Protein AF-0000000074147867 (afdb_homodimer)

Secondary structure (DSSP, 8-state):
---HHHHHHHHHHHTTT--SEEEEEEEEEEEEEEEEETTEEEEEEEEEEEEEEEEEEETTEEEEEEES--SHHHHHHHHHHHHHHH-S----------PPEE-----SS-GGG--HHHHHHHHHHHHHHHHHH-TTEEEEEEEEEEEEEEEEEEETTS-EEEEEEEEEEEEEEEEEEETTEEEEEEEEEEES--GGG--HHHHHHHHHHHHHHHHHHHSPEEPP-EEEEEEE-GGG-SHHHIIIIIGGGBHHHHHTT--TTTT-TTSB-S-TT--EEEETT-TT-TT--SB-TTSPBP-EEEEEETTEE---B--HHHHHHHTS---S-EE-SSTTS--EE--SEEEEPP-SB-HHHHHHT-SEEEEEEEEEEEEE-TTT-EEEEEEEEEEEEETTEEEEEEES-EEEEEHHHHHHTEEEEBS--EEEEEEEEETTEEEEEEEEE--EEEEEEEEE--S---/---HHHHHHHHHHHTTT--SEEEEEEEEEEEEEEEEETTEEEEEEEEEEEEEEEEEEETTEEEEEEES--SHHHHHHHHHHHHHHH-S----------PPEE-----SS-GGG--HHHHHHHHHHHHHHHHHH-TTEEEEEEEEEEEEEEEEEEETTS-EEEEEEEEEEEEEEEEEEETTEEEEEEEEEEES--GGG--HHHHHHHHHHHHHHHHHHHSPEEPP-EEEEEEE-GGG-SHHHIIIIIGGGBHHHHHTT--TTTT-TTSB-S-TT--EEEETT-TT-TT--SB-TTSPBP-EEEEEETTEE---B--HHHHHHHTS---S-EE-SSTTS--EE--SEEEEPP-SB-HHHHHHT-SEEEEEEEEEEEEE-TTT-EEEEEEEEEEEEETTEEEEEEES-EEEEEHHHHHHTEEEEBS--EEEEEEEEETTEEEEEEEEE--EEEEEEEEE--S---

Nearest PDB structures (foldseek):
  5njc-assembly1_A  TM=9.386E-01  e=1.413E-55  Escherichia coli str. K-12 substr. MG1655
  5njb-assembly2_C  TM=9.407E-01  e=4.764E-55  Escherichia coli K-12
  5njf-assembly2_C  TM=9.397E-01  e=3.886E-54  Escherichia coli K-12
  5njf-assembly1_A  TM=9.347E-01  e=3.886E-54  Escherichia coli K-12
  6j6a-assembly1_B  TM=7.794E-01  e=1.048E-34  Thermococcus kodakarensis KOD1

Organism: Dictyoglomus thermophilum (strain ATCC 35947 / DSM 3960 / H-6-12) (NCBI:txid309799)

pLDDT: mean 92.19, std 8.36, range [33.34, 98.69]

Structure (mmCIF, N/CA/C/O backbone):
data_AF-0000000074147867-model_v1
#
loop_
_entity.id
_entity.type
_entity.pdbx_description
1 polymer 'TldD protein'
#
loop_
_atom_site.group_PDB
_atom_site.id
_atom_site.type_symbol
_atom_site.label_atom_id
_atom_site.label_alt_id
_atom_site.label_comp_id
_atom_site.label_asym_id
_atom_site.label_entity_id
_atom_site.label_seq_id
_atom_site.pdbx_PDB_ins_code
_atom_site.Cartn_x
_atom_site.Cartn_y
_atom_site.Cartn_z
_atom_site.occupancy
_atom_site.B_iso_or_equiv
_atom_site.auth_seq_id
_atom_site.auth_comp_id
_atom_site.auth_asym_id
_atom_site.auth_atom_id
_atom_site.pdbx_PDB_model_num
ATOM 1 N N . MET A 1 1 ? 11.5 28.172 1.337 1 79 1 MET A N 1
ATOM 2 C CA . MET A 1 1 ? 12.547 27.188 1.593 1 79 1 MET A CA 1
ATOM 3 C C . MET A 1 1 ? 13.484 27.656 2.691 1 79 1 MET A C 1
ATOM 5 O O . MET A 1 1 ? 13.523 28.844 3.01 1 79 1 MET A O 1
ATOM 9 N N . ILE A 1 2 ? 14.188 26.688 3.264 1 90.44 2 ILE A N 1
ATOM 10 C CA . ILE A 1 2 ? 15.109 26.984 4.355 1 90.44 2 ILE A CA 1
ATOM 11 C C . ILE A 1 2 ? 16.375 27.641 3.805 1 90.44 2 ILE A C 1
ATOM 13 O O . ILE A 1 2 ? 16.859 27.266 2.734 1 90.44 2 ILE A O 1
ATOM 17 N N . SER A 1 3 ? 16.922 28.594 4.461 1 94.31 3 SER A N 1
ATOM 18 C CA . SER A 1 3 ? 18.125 29.266 4.004 1 94.31 3 SER A CA 1
ATOM 19 C C . SER A 1 3 ? 19.359 28.406 4.223 1 94.31 3 SER A C 1
ATOM 21 O O . SER A 1 3 ? 19.328 27.469 5.023 1 94.31 3 SER A O 1
ATOM 23 N N . LYS A 1 4 ? 20.359 28.797 3.465 1 96.62 4 LYS A N 1
ATOM 24 C CA . LYS A 1 4 ? 21.625 28.094 3.555 1 96.62 4 LYS A CA 1
ATOM 25 C C . LYS A 1 4 ? 22.172 28.094 4.984 1 96.62 4 LYS A C 1
ATOM 27 O O . LYS A 1 4 ? 22.594 27.062 5.496 1 96.62 4 LYS A O 1
ATOM 32 N N . SER A 1 5 ? 22.109 29.188 5.609 1 96.81 5 SER A N 1
ATOM 33 C CA . SER A 1 5 ? 22.641 29.344 6.961 1 96.81 5 SER A CA 1
ATOM 34 C C . SER A 1 5 ? 21.875 28.5 7.961 1 96.81 5 SER A C 1
ATOM 36 O O . SER A 1 5 ? 22.469 27.875 8.852 1 96.81 5 SER A O 1
ATOM 38 N N . ILE A 1 6 ? 20.594 28.5 7.824 1 97.5 6 ILE A N 1
ATOM 39 C CA . ILE A 1 6 ? 19.781 27.688 8.727 1 97.5 6 ILE A CA 1
ATOM 40 C C . ILE A 1 6 ? 20.078 26.203 8.516 1 97.5 6 ILE A C 1
ATOM 42 O O . ILE A 1 6 ? 20.203 25.453 9.484 1 97.5 6 ILE A O 1
ATOM 46 N N . ALA A 1 7 ? 20.203 25.812 7.254 1 98.06 7 ALA A N 1
ATOM 47 C CA . ALA A 1 7 ? 20.516 24.422 6.957 1 98.06 7 ALA A CA 1
ATOM 48 C C . ALA A 1 7 ? 21.844 24.016 7.594 1 98.06 7 ALA A C 1
ATOM 50 O O . ALA A 1 7 ? 21.938 22.938 8.188 1 98.06 7 ALA A O 1
ATOM 51 N N . GLU A 1 8 ? 22.812 24.859 7.473 1 98.31 8 GLU A N 1
ATOM 52 C CA . GLU A 1 8 ? 24.125 24.578 8.062 1 98.31 8 GLU A CA 1
ATOM 53 C C . GLU A 1 8 ? 24.031 24.422 9.578 1 98.31 8 GLU A C 1
ATOM 55 O O . GLU A 1 8 ? 24.578 23.484 10.148 1 98.31 8 GLU A O 1
ATOM 60 N N . GLU A 1 9 ? 23.344 25.297 10.141 1 97.75 9 GLU A N 1
ATOM 61 C CA . GLU A 1 9 ? 23.172 25.281 11.586 1 97.75 9 GLU A CA 1
ATOM 62 C C . GLU A 1 9 ? 22.516 23.984 12.039 1 97.75 9 GLU A C 1
ATOM 64 O O . GLU A 1 9 ? 22.969 23.344 13 1 97.75 9 GLU A O 1
ATOM 69 N N . ILE A 1 10 ? 21.453 23.641 11.406 1 98.06 10 ILE A N 1
ATOM 70 C CA . ILE A 1 10 ? 20.672 22.469 11.781 1 98.06 10 ILE A CA 1
ATOM 71 C C . ILE A 1 10 ? 21.516 21.203 11.609 1 98.06 10 ILE A C 1
ATOM 73 O O . ILE A 1 10 ? 21.484 20.312 12.453 1 98.06 10 ILE A O 1
ATOM 77 N N . LEU A 1 11 ? 22.266 21.141 10.523 1 98.31 11 LEU A N 1
ATOM 78 C CA . LEU A 1 11 ? 23.141 20 10.281 1 98.31 11 LEU A CA 1
ATOM 79 C C . LEU A 1 11 ? 24.219 19.906 11.352 1 98.31 11 LEU A C 1
ATOM 81 O O . LEU A 1 11 ? 24.562 18.812 11.805 1 98.31 11 LEU A O 1
ATOM 85 N N . GLU A 1 12 ? 24.75 21.016 11.758 1 98.06 12 GLU A N 1
ATOM 86 C CA . GLU A 1 12 ? 25.766 21.031 12.805 1 98.06 12 GLU A CA 1
ATOM 87 C C . GLU A 1 12 ? 25.188 20.547 14.133 1 98.06 12 GLU A C 1
ATOM 89 O O . GLU A 1 12 ? 25.828 19.75 14.828 1 98.06 12 GLU A O 1
ATOM 94 N N . ILE A 1 13 ? 24.047 20.984 14.461 1 97.5 13 ILE A N 1
ATOM 95 C CA . ILE A 1 13 ? 23.391 20.562 15.703 1 97.5 13 ILE A CA 1
ATOM 96 C C . ILE A 1 13 ? 23.156 19.047 15.664 1 97.5 13 ILE A C 1
ATOM 98 O O . ILE A 1 13 ? 23.391 18.344 16.641 1 97.5 13 ILE A O 1
ATOM 102 N N . SER A 1 14 ? 22.719 18.531 14.539 1 96.75 14 SER A N 1
ATOM 103 C CA . SER A 1 14 ? 22.344 17.125 14.422 1 96.75 14 SER A CA 1
ATOM 104 C C . SER A 1 14 ? 23.547 16.203 14.641 1 96.75 14 SER A C 1
ATOM 106 O O . SER A 1 14 ? 23.406 15.078 15.102 1 96.75 14 SER A O 1
ATOM 108 N N . LEU A 1 15 ? 24.719 16.703 14.398 1 96.69 15 LEU A N 1
ATOM 109 C CA . LEU A 1 15 ? 25.922 15.891 14.547 1 96.69 15 LEU A CA 1
ATOM 110 C C . LEU A 1 15 ? 26.656 16.234 15.828 1 96.69 15 LEU A C 1
ATOM 112 O O . LEU A 1 15 ? 27.734 15.703 16.109 1 96.69 15 LEU A O 1
ATOM 116 N N . SER A 1 16 ? 26.156 17.062 16.578 1 95.69 16 SER A N 1
ATOM 117 C CA . SER A 1 16 ? 26.859 17.609 17.734 1 95.69 16 SER A CA 1
ATOM 118 C C . SER A 1 16 ? 27.125 16.531 18.797 1 95.69 16 SER A C 1
ATOM 120 O O . SER A 1 16 ? 27.969 16.703 19.672 1 95.69 16 SER A O 1
ATOM 122 N N . LYS A 1 17 ? 26.359 15.461 18.734 1 94.38 17 LYS A N 1
ATOM 123 C CA . LYS A 1 17 ? 26.531 14.398 19.734 1 94.38 17 LYS A CA 1
ATOM 124 C C . LYS A 1 17 ? 27.031 13.109 19.062 1 94.38 17 LYS A C 1
ATOM 126 O O . LYS A 1 17 ? 26.953 12.039 19.672 1 94.38 17 LYS A O 1
ATOM 131 N N . GLY A 1 18 ? 27.359 13.227 17.812 1 91.62 18 GLY A N 1
ATOM 132 C CA . GLY A 1 18 ? 27.875 12.07 17.109 1 91.62 18 GLY A CA 1
ATOM 133 C C . GLY A 1 18 ? 27.234 11.867 15.742 1 91.62 18 GLY A C 1
ATOM 134 O O . GLY A 1 18 ? 26.438 12.68 15.297 1 91.62 18 GLY A O 1
ATOM 135 N N . GLY A 1 19 ? 27.734 10.797 15.031 1 93.5 19 GLY A N 1
ATOM 136 C CA . GLY A 1 19 ? 27.266 10.484 13.688 1 93.5 19 GLY A CA 1
ATOM 137 C C . GLY A 1 19 ? 28.312 10.727 12.617 1 93.5 19 GLY A C 1
ATOM 138 O O . GLY A 1 19 ? 29.234 11.516 12.812 1 93.5 19 GLY A O 1
ATOM 139 N N . ASP A 1 20 ? 28.156 10.031 11.484 1 94.19 20 ASP A N 1
ATOM 140 C CA . ASP A 1 20 ? 29.109 10.094 10.383 1 94.19 20 ASP A CA 1
ATOM 141 C C . ASP A 1 20 ? 28.625 11.031 9.281 1 94.19 20 ASP A C 1
ATOM 143 O O . ASP A 1 20 ? 29.422 11.555 8.508 1 94.19 20 ASP A O 1
ATOM 147 N N . PHE A 1 21 ? 27.375 11.188 9.234 1 95.56 21 PHE A N 1
ATOM 148 C CA . PHE A 1 21 ? 26.734 11.898 8.141 1 95.56 21 PHE A CA 1
ATOM 149 C C . PHE A 1 21 ? 25.359 12.383 8.539 1 95.56 21 PHE A C 1
ATOM 151 O O . PHE A 1 21 ? 24.641 11.703 9.289 1 95.56 21 PHE A O 1
ATOM 158 N N . SER A 1 22 ? 24.984 13.57 8.094 1 97.69 22 SER A N 1
ATOM 159 C CA . SER A 1 22 ? 23.625 14.07 8.305 1 97.69 22 SER A CA 1
ATOM 160 C C . SER A 1 22 ? 23.078 14.727 7.047 1 97.69 22 SER A C 1
ATOM 162 O O . SER A 1 22 ? 23.828 15.289 6.25 1 97.69 22 SER A O 1
ATOM 164 N N . GLU A 1 23 ? 21.781 14.602 6.887 1 98.38 23 GLU A N 1
ATOM 165 C CA . GLU A 1 23 ? 21.109 15.125 5.703 1 98.38 23 GLU A CA 1
ATOM 166 C C . GLU A 1 23 ? 19.734 15.695 6.055 1 98.38 23 GLU A C 1
ATOM 168 O O . GLU A 1 23 ? 18.984 15.094 6.82 1 98.38 23 GLU A O 1
ATOM 173 N N . LEU A 1 24 ? 19.547 16.859 5.547 1 98.31 24 LEU A N 1
ATOM 174 C CA . LEU A 1 24 ? 18.25 17.531 5.664 1 98.31 24 LEU A CA 1
ATOM 175 C C . LEU A 1 24 ? 17.469 17.453 4.355 1 98.31 24 LEU A C 1
ATOM 177 O O . LEU A 1 24 ? 18.031 17.703 3.281 1 98.31 24 LEU A O 1
ATOM 181 N N . PHE A 1 25 ? 16.234 17.047 4.402 1 98.56 25 PHE A N 1
ATOM 182 C CA . PHE A 1 25 ? 15.305 17 3.285 1 98.56 25 PHE A CA 1
ATOM 183 C C . PHE A 1 25 ? 14.086 17.875 3.555 1 98.56 25 PHE A C 1
ATOM 185 O O . PHE A 1 25 ? 13.219 17.5 4.355 1 98.56 25 PHE A O 1
ATOM 192 N N . PHE A 1 26 ? 14.031 19.016 2.945 1 98.31 26 PHE A N 1
ATOM 193 C CA . PHE A 1 26 ? 12.906 19.938 3.039 1 98.31 26 PHE A CA 1
ATOM 194 C C . PHE A 1 26 ? 11.969 19.766 1.851 1 98.31 26 PHE A C 1
ATOM 196 O O . PHE A 1 26 ? 12.414 19.672 0.707 1 98.31 26 PHE A O 1
ATOM 203 N N . GLU A 1 27 ? 10.633 19.734 2.16 1 98 27 GLU A N 1
ATOM 204 C CA . GLU A 1 27 ? 9.664 19.453 1.105 1 98 27 GLU A CA 1
ATOM 205 C C . GLU A 1 27 ? 8.461 20.391 1.201 1 98 27 GLU A C 1
ATOM 207 O O . GLU A 1 27 ? 7.93 20.625 2.289 1 98 27 GLU A O 1
ATOM 212 N N . VAL A 1 28 ? 8.094 21.016 0.108 1 96.69 28 VAL A N 1
ATOM 213 C CA . VAL A 1 28 ? 6.812 21.672 -0.1 1 96.69 28 VAL A CA 1
ATOM 214 C C . VAL A 1 28 ? 6.062 21 -1.241 1 96.69 28 VAL A C 1
ATOM 216 O O . VAL A 1 28 ? 6.582 20.875 -2.354 1 96.69 28 VAL A O 1
ATOM 219 N N . SER A 1 29 ? 4.891 20.547 -0.938 1 95.94 29 SER A N 1
ATOM 220 C CA . SER A 1 29 ? 4.129 19.859 -1.973 1 95.94 29 SER A CA 1
ATOM 221 C C . SER A 1 29 ? 2.711 20.422 -2.078 1 95.94 29 SER A C 1
ATOM 223 O O . SER A 1 29 ? 2.064 20.688 -1.062 1 95.94 29 SER A O 1
ATOM 225 N N . ASN A 1 30 ? 2.291 20.703 -3.268 1 94.19 30 ASN A N 1
ATOM 226 C CA . ASN A 1 30 ? 0.912 21.031 -3.613 1 94.19 30 ASN A CA 1
ATOM 227 C C . ASN A 1 30 ? 0.252 19.922 -4.418 1 94.19 30 ASN A C 1
ATOM 229 O O . ASN A 1 30 ? 0.847 19.391 -5.355 1 94.19 30 ASN A O 1
ATOM 233 N N . SER A 1 31 ? -0.917 19.547 -4.016 1 93.75 31 SER A N 1
ATOM 234 C CA . SER A 1 31 ? -1.566 18.422 -4.676 1 93.75 31 SER A CA 1
ATOM 235 C C . SER A 1 31 ? -2.998 18.766 -5.074 1 93.75 31 SER A C 1
ATOM 237 O O . SER A 1 31 ? -3.646 19.594 -4.43 1 93.75 31 SER A O 1
ATOM 239 N N . LEU A 1 32 ? -3.459 18.188 -6.133 1 92.38 32 LEU A N 1
ATOM 240 C CA . LEU A 1 32 ? -4.84 18.203 -6.605 1 92.38 32 LEU A CA 1
ATOM 241 C C . LEU A 1 32 ? -5.324 16.797 -6.918 1 92.38 32 LEU A C 1
ATOM 243 O O . LEU A 1 32 ? -4.578 15.984 -7.473 1 92.38 32 LEU A O 1
ATOM 247 N N . TYR A 1 33 ? -6.492 16.5 -6.465 1 92.81 33 TYR A N 1
ATOM 248 C CA . TYR A 1 33 ? -7.129 15.211 -6.676 1 92.81 33 TYR A CA 1
ATOM 249 C C . TYR A 1 33 ? -8.602 15.375 -7.035 1 92.81 33 TYR A C 1
ATOM 251 O O . TYR A 1 33 ? -9.359 16 -6.293 1 92.81 33 TYR A O 1
ATOM 259 N N . PHE A 1 34 ? -9.008 14.852 -8.195 1 93.06 34 PHE A N 1
ATOM 260 C CA . PHE A 1 34 ? -10.398 14.82 -8.633 1 93.06 34 PHE A CA 1
ATOM 261 C C . PHE A 1 34 ? -10.898 13.383 -8.75 1 93.06 34 PHE A C 1
ATOM 263 O O . PHE A 1 34 ? -10.227 12.539 -9.352 1 93.06 34 PHE A O 1
ATOM 270 N N . TYR A 1 35 ? -11.992 13.156 -8.195 1 92.75 35 TYR A N 1
ATOM 271 C CA . TYR A 1 35 ? -12.648 11.859 -8.266 1 92.75 35 TYR A CA 1
ATOM 272 C C . TYR A 1 35 ? -14.039 11.977 -8.883 1 92.75 35 TYR A C 1
ATOM 274 O O . TYR A 1 35 ? -14.938 12.555 -8.273 1 92.75 35 TYR A O 1
ATOM 282 N N . PHE A 1 36 ? -14.156 11.445 -10.062 1 93.69 36 PHE A N 1
ATOM 283 C CA . PHE A 1 36 ? -15.414 11.469 -10.805 1 93.69 36 PHE A CA 1
ATOM 284 C C . PHE A 1 36 ? -16.047 10.078 -10.836 1 93.69 36 PHE A C 1
ATOM 286 O O . PHE A 1 36 ? -15.406 9.102 -11.227 1 93.69 36 PHE A O 1
ATOM 293 N N . ASP A 1 37 ? -17.266 10.086 -10.398 1 90.31 37 ASP A N 1
ATOM 294 C CA . ASP A 1 37 ? -18 8.828 -10.289 1 90.31 37 ASP A CA 1
ATOM 295 C C . ASP A 1 37 ? -19.5 9.062 -10.359 1 90.31 37 ASP A C 1
ATOM 297 O O . ASP A 1 37 ? -19.984 10.125 -9.977 1 90.31 37 ASP A O 1
ATOM 301 N N . ASP A 1 38 ? -20.25 8.086 -10.938 1 86.06 38 ASP A N 1
ATOM 302 C CA . ASP A 1 38 ? -21.719 8.148 -11.008 1 86.06 38 ASP A CA 1
ATOM 303 C C . ASP A 1 38 ? -22.172 9.43 -11.688 1 86.06 38 ASP A C 1
ATOM 305 O O . ASP A 1 38 ? -23 10.164 -11.141 1 86.06 38 ASP A O 1
ATOM 309 N N . ASN A 1 39 ? -21.484 9.82 -12.695 1 89.56 39 ASN A N 1
ATOM 310 C CA . ASN A 1 39 ? -21.844 10.906 -13.594 1 89.56 39 ASN A CA 1
ATOM 311 C C . ASN A 1 39 ? -21.641 12.266 -12.945 1 89.56 39 ASN A C 1
ATOM 313 O O . ASN A 1 39 ? -22.266 13.25 -13.344 1 89.56 39 ASN A O 1
ATOM 317 N N . LYS A 1 40 ? -20.828 12.289 -11.891 1 89.62 40 LYS A N 1
ATOM 318 C CA . LYS A 1 40 ? -20.578 13.578 -11.25 1 89.62 40 LYS A CA 1
ATOM 319 C C . LYS A 1 40 ? -19.203 13.625 -10.625 1 89.62 40 LYS A C 1
ATOM 321 O O . LYS A 1 40 ? -18.578 12.578 -10.383 1 89.62 40 LYS A O 1
ATOM 326 N N . LEU A 1 41 ? -18.734 14.844 -10.375 1 91.12 41 LEU A N 1
ATOM 327 C CA . LEU A 1 41 ? -17.547 15.039 -9.555 1 91.12 41 LEU A CA 1
ATOM 328 C C . LEU A 1 41 ? -17.859 14.812 -8.078 1 91.12 41 LEU A C 1
ATOM 330 O O . LEU A 1 41 ? -18.422 15.688 -7.418 1 91.12 41 LEU A O 1
ATOM 334 N N . GLU A 1 42 ? -17.484 13.742 -7.574 1 89.38 42 GLU A N 1
ATOM 335 C CA . GLU A 1 42 ? -17.828 13.383 -6.199 1 89.38 42 GLU A CA 1
ATOM 336 C C . GLU A 1 42 ? -16.906 14.078 -5.203 1 89.38 42 GLU A C 1
ATOM 338 O O . GLU A 1 42 ? -17.312 14.414 -4.094 1 89.38 42 GLU A O 1
ATOM 343 N N . GLU A 1 43 ? -15.695 14.172 -5.586 1 90.62 43 GLU A N 1
ATOM 344 C CA . GLU A 1 43 ? -14.719 14.766 -4.676 1 90.62 43 GLU A CA 1
ATOM 345 C C . GLU A 1 43 ? -13.727 15.648 -5.426 1 90.62 43 GLU A C 1
ATOM 347 O O . GLU A 1 43 ? -13.289 15.305 -6.527 1 90.62 43 GLU A O 1
ATOM 352 N N . ALA A 1 44 ? -13.453 16.766 -4.863 1 90.5 44 ALA A N 1
ATOM 353 C CA . ALA A 1 44 ? -12.336 17.641 -5.23 1 90.5 44 ALA A CA 1
ATOM 354 C C . ALA A 1 44 ? -11.484 17.984 -4.016 1 90.5 44 ALA A C 1
ATOM 356 O O . ALA A 1 44 ? -11.977 18.578 -3.051 1 90.5 44 ALA A O 1
ATOM 357 N N . VAL A 1 45 ? -10.227 17.594 -4.078 1 91.88 45 VAL A N 1
ATOM 358 C CA . VAL A 1 45 ? -9.336 17.781 -2.938 1 91.88 45 VAL A CA 1
ATOM 359 C C . VAL A 1 45 ? -8.125 18.609 -3.354 1 91.88 45 VAL A C 1
ATOM 361 O O . VAL A 1 45 ? -7.48 18.328 -4.363 1 91.88 45 VAL A O 1
ATOM 364 N N . ALA A 1 46 ? -7.855 19.609 -2.617 1 92.19 46 ALA A N 1
ATOM 365 C CA . ALA A 1 46 ? -6.641 20.422 -2.773 1 92.19 46 ALA A CA 1
ATOM 366 C C . ALA A 1 46 ? -5.824 20.422 -1.484 1 92.19 46 ALA A C 1
ATOM 368 O O . ALA A 1 46 ? -6.383 20.547 -0.39 1 92.19 46 ALA A O 1
ATOM 369 N N . GLY A 1 47 ? -4.5 20.297 -1.646 1 93.5 47 GLY A N 1
ATOM 370 C CA . GLY A 1 47 ? -3.701 20.203 -0.434 1 93.5 47 GLY A CA 1
ATOM 371 C C . GLY A 1 47 ? -2.361 20.906 -0.546 1 93.5 47 GLY A C 1
ATOM 372 O O . GLY A 1 47 ? -1.773 20.969 -1.628 1 93.5 47 GLY A O 1
ATOM 373 N N . GLU A 1 48 ? -1.883 21.391 0.602 1 93.81 48 GLU A N 1
ATOM 374 C CA . GLU A 1 48 ? -0.53 21.906 0.774 1 93.81 48 GLU A CA 1
ATOM 375 C C . GLU A 1 48 ? 0.168 21.25 1.962 1 93.81 48 GLU A C 1
ATOM 377 O O . GLU A 1 48 ? -0.355 21.266 3.078 1 93.81 48 GLU A O 1
ATOM 382 N N . ASP A 1 49 ? 1.345 20.719 1.696 1 95.12 49 ASP A N 1
ATOM 383 C CA . ASP A 1 49 ? 2.143 20.047 2.719 1 95.12 49 ASP A CA 1
ATOM 384 C C . ASP A 1 49 ? 3.553 20.625 2.785 1 95.12 49 ASP A C 1
ATOM 386 O O . ASP A 1 49 ? 4.203 20.812 1.754 1 95.12 49 ASP A O 1
ATOM 390 N N . VAL A 1 50 ? 3.953 20.969 3.953 1 96.62 50 VAL A N 1
ATOM 391 C CA . VAL A 1 50 ? 5.32 21.422 4.172 1 96.62 50 VAL A CA 1
ATOM 392 C C . VAL A 1 50 ? 5.926 20.703 5.371 1 96.62 50 VAL A C 1
ATOM 394 O O . VAL A 1 50 ? 5.262 20.516 6.395 1 96.62 50 VAL A O 1
ATOM 397 N N . GLY A 1 51 ? 7.117 20.188 5.191 1 97.31 51 GLY A N 1
ATOM 398 C CA . GLY A 1 51 ? 7.781 19.516 6.293 1 97.31 51 GLY A CA 1
ATOM 399 C C . GLY A 1 51 ? 9.258 19.266 6.035 1 97.31 51 GLY A C 1
ATOM 400 O O . GLY A 1 51 ? 9.773 19.594 4.969 1 97.31 51 GLY A O 1
ATOM 401 N N . VAL A 1 52 ? 9.922 18.766 7.109 1 98 52 VAL A N 1
ATOM 402 C CA . VAL A 1 52 ? 11.359 18.516 7.039 1 98 52 VAL A CA 1
ATOM 403 C C . VAL A 1 52 ? 11.68 17.141 7.641 1 98 52 VAL A C 1
ATOM 405 O O . VAL A 1 52 ? 11.109 16.766 8.664 1 98 52 VAL A O 1
ATOM 408 N N . GLY A 1 53 ? 12.445 16.391 6.871 1 98.12 53 GLY A N 1
ATOM 409 C CA . GLY A 1 53 ? 13.102 15.219 7.418 1 98.12 53 GLY A CA 1
ATOM 410 C C . GLY A 1 53 ? 14.578 15.438 7.691 1 98.12 53 GLY A C 1
ATOM 411 O O . GLY A 1 53 ? 15.266 16.125 6.922 1 98.12 53 GLY A O 1
ATOM 412 N N . LEU A 1 54 ? 15.047 14.922 8.836 1 98.31 54 LEU A N 1
ATOM 413 C CA . LEU A 1 54 ? 16.453 14.977 9.227 1 98.31 54 LEU A CA 1
ATOM 414 C C . LEU A 1 54 ? 16.984 13.586 9.539 1 98.31 54 LEU A C 1
ATOM 416 O O . LEU A 1 54 ? 16.359 12.828 10.289 1 98.31 54 LEU A O 1
ATOM 420 N N . ARG A 1 55 ? 18.094 13.297 8.914 1 97.88 55 ARG A N 1
ATOM 421 C CA . ARG A 1 55 ? 18.688 11.969 9.031 1 97.88 55 ARG A CA 1
ATOM 422 C C . ARG A 1 55 ? 20.109 12.055 9.578 1 97.88 55 ARG A C 1
ATOM 424 O O . ARG A 1 55 ? 20.875 12.93 9.18 1 97.88 55 ARG A O 1
ATOM 431 N N . VAL A 1 56 ? 20.453 11.234 10.547 1 96.56 56 VAL A N 1
ATOM 432 C CA . VAL A 1 56 ? 21.828 11.031 11.016 1 96.56 56 VAL A CA 1
ATOM 433 C C . VAL A 1 56 ? 22.219 9.57 10.844 1 96.56 56 VAL A C 1
ATOM 435 O O . VAL A 1 56 ? 21.469 8.672 11.258 1 96.56 56 VAL A O 1
ATOM 438 N N . ILE A 1 57 ? 23.328 9.391 10.188 1 95 57 ILE A N 1
ATOM 439 C CA . ILE A 1 57 ? 23.859 8.047 9.984 1 95 57 ILE A CA 1
ATOM 440 C C . ILE A 1 57 ? 25.016 7.797 10.938 1 95 57 ILE A C 1
ATOM 442 O O . ILE A 1 57 ? 25.922 8.633 11.055 1 95 57 ILE A O 1
ATOM 446 N N . LEU A 1 58 ? 25.016 6.766 11.648 1 93.12 58 LEU A N 1
ATOM 447 C CA . LEU A 1 58 ? 26.109 6.258 12.477 1 93.12 58 LEU A CA 1
ATOM 448 C C . LEU A 1 58 ? 26.453 4.82 12.094 1 93.12 58 LEU A C 1
ATOM 450 O O . LEU A 1 58 ? 25.75 3.885 12.484 1 93.12 58 LEU A O 1
ATOM 454 N N . GLY A 1 59 ? 27.547 4.688 11.391 1 88.12 59 GLY A N 1
ATOM 455 C CA . GLY A 1 59 ? 27.828 3.383 10.82 1 88.12 59 GLY A CA 1
ATOM 456 C C . GLY A 1 59 ? 26.797 2.947 9.789 1 88.12 59 GLY A C 1
ATOM 457 O O . GLY A 1 59 ? 26.609 3.621 8.781 1 88.12 59 GLY A O 1
ATOM 458 N N . ASP A 1 60 ? 26.141 1.908 10.164 1 85.31 60 ASP A N 1
ATOM 459 C CA . ASP A 1 60 ? 25.125 1.397 9.25 1 85.31 60 ASP A CA 1
ATOM 460 C C . ASP A 1 60 ? 23.719 1.621 9.812 1 85.31 60 ASP A C 1
ATOM 462 O O . ASP A 1 60 ? 22.766 1.005 9.352 1 85.31 60 ASP A O 1
ATOM 466 N N . ARG A 1 61 ? 23.703 2.512 10.836 1 89.06 61 ARG A N 1
ATOM 467 C CA . ARG A 1 61 ? 22.422 2.805 11.477 1 89.06 61 ARG A CA 1
ATOM 468 C C . ARG A 1 61 ? 21.891 4.168 11.047 1 89.06 61 ARG A C 1
ATOM 470 O O . ARG A 1 61 ? 22.672 5.113 10.867 1 89.06 61 ARG A O 1
ATOM 477 N N . THR A 1 62 ? 20.594 4.18 10.898 1 94.06 62 THR A N 1
ATOM 478 C CA . THR A 1 62 ? 19.938 5.422 10.508 1 94.06 62 THR A CA 1
ATOM 479 C C . THR A 1 62 ? 19.047 5.941 11.625 1 94.06 62 THR A C 1
ATOM 481 O O . THR A 1 62 ? 18.172 5.227 12.109 1 94.06 62 THR A O 1
ATOM 484 N N . PHE A 1 63 ? 19.312 7.066 12.109 1 94.06 63 PHE A N 1
ATOM 485 C CA . PHE A 1 63 ? 18.422 7.82 12.992 1 94.06 63 PHE A CA 1
ATOM 486 C C . PHE A 1 63 ? 17.719 8.93 12.219 1 94.06 63 PHE A C 1
ATOM 488 O O . PHE A 1 63 ? 18.359 9.773 11.594 1 94.06 63 PHE A O 1
ATOM 495 N N . TYR A 1 64 ? 16.406 8.945 12.266 1 96.25 64 TYR A N 1
ATOM 496 C CA . TYR A 1 64 ? 15.617 9.836 11.422 1 96.25 64 TYR A CA 1
ATOM 497 C C . TYR A 1 64 ? 14.539 10.547 12.234 1 96.25 64 TYR A C 1
ATOM 499 O O . TYR A 1 64 ? 13.938 9.953 13.125 1 96.25 64 TYR A O 1
ATOM 507 N N . GLY A 1 65 ? 14.352 11.805 11.961 1 96.56 65 GLY A N 1
ATOM 508 C CA . GLY A 1 65 ? 13.266 12.609 12.5 1 96.56 65 GLY A CA 1
ATOM 509 C C . GLY A 1 65 ? 12.609 13.5 11.469 1 96.56 65 GLY A C 1
ATOM 510 O O . GLY A 1 65 ? 13.25 13.906 10.5 1 96.56 65 GLY A O 1
ATOM 511 N N . TYR A 1 66 ? 11.32 13.75 11.672 1 97.31 66 TYR A N 1
ATOM 512 C CA . TYR A 1 66 ? 10.656 14.695 10.781 1 97.31 66 TYR A CA 1
ATOM 513 C C . TYR A 1 66 ? 9.68 15.57 11.547 1 97.31 66 TYR A C 1
ATOM 515 O O . TYR A 1 66 ? 9.258 15.227 12.648 1 97.31 66 TYR A O 1
ATOM 523 N N . THR A 1 67 ? 9.352 16.766 10.992 1 96.69 67 THR A N 1
ATOM 524 C CA . THR A 1 67 ? 8.414 17.703 11.594 1 96.69 67 THR A CA 1
ATOM 525 C C . THR A 1 67 ? 7.746 18.562 10.531 1 96.69 67 THR A C 1
ATOM 527 O O . THR A 1 67 ? 8.297 18.75 9.445 1 96.69 67 THR A O 1
ATOM 530 N N . THR A 1 68 ? 6.539 19 10.852 1 95.5 68 THR A N 1
ATOM 531 C CA . THR A 1 68 ? 5.867 19.984 10.016 1 95.5 68 THR A CA 1
ATOM 532 C C . THR A 1 68 ? 6.016 21.375 10.602 1 95.5 68 THR A C 1
ATOM 534 O O . THR A 1 68 ? 5.547 22.359 10.016 1 95.5 68 THR A O 1
ATOM 537 N N . ASP A 1 69 ? 6.66 21.5 11.766 1 93.81 69 ASP A N 1
ATOM 538 C CA . ASP A 1 69 ? 7.047 22.797 12.312 1 93.81 69 ASP A CA 1
ATOM 539 C C . ASP A 1 69 ? 8.359 23.281 11.703 1 93.81 69 ASP A C 1
ATOM 541 O O . ASP A 1 69 ? 9.438 23.031 12.258 1 93.81 69 ASP A O 1
ATOM 545 N N . ILE A 1 70 ? 8.227 24.141 10.727 1 94.12 70 ILE A N 1
ATOM 546 C CA . ILE A 1 70 ? 9.406 24.5 9.953 1 94.12 70 ILE A CA 1
ATOM 547 C C . ILE A 1 70 ? 10 25.797 10.516 1 94.12 70 ILE A C 1
ATOM 549 O O . ILE A 1 70 ? 10.844 26.422 9.875 1 94.12 70 ILE A O 1
ATOM 553 N N . SER A 1 71 ? 9.539 26.188 11.664 1 93.88 71 SER A N 1
ATOM 554 C CA . SER A 1 71 ? 10.18 27.312 12.328 1 93.88 71 SER A CA 1
ATOM 555 C C . SER A 1 71 ? 11.594 26.969 12.773 1 93.88 71 SER A C 1
ATOM 557 O O . SER A 1 71 ? 11.945 25.797 12.891 1 93.88 71 SER A O 1
ATOM 559 N N . LEU A 1 72 ? 12.406 28 12.953 1 95.75 72 LEU A N 1
ATOM 560 C CA . LEU A 1 72 ? 13.758 27.766 13.438 1 95.75 72 LEU A CA 1
ATOM 561 C C . LEU A 1 72 ? 13.742 26.984 14.742 1 95.75 72 LEU A C 1
ATOM 563 O O . LEU A 1 72 ? 14.555 26.078 14.945 1 95.75 72 LEU A O 1
ATOM 567 N N . MET A 1 73 ? 12.836 27.344 15.57 1 95.25 73 MET A N 1
ATOM 568 C CA . MET A 1 73 ? 12.711 26.656 16.844 1 95.25 73 MET A CA 1
ATOM 569 C C . MET A 1 73 ? 12.344 25.188 16.641 1 95.25 73 MET A C 1
ATOM 571 O O . MET A 1 73 ? 12.891 24.312 17.297 1 95.25 73 MET A O 1
ATOM 575 N N . GLY A 1 74 ? 11.359 24.969 15.75 1 94.56 74 GLY A N 1
ATOM 576 C CA . GLY A 1 74 ? 10.961 23.609 15.445 1 94.56 74 GLY A CA 1
ATOM 577 C C . GLY A 1 74 ? 12.094 22.781 14.859 1 94.56 74 GLY A C 1
ATOM 578 O O . GLY A 1 74 ? 12.266 21.609 15.227 1 94.56 74 GLY A O 1
ATOM 579 N N . LEU A 1 75 ? 12.891 23.391 14.039 1 97.31 75 LEU A N 1
ATOM 580 C CA . LEU A 1 75 ? 14 22.703 13.398 1 97.31 75 LEU A CA 1
ATOM 581 C C . LEU A 1 75 ? 15.109 22.406 14.406 1 97.31 75 LEU A C 1
ATOM 583 O O . LEU A 1 75 ? 15.703 21.328 14.383 1 97.31 75 LEU A O 1
ATOM 587 N N . ARG A 1 76 ? 15.359 23.328 15.273 1 97.44 76 ARG A N 1
ATOM 588 C CA . ARG A 1 76 ? 16.344 23.125 16.328 1 97.44 76 ARG A CA 1
ATOM 589 C C . ARG A 1 76 ? 15.938 21.984 17.25 1 97.44 76 ARG A C 1
ATOM 591 O O . ARG A 1 76 ? 16.766 21.156 17.625 1 97.44 76 ARG A O 1
ATOM 598 N N . LYS A 1 77 ? 14.695 22.031 17.578 1 96.06 77 LYS A N 1
ATOM 599 C CA . LYS A 1 77 ? 14.172 20.969 18.438 1 96.06 77 LYS A CA 1
ATOM 600 C C . LYS A 1 77 ? 14.359 19.594 17.781 1 96.06 77 LYS A C 1
ATOM 602 O O . LYS A 1 77 ? 14.812 18.656 18.438 1 96.06 77 LYS A O 1
ATOM 607 N N . LEU A 1 78 ? 14.031 19.469 16.562 1 95.94 78 LEU A N 1
ATOM 608 C CA . LEU A 1 78 ? 14.195 18.234 15.812 1 95.94 78 LEU A CA 1
ATOM 609 C C . LEU A 1 78 ? 15.656 17.781 15.812 1 95.94 78 LEU A C 1
ATOM 611 O O . LEU A 1 78 ? 15.961 16.625 16.094 1 95.94 78 LEU A O 1
ATOM 615 N N . ALA A 1 79 ? 16.547 18.688 15.508 1 97.19 79 ALA A N 1
ATOM 616 C CA . ALA A 1 79 ? 17.969 18.391 15.406 1 97.19 79 ALA A CA 1
ATOM 617 C C . ALA A 1 79 ? 18.531 17.953 16.766 1 97.19 79 ALA A C 1
ATOM 619 O O . ALA A 1 79 ? 19.312 17 16.844 1 97.19 79 ALA A O 1
ATOM 620 N N . LYS A 1 80 ? 18.172 18.625 17.797 1 95.44 80 LYS A N 1
ATOM 621 C CA . LYS A 1 80 ? 18.641 18.297 19.125 1 95.44 80 LYS A CA 1
ATOM 622 C C . LYS A 1 80 ? 18.156 16.906 19.547 1 95.44 80 LYS A C 1
ATOM 624 O O . LYS A 1 80 ? 18.922 16.125 20.125 1 95.44 80 LYS A O 1
ATOM 629 N N . ASN A 1 81 ? 16.891 16.719 19.312 1 91.56 81 ASN A N 1
ATOM 630 C CA . ASN A 1 81 ? 16.344 15.406 19.641 1 91.56 81 ASN A CA 1
ATOM 631 C C . ASN A 1 81 ? 17.094 14.289 18.938 1 91.56 81 ASN A C 1
ATOM 633 O O . ASN A 1 81 ? 17.375 13.25 19.531 1 91.56 81 ASN A O 1
ATOM 637 N N . LEU A 1 82 ? 17.344 14.477 17.703 1 92.75 82 LEU A N 1
ATOM 638 C CA . LEU A 1 82 ? 18.047 13.461 16.922 1 92.75 82 LEU A CA 1
ATOM 639 C C . LEU A 1 82 ? 19.469 13.281 17.422 1 92.75 82 LEU A C 1
ATOM 641 O O . LEU A 1 82 ? 19.984 12.156 17.469 1 92.75 82 LEU A O 1
ATOM 645 N N . ALA A 1 83 ? 20.125 14.359 17.75 1 93.81 83 ALA A N 1
ATOM 646 C CA . ALA A 1 83 ? 21.484 14.305 18.297 1 93.81 83 ALA A CA 1
ATOM 647 C C . ALA A 1 83 ? 21.516 13.492 19.578 1 93.81 83 ALA A C 1
ATOM 649 O O . ALA A 1 83 ? 22.422 12.68 19.781 1 93.81 83 ALA A O 1
ATOM 650 N N . GLU A 1 84 ? 20.578 13.68 20.375 1 89.19 84 GLU A N 1
ATOM 651 C CA . GLU A 1 84 ? 20.516 12.977 21.656 1 89.19 84 GLU A CA 1
ATOM 652 C C . GLU A 1 84 ? 20.281 11.484 21.453 1 89.19 84 GLU A C 1
ATOM 654 O O . GLU A 1 84 ? 20.781 10.664 22.219 1 89.19 84 GLU A O 1
ATOM 659 N N . ALA A 1 85 ? 19.547 11.188 20.5 1 84.88 85 ALA A N 1
ATOM 660 C CA . ALA A 1 85 ? 19.25 9.781 20.203 1 84.88 85 ALA A CA 1
ATOM 661 C C . ALA A 1 85 ? 20.516 9.039 19.75 1 84.88 85 ALA A C 1
ATOM 663 O O . ALA A 1 85 ? 20.688 7.859 20.062 1 84.88 85 ALA A O 1
ATOM 664 N N . VAL A 1 86 ? 21.359 9.531 19.031 1 84.12 86 VAL A N 1
ATOM 665 C CA . VAL A 1 86 ? 22.594 8.953 18.531 1 84.12 86 VAL A CA 1
ATOM 666 C C . VAL A 1 86 ? 23.656 8.953 19.641 1 84.12 86 VAL A C 1
ATOM 668 O O . VAL A 1 86 ? 24.281 7.926 19.906 1 84.12 86 VAL A O 1
ATOM 671 N N . PHE A 1 87 ? 23.703 9.812 20.406 1 79.12 87 PHE A N 1
ATOM 672 C CA . PHE A 1 87 ? 24.625 10.219 21.453 1 79.12 87 PHE A CA 1
ATOM 673 C C . PHE A 1 87 ? 25.812 9.266 21.531 1 79.12 87 PHE A C 1
ATOM 675 O O . PHE A 1 87 ? 25.656 8.094 21.859 1 79.12 87 PHE A O 1
ATOM 682 N N . GLN A 1 88 ? 26.875 9.812 21.234 1 83.19 88 GLN A N 1
ATOM 683 C CA . GLN A 1 88 ? 28.172 9.164 21.359 1 83.19 88 GLN A CA 1
ATOM 684 C C . GLN A 1 88 ? 29.141 10.031 22.156 1 83.19 88 GLN A C 1
ATOM 686 O O . GLN A 1 88 ? 30.125 9.523 22.719 1 83.19 88 GLN A O 1
ATOM 691 N N . GLY A 1 89 ? 28.953 11.258 22.078 1 85.44 89 GLY A N 1
ATOM 692 C CA . GLY A 1 89 ? 29.797 12.266 22.688 1 85.44 89 GLY A CA 1
ATOM 693 C C . GLY A 1 89 ? 29.703 13.625 22.016 1 85.44 89 GLY A C 1
ATOM 694 O O . GLY A 1 89 ? 29.188 13.734 20.906 1 85.44 89 GLY A O 1
ATOM 695 N N . ASP A 1 90 ? 30.109 14.578 22.719 1 87.88 90 ASP A N 1
ATOM 696 C CA . ASP A 1 90 ? 30.047 15.922 22.156 1 87.88 90 ASP A CA 1
ATOM 697 C C . ASP A 1 90 ? 31.047 16.094 21.016 1 87.88 90 ASP A C 1
ATOM 699 O O . ASP A 1 90 ? 32.188 15.617 21.094 1 87.88 90 ASP A O 1
ATOM 703 N N . LYS A 1 91 ? 30.531 16.688 19.938 1 90.19 91 LYS A N 1
ATOM 704 C CA . LYS A 1 91 ? 31.344 16.969 18.766 1 90.19 91 LYS A CA 1
ATOM 705 C C . LYS A 1 91 ? 31.141 18.406 18.297 1 90.19 91 LYS A C 1
ATOM 707 O O . LYS A 1 91 ? 30.031 18.938 18.359 1 90.19 91 LYS A O 1
ATOM 712 N N . ASP A 1 92 ? 32.281 18.984 17.922 1 88.56 92 ASP A N 1
ATOM 713 C CA . ASP A 1 92 ? 32.219 20.281 17.266 1 88.56 92 ASP A CA 1
ATOM 714 C C . ASP A 1 92 ? 32.438 20.141 15.758 1 88.56 92 ASP A C 1
ATOM 716 O O . ASP A 1 92 ? 33.531 19.812 15.305 1 88.56 92 ASP A O 1
ATOM 720 N N . ILE A 1 93 ? 31.359 20.344 15.047 1 90.81 93 ILE A N 1
ATOM 721 C CA . ILE A 1 93 ? 31.406 20.141 13.602 1 90.81 93 ILE A CA 1
ATOM 722 C C . ILE A 1 93 ? 30.984 21.438 12.891 1 90.81 93 ILE A C 1
ATOM 724 O O . ILE A 1 93 ? 30.062 22.125 13.344 1 90.81 93 ILE A O 1
ATOM 728 N N . LYS A 1 94 ? 31.781 21.766 11.898 1 94.75 94 LYS A N 1
ATOM 729 C CA . LYS A 1 94 ? 31.391 22.859 11.016 1 94.75 94 LYS A CA 1
ATOM 730 C C . LYS A 1 94 ? 30.969 22.344 9.648 1 94.75 94 LYS A C 1
ATOM 732 O O . LYS A 1 94 ? 31.656 21.516 9.047 1 94.75 94 LYS A O 1
ATOM 737 N N . VAL A 1 95 ? 29.812 22.812 9.211 1 96.31 95 VAL A N 1
ATOM 738 C CA . VAL A 1 95 ? 29.281 22.406 7.918 1 96.31 95 VAL A CA 1
ATOM 739 C C . VAL A 1 95 ? 29.266 23.594 6.965 1 96.31 95 VAL A C 1
ATOM 741 O O . VAL A 1 95 ? 28.781 24.672 7.316 1 96.31 95 VAL A O 1
ATOM 744 N N . VAL A 1 96 ? 29.906 23.391 5.785 1 96.88 96 VAL A N 1
ATOM 745 C CA . VAL A 1 96 ? 29.875 24.391 4.723 1 96.88 96 VAL A CA 1
ATOM 746 C C . VAL A 1 96 ? 29.188 23.812 3.488 1 96.88 96 VAL A C 1
ATOM 748 O O . VAL A 1 96 ? 29.656 22.828 2.91 1 96.88 96 VAL A O 1
ATOM 751 N N . LEU A 1 97 ? 28.109 24.453 3.129 1 97.25 97 LEU A N 1
ATOM 752 C CA . LEU A 1 97 ? 27.359 24 1.969 1 97.25 97 LEU A CA 1
ATOM 753 C C . LEU A 1 97 ? 27.844 24.688 0.697 1 97.25 97 LEU A C 1
ATOM 755 O O . LEU A 1 97 ? 28.266 25.844 0.734 1 97.25 97 LEU A O 1
ATOM 759 N N . SER A 1 98 ? 27.781 24 -0.374 1 95.25 98 SER A N 1
ATOM 760 C CA . SER A 1 98 ? 28.109 24.562 -1.678 1 95.25 98 SER A CA 1
ATOM 761 C C . SER A 1 98 ? 27.047 25.547 -2.137 1 95.25 98 SER A C 1
ATOM 763 O O . SER A 1 98 ? 26.078 25.797 -1.422 1 95.25 98 SER A O 1
ATOM 765 N N . GLU A 1 99 ? 27.391 26.094 -3.334 1 93.06 99 GLU A N 1
ATOM 766 C CA . GLU A 1 99 ? 26.328 26.844 -3.992 1 93.06 99 GLU A CA 1
ATOM 767 C C . GLU A 1 99 ? 25.188 25.938 -4.41 1 93.06 99 GLU A C 1
ATOM 769 O O . GLU A 1 99 ? 25.406 24.766 -4.727 1 93.06 99 GLU A O 1
ATOM 774 N N . LYS A 1 100 ? 24.125 26.594 -4.395 1 92.44 100 LYS A N 1
ATOM 775 C CA . LYS A 1 100 ? 22.922 25.812 -4.641 1 92.44 100 LYS A CA 1
ATOM 776 C C . LYS A 1 100 ? 22.859 25.312 -6.082 1 92.44 100 LYS A C 1
ATOM 778 O O . LYS A 1 100 ? 23.016 26.094 -7.023 1 92.44 100 LYS A O 1
ATOM 783 N N . ASP A 1 101 ? 22.688 23.938 -6.23 1 93.94 101 ASP A N 1
ATOM 784 C CA . ASP A 1 101 ? 22.344 23.344 -7.52 1 93.94 101 ASP A CA 1
ATOM 785 C C . ASP A 1 101 ? 20.828 23.234 -7.699 1 93.94 101 ASP A C 1
ATOM 787 O O . ASP A 1 101 ? 20.141 22.734 -6.824 1 93.94 101 ASP A O 1
ATOM 791 N N . GLU A 1 102 ? 20.391 23.719 -8.789 1 94.12 102 GLU A N 1
ATOM 792 C CA . GLU A 1 102 ? 18.953 23.734 -9.016 1 94.12 102 GLU A CA 1
ATOM 793 C C . GLU A 1 102 ? 18.562 22.859 -10.203 1 94.12 102 GLU A C 1
ATOM 795 O O . GLU A 1 102 ? 19.125 23 -11.297 1 94.12 102 GLU A O 1
ATOM 800 N N . TYR A 1 103 ? 17.719 21.938 -9.859 1 93.19 103 TYR A N 1
ATOM 801 C CA . TYR A 1 103 ? 17.125 21.078 -10.875 1 93.19 103 TYR A CA 1
ATOM 802 C C . TYR A 1 103 ? 15.617 21.25 -10.93 1 93.19 103 TYR A C 1
ATOM 804 O O . TYR A 1 103 ? 15.047 21.984 -10.125 1 93.19 103 TYR A O 1
ATOM 812 N N . GLY A 1 104 ? 15.008 20.594 -11.914 1 86.69 104 GLY A N 1
ATOM 813 C CA . GLY A 1 104 ? 13.555 20.531 -11.898 1 86.69 104 GLY A CA 1
ATOM 814 C C . GLY A 1 104 ? 12.938 20.734 -13.266 1 86.69 104 GLY A C 1
ATOM 815 O O . GLY A 1 104 ? 13.609 21.156 -14.203 1 86.69 104 GLY A O 1
ATOM 816 N N . ILE A 1 105 ? 11.75 20.375 -13.273 1 84.31 105 ILE A N 1
ATOM 817 C CA . ILE A 1 105 ? 11 20.516 -14.516 1 84.31 105 ILE A CA 1
ATOM 818 C C . ILE A 1 105 ? 10.18 21.812 -14.469 1 84.31 105 ILE A C 1
ATOM 820 O O . ILE A 1 105 ? 9.922 22.344 -13.391 1 84.31 105 ILE A O 1
ATOM 824 N N . ARG A 1 106 ? 9.945 22.328 -15.609 1 82.94 106 ARG A N 1
ATOM 825 C CA . ARG A 1 106 ? 8.984 23.406 -15.789 1 82.94 106 ARG A CA 1
ATOM 826 C C . ARG A 1 106 ? 7.754 22.938 -16.562 1 82.94 106 ARG A C 1
ATOM 828 O O . ARG A 1 106 ? 7.785 22.844 -17.781 1 82.94 106 ARG A O 1
ATOM 835 N N . PRO A 1 107 ? 6.766 22.688 -15.719 1 86 107 PRO A N 1
ATOM 836 C CA . PRO A 1 107 ? 5.574 22.219 -16.438 1 86 107 PRO A CA 1
ATOM 837 C C . PRO A 1 107 ? 4.992 23.281 -17.375 1 86 107 PRO A C 1
ATOM 839 O O . PRO A 1 107 ? 5.09 24.484 -17.094 1 86 107 PRO A O 1
ATOM 842 N N . LEU A 1 108 ? 4.441 22.859 -18.469 1 80.44 108 LEU A N 1
ATOM 843 C CA . LEU A 1 108 ? 3.762 23.781 -19.375 1 80.44 108 LEU A CA 1
ATOM 844 C C . LEU A 1 108 ? 2.492 24.344 -18.734 1 80.44 108 LEU A C 1
ATOM 846 O O . LEU A 1 108 ? 2.162 25.516 -18.922 1 80.44 108 LEU A O 1
ATOM 850 N N . LYS A 1 109 ? 1.797 23.5 -17.953 1 81.81 109 LYS A N 1
ATOM 851 C CA . LYS A 1 109 ? 0.616 23.859 -17.172 1 81.81 109 LYS A CA 1
ATOM 852 C C . LYS A 1 109 ? 0.787 23.5 -15.703 1 81.81 109 LYS A C 1
ATOM 854 O O . LYS A 1 109 ? 0.725 22.312 -15.352 1 81.81 109 LYS A O 1
ATOM 859 N N . ASP A 1 110 ? 0.821 24.562 -14.93 1 79.06 110 ASP A N 1
ATOM 860 C CA . ASP A 1 110 ? 1.081 24.359 -13.508 1 79.06 110 ASP A CA 1
ATOM 861 C C . ASP A 1 110 ? -0.212 24.062 -12.75 1 79.06 110 ASP A C 1
ATOM 863 O O . ASP A 1 110 ? -1.301 24.406 -13.219 1 79.06 110 ASP A O 1
ATOM 867 N N . ILE A 1 111 ? -0.12 23.516 -11.641 1 72.5 111 ILE A N 1
ATOM 868 C CA . ILE A 1 111 ? -1.234 23.156 -10.766 1 72.5 111 ILE A CA 1
ATOM 869 C C . ILE A 1 111 ? -2.039 24.406 -10.406 1 72.5 111 ILE A C 1
ATOM 871 O O . ILE A 1 111 ? -3.264 24.344 -10.289 1 72.5 111 ILE A O 1
ATOM 875 N N . GLY A 1 112 ? -1.326 25.422 -10.234 1 69.44 112 GLY A N 1
ATOM 876 C CA . GLY A 1 112 ? -1.998 26.656 -9.883 1 69.44 112 GLY A CA 1
ATOM 877 C C . GLY A 1 112 ? -2.869 27.203 -11.008 1 69.44 112 GLY A C 1
ATOM 878 O O . GLY A 1 112 ? -3.77 28.016 -10.766 1 69.44 112 GLY A O 1
ATOM 879 N N . SER A 1 113 ? -2.557 26.719 -12.078 1 65.94 113 SER A N 1
ATOM 880 C CA . SER A 1 113 ? -3.314 27.188 -13.234 1 65.94 113 SER A CA 1
ATOM 881 C C . SER A 1 113 ? -4.535 26.312 -13.484 1 65.94 113 SER A C 1
ATOM 883 O O . SER A 1 113 ? -5.355 26.609 -14.352 1 65.94 113 SER A O 1
ATOM 885 N N . PHE A 1 114 ? -4.57 25.344 -12.656 1 65.19 114 PHE A N 1
ATOM 886 C CA . PHE A 1 114 ? -5.688 24.438 -12.867 1 65.19 114 PHE A CA 1
ATOM 887 C C . PHE A 1 114 ? -6.941 24.953 -12.164 1 65.19 114 PHE A C 1
ATOM 889 O O . PHE A 1 114 ? -6.891 25.328 -11 1 65.19 114 PHE A O 1
ATOM 896 N N . GLU A 1 115 ? -7.895 25.062 -13.023 1 71.44 115 GLU A N 1
ATOM 897 C CA . GLU A 1 115 ? -9.203 25.422 -12.492 1 71.44 115 GLU A CA 1
ATOM 898 C C . GLU A 1 115 ? -10.062 24.188 -12.273 1 71.44 115 GLU A C 1
ATOM 900 O O . GLU A 1 115 ? -10.141 23.312 -13.133 1 71.44 115 GLU A O 1
ATOM 905 N N . ILE A 1 116 ? -10.625 24.141 -11.195 1 77.31 116 ILE A N 1
ATOM 906 C CA . ILE A 1 116 ? -11.5 23.031 -10.836 1 77.31 116 ILE A CA 1
ATOM 907 C C . ILE A 1 116 ? -12.492 22.766 -11.961 1 77.31 116 ILE A C 1
ATOM 909 O O . ILE A 1 116 ? -12.773 21.609 -12.297 1 77.31 116 ILE A O 1
ATOM 913 N N . LYS A 1 117 ? -12.914 23.812 -12.539 1 81.12 117 LYS A N 1
ATOM 914 C CA . LYS A 1 117 ? -13.898 23.688 -13.617 1 81.12 117 LYS A CA 1
ATOM 915 C C . LYS A 1 117 ? -13.32 22.906 -14.789 1 81.12 117 LYS A C 1
ATOM 917 O O . LYS A 1 117 ? -14.008 22.078 -15.398 1 81.12 117 LYS A O 1
ATOM 922 N N . GLU A 1 118 ? -12.109 23.172 -15.102 1 85.06 118 GLU A N 1
ATOM 923 C CA . GLU A 1 118 ? -11.461 22.469 -16.203 1 85.06 118 GLU A CA 1
ATOM 924 C C . GLU A 1 118 ? -11.344 20.969 -15.922 1 85.06 118 GLU A C 1
ATOM 926 O O . GLU A 1 118 ? -11.594 20.141 -16.797 1 85.06 118 GLU A O 1
ATOM 931 N N . GLY A 1 119 ? -10.945 20.641 -14.75 1 87.81 119 GLY A N 1
ATOM 932 C CA . GLY A 1 119 ? -10.867 19.234 -14.359 1 87.81 119 GLY A CA 1
ATOM 933 C C . GLY A 1 119 ? -12.203 18.516 -14.453 1 87.81 119 GLY A C 1
ATOM 934 O O . GLY A 1 119 ? -12.281 17.406 -14.984 1 87.81 119 GLY A O 1
ATOM 935 N N . LYS A 1 120 ? -13.188 19.219 -14.047 1 89 120 LYS A N 1
ATOM 936 C CA . LYS A 1 120 ? -14.539 18.656 -14.086 1 89 120 LYS A CA 1
ATOM 937 C C . LYS A 1 120 ? -14.977 18.391 -15.523 1 89 120 LYS A C 1
ATOM 939 O O . LYS A 1 120 ? -15.547 17.328 -15.812 1 89 120 LYS A O 1
ATOM 944 N N . ASP A 1 121 ? -14.695 19.297 -16.375 1 92.94 121 ASP A N 1
ATOM 945 C CA . ASP A 1 121 ? -15.109 19.172 -17.766 1 92.94 121 ASP A CA 1
ATOM 946 C C . ASP A 1 121 ? -14.406 17.984 -18.438 1 92.94 121 ASP A C 1
ATOM 948 O O . ASP A 1 121 ? -15.031 17.219 -19.172 1 92.94 121 ASP A O 1
ATOM 952 N N . ILE A 1 122 ? -13.172 17.875 -18.172 1 94.44 122 ILE A N 1
ATOM 953 C CA . ILE A 1 122 ? -12.398 16.781 -18.75 1 94.44 122 ILE A CA 1
ATOM 954 C C . ILE A 1 122 ? -12.953 15.445 -18.266 1 94.44 122 ILE A C 1
ATOM 956 O O . ILE A 1 122 ? -13.164 14.523 -19.062 1 94.44 122 ILE A O 1
ATOM 960 N N . LEU A 1 123 ? -13.211 15.359 -17.047 1 96 123 LEU A N 1
ATOM 961 C CA . LEU A 1 123 ? -13.711 14.125 -16.453 1 96 123 LEU A CA 1
ATOM 962 C C . LEU A 1 123 ? -15.109 13.797 -16.984 1 96 123 LEU A C 1
ATOM 964 O O . LEU A 1 123 ? -15.438 12.625 -17.188 1 96 123 LEU A O 1
ATOM 968 N N . LYS A 1 124 ? -15.891 14.828 -17.203 1 95.94 124 LYS A N 1
ATOM 969 C CA . LYS A 1 124 ? -17.219 14.633 -17.781 1 95.94 124 LYS A CA 1
ATOM 970 C C . LYS A 1 124 ? -17.125 14.07 -19.188 1 95.94 124 LYS A C 1
ATOM 972 O O . LYS A 1 124 ? -17.875 13.156 -19.547 1 95.94 124 LYS A O 1
ATOM 977 N N . ILE A 1 125 ? -16.25 14.602 -19.938 1 97.19 125 ILE A N 1
ATOM 978 C CA . ILE A 1 125 ? -16.047 14.117 -21.297 1 97.19 125 ILE A CA 1
ATOM 979 C C . ILE A 1 125 ? -15.641 12.648 -21.266 1 97.19 125 ILE A C 1
ATOM 981 O O . ILE A 1 125 ? -16.172 11.836 -22.031 1 97.19 125 ILE A O 1
ATOM 985 N N . MET A 1 126 ? -14.688 12.297 -20.422 1 97.81 126 MET A N 1
ATOM 986 C CA . MET A 1 126 ? -14.242 10.914 -20.312 1 97.81 126 MET A CA 1
ATOM 987 C C . MET A 1 126 ? -15.398 10 -19.938 1 97.81 126 MET A C 1
ATOM 989 O O . MET A 1 126 ? -15.523 8.891 -20.469 1 97.81 126 MET A O 1
ATOM 993 N N . ASN A 1 127 ? -16.203 10.477 -19.047 1 97.69 127 ASN A N 1
ATOM 994 C CA . ASN A 1 127 ? -17.375 9.719 -18.609 1 97.69 127 ASN A CA 1
ATOM 995 C C . ASN A 1 127 ? -18.328 9.453 -19.781 1 97.69 127 ASN A C 1
ATOM 997 O O . ASN A 1 127 ? -18.797 8.328 -19.953 1 97.69 127 ASN A O 1
ATOM 1001 N N . GLU A 1 128 ? -18.625 10.469 -20.516 1 97.62 128 GLU A N 1
ATOM 1002 C CA . GLU A 1 128 ? -19.516 10.336 -21.656 1 97.62 128 GLU A CA 1
ATOM 1003 C C . GLU A 1 128 ? -18.969 9.359 -22.688 1 97.62 128 GLU A C 1
ATOM 1005 O O . GLU A 1 128 ? -19.703 8.539 -23.234 1 97.62 128 GLU A O 1
ATOM 1010 N N . LYS A 1 129 ? -17.734 9.469 -22.844 1 97.81 129 LYS A N 1
ATOM 1011 C CA . LYS A 1 129 ? -17.094 8.578 -23.812 1 97.81 129 LYS A CA 1
ATOM 1012 C C . LYS A 1 129 ? -17.141 7.129 -23.328 1 97.81 129 LYS A C 1
ATOM 1014 O O . LYS A 1 129 ? -17.406 6.219 -24.109 1 97.81 129 LYS A O 1
ATOM 1019 N N . ALA A 1 130 ? -16.828 6.891 -22.094 1 97.94 130 ALA A N 1
ATOM 1020 C CA . ALA A 1 130 ? -16.844 5.539 -21.531 1 97.94 130 ALA A CA 1
ATOM 1021 C C . ALA A 1 130 ? -18.234 4.922 -21.609 1 97.94 130 ALA A C 1
ATOM 1023 O O . ALA A 1 130 ? -18.406 3.797 -22.094 1 97.94 130 ALA A O 1
ATOM 1024 N N . ARG A 1 131 ? -19.203 5.637 -21.234 1 96.06 131 ARG A N 1
ATOM 1025 C CA . ARG A 1 131 ? -20.578 5.141 -21.188 1 96.06 131 ARG A CA 1
ATOM 1026 C C . ARG A 1 131 ? -21.156 5.008 -22.594 1 96.06 131 ARG A C 1
ATOM 1028 O O . ARG A 1 131 ? -22.047 4.195 -22.828 1 96.06 131 ARG A O 1
ATOM 1035 N N . GLY A 1 132 ? -20.656 5.797 -23.484 1 96.88 132 GLY A N 1
ATOM 1036 C CA . GLY A 1 132 ? -21.109 5.754 -24.859 1 96.88 132 GLY A CA 1
ATOM 1037 C C . GLY A 1 132 ? -20.516 4.594 -25.641 1 96.88 132 GLY A C 1
ATOM 1038 O O . GLY A 1 132 ? -20.984 4.285 -26.75 1 96.88 132 GLY A O 1
ATOM 1039 N N . TYR A 1 133 ? -19.562 3.967 -25.109 1 97.69 133 TYR A N 1
ATOM 1040 C CA . TYR A 1 133 ? -18.906 2.863 -25.797 1 97.69 133 TYR A CA 1
ATOM 1041 C C . TYR A 1 133 ? -19.859 1.699 -26 1 97.69 133 TYR A C 1
ATOM 1043 O O . TYR A 1 133 ? -19.891 1.085 -27.078 1 97.69 133 TYR A O 1
ATOM 1051 N N . ASP A 1 134 ? -20.562 1.288 -25 1 97.69 134 ASP A N 1
ATOM 1052 C CA . ASP A 1 134 ? -21.484 0.161 -25 1 97.69 134 ASP A CA 1
ATOM 1053 C C . ASP A 1 134 ? -22.547 0.324 -23.906 1 97.69 134 ASP A C 1
ATOM 1055 O O . ASP A 1 134 ? -22.234 0.77 -22.797 1 97.69 134 ASP A O 1
ATOM 1059 N N . SER A 1 135 ? -23.766 -0.106 -24.109 1 96.69 135 SER A N 1
ATOM 1060 C CA . SER A 1 135 ? -24.859 0.063 -23.156 1 96.69 135 SER A CA 1
ATOM 1061 C C . SER A 1 135 ? -24.641 -0.804 -21.922 1 96.69 135 SER A C 1
ATOM 1063 O O . SER A 1 135 ? -25.25 -0.559 -20.875 1 96.69 135 SER A O 1
ATOM 1065 N N . ARG A 1 136 ? -23.844 -1.694 -22.047 1 96.06 136 ARG A N 1
ATOM 1066 C CA . ARG A 1 136 ? -23.594 -2.596 -20.922 1 96.06 136 ARG A CA 1
ATOM 1067 C C . ARG A 1 136 ? -22.641 -1.963 -19.922 1 96.06 136 ARG A C 1
ATOM 1069 O O . ARG A 1 136 ? -22.422 -2.506 -18.844 1 96.06 136 ARG A O 1
ATOM 1076 N N . ILE A 1 137 ? -22.031 -0.824 -20.234 1 95.88 137 ILE A N 1
ATOM 1077 C CA . ILE A 1 137 ? -21.25 -0.065 -19.25 1 95.88 137 ILE A CA 1
ATOM 1078 C C . ILE A 1 137 ? -22.203 0.65 -18.281 1 95.88 137 ILE A C 1
ATOM 1080 O O . ILE A 1 137 ? -22.922 1.571 -18.688 1 95.88 137 ILE A O 1
ATOM 1084 N N . VAL A 1 138 ? -22.109 0.345 -17.125 1 90.88 138 VAL A N 1
ATOM 1085 C CA . VAL A 1 138 ? -23.094 0.852 -16.172 1 90.88 138 VAL A CA 1
ATOM 1086 C C . VAL A 1 138 ? -22.469 1.906 -15.273 1 90.88 138 VAL A C 1
ATOM 1088 O O . VAL A 1 138 ? -23.172 2.682 -14.625 1 90.88 138 VAL A O 1
ATOM 1091 N N . GLN A 1 139 ? -21.172 1.939 -15.234 1 91.31 139 GLN A N 1
ATOM 1092 C CA . GLN A 1 139 ? -20.453 2.904 -14.398 1 91.31 139 GLN A CA 1
ATOM 1093 C C . GLN A 1 139 ? -19.078 3.211 -14.969 1 91.31 139 GLN A C 1
ATOM 1095 O O . GLN A 1 139 ? -18.469 2.369 -15.633 1 91.31 139 GLN A O 1
ATOM 1100 N N . PHE A 1 140 ? -18.641 4.414 -14.812 1 94.25 140 PHE A N 1
ATOM 1101 C CA . PHE A 1 140 ? -17.281 4.828 -15.133 1 94.25 140 PHE A CA 1
ATOM 1102 C C . PHE A 1 140 ? -16.719 5.742 -14.055 1 94.25 140 PHE A C 1
ATOM 1104 O O . PHE A 1 140 ? -17.312 6.77 -13.727 1 94.25 140 PHE A O 1
ATOM 1111 N N . THR A 1 141 ? -15.609 5.27 -13.453 1 94.38 141 THR A N 1
ATOM 1112 C CA . THR A 1 141 ? -14.883 6.055 -12.469 1 94.38 141 THR A CA 1
ATOM 1113 C C . THR A 1 141 ? -13.586 6.609 -13.055 1 94.38 141 THR A C 1
ATOM 1115 O O . THR A 1 141 ? -12.867 5.895 -13.758 1 94.38 141 THR A O 1
ATOM 1118 N N . SER A 1 142 ? -13.344 7.812 -12.797 1 96.31 142 SER A N 1
ATOM 1119 C CA . SER A 1 142 ? -12.086 8.383 -13.258 1 96.31 142 SER A CA 1
ATOM 1120 C C . SER A 1 142 ? -11.484 9.32 -12.211 1 96.31 142 SER A C 1
ATOM 1122 O O . SER A 1 142 ? -12.211 9.898 -11.398 1 96.31 142 SER A O 1
ATOM 1124 N N . VAL A 1 143 ? -10.141 9.422 -12.195 1 95.25 143 VAL A N 1
ATOM 1125 C CA . VAL A 1 143 ? -9.398 10.211 -11.219 1 95.25 143 VAL A CA 1
ATOM 1126 C C . VAL A 1 143 ? -8.281 10.984 -11.922 1 95.25 143 VAL A C 1
ATOM 1128 O O . VAL A 1 143 ? -7.637 10.461 -12.836 1 95.25 143 VAL A O 1
ATOM 1131 N N . ILE A 1 144 ? -8.133 12.18 -11.516 1 94.88 144 ILE A N 1
ATOM 1132 C CA . ILE A 1 144 ? -6.953 12.969 -11.859 1 94.88 144 ILE A CA 1
ATOM 1133 C C . ILE A 1 144 ? -6.199 13.359 -10.594 1 94.88 144 ILE A C 1
ATOM 1135 O O . ILE A 1 144 ? -6.797 13.867 -9.641 1 94.88 144 ILE A O 1
ATOM 1139 N N . ARG A 1 145 ? -4.918 13.109 -10.602 1 94.88 145 ARG A N 1
ATOM 1140 C CA . ARG A 1 145 ? -4.051 13.5 -9.492 1 94.88 145 ARG A CA 1
ATOM 1141 C C . ARG A 1 145 ? -2.824 14.25 -10 1 94.88 145 ARG A C 1
ATOM 1143 O O . ARG A 1 145 ? -2.154 13.805 -10.93 1 94.88 145 ARG A O 1
ATOM 1150 N N . THR A 1 146 ? -2.557 15.359 -9.391 1 94.06 146 THR A N 1
ATOM 1151 C CA . THR A 1 146 ? -1.354 16.125 -9.695 1 94.06 146 THR A CA 1
ATOM 1152 C C . THR A 1 146 ? -0.634 16.531 -8.414 1 94.06 146 THR A C 1
ATOM 1154 O O . THR A 1 146 ? -1.273 16.922 -7.434 1 94.06 146 THR A O 1
ATOM 1157 N N . VAL A 1 147 ? 0.657 16.422 -8.438 1 95.44 147 VAL A N 1
ATOM 1158 C CA . VAL A 1 147 ? 1.482 16.844 -7.312 1 95.44 147 VAL A CA 1
ATOM 1159 C C . VAL A 1 147 ? 2.639 17.719 -7.816 1 95.44 147 VAL A C 1
ATOM 1161 O O . VAL A 1 147 ? 3.324 17.344 -8.773 1 95.44 147 VAL A O 1
ATOM 1164 N N . ASP A 1 148 ? 2.764 18.844 -7.289 1 95.81 148 ASP A N 1
ATOM 1165 C CA . ASP A 1 148 ? 3.92 19.719 -7.461 1 95.81 148 ASP A CA 1
ATOM 1166 C C . ASP A 1 148 ? 4.785 19.734 -6.199 1 95.81 148 ASP A C 1
ATOM 1168 O O . ASP A 1 148 ? 4.41 20.344 -5.195 1 95.81 148 ASP A O 1
ATOM 1172 N N . GLN A 1 149 ? 5.898 19.078 -6.316 1 96.62 149 GLN A N 1
ATOM 1173 C CA . GLN A 1 149 ? 6.781 18.891 -5.172 1 96.62 149 GLN A CA 1
ATOM 1174 C C . GLN A 1 149 ? 8.078 19.672 -5.344 1 96.62 149 GLN A C 1
ATOM 1176 O O . GLN A 1 149 ? 8.789 19.5 -6.34 1 96.62 149 GLN A O 1
ATOM 1181 N N . LYS A 1 150 ? 8.383 20.5 -4.426 1 96.81 150 LYS A N 1
ATOM 1182 C CA . LYS A 1 150 ? 9.672 21.172 -4.332 1 96.81 150 LYS A CA 1
ATOM 1183 C C . LYS A 1 150 ? 10.477 20.672 -3.137 1 96.81 150 LYS A C 1
ATOM 1185 O O . LYS A 1 150 ? 9.969 20.625 -2.014 1 96.81 150 LYS A O 1
ATOM 1190 N N . ILE A 1 151 ? 11.703 20.297 -3.438 1 97.75 151 ILE A N 1
ATOM 1191 C CA . ILE A 1 151 ? 12.508 19.75 -2.346 1 97.75 151 ILE A CA 1
ATOM 1192 C C . ILE A 1 151 ? 13.828 20.5 -2.258 1 97.75 151 ILE A C 1
ATOM 1194 O O . ILE A 1 151 ? 14.281 21.094 -3.238 1 97.75 151 ILE A O 1
ATOM 1198 N N . LEU A 1 152 ? 14.398 20.5 -1.131 1 98.25 152 LEU A N 1
ATOM 1199 C CA . LEU A 1 152 ? 15.75 20.953 -0.828 1 98.25 152 LEU A CA 1
ATOM 1200 C C . LEU A 1 152 ? 16.516 19.906 -0.033 1 98.25 152 LEU A C 1
ATOM 1202 O O . LEU A 1 152 ? 16.031 19.438 0.997 1 98.25 152 LEU A O 1
ATOM 1206 N N . ILE A 1 153 ? 17.641 19.531 -0.568 1 98.38 153 ILE A N 1
ATOM 1207 C CA . ILE A 1 153 ? 18.516 18.578 0.092 1 98.38 153 ILE A CA 1
ATOM 1208 C C . ILE A 1 153 ? 19.828 19.25 0.493 1 98.38 153 ILE A C 1
ATOM 1210 O O . ILE A 1 153 ? 20.5 19.859 -0.341 1 98.38 153 ILE A O 1
ATOM 1214 N N . ALA A 1 154 ? 20.172 19.125 1.722 1 98.5 154 ALA A N 1
ATOM 1215 C CA . ALA A 1 154 ? 21.453 19.578 2.25 1 98.5 154 ALA A CA 1
ATOM 1216 C C . ALA A 1 154 ? 22.094 18.516 3.129 1 98.5 154 ALA A C 1
ATOM 1218 O O . ALA A 1 154 ? 21.406 17.844 3.895 1 98.5 154 ALA A O 1
ATOM 1219 N N . ASN A 1 155 ? 23.359 18.328 2.939 1 97.94 155 ASN A N 1
ATOM 1220 C CA . ASN A 1 155 ? 23.984 17.312 3.77 1 97.94 155 ASN A CA 1
ATOM 1221 C C . ASN A 1 155 ? 25.375 17.719 4.211 1 97.94 155 ASN A C 1
ATOM 1223 O O . ASN A 1 155 ? 25.891 18.75 3.781 1 97.94 155 ASN A O 1
ATOM 1227 N N . THR A 1 156 ? 26 16.938 5.055 1 97.06 156 THR A N 1
ATOM 1228 C CA . THR A 1 156 ? 27.25 17.297 5.715 1 97.06 156 THR A CA 1
ATOM 1229 C C . THR A 1 156 ? 28.438 17.094 4.773 1 97.06 156 THR A C 1
ATOM 1231 O O . THR A 1 156 ? 29.578 17.438 5.113 1 97.06 156 THR A O 1
ATOM 1234 N N . GLU A 1 157 ? 28.219 16.594 3.609 1 95.31 157 GLU A N 1
ATOM 1235 C CA . GLU A 1 157 ? 29.266 16.516 2.596 1 95.31 157 GLU A CA 1
ATOM 1236 C C . GLU A 1 157 ? 29.297 17.766 1.732 1 95.31 157 GLU A C 1
ATOM 1238 O O . GLU A 1 157 ? 30.141 17.891 0.835 1 95.31 157 GLU A O 1
ATOM 1243 N N . GLY A 1 158 ? 28.359 18.609 1.966 1 96.88 158 GLY A N 1
ATOM 1244 C CA . GLY A 1 158 ? 28.422 19.922 1.347 1 96.88 158 GLY A CA 1
ATOM 1245 C C . GLY A 1 158 ? 27.359 20.141 0.283 1 96.88 158 GLY A C 1
ATOM 1246 O O . GLY A 1 158 ? 27.25 21.234 -0.283 1 96.88 158 GLY A O 1
ATOM 1247 N N . ASP A 1 159 ? 26.531 19.172 0.038 1 96.94 159 ASP A N 1
ATOM 1248 C CA . ASP A 1 159 ? 25.5 19.297 -0.991 1 96.94 159 ASP A CA 1
ATOM 1249 C C . ASP A 1 159 ? 24.422 20.297 -0.577 1 96.94 159 ASP A C 1
ATOM 1251 O O . ASP A 1 159 ? 24.047 20.375 0.595 1 96.94 159 ASP A O 1
ATOM 1255 N N . PHE A 1 160 ? 24 21.094 -1.418 1 98.12 160 PHE A N 1
ATOM 1256 C CA . PHE A 1 160 ? 22.891 22.031 -1.333 1 98.12 160 PHE A CA 1
ATOM 1257 C C . PHE A 1 160 ? 22.125 22.078 -2.648 1 98.12 160 PHE A C 1
ATOM 1259 O O . PHE A 1 160 ? 22.5 22.812 -3.566 1 98.12 160 PHE A O 1
ATOM 1266 N N . ILE A 1 161 ? 21.031 21.266 -2.695 1 97.94 161 ILE A N 1
ATOM 1267 C CA . ILE A 1 161 ? 20.391 20.953 -3.969 1 97.94 161 ILE A CA 1
ATOM 1268 C C . ILE A 1 161 ? 18.891 21.234 -3.879 1 97.94 161 ILE A C 1
ATOM 1270 O O . ILE A 1 161 ? 18.25 20.906 -2.881 1 97.94 161 ILE A O 1
ATOM 1274 N N . GLU A 1 162 ? 18.359 21.859 -4.844 1 97.25 162 GLU A N 1
ATOM 1275 C CA . GLU A 1 162 ? 16.922 22.016 -5.004 1 97.25 162 GLU A CA 1
ATOM 1276 C C . GLU A 1 162 ? 16.422 21.281 -6.242 1 97.25 162 GLU A C 1
ATOM 1278 O O . GLU A 1 162 ? 17.109 21.234 -7.262 1 97.25 162 GLU A O 1
ATOM 1283 N N . ASP A 1 163 ? 15.312 20.688 -6.137 1 96.94 163 ASP A N 1
ATOM 1284 C CA . ASP A 1 163 ? 14.664 20 -7.246 1 96.94 163 ASP A CA 1
ATOM 1285 C C . ASP A 1 163 ? 13.156 20.203 -7.227 1 96.94 163 ASP A C 1
ATOM 1287 O O . ASP A 1 163 ? 12.539 20.203 -6.16 1 96.94 163 ASP A O 1
ATOM 1291 N N . ARG A 1 164 ? 12.578 20.516 -8.328 1 96.31 164 ARG A N 1
ATOM 1292 C CA . ARG A 1 164 ? 11.125 20.609 -8.484 1 96.31 164 ARG A CA 1
ATOM 1293 C C . ARG A 1 164 ? 10.594 19.453 -9.312 1 96.31 164 ARG A C 1
ATOM 1295 O O . ARG A 1 164 ? 11.023 19.25 -10.453 1 96.31 164 ARG A O 1
ATOM 1302 N N . ARG A 1 165 ? 9.695 18.75 -8.82 1 96.56 165 ARG A N 1
ATOM 1303 C CA . ARG A 1 165 ? 9.125 17.547 -9.445 1 96.56 165 ARG A CA 1
ATOM 1304 C C . ARG A 1 165 ? 7.617 17.688 -9.594 1 96.56 165 ARG A C 1
ATOM 1306 O O . ARG A 1 165 ? 6.902 17.859 -8.602 1 96.56 165 ARG A O 1
ATOM 1313 N N . VAL A 1 166 ? 7.156 17.656 -10.805 1 96.25 166 VAL A N 1
ATOM 1314 C CA . VAL A 1 166 ? 5.727 17.703 -11.086 1 96.25 166 VAL A CA 1
ATOM 1315 C C . VAL A 1 166 ? 5.277 16.391 -11.711 1 96.25 166 VAL A C 1
ATOM 1317 O O . VAL A 1 166 ? 5.855 15.93 -12.695 1 96.25 166 VAL A O 1
ATOM 1320 N N . ARG A 1 167 ? 4.32 15.75 -11.086 1 96.94 167 ARG A N 1
ATOM 1321 C CA . ARG A 1 167 ? 3.809 14.477 -11.578 1 96.94 167 ARG A CA 1
ATOM 1322 C C . ARG A 1 167 ? 2.289 14.508 -11.703 1 96.94 167 ARG A C 1
ATOM 1324 O O . ARG A 1 167 ? 1.601 15.047 -10.836 1 96.94 167 ARG A O 1
ATOM 1331 N N . THR A 1 168 ? 1.808 14.031 -12.758 1 95.94 168 THR A N 1
ATOM 1332 C CA . THR A 1 168 ? 0.376 13.906 -13.008 1 95.94 168 THR A CA 1
ATOM 1333 C C . THR A 1 168 ? 0.016 12.477 -13.406 1 95.94 168 THR A C 1
ATOM 1335 O O . THR A 1 168 ? 0.755 11.836 -14.156 1 95.94 168 THR A O 1
ATOM 1338 N N . ALA A 1 169 ? -1.03 11.992 -12.883 1 96.62 169 ALA A N 1
ATOM 1339 C CA . ALA A 1 169 ? -1.582 10.68 -13.227 1 96.62 169 ALA A CA 1
ATOM 1340 C C . ALA A 1 169 ? -3.086 10.766 -13.469 1 96.62 169 ALA A C 1
ATOM 1342 O O . ALA A 1 169 ? -3.787 11.531 -12.805 1 96.62 169 ALA A O 1
ATOM 1343 N N . VAL A 1 170 ? -3.553 10.016 -14.43 1 96.38 170 VAL A N 1
ATOM 1344 C CA . VAL A 1 170 ? -4.98 9.891 -14.703 1 96.38 170 VAL A CA 1
ATOM 1345 C C . VAL A 1 170 ? -5.336 8.422 -14.938 1 96.38 170 VAL A C 1
ATOM 1347 O O . VAL A 1 170 ? -4.582 7.688 -15.578 1 96.38 170 VAL A O 1
ATOM 1350 N N . TYR A 1 171 ? -6.371 8.016 -14.367 1 94.81 171 TYR A N 1
ATOM 1351 C CA . TYR A 1 171 ? -6.832 6.664 -14.664 1 94.81 171 TYR A CA 1
ATOM 1352 C C . TYR A 1 171 ? -8.352 6.617 -14.773 1 94.81 171 TYR A C 1
ATOM 1354 O O . TYR A 1 171 ? -9.039 7.555 -14.352 1 94.81 171 TYR A O 1
ATOM 1362 N N . GLY A 1 172 ? -8.836 5.559 -15.398 1 95.88 172 GLY A N 1
ATOM 1363 C CA . GLY A 1 172 ? -10.25 5.254 -15.586 1 95.88 172 GLY A CA 1
ATOM 1364 C C . GLY A 1 172 ? -10.57 3.787 -15.367 1 95.88 172 GLY A C 1
ATOM 1365 O O . GLY A 1 172 ? -9.781 2.912 -15.727 1 95.88 172 GLY A O 1
ATOM 1366 N N . LEU A 1 173 ? -11.68 3.555 -14.758 1 93.94 173 LEU A N 1
ATOM 1367 C CA . LEU A 1 173 ? -12.195 2.211 -14.508 1 93.94 173 LEU A CA 1
ATOM 1368 C C . LEU A 1 173 ? -13.641 2.094 -14.969 1 93.94 173 LEU A C 1
ATOM 1370 O O . LEU A 1 173 ? -14.516 2.812 -14.477 1 93.94 173 LEU A O 1
ATOM 1374 N N . SER A 1 174 ? -13.875 1.222 -15.883 1 95.06 174 SER A N 1
ATOM 1375 C CA . SER A 1 174 ? -15.227 0.947 -16.359 1 95.06 174 SER A CA 1
ATOM 1376 C C . SER A 1 174 ? -15.789 -0.327 -15.734 1 95.06 174 SER A C 1
ATOM 1378 O O . SER A 1 174 ? -15.062 -1.307 -15.555 1 95.06 174 SER A O 1
ATOM 1380 N N . VAL A 1 175 ? -17.047 -0.267 -15.484 1 91.12 175 VAL A N 1
ATOM 1381 C CA . VAL A 1 175 ? -17.781 -1.437 -15 1 91.12 175 VAL A CA 1
ATOM 1382 C C . VAL A 1 175 ? -18.812 -1.86 -16.031 1 91.12 175 VAL A C 1
ATOM 1384 O O . VAL A 1 175 ? -19.703 -1.078 -16.391 1 91.12 175 VAL A O 1
ATOM 1387 N N . GLY A 1 176 ? -18.703 -3.045 -16.453 1 92.31 176 GLY A N 1
ATOM 1388 C CA . GLY A 1 176 ? -19.703 -3.645 -17.328 1 92.31 176 GLY A CA 1
ATOM 1389 C C . GLY A 1 176 ? -20.578 -4.664 -16.625 1 92.31 176 GLY A C 1
ATOM 1390 O O . GLY A 1 176 ? -20.109 -5.398 -15.75 1 92.31 176 GLY A O 1
ATOM 1391 N N . SER A 1 177 ? -21.844 -4.66 -17.031 1 89.88 177 SER A N 1
ATOM 1392 C CA . SER A 1 177 ? -22.781 -5.613 -16.469 1 89.88 177 SER A CA 1
ATOM 1393 C C . SER A 1 177 ? -23.688 -6.211 -17.547 1 89.88 177 SER A C 1
ATOM 1395 O O . SER A 1 177 ? -24.234 -5.488 -18.375 1 89.88 177 SER A O 1
ATOM 1397 N N . TYR A 1 178 ? -23.734 -7.547 -17.469 1 90.06 178 TYR A N 1
ATOM 1398 C CA . TYR A 1 178 ? -24.594 -8.266 -18.406 1 90.06 178 TYR A CA 1
ATOM 1399 C C . TYR A 1 178 ? -25.031 -9.609 -17.828 1 90.06 178 TYR A C 1
ATOM 1401 O O . TYR A 1 178 ? -24.188 -10.445 -17.484 1 90.06 178 TYR A O 1
ATOM 1409 N N . ASN A 1 179 ? -26.328 -9.891 -17.781 1 86 179 ASN A N 1
ATOM 1410 C CA . ASN A 1 179 ? -26.922 -11.141 -17.328 1 86 179 ASN A CA 1
ATOM 1411 C C . ASN A 1 179 ? -26.328 -11.594 -16 1 86 179 ASN A C 1
ATOM 1413 O O . ASN A 1 179 ? -25.891 -12.742 -15.867 1 86 179 ASN A O 1
ATOM 1417 N N . GLY A 1 180 ? -26.172 -10.695 -15.18 1 74.81 180 GLY A N 1
ATOM 1418 C CA . GLY A 1 180 ? -25.734 -11.016 -13.836 1 74.81 180 GLY A CA 1
ATOM 1419 C C . GLY A 1 180 ? -24.219 -11.07 -13.688 1 74.81 180 GLY A C 1
ATOM 1420 O O . GLY A 1 180 ? -23.703 -11.25 -12.578 1 74.81 180 GLY A O 1
ATOM 1421 N N . ILE A 1 181 ? -23.531 -10.914 -14.773 1 80.12 181 ILE A N 1
ATOM 1422 C CA . ILE A 1 181 ? -22.062 -10.922 -14.742 1 80.12 181 ILE A CA 1
ATOM 1423 C C . ILE A 1 181 ? -21.547 -9.492 -14.727 1 80.12 181 ILE A C 1
ATOM 1425 O O . ILE A 1 181 ? -22.016 -8.641 -15.484 1 80.12 181 ILE A O 1
ATOM 1429 N N . ILE A 1 182 ? -20.625 -9.219 -13.82 1 84.19 182 ILE A N 1
ATOM 1430 C CA . ILE A 1 182 ? -20.016 -7.895 -13.719 1 84.19 182 ILE A CA 1
ATOM 1431 C C . ILE A 1 182 ? -18.516 -8 -13.961 1 84.19 182 ILE A C 1
ATOM 1433 O O . ILE A 1 182 ? -17.844 -8.867 -13.391 1 84.19 182 ILE A O 1
ATOM 1437 N N . GLN A 1 183 ? -18 -7.262 -14.852 1 87 183 GLN A N 1
ATOM 1438 C CA . GLN A 1 183 ? -16.562 -7.207 -15.164 1 87 183 GLN A CA 1
ATOM 1439 C C . GLN A 1 183 ? -16.078 -5.766 -15.203 1 87 183 GLN A C 1
ATOM 1441 O O . GLN A 1 183 ? -16.859 -4.84 -15.422 1 87 183 GLN A O 1
ATOM 1446 N N . THR A 1 184 ? -14.797 -5.582 -14.969 1 89.12 184 THR A N 1
ATOM 1447 C CA . THR A 1 184 ? -14.227 -4.242 -14.945 1 89.12 184 THR A CA 1
ATOM 1448 C C . THR A 1 184 ? -13.047 -4.141 -15.906 1 89.12 184 THR A C 1
ATOM 1450 O O . THR A 1 184 ? -12.422 -5.148 -16.234 1 89.12 184 THR A O 1
ATOM 1453 N N . GLY A 1 185 ? -12.797 -3 -16.406 1 91.62 185 GLY A N 1
ATOM 1454 C CA . GLY A 1 185 ? -11.617 -2.621 -17.172 1 91.62 185 GLY A CA 1
ATOM 1455 C C . GLY A 1 185 ? -10.969 -1.345 -16.672 1 91.62 185 GLY A C 1
ATOM 1456 O O . GLY A 1 185 ? -11.656 -0.411 -16.266 1 91.62 185 GLY A O 1
ATOM 1457 N N . TYR A 1 186 ? -9.617 -1.312 -16.766 1 90.88 186 TYR A N 1
ATOM 1458 C CA . TYR A 1 186 ? -8.836 -0.234 -16.172 1 90.88 186 TYR A CA 1
ATOM 1459 C C . TYR A 1 186 ? -7.762 0.26 -17.141 1 90.88 186 TYR A C 1
ATOM 1461 O O . TYR A 1 186 ? -7.219 -0.52 -17.922 1 90.88 186 TYR A O 1
ATOM 1469 N N . GLU A 1 187 ? -7.543 1.574 -17.109 1 94.88 187 GLU A N 1
ATOM 1470 C CA . GLU A 1 187 ? -6.449 2.182 -17.859 1 94.88 187 GLU A CA 1
ATOM 1471 C C . GLU A 1 187 ? -5.879 3.391 -17.125 1 94.88 187 GLU A C 1
ATOM 1473 O O . GLU A 1 187 ? -6.602 4.09 -16.406 1 94.88 187 GLU A O 1
ATOM 1478 N N . THR A 1 188 ? -4.527 3.57 -17.328 1 95.19 188 THR A N 1
ATOM 1479 C CA . THR A 1 188 ? -3.881 4.668 -16.625 1 95.19 188 THR A CA 1
ATOM 1480 C C . THR A 1 188 ? -2.766 5.277 -17.469 1 95.19 188 THR A C 1
ATOM 1482 O O . THR A 1 188 ? -2.154 4.586 -18.297 1 95.19 188 THR A O 1
ATOM 1485 N N . VAL A 1 189 ? -2.59 6.543 -17.312 1 96.69 189 VAL A N 1
ATOM 1486 C CA . VAL A 1 189 ? -1.464 7.293 -17.859 1 96.69 189 VAL A CA 1
ATOM 1487 C C . VAL A 1 189 ? -0.881 8.203 -16.766 1 96.69 189 VAL A C 1
ATOM 1489 O O . VAL A 1 189 ? -1.622 8.797 -15.984 1 96.69 189 VAL A O 1
ATOM 1492 N N . ALA A 1 190 ? 0.444 8.211 -16.703 1 97.25 190 ALA A N 1
ATOM 1493 C CA . ALA A 1 190 ? 1.108 9.07 -15.719 1 97.25 190 ALA A CA 1
ATOM 1494 C C . ALA A 1 190 ? 2.51 9.453 -16.188 1 97.25 190 ALA A C 1
ATOM 1496 O O . ALA A 1 190 ? 3.088 8.781 -17.047 1 97.25 190 ALA A O 1
ATOM 1497 N N . GLY A 1 191 ? 3.02 10.523 -15.641 1 96.56 191 GLY A N 1
ATOM 1498 C CA . GLY A 1 191 ? 4.371 10.961 -15.953 1 96.56 191 GLY A CA 1
ATOM 1499 C C . GLY A 1 191 ? 4.824 12.141 -15.109 1 96.56 191 GLY A C 1
ATOM 1500 O O . GLY A 1 191 ? 4.074 12.625 -14.266 1 96.56 191 GLY A O 1
ATOM 1501 N N . THR A 1 192 ? 6.098 12.406 -15.234 1 96.19 192 THR A N 1
ATOM 1502 C CA . THR A 1 192 ? 6.645 13.641 -14.68 1 96.19 192 THR A CA 1
ATOM 1503 C C . THR A 1 192 ? 6.348 14.828 -15.594 1 96.19 192 THR A C 1
ATOM 1505 O O . THR A 1 192 ? 7.219 15.273 -16.344 1 96.19 192 THR A O 1
ATOM 1508 N N . VAL A 1 193 ? 5.141 15.266 -15.438 1 94.25 193 VAL A N 1
ATOM 1509 C CA . VAL A 1 193 ? 4.57 16.297 -16.312 1 94.25 193 VAL A CA 1
ATOM 1510 C C . VAL A 1 193 ? 3.412 16.984 -15.594 1 94.25 193 VAL A C 1
ATOM 1512 O O . VAL A 1 193 ? 2.832 16.438 -14.656 1 94.25 193 VAL A O 1
ATOM 1515 N N . GLY A 1 194 ? 3.145 18.188 -16.047 1 92.12 194 GLY A N 1
ATOM 1516 C CA . GLY A 1 194 ? 2.006 18.906 -15.492 1 92.12 194 GLY A CA 1
ATOM 1517 C C . GLY A 1 194 ? 0.682 18.484 -16.094 1 92.12 194 GLY A C 1
ATOM 1518 O O . GLY A 1 194 ? 0.533 17.328 -16.547 1 92.12 194 GLY A O 1
ATOM 1519 N N . TRP A 1 195 ? -0.251 19.328 -16.125 1 88.19 195 TRP A N 1
ATOM 1520 C CA . TRP A 1 195 ? -1.609 19.031 -16.562 1 88.19 195 TRP A CA 1
ATOM 1521 C C . TRP A 1 195 ? -1.661 18.875 -18.078 1 88.19 195 TRP A C 1
ATOM 1523 O O . TRP A 1 195 ? -2.65 18.391 -18.625 1 88.19 195 TRP A O 1
ATOM 1533 N N . GLU A 1 196 ? -0.567 19.25 -18.688 1 91.44 196 GLU A N 1
ATOM 1534 C CA . GLU A 1 196 ? -0.496 19.078 -20.125 1 91.44 196 GLU A CA 1
ATOM 1535 C C . GLU A 1 196 ? -0.542 17.609 -20.516 1 91.44 196 GLU A C 1
ATOM 1537 O O . GLU A 1 196 ? -0.736 17.281 -21.688 1 91.44 196 GLU A O 1
ATOM 1542 N N . LEU A 1 197 ? -0.445 16.766 -19.531 1 93.38 197 LEU A N 1
ATOM 1543 C CA . LEU A 1 197 ? -0.614 15.336 -19.766 1 93.38 197 LEU A CA 1
ATOM 1544 C C . LEU A 1 197 ? -1.982 15.047 -20.375 1 93.38 197 LEU A C 1
ATOM 1546 O O . LEU A 1 197 ? -2.135 14.094 -21.156 1 93.38 197 LEU A O 1
ATOM 1550 N N . LEU A 1 198 ? -2.979 15.852 -20.062 1 93.81 198 LEU A N 1
ATOM 1551 C CA . LEU A 1 198 ? -4.367 15.617 -20.453 1 93.81 198 LEU A CA 1
ATOM 1552 C C . LEU A 1 198 ? -4.633 16.125 -21.859 1 93.81 198 LEU A C 1
ATOM 1554 O O . LEU A 1 198 ? -5.461 17 -22.062 1 93.81 198 LEU A O 1
ATOM 1558 N N . THR A 1 199 ? -3.98 15.477 -22.781 1 94.5 199 THR A N 1
ATOM 1559 C CA . THR A 1 199 ? -4.199 15.758 -24.188 1 94.5 199 THR A CA 1
ATOM 1560 C C . THR A 1 199 ? -5.48 15.094 -24.688 1 94.5 199 THR A C 1
ATOM 1562 O O . THR A 1 199 ? -6.062 14.258 -23.984 1 94.5 199 THR A O 1
ATOM 1565 N N . GLU A 1 200 ? -5.855 15.422 -25.875 1 95.75 200 GLU A N 1
ATOM 1566 C CA . GLU A 1 200 ? -7.012 14.781 -26.5 1 95.75 200 GLU A CA 1
ATOM 1567 C C . GLU A 1 200 ? -6.809 13.273 -26.625 1 95.75 200 GLU A C 1
ATOM 1569 O O . GLU A 1 200 ? -7.746 12.5 -26.453 1 95.75 200 GLU A O 1
ATOM 1574 N N . GLU A 1 201 ? -5.66 12.938 -26.891 1 96.81 201 GLU A N 1
ATOM 1575 C CA . GLU A 1 201 ? -5.344 11.523 -27.031 1 96.81 201 GLU A CA 1
ATOM 1576 C C . GLU A 1 201 ? -5.566 10.773 -25.719 1 96.81 201 GLU A C 1
ATOM 1578 O O . GLU A 1 201 ? -6.172 9.703 -25.719 1 96.81 201 GLU A O 1
ATOM 1583 N N . VAL A 1 202 ? -5.074 11.328 -24.688 1 96.31 202 VAL A N 1
ATOM 1584 C CA . VAL A 1 202 ? -5.207 10.695 -23.375 1 96.31 202 VAL A CA 1
ATOM 1585 C C . VAL A 1 202 ? -6.68 10.648 -22.969 1 96.31 202 VAL A C 1
ATOM 1587 O O . VAL A 1 202 ? -7.164 9.617 -22.5 1 96.31 202 VAL A O 1
ATOM 1590 N N . ILE A 1 203 ? -7.391 11.711 -23.25 1 96.75 203 ILE A N 1
ATOM 1591 C CA . ILE A 1 203 ? -8.789 11.859 -22.875 1 96.75 203 ILE A CA 1
ATOM 1592 C C . ILE A 1 203 ? -9.641 10.844 -23.625 1 96.75 203 ILE A C 1
ATOM 1594 O O . ILE A 1 203 ? -10.648 10.359 -23.109 1 96.75 203 ILE A O 1
ATOM 1598 N N . ASN A 1 204 ? -9.188 10.5 -24.781 1 97.56 204 ASN A N 1
ATOM 1599 C CA . ASN A 1 204 ? -9.906 9.516 -25.578 1 97.56 204 ASN A CA 1
ATOM 1600 C C . ASN A 1 204 ? -9.469 8.086 -25.25 1 97.56 204 ASN A C 1
ATOM 1602 O O . ASN A 1 204 ? -10.289 7.18 -25.172 1 97.56 204 ASN A O 1
ATOM 1606 N N . LYS A 1 205 ? -8.25 7.906 -25 1 97.44 205 LYS A N 1
ATOM 1607 C CA . LYS A 1 205 ? -7.664 6.582 -24.828 1 97.44 205 LYS A CA 1
ATOM 1608 C C . LYS A 1 205 ? -8.148 5.918 -23.547 1 97.44 205 LYS A C 1
ATOM 1610 O O . LYS A 1 205 ? -8.5 4.738 -23.547 1 97.44 205 LYS A O 1
ATOM 1615 N N . ILE A 1 206 ? -8.195 6.594 -22.469 1 97.62 206 ILE A N 1
ATOM 1616 C CA . ILE A 1 206 ? -8.445 6.027 -21.141 1 97.62 206 ILE A CA 1
ATOM 1617 C C . ILE A 1 206 ? -9.859 5.449 -21.094 1 97.62 206 ILE A C 1
ATOM 1619 O O . ILE A 1 206 ? -10.039 4.258 -20.828 1 97.62 206 ILE A O 1
ATOM 1623 N N . PRO A 1 207 ? -10.867 6.289 -21.422 1 98.06 207 PRO A N 1
ATOM 1624 C CA . PRO A 1 207 ? -12.211 5.699 -21.375 1 98.06 207 PRO A CA 1
ATOM 1625 C C . PRO A 1 207 ? -12.414 4.602 -22.422 1 98.06 207 PRO A C 1
ATOM 1627 O O . PRO A 1 207 ? -13.133 3.631 -22.172 1 98.06 207 PRO A O 1
ATOM 1630 N N . TYR A 1 208 ? -11.812 4.719 -23.516 1 98.12 208 TYR A N 1
ATOM 1631 C CA . TYR A 1 208 ? -11.953 3.709 -24.547 1 98.12 208 TYR A CA 1
ATOM 1632 C C . TYR A 1 208 ? -11.375 2.373 -24.109 1 98.12 208 TYR A C 1
ATOM 1634 O O . TYR A 1 208 ? -12.07 1.352 -24.125 1 98.12 208 TYR A O 1
ATOM 1642 N N . GLU A 1 209 ? -10.148 2.393 -23.688 1 97.38 209 GLU A N 1
ATOM 1643 C CA . GLU A 1 209 ? -9.477 1.151 -23.328 1 97.38 209 GLU A CA 1
ATOM 1644 C C . GLU A 1 209 ? -10.125 0.509 -22.109 1 97.38 209 GLU A C 1
ATOM 1646 O O . GLU A 1 209 ? -10.266 -0.714 -22.047 1 97.38 209 GLU A O 1
ATOM 1651 N N . ALA A 1 210 ? -10.477 1.28 -21.141 1 96.75 210 ALA A N 1
ATOM 1652 C CA . ALA A 1 210 ? -11.141 0.755 -19.938 1 96.75 210 ALA A CA 1
ATOM 1653 C C . ALA A 1 210 ? -12.461 0.082 -20.297 1 96.75 210 ALA A C 1
ATOM 1655 O O . ALA A 1 210 ? -12.734 -1.037 -19.859 1 96.75 210 ALA A O 1
ATOM 1656 N N . SER A 1 211 ? -13.258 0.744 -21.125 1 98 211 SER A N 1
ATOM 1657 C CA . SER A 1 211 ? -14.57 0.22 -21.484 1 98 211 SER A CA 1
ATOM 1658 C C . SER A 1 211 ? -14.453 -0.992 -22.406 1 98 211 SER A C 1
ATOM 1660 O O . SER A 1 211 ? -15.172 -1.978 -22.234 1 98 211 SER A O 1
ATOM 1662 N N . ARG A 1 212 ? -13.594 -0.88 -23.328 1 97.75 212 ARG A N 1
ATOM 1663 C CA . ARG A 1 212 ? -13.352 -2.006 -24.234 1 97.75 212 ARG A CA 1
ATOM 1664 C C . ARG A 1 212 ? -13 -3.266 -23.453 1 97.75 212 ARG A C 1
ATOM 1666 O O . ARG A 1 212 ? -13.547 -4.34 -23.703 1 97.75 212 ARG A O 1
ATOM 1673 N N . ARG A 1 213 ? -12.148 -3.158 -22.531 1 95.69 213 ARG A N 1
ATOM 1674 C CA . ARG A 1 213 ? -11.703 -4.301 -21.75 1 95.69 213 ARG A CA 1
ATOM 1675 C C . ARG A 1 213 ? -12.836 -4.848 -20.891 1 95.69 213 ARG A C 1
ATOM 1677 O O . ARG A 1 213 ? -12.992 -6.066 -20.75 1 95.69 213 ARG A O 1
ATOM 1684 N N . ALA A 1 214 ? -13.578 -3.965 -20.25 1 94.44 214 ALA A N 1
ATOM 1685 C CA . ALA A 1 214 ? -14.711 -4.406 -19.438 1 94.44 214 ALA A CA 1
ATOM 1686 C C . ALA A 1 214 ? -15.688 -5.23 -20.266 1 94.44 214 ALA A C 1
ATOM 1688 O O . ALA A 1 214 ? -16.141 -6.293 -19.828 1 94.44 214 ALA A O 1
ATOM 1689 N N . ILE A 1 215 ? -15.992 -4.766 -21.453 1 96.94 215 ILE A N 1
ATOM 1690 C CA . ILE A 1 215 ? -16.953 -5.438 -22.312 1 96.94 215 ILE A CA 1
ATOM 1691 C C . ILE A 1 215 ? -16.359 -6.75 -22.828 1 96.94 215 ILE A C 1
ATOM 1693 O O . ILE A 1 215 ? -17.062 -7.766 -22.891 1 96.94 215 ILE A O 1
ATOM 1697 N N . LEU A 1 216 ? -15.109 -6.711 -23.172 1 96.38 216 LEU A N 1
ATOM 1698 C CA . LEU A 1 216 ? -14.406 -7.91 -23.609 1 96.38 216 LEU A CA 1
ATOM 1699 C C . LEU A 1 216 ? -14.516 -9.016 -22.562 1 96.38 216 LEU A C 1
ATOM 1701 O O . LEU A 1 216 ? -14.781 -10.172 -22.906 1 96.38 216 LEU A O 1
ATOM 1705 N N . LEU A 1 217 ? -14.383 -8.703 -21.375 1 92.94 217 LEU A N 1
ATOM 1706 C CA . LEU A 1 217 ? -14.344 -9.688 -20.297 1 92.94 217 LEU A CA 1
ATOM 1707 C C . LEU A 1 217 ? -15.734 -10.242 -20.016 1 92.94 217 LEU A C 1
ATOM 1709 O O . LEU A 1 217 ? -15.867 -11.344 -19.484 1 92.94 217 LEU A O 1
ATOM 1713 N N . LEU A 1 218 ? -16.734 -9.492 -20.359 1 92.31 218 LEU A N 1
ATOM 1714 C CA . LEU A 1 218 ? -18.094 -10 -20.203 1 92.31 218 LEU A CA 1
ATOM 1715 C C . LEU A 1 218 ? -18.328 -11.211 -21.094 1 92.31 218 LEU A C 1
ATOM 1717 O O . LEU A 1 218 ? -19.109 -12.094 -20.75 1 92.31 218 LEU A O 1
ATOM 1721 N N . GLU A 1 219 ? -17.625 -11.227 -22.109 1 93.44 219 GLU A N 1
ATOM 1722 C CA . GLU A 1 219 ? -17.844 -12.281 -23.109 1 93.44 219 GLU A CA 1
ATOM 1723 C C . GLU A 1 219 ? -16.75 -13.336 -23.031 1 93.44 219 GLU A C 1
ATOM 1725 O O . GLU A 1 219 ? -16.781 -14.336 -23.75 1 93.44 219 GLU A O 1
ATOM 1730 N N . ALA A 1 220 ? -15.828 -13.102 -22.219 1 94.38 220 ALA A N 1
ATOM 1731 C CA . ALA A 1 220 ? -14.672 -13.984 -22.109 1 94.38 220 ALA A CA 1
ATOM 1732 C C . ALA A 1 220 ? -15.055 -15.328 -21.484 1 94.38 220 ALA A C 1
ATOM 1734 O O . ALA A 1 220 ? -16.031 -15.414 -20.75 1 94.38 220 ALA A O 1
ATOM 1735 N N . LYS A 1 221 ? -14.258 -16.312 -21.844 1 92.75 221 LYS A N 1
ATOM 1736 C CA . LYS A 1 221 ? -14.438 -17.641 -21.266 1 92.75 221 LYS A CA 1
ATOM 1737 C C . LYS A 1 221 ? -13.531 -17.844 -20.062 1 92.75 221 LYS A C 1
ATOM 1739 O O . LYS A 1 221 ? -12.539 -17.125 -19.891 1 92.75 221 LYS A O 1
ATOM 1744 N N . GLU A 1 222 ? -13.914 -18.781 -19.25 1 86.06 222 GLU A N 1
ATOM 1745 C CA . GLU A 1 222 ? -13.07 -19.109 -18.109 1 86.06 222 GLU A CA 1
ATOM 1746 C C . GLU A 1 222 ? -11.695 -19.594 -18.562 1 86.06 222 GLU A C 1
ATOM 1748 O O . GLU A 1 222 ? -11.586 -20.328 -19.531 1 86.06 222 GLU A O 1
ATOM 1753 N N . ALA A 1 223 ? -10.734 -19.188 -17.844 1 87.31 223 ALA A N 1
ATOM 1754 C CA . ALA A 1 223 ? -9.359 -19.5 -18.219 1 87.31 223 ALA A CA 1
ATOM 1755 C C . ALA A 1 223 ? -9.023 -20.953 -17.938 1 87.31 223 ALA A C 1
ATOM 1757 O O . ALA A 1 223 ? -9.484 -21.531 -16.938 1 87.31 223 ALA A O 1
ATOM 1758 N N . PRO A 1 224 ? -8.203 -21.5 -18.781 1 85.06 224 PRO A N 1
ATOM 1759 C CA . PRO A 1 224 ? -7.676 -22.828 -18.469 1 85.06 224 PRO A CA 1
ATOM 1760 C C . PRO A 1 224 ? -6.664 -22.797 -17.328 1 85.06 224 PRO A C 1
ATOM 1762 O O . PRO A 1 224 ? -6.215 -21.719 -16.922 1 85.06 224 PRO A O 1
ATOM 1765 N N . ALA A 1 225 ? -6.387 -23.969 -16.828 1 81.12 225 ALA A N 1
ATOM 1766 C CA . ALA A 1 225 ? -5.395 -24.094 -15.758 1 81.12 225 ALA A CA 1
ATOM 1767 C C . ALA A 1 225 ? -4.281 -25.062 -16.156 1 81.12 225 ALA A C 1
ATOM 1769 O O . ALA A 1 225 ? -4.508 -26 -16.922 1 81.12 225 ALA A O 1
ATOM 1770 N N . GLY A 1 226 ? -3.092 -24.766 -15.672 1 81.62 226 GLY A N 1
ATOM 1771 C CA . GLY A 1 226 ? -1.973 -25.672 -15.891 1 81.62 226 GLY A CA 1
ATOM 1772 C C . GLY A 1 226 ? -0.726 -24.969 -16.391 1 81.62 226 GLY A C 1
ATOM 1773 O O . GLY A 1 226 ? -0.708 -23.75 -16.516 1 81.62 226 GLY A O 1
ATOM 1774 N N . VAL A 1 227 ? 0.288 -25.781 -16.547 1 87.44 227 VAL A N 1
ATOM 1775 C CA . VAL A 1 227 ? 1.55 -25.266 -17.062 1 87.44 227 VAL A CA 1
ATOM 1776 C C . VAL A 1 227 ? 1.472 -25.156 -18.594 1 87.44 227 VAL A C 1
ATOM 1778 O O . VAL A 1 227 ? 1.087 -26.109 -19.266 1 87.44 227 VAL A O 1
ATOM 1781 N N . MET A 1 228 ? 1.828 -23.984 -19.094 1 92.31 228 MET A N 1
ATOM 1782 C CA . MET A 1 228 ? 1.784 -23.797 -20.547 1 92.31 228 MET A CA 1
ATOM 1783 C C . MET A 1 228 ? 2.645 -22.609 -20.969 1 92.31 228 MET A C 1
ATOM 1785 O O . MET A 1 228 ? 3.102 -21.844 -20.125 1 92.31 228 MET A O 1
ATOM 1789 N N . PRO A 1 229 ? 2.955 -22.547 -22.266 1 96.62 229 PRO A N 1
ATOM 1790 C CA . PRO A 1 229 ? 3.674 -21.359 -22.75 1 96.62 229 PRO A CA 1
ATOM 1791 C C . PRO A 1 229 ? 2.793 -20.109 -22.797 1 96.62 229 PRO A C 1
ATOM 1793 O O . PRO A 1 229 ? 1.584 -20.219 -23.016 1 96.62 229 PRO A O 1
ATOM 1796 N N . VAL A 1 230 ? 3.457 -19.016 -22.594 1 97 230 VAL A N 1
ATOM 1797 C CA . VAL A 1 230 ? 2.729 -17.75 -22.547 1 97 230 VAL A CA 1
ATOM 1798 C C . VAL A 1 230 ? 3.508 -16.688 -23.312 1 97 230 VAL A C 1
ATOM 1800 O O . VAL A 1 230 ? 4.738 -16.625 -23.25 1 97 230 VAL A O 1
ATOM 1803 N N . VAL A 1 231 ? 2.814 -15.953 -24.109 1 97.88 231 VAL A N 1
ATOM 1804 C CA . VAL A 1 231 ? 3.34 -14.719 -24.703 1 97.88 231 VAL A CA 1
ATOM 1805 C C . VAL A 1 231 ? 2.766 -13.508 -23.969 1 97.88 231 VAL A C 1
ATOM 1807 O O . VAL A 1 231 ? 1.547 -13.344 -23.891 1 97.88 231 VAL A O 1
ATOM 1810 N N . ILE A 1 232 ? 3.629 -12.695 -23.406 1 96.69 232 ILE A N 1
ATOM 1811 C CA . ILE A 1 232 ? 3.188 -11.492 -22.688 1 96.69 232 ILE A CA 1
ATOM 1812 C C . ILE A 1 232 ? 3.508 -10.258 -23.531 1 96.69 232 ILE A C 1
ATOM 1814 O O . ILE A 1 232 ? 4.676 -9.961 -23.797 1 96.69 232 ILE A O 1
ATOM 1818 N N . SER A 1 233 ? 2.498 -9.555 -23.859 1 96.94 233 SER A N 1
ATOM 1819 C CA . SER A 1 233 ? 2.605 -8.383 -24.719 1 96.94 233 SER A CA 1
ATOM 1820 C C . SER A 1 233 ? 3.363 -7.254 -24.031 1 96.94 233 SER A C 1
ATOM 1822 O O . SER A 1 233 ? 3.32 -7.125 -22.812 1 96.94 233 SER A O 1
ATOM 1824 N N . SER A 1 234 ? 3.969 -6.418 -24.844 1 96.38 234 SER A N 1
ATOM 1825 C CA . SER A 1 234 ? 4.613 -5.211 -24.328 1 96.38 234 SER A CA 1
ATOM 1826 C C . SER A 1 234 ? 3.598 -4.258 -23.719 1 96.38 234 SER A C 1
ATOM 1828 O O . SER A 1 234 ? 3.951 -3.42 -22.875 1 96.38 234 SER A O 1
ATOM 1830 N N . LYS A 1 235 ? 2.387 -4.395 -24 1 93.38 235 LYS A N 1
ATOM 1831 C CA . LYS A 1 235 ? 1.324 -3.541 -23.469 1 93.38 235 LYS A CA 1
ATOM 1832 C C . LYS A 1 235 ? 1.045 -3.848 -22 1 93.38 235 LYS A C 1
ATOM 1834 O O . LYS A 1 235 ? 0.428 -3.045 -21.297 1 93.38 235 LYS A O 1
ATOM 1839 N N . ALA A 1 236 ? 1.418 -5.023 -21.578 1 89.69 236 ALA A N 1
ATOM 1840 C CA . ALA A 1 236 ? 1.151 -5.449 -20.219 1 89.69 236 ALA A CA 1
ATOM 1841 C C . ALA A 1 236 ? 1.958 -4.625 -19.219 1 89.69 236 ALA A C 1
ATOM 1843 O O . ALA A 1 236 ? 1.647 -4.605 -18.016 1 89.69 236 ALA A O 1
ATOM 1844 N N . GLY A 1 237 ? 2.846 -3.969 -19.859 1 82.81 237 GLY A N 1
ATOM 1845 C CA . GLY A 1 237 ? 3.744 -3.27 -18.953 1 82.81 237 GLY A CA 1
ATOM 1846 C C . GLY A 1 237 ? 4.809 -4.168 -18.344 1 82.81 237 GLY A C 1
ATOM 1847 O O . GLY A 1 237 ? 4.98 -5.312 -18.781 1 82.81 237 GLY A O 1
ATOM 1848 N N . GLY A 1 238 ? 5.68 -3.705 -17.375 1 86.06 238 GLY A N 1
ATOM 1849 C CA . GLY A 1 238 ? 6.832 -4.414 -16.844 1 86.06 238 GLY A CA 1
ATOM 1850 C C . GLY A 1 238 ? 6.652 -4.855 -15.414 1 86.06 238 GLY A C 1
ATOM 1851 O O . GLY A 1 238 ? 7.621 -4.934 -14.656 1 86.06 238 GLY A O 1
ATOM 1852 N N . VAL A 1 239 ? 5.32 -5.172 -15.102 1 84.25 239 VAL A N 1
ATOM 1853 C CA . VAL A 1 239 ? 5.055 -5.539 -13.711 1 84.25 239 VAL A CA 1
ATOM 1854 C C . VAL A 1 239 ? 5.73 -6.871 -13.391 1 84.25 239 VAL A C 1
ATOM 1856 O O . VAL A 1 239 ? 6.234 -7.07 -12.281 1 84.25 239 VAL A O 1
ATOM 1859 N N . LEU A 1 240 ? 5.723 -7.789 -14.328 1 85 240 LEU A N 1
ATOM 1860 C CA . LEU A 1 240 ? 6.395 -9.07 -14.141 1 85 240 LEU A CA 1
ATOM 1861 C C . LEU A 1 240 ? 7.863 -8.875 -13.781 1 85 240 LEU A C 1
ATOM 1863 O O . LEU A 1 240 ? 8.359 -9.477 -12.828 1 85 240 LEU A O 1
ATOM 1867 N N . ILE A 1 241 ? 8.477 -8.047 -14.508 1 87.69 241 ILE A N 1
ATOM 1868 C CA . ILE A 1 241 ? 9.906 -7.82 -14.312 1 87.69 241 ILE A CA 1
ATOM 1869 C C . ILE A 1 241 ? 10.125 -7.07 -13 1 87.69 241 ILE A C 1
ATOM 1871 O O . ILE A 1 241 ? 11.094 -7.332 -12.281 1 87.69 241 ILE A O 1
ATOM 1875 N N . HIS A 1 242 ? 9.289 -6.117 -12.711 1 88.94 242 HIS A N 1
ATOM 1876 C CA . HIS A 1 242 ? 9.344 -5.34 -11.477 1 88.94 242 HIS A CA 1
ATOM 1877 C C . HIS A 1 242 ? 9.328 -6.25 -10.25 1 88.94 242 HIS A C 1
ATOM 1879 O O . HIS A 1 242 ? 10.164 -6.105 -9.359 1 88.94 242 HIS A O 1
ATOM 1885 N N . GLU A 1 243 ? 8.438 -7.176 -10.234 1 80.62 243 GLU A N 1
ATOM 1886 C CA . GLU A 1 243 ? 8.258 -8.055 -9.086 1 80.62 243 GLU A CA 1
ATOM 1887 C C . GLU A 1 243 ? 9.25 -9.211 -9.109 1 80.62 243 GLU A C 1
ATOM 1889 O O . GLU A 1 243 ? 9.773 -9.609 -8.062 1 80.62 243 GLU A O 1
ATOM 1894 N N . ALA A 1 244 ? 9.523 -9.797 -10.305 1 78.94 244 ALA A N 1
ATOM 1895 C CA . ALA A 1 244 ? 10.352 -10.992 -10.43 1 78.94 244 ALA A CA 1
ATOM 1896 C C . ALA A 1 244 ? 11.812 -10.68 -10.117 1 78.94 244 ALA A C 1
ATOM 1898 O O . ALA A 1 244 ? 12.539 -11.523 -9.594 1 78.94 244 ALA A O 1
ATOM 1899 N N . VAL A 1 245 ? 12.211 -9.453 -10.469 1 87 245 VAL A N 1
ATOM 1900 C CA . VAL A 1 245 ? 13.648 -9.227 -10.383 1 87 245 VAL A CA 1
ATOM 1901 C C . VAL A 1 245 ? 13.922 -7.852 -9.797 1 87 245 VAL A C 1
ATOM 1903 O O . VAL A 1 245 ? 14.945 -7.645 -9.133 1 87 245 VAL A O 1
ATOM 1906 N N . GLY A 1 246 ? 13.109 -6.91 -10.078 1 91.12 246 GLY A N 1
ATOM 1907 C CA . GLY A 1 246 ? 13.383 -5.531 -9.711 1 91.12 246 GLY A CA 1
ATOM 1908 C C . GLY A 1 246 ? 13.68 -5.359 -8.234 1 91.12 246 GLY A C 1
ATOM 1909 O O . GLY A 1 246 ? 14.766 -4.914 -7.855 1 91.12 246 GLY A O 1
ATOM 1910 N N . HIS A 1 247 ? 12.859 -5.809 -7.406 1 89.94 247 HIS A N 1
ATOM 1911 C CA . HIS A 1 247 ? 13.031 -5.672 -5.965 1 89.94 247 HIS A CA 1
ATOM 1912 C C . HIS A 1 247 ? 14.258 -6.441 -5.484 1 89.94 247 HIS A C 1
ATOM 1914 O O . HIS A 1 247 ? 14.992 -5.969 -4.609 1 89.94 247 HIS A O 1
ATOM 1920 N N . GLY A 1 248 ? 14.406 -7.602 -6.027 1 89.19 248 GLY A N 1
ATOM 1921 C CA . GLY A 1 248 ? 15.547 -8.422 -5.645 1 89.19 248 GLY A CA 1
ATOM 1922 C C . GLY A 1 248 ? 16.875 -7.746 -5.918 1 89.19 248 GLY A C 1
ATOM 1923 O O . GLY A 1 248 ? 17.906 -8.141 -5.352 1 89.19 248 GLY A O 1
ATOM 1924 N N . LEU A 1 249 ? 16.844 -6.754 -6.742 1 94.25 249 LEU A N 1
ATOM 1925 C CA . LEU A 1 249 ? 18.078 -6.082 -7.109 1 94.25 249 LEU A CA 1
ATOM 1926 C C . LEU A 1 249 ? 18.25 -4.777 -6.336 1 94.25 249 LEU A C 1
ATOM 1928 O O . LEU A 1 249 ? 19.188 -4.016 -6.59 1 94.25 249 LEU A O 1
ATOM 1932 N N . GLU A 1 250 ? 17.406 -4.484 -5.465 1 95.88 250 GLU A N 1
ATOM 1933 C CA . GLU A 1 250 ? 17.609 -3.393 -4.516 1 95.88 250 GLU A CA 1
ATOM 1934 C C . GLU A 1 250 ? 18.594 -3.787 -3.422 1 95.88 250 GLU A C 1
ATOM 1936 O O . GLU A 1 250 ? 18.375 -4.758 -2.693 1 95.88 250 GLU A O 1
ATOM 1941 N N . ALA A 1 251 ? 19.531 -3.033 -3.221 1 96.62 251 ALA A N 1
ATOM 1942 C CA . ALA A 1 251 ? 20.75 -3.43 -2.516 1 96.62 251 ALA A CA 1
ATOM 1943 C C . ALA A 1 251 ? 20.469 -3.688 -1.037 1 96.62 251 ALA A C 1
ATOM 1945 O O . ALA A 1 251 ? 21.172 -4.465 -0.39 1 96.62 251 ALA A O 1
ATOM 1946 N N . ASP A 1 252 ? 19.547 -2.986 -0.489 1 92.88 252 ASP A N 1
ATOM 1947 C CA . ASP A 1 252 ? 19.25 -3.207 0.924 1 92.88 252 ASP A CA 1
ATOM 1948 C C . ASP A 1 252 ? 18.734 -4.625 1.164 1 92.88 252 ASP A C 1
ATOM 1950 O O . ASP A 1 252 ? 19.047 -5.242 2.186 1 92.88 252 ASP A O 1
ATOM 1954 N N . LEU A 1 253 ? 17.953 -5.168 0.244 1 88.75 253 LEU A N 1
ATOM 1955 C CA . LEU A 1 253 ? 17.484 -6.543 0.37 1 88.75 253 LEU A CA 1
ATOM 1956 C C . LEU A 1 253 ? 18.641 -7.527 0.203 1 88.75 253 LEU A C 1
ATOM 1958 O O . LEU A 1 253 ? 18.672 -8.562 0.87 1 88.75 253 LEU A O 1
ATOM 1962 N N . VAL A 1 254 ? 19.516 -7.211 -0.687 1 90.38 254 VAL A N 1
ATOM 1963 C CA . VAL A 1 254 ? 20.719 -8.023 -0.885 1 90.38 254 VAL A CA 1
ATOM 1964 C C . VAL A 1 254 ? 21.562 -8.016 0.388 1 90.38 254 VAL A C 1
ATOM 1966 O O . VAL A 1 254 ? 22.031 -9.07 0.837 1 90.38 254 VAL A O 1
ATOM 1969 N N . ASP A 1 255 ? 21.734 -6.875 0.892 1 90.06 255 ASP A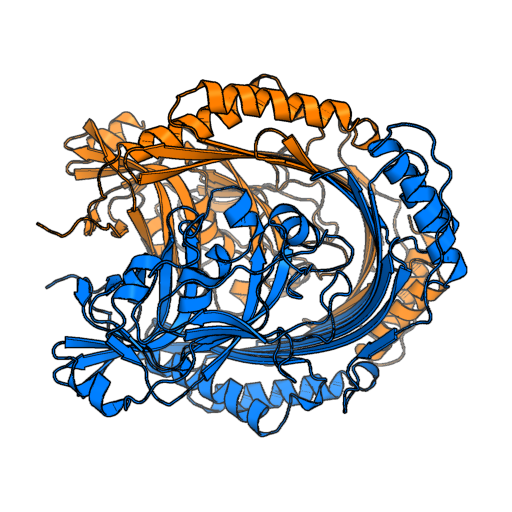 N 1
ATOM 1970 C CA . ASP A 1 255 ? 22.531 -6.699 2.1 1 90.06 255 ASP A CA 1
ATOM 1971 C C . ASP A 1 255 ? 21.953 -7.508 3.262 1 90.06 255 ASP A C 1
ATOM 1973 O O . ASP A 1 255 ? 22.703 -8.07 4.062 1 90.06 255 ASP A O 1
ATOM 1977 N N . LYS A 1 256 ? 20.703 -7.555 3.311 1 82.38 256 LYS A N 1
ATOM 1978 C CA . LYS A 1 256 ? 20.016 -8.234 4.406 1 82.38 256 LYS A CA 1
ATOM 1979 C C . LYS A 1 256 ? 20 -9.742 4.188 1 82.38 256 LYS A C 1
ATOM 1981 O O . LYS A 1 256 ? 19.609 -10.5 5.078 1 82.38 256 LYS A O 1
ATOM 1986 N N . GLY A 1 257 ? 20.344 -10.18 2.982 1 80.25 257 GLY A N 1
ATOM 1987 C CA . GLY A 1 257 ? 20.391 -11.602 2.678 1 80.25 257 GLY A CA 1
ATOM 1988 C C . GLY A 1 257 ? 19.047 -12.18 2.299 1 80.25 257 GLY A C 1
ATOM 1989 O O . GLY A 1 257 ? 18.859 -13.398 2.336 1 80.25 257 GLY A O 1
ATOM 1990 N N . VAL A 1 258 ? 18.125 -11.367 2.006 1 77.62 258 VAL A N 1
ATOM 1991 C CA . VAL A 1 258 ? 16.781 -11.844 1.682 1 77.62 258 VAL A CA 1
ATOM 1992 C C . VAL A 1 258 ? 16.547 -11.742 0.176 1 77.62 258 VAL A C 1
ATOM 1994 O O . VAL A 1 258 ? 15.406 -11.656 -0.276 1 77.62 258 VAL A O 1
ATOM 1997 N N . SER A 1 259 ? 17.562 -11.672 -0.538 1 84.44 259 SER A N 1
ATOM 1998 C CA . SER A 1 259 ? 17.469 -11.664 -1.994 1 84.44 259 SER A CA 1
ATOM 1999 C C . SER A 1 259 ? 18.156 -12.891 -2.594 1 84.44 259 SER A C 1
ATOM 2001 O O . SER A 1 259 ? 19.266 -13.25 -2.191 1 84.44 259 SER A O 1
ATOM 2003 N N . VAL A 1 260 ? 17.547 -13.484 -3.594 1 81 260 VAL A N 1
ATOM 2004 C CA . VAL A 1 260 ? 18.094 -14.641 -4.289 1 81 260 VAL A CA 1
ATOM 2005 C C . VAL A 1 260 ? 19.297 -14.211 -5.125 1 81 260 VAL A C 1
ATOM 2007 O O . VAL A 1 260 ? 20.078 -15.055 -5.582 1 81 260 VAL A O 1
ATOM 2010 N N . TYR A 1 261 ? 19.531 -12.914 -5.266 1 88.12 261 TYR A N 1
ATOM 2011 C CA . TYR A 1 261 ? 20.609 -12.414 -6.125 1 88.12 261 TYR A CA 1
ATOM 2012 C C . TYR A 1 261 ? 21.859 -12.094 -5.316 1 88.12 261 TYR A C 1
ATOM 2014 O O . TYR A 1 261 ? 22.875 -11.672 -5.875 1 88.12 261 TYR A O 1
ATOM 2022 N N . LYS A 1 262 ? 21.781 -12.281 -4.035 1 89 262 LYS A N 1
ATOM 2023 C CA . LYS A 1 262 ? 22.938 -12.008 -3.195 1 89 262 LYS A CA 1
ATOM 2024 C C . LYS A 1 262 ? 24.156 -12.805 -3.656 1 89 262 LYS A C 1
ATOM 2026 O O . LYS A 1 262 ? 24.078 -14.023 -3.838 1 89 262 LYS A O 1
ATOM 2031 N N . GLY A 1 263 ? 25.234 -12.086 -3.883 1 91.44 263 GLY A N 1
ATOM 2032 C CA . GLY A 1 263 ? 26.5 -12.727 -4.211 1 91.44 263 GLY A CA 1
ATOM 2033 C C . GLY A 1 263 ? 26.562 -13.211 -5.645 1 91.44 263 GLY A C 1
ATOM 2034 O O . GLY A 1 263 ? 27.484 -13.961 -6.008 1 91.44 263 GLY A O 1
ATOM 2035 N N . LYS A 1 264 ? 25.781 -12.805 -6.492 1 93.56 264 LYS A N 1
ATOM 2036 C CA . LYS A 1 264 ? 25.703 -13.398 -7.82 1 93.56 264 LYS A CA 1
ATOM 2037 C C . LYS A 1 264 ? 26.234 -12.445 -8.883 1 93.56 264 LYS A C 1
ATOM 2039 O O . LYS A 1 264 ? 26.031 -12.664 -10.078 1 93.56 264 LYS A O 1
ATOM 2044 N N . ILE A 1 265 ? 26.812 -11.383 -8.492 1 96.38 265 ILE A N 1
ATOM 2045 C CA . ILE A 1 265 ? 27.391 -10.477 -9.477 1 96.38 265 ILE A CA 1
ATOM 2046 C C . ILE A 1 265 ? 28.375 -11.242 -10.352 1 96.38 265 ILE A C 1
ATOM 2048 O O . ILE A 1 265 ? 29.25 -11.953 -9.852 1 96.38 265 ILE A O 1
ATOM 2052 N N . GLY A 1 266 ? 28.203 -11.117 -11.609 1 97.31 266 GLY A N 1
ATOM 2053 C CA . GLY A 1 266 ? 29.062 -11.797 -12.555 1 97.31 266 GLY A CA 1
ATOM 2054 C C . GLY A 1 266 ? 28.547 -13.156 -12.977 1 97.31 266 GLY A C 1
ATOM 2055 O O . GLY A 1 266 ? 29.078 -13.781 -13.891 1 97.31 266 GLY A O 1
ATOM 2056 N N . GLU A 1 267 ? 27.469 -13.562 -12.453 1 96.88 267 GLU A N 1
ATOM 2057 C CA . GLU A 1 267 ? 26.891 -14.867 -12.773 1 96.88 267 GLU A CA 1
ATOM 2058 C C . GLU A 1 267 ? 25.672 -14.719 -13.695 1 96.88 267 GLU A C 1
ATOM 2060 O O . GLU A 1 267 ? 25.094 -13.633 -13.797 1 96.88 267 GLU A O 1
ATOM 2065 N N . LYS A 1 268 ? 25.422 -15.859 -14.367 1 96.44 268 LYS A N 1
ATOM 2066 C CA . LYS A 1 268 ? 24.203 -15.906 -15.188 1 96.44 268 LYS A CA 1
ATOM 2067 C C . LYS A 1 268 ? 22.953 -16.062 -14.32 1 96.44 268 LYS A C 1
ATOM 2069 O O . LYS A 1 268 ? 22.844 -17.031 -13.555 1 96.44 268 LYS A O 1
ATOM 2074 N N . VAL A 1 269 ? 22.031 -15.109 -14.445 1 93.19 269 VAL A N 1
ATOM 2075 C CA . VAL A 1 269 ? 20.859 -15.148 -13.594 1 93.19 269 VAL A CA 1
ATOM 2076 C C . VAL A 1 269 ? 19.594 -15.102 -14.453 1 93.19 269 VAL A C 1
ATOM 2078 O O . VAL A 1 269 ? 18.469 -15.148 -13.938 1 93.19 269 VAL A O 1
ATOM 2081 N N . ALA A 1 270 ? 19.719 -14.992 -15.75 1 94.5 270 ALA A N 1
ATOM 2082 C CA . ALA A 1 270 ? 18.609 -14.93 -16.688 1 94.5 270 ALA A CA 1
ATOM 2083 C C . ALA A 1 270 ? 19.031 -15.445 -18.062 1 94.5 270 ALA A C 1
ATOM 2085 O O . ALA A 1 270 ? 20.203 -15.727 -18.297 1 94.5 270 ALA A O 1
ATOM 2086 N N . SER A 1 271 ? 18 -15.633 -18.922 1 95.25 271 SER A N 1
ATOM 2087 C CA . SER A 1 271 ? 18.281 -15.922 -20.312 1 95.25 271 SER A CA 1
ATOM 2088 C C . SER A 1 271 ? 19.297 -14.938 -20.891 1 95.25 271 SER A C 1
ATOM 2090 O O . SER A 1 271 ? 19.312 -13.766 -20.516 1 95.25 271 SER A O 1
ATOM 2092 N N . GLU A 1 272 ? 20.078 -15.445 -21.828 1 96.94 272 GLU A N 1
ATOM 2093 C CA . GLU A 1 272 ? 21.094 -14.602 -22.453 1 96.94 272 GLU A CA 1
ATOM 2094 C C . GLU A 1 272 ? 20.453 -13.492 -23.281 1 96.94 272 GLU A C 1
ATOM 2096 O O . GLU A 1 272 ? 21.109 -12.508 -23.609 1 96.94 272 GLU A O 1
ATOM 2101 N N . LEU A 1 273 ? 19.25 -13.57 -23.547 1 97.31 273 LEU A N 1
ATOM 2102 C CA . LEU A 1 273 ? 18.531 -12.578 -24.328 1 97.31 273 LEU A CA 1
ATOM 2103 C C . LEU A 1 273 ? 18.172 -11.359 -23.484 1 97.31 273 LEU A C 1
ATOM 2105 O O . LEU A 1 273 ? 17.828 -10.305 -24.016 1 97.31 273 LEU A O 1
ATOM 2109 N N . VAL A 1 274 ? 18.297 -11.453 -22.172 1 97.06 274 VAL A N 1
ATOM 2110 C CA . VAL A 1 274 ? 17.719 -10.469 -21.266 1 97.06 274 VAL A CA 1
ATOM 2111 C C . VAL A 1 274 ? 18.766 -9.414 -20.906 1 97.06 274 VAL A C 1
ATOM 2113 O O . VAL A 1 274 ? 19.828 -9.75 -20.375 1 97.06 274 VAL A O 1
ATOM 2116 N N . THR A 1 275 ? 18.516 -8.219 -21.234 1 98.06 275 THR A N 1
ATOM 2117 C CA . THR A 1 275 ? 19.188 -7.051 -20.688 1 98.06 275 THR A CA 1
ATOM 2118 C C . THR A 1 275 ? 18.219 -6.16 -19.922 1 98.06 275 THR A C 1
ATOM 2120 O O . THR A 1 275 ? 17.25 -5.656 -20.5 1 98.06 275 THR A O 1
ATOM 2123 N N . MET A 1 276 ? 18.469 -5.992 -18.656 1 97.25 276 MET A N 1
ATOM 2124 C CA . MET A 1 276 ? 17.578 -5.23 -17.797 1 97.25 276 MET A CA 1
ATOM 2125 C C . MET A 1 276 ? 18.25 -3.943 -17.312 1 97.25 276 MET A C 1
ATOM 2127 O O . MET A 1 276 ? 19.422 -3.949 -16.953 1 97.25 276 MET A O 1
ATOM 2131 N N . VAL A 1 277 ? 17.453 -2.869 -17.312 1 98 277 VAL A N 1
ATOM 2132 C CA . VAL A 1 277 ? 17.969 -1.547 -16.969 1 98 277 VAL A CA 1
ATOM 2133 C C . VAL A 1 277 ? 17.031 -0.87 -15.969 1 98 277 VAL A C 1
ATOM 2135 O O . VAL A 1 277 ? 15.82 -1.114 -15.977 1 98 277 VAL A O 1
ATOM 2138 N N . ASP A 1 278 ? 17.594 -0.123 -15.031 1 98.5 278 ASP A N 1
ATOM 2139 C CA . ASP A 1 278 ? 16.875 0.892 -14.266 1 98.5 278 ASP A CA 1
ATOM 2140 C C . ASP A 1 278 ? 17.391 2.291 -14.586 1 98.5 278 ASP A C 1
ATOM 2142 O O . ASP A 1 278 ? 18.578 2.582 -14.398 1 98.5 278 ASP A O 1
ATOM 2146 N N . ALA A 1 279 ? 16.469 3.168 -15.055 1 98.25 279 ALA A N 1
ATOM 2147 C CA . ALA A 1 279 ? 16.922 4.465 -15.547 1 98.25 279 ALA A CA 1
ATOM 2148 C C . ALA A 1 279 ? 16.062 5.598 -14.992 1 98.25 279 ALA A C 1
ATOM 2150 O O . ALA A 1 279 ? 14.992 5.887 -15.516 1 98.25 279 ALA A O 1
ATOM 2151 N N . GLY A 1 280 ? 16.609 6.289 -14.008 1 97.12 280 GLY A N 1
ATOM 2152 C CA . GLY A 1 280 ? 15.906 7.434 -13.445 1 97.12 280 GLY A CA 1
ATOM 2153 C C . GLY A 1 280 ? 16.031 8.68 -14.297 1 97.12 280 GLY A C 1
ATOM 2154 O O . GLY A 1 280 ? 15.289 9.648 -14.109 1 97.12 280 GLY A O 1
ATOM 2155 N N . VAL A 1 281 ? 16.781 8.664 -15.336 1 95.19 281 VAL A N 1
ATOM 2156 C CA . VAL A 1 281 ? 17.156 9.844 -16.109 1 95.19 281 VAL A CA 1
ATOM 2157 C C . VAL A 1 281 ? 16.219 10.008 -17.297 1 95.19 281 VAL A C 1
ATOM 2159 O O . VAL A 1 281 ? 16.234 11.031 -17.984 1 95.19 281 VAL A O 1
ATOM 2162 N N . LEU A 1 282 ? 15.359 9.078 -17.5 1 95.31 282 LEU A N 1
ATOM 2163 C CA . LEU A 1 282 ? 14.477 9.156 -18.656 1 95.31 282 LEU A CA 1
ATOM 2164 C C . LEU A 1 282 ? 13.43 10.25 -18.484 1 95.31 282 LEU A C 1
ATOM 2166 O O . LEU A 1 282 ? 12.625 10.195 -17.547 1 95.31 282 LEU A O 1
ATOM 2170 N N . GLU A 1 283 ? 13.375 11.117 -19.375 1 91.94 283 GLU A N 1
ATOM 2171 C CA . GLU A 1 283 ? 12.5 12.281 -19.266 1 91.94 283 GLU A CA 1
ATOM 2172 C C . GLU A 1 283 ? 11.039 11.883 -19.391 1 91.94 283 GLU A C 1
ATOM 2174 O O . GLU A 1 283 ? 10.68 11.062 -20.234 1 91.94 283 GLU A O 1
ATOM 2179 N N . GLY A 1 284 ? 10.305 12.438 -18.5 1 93.94 284 GLY A N 1
ATOM 2180 C CA . GLY A 1 284 ? 8.859 12.344 -18.625 1 93.94 284 GLY A CA 1
ATOM 2181 C C . GLY A 1 284 ? 8.289 11.109 -17.969 1 93.94 284 GLY A C 1
ATOM 2182 O O . GLY A 1 284 ? 7.078 11.031 -17.719 1 93.94 284 GLY A O 1
ATOM 2183 N N . MET A 1 285 ? 9.117 10.117 -17.656 1 96.69 285 MET A N 1
ATOM 2184 C CA . MET A 1 285 ? 8.625 8.875 -17.062 1 96.69 285 MET A CA 1
ATOM 2185 C C . MET A 1 285 ? 8.234 9.086 -15.594 1 96.69 285 MET A C 1
ATOM 2187 O O . MET A 1 285 ? 8.82 9.93 -14.914 1 96.69 285 MET A O 1
ATOM 2191 N N . TYR A 1 286 ? 7.332 8.375 -15.148 1 97.56 286 TYR A N 1
ATOM 2192 C CA . TYR A 1 286 ? 6.727 8.586 -13.836 1 97.56 286 TYR A CA 1
ATOM 2193 C C . TYR A 1 286 ? 7.75 8.391 -12.727 1 97.56 286 TYR A C 1
ATOM 2195 O O . TYR A 1 286 ? 7.652 9.016 -11.664 1 97.56 286 TYR A O 1
ATOM 2203 N N . GLY A 1 287 ? 8.734 7.539 -12.953 1 97.69 287 GLY A N 1
ATOM 2204 C CA . GLY A 1 287 ? 9.75 7.266 -11.945 1 97.69 287 GLY A CA 1
ATOM 2205 C C . GLY A 1 287 ? 10.984 8.133 -12.094 1 97.69 287 GLY A C 1
ATOM 2206 O O . GLY A 1 287 ? 11.984 7.922 -11.414 1 97.69 287 GLY A O 1
ATOM 2207 N N . SER A 1 288 ? 10.93 9.125 -12.898 1 97.38 288 SER A N 1
ATOM 2208 C CA . SER A 1 288 ? 12.117 9.906 -13.227 1 97.38 288 SER A CA 1
ATOM 2209 C C . SER A 1 288 ? 12.273 11.102 -12.289 1 97.38 288 SER A C 1
ATOM 2211 O O . SER A 1 288 ? 11.281 11.602 -11.75 1 97.38 288 SER A O 1
ATOM 2213 N N . SER A 1 289 ? 13.461 11.5 -12.086 1 96.62 289 SER A N 1
ATOM 2214 C CA . SER A 1 289 ? 13.859 12.727 -11.398 1 96.62 289 SER A CA 1
ATOM 2215 C C . SER A 1 289 ? 15.297 13.102 -11.75 1 96.62 289 SER A C 1
ATOM 2217 O O . SER A 1 289 ? 16.062 12.273 -12.25 1 96.62 289 SER A O 1
ATOM 2219 N N . ALA A 1 290 ? 15.617 14.352 -11.516 1 96.69 290 ALA A N 1
ATOM 2220 C CA . ALA A 1 290 ? 17 14.773 -11.789 1 96.69 290 ALA A CA 1
ATOM 2221 C C . ALA A 1 290 ? 17.969 14.156 -10.789 1 96.69 290 ALA A C 1
ATOM 2223 O O . ALA A 1 290 ? 19.062 13.719 -11.164 1 96.69 290 ALA A O 1
ATOM 2224 N N . VAL A 1 291 ? 17.594 14.156 -9.531 1 97.81 291 VAL A N 1
ATOM 2225 C CA . VAL A 1 291 ? 18.359 13.555 -8.445 1 97.81 291 VAL A CA 1
ATOM 2226 C C . VAL A 1 291 ? 17.438 12.672 -7.598 1 97.81 291 VAL A C 1
ATOM 2228 O O . VAL A 1 291 ? 16.219 12.859 -7.578 1 97.81 291 VAL A O 1
ATOM 2231 N N . ASP A 1 292 ? 18.062 11.68 -7.023 1 98.19 292 ASP A N 1
ATOM 2232 C CA . ASP A 1 292 ? 17.266 10.914 -6.07 1 98.19 292 ASP A CA 1
ATOM 2233 C C . ASP A 1 292 ? 17.078 11.688 -4.77 1 98.19 292 ASP A C 1
ATOM 2235 O O . ASP A 1 292 ? 17.391 12.875 -4.691 1 98.19 292 ASP A O 1
ATOM 2239 N N . ASP A 1 293 ? 16.547 11.109 -3.771 1 98.5 293 ASP A N 1
ATOM 2240 C CA . ASP A 1 293 ? 16.156 11.828 -2.559 1 98.5 293 ASP A CA 1
ATOM 2241 C C . ASP A 1 293 ? 17.344 11.977 -1.604 1 98.5 293 ASP A C 1
ATOM 2243 O O . ASP A 1 293 ? 17.172 12.43 -0.469 1 98.5 293 ASP A O 1
ATOM 2247 N N . GLU A 1 294 ? 18.516 11.594 -2.1 1 98 294 GLU A N 1
ATOM 2248 C CA . GLU A 1 294 ? 19.75 11.828 -1.365 1 98 294 GLU A CA 1
ATOM 2249 C C . GLU A 1 294 ? 20.656 12.805 -2.111 1 98 294 GLU A C 1
ATOM 2251 O O . GLU A 1 294 ? 21.812 13 -1.731 1 98 294 GLU A O 1
ATOM 2256 N N . GLY A 1 295 ? 20.141 13.32 -3.174 1 97.12 295 GLY A N 1
ATOM 2257 C CA . GLY A 1 295 ? 20.875 14.328 -3.92 1 97.12 295 GLY A CA 1
ATOM 2258 C C . GLY A 1 295 ? 21.828 13.734 -4.953 1 97.12 295 GLY A C 1
ATOM 2259 O O . GLY A 1 295 ? 22.625 14.461 -5.555 1 97.12 295 GLY A O 1
ATOM 2260 N N . VAL A 1 296 ? 21.75 12.5 -5.156 1 97.62 296 VAL A N 1
ATOM 2261 C CA . VAL A 1 296 ? 22.578 11.836 -6.156 1 97.62 296 VAL A CA 1
ATOM 2262 C C . VAL A 1 296 ? 21.891 11.898 -7.52 1 97.62 296 VAL A C 1
ATOM 2264 O O . VAL A 1 296 ? 20.703 11.586 -7.637 1 97.62 296 VAL A O 1
ATOM 2267 N N . LYS A 1 297 ? 22.625 12.289 -8.5 1 97.06 297 LYS A N 1
ATOM 2268 C CA . LYS A 1 297 ? 22.062 12.32 -9.844 1 97.06 297 LYS A CA 1
ATOM 2269 C C . LYS A 1 297 ? 21.562 10.945 -10.266 1 97.06 297 LYS A C 1
ATOM 2271 O O . LYS A 1 297 ? 22.203 9.938 -10.008 1 97.06 297 LYS A O 1
ATOM 2276 N N . THR A 1 298 ? 20.359 10.93 -10.812 1 96.94 298 THR A N 1
ATOM 2277 C CA . THR A 1 298 ? 19.859 9.664 -11.336 1 96.94 298 THR A CA 1
ATOM 2278 C C . THR A 1 298 ? 20.641 9.25 -12.586 1 96.94 298 THR A C 1
ATOM 2280 O O . THR A 1 298 ? 21.312 10.078 -13.211 1 96.94 298 THR A O 1
ATOM 2283 N N . ASN A 1 299 ? 20.562 7.902 -12.906 1 96.75 299 ASN A N 1
ATOM 2284 C CA . ASN A 1 299 ? 21.422 7.363 -13.953 1 96.75 299 ASN A CA 1
ATOM 2285 C C . ASN A 1 299 ? 20.719 6.281 -14.758 1 96.75 299 ASN A C 1
ATOM 2287 O O . ASN A 1 299 ? 19.562 5.969 -14.5 1 96.75 299 ASN A O 1
ATOM 2291 N N . TYR A 1 300 ? 21.422 5.938 -15.883 1 98.06 300 TYR A N 1
ATOM 2292 C CA . TYR A 1 300 ? 21.094 4.75 -16.672 1 98.06 300 TYR A CA 1
ATOM 2293 C C . TYR A 1 300 ? 21.875 3.543 -16.188 1 98.06 300 TYR A C 1
ATOM 2295 O O . TYR A 1 300 ? 23.016 3.316 -16.625 1 98.06 300 TYR A O 1
ATOM 2303 N N . ASN A 1 301 ? 21.297 2.662 -15.305 1 98.38 301 ASN A N 1
ATOM 2304 C CA . ASN A 1 301 ? 21.984 1.547 -14.664 1 98.38 301 ASN A CA 1
ATOM 2305 C C . ASN A 1 301 ? 21.656 0.222 -15.352 1 98.38 301 ASN A C 1
ATOM 2307 O O . ASN A 1 301 ? 20.547 -0.287 -15.25 1 98.38 301 ASN A O 1
ATOM 2311 N N . VAL A 1 302 ? 22.656 -0.336 -16.016 1 98.38 302 VAL A N 1
ATOM 2312 C CA . VAL A 1 302 ? 22.484 -1.69 -16.531 1 98.38 302 VAL A CA 1
ATOM 2313 C C . VAL A 1 302 ? 22.656 -2.701 -15.406 1 98.38 302 VAL A C 1
ATOM 2315 O O . VAL A 1 302 ? 23.766 -2.883 -14.891 1 98.38 302 VAL A O 1
ATOM 2318 N N . LEU A 1 303 ? 21.656 -3.402 -15.055 1 98.19 303 LEU A N 1
ATOM 2319 C CA . LEU A 1 303 ? 21.672 -4.293 -13.898 1 98.19 303 LEU A CA 1
ATOM 2320 C C . LEU A 1 303 ? 21.969 -5.727 -14.32 1 98.19 303 LEU A C 1
ATOM 2322 O O . LEU A 1 303 ? 22.641 -6.469 -13.602 1 98.19 303 LEU A O 1
ATOM 2326 N N . ILE A 1 304 ? 21.344 -6.156 -15.359 1 97.75 304 ILE A N 1
ATOM 2327 C CA . ILE A 1 304 ? 21.625 -7.422 -16.031 1 97.75 304 ILE A CA 1
ATOM 2328 C C . ILE A 1 304 ? 22 -7.172 -17.484 1 97.75 304 ILE A C 1
ATOM 2330 O O . ILE A 1 304 ? 21.312 -6.449 -18.203 1 97.75 304 ILE A O 1
ATOM 2334 N N . ASP A 1 305 ? 23.109 -7.707 -17.891 1 98.44 305 ASP A N 1
ATOM 2335 C CA . ASP A 1 305 ? 23.578 -7.586 -19.266 1 98.44 305 ASP A CA 1
ATOM 2336 C C . ASP A 1 305 ? 23.672 -8.953 -19.938 1 98.44 305 ASP A C 1
ATOM 2338 O O . ASP A 1 305 ? 24.609 -9.719 -19.688 1 98.44 305 ASP A O 1
ATOM 2342 N N . ARG A 1 306 ? 22.75 -9.203 -20.859 1 97.5 306 ARG A N 1
ATOM 2343 C CA . ARG A 1 306 ? 22.703 -10.461 -21.578 1 97.5 306 ARG A CA 1
ATOM 2344 C C . ARG A 1 306 ? 22.766 -11.648 -20.625 1 97.5 306 ARG A C 1
ATOM 2346 O O . ARG A 1 306 ? 23.609 -12.539 -20.781 1 97.5 306 ARG A O 1
ATOM 2353 N N . GLY A 1 307 ? 21.953 -11.547 -19.625 1 97.06 307 GLY A N 1
ATOM 2354 C CA . GLY A 1 307 ? 21.75 -12.641 -18.688 1 97.06 307 GLY A CA 1
ATOM 2355 C C . GLY A 1 307 ? 22.688 -12.594 -17.5 1 97.06 307 GLY A C 1
ATOM 2356 O O . GLY A 1 307 ? 22.5 -13.312 -16.516 1 97.06 307 GLY A O 1
ATOM 2357 N N . ILE A 1 308 ? 23.703 -11.75 -17.516 1 98.06 308 ILE A N 1
ATOM 2358 C CA . ILE A 1 308 ? 24.719 -11.703 -16.469 1 98.06 308 ILE A CA 1
ATOM 2359 C C . ILE A 1 308 ? 24.422 -10.547 -15.508 1 98.06 308 ILE A C 1
ATOM 2361 O O . ILE A 1 308 ? 24.234 -9.406 -15.938 1 98.06 308 ILE A O 1
ATOM 2365 N N . LEU A 1 309 ? 24.406 -10.852 -14.227 1 97.5 309 LEU A N 1
ATOM 2366 C CA . LEU A 1 309 ? 24.156 -9.82 -13.227 1 97.5 309 LEU A CA 1
ATOM 2367 C C . LEU A 1 309 ? 25.344 -8.867 -13.125 1 97.5 309 LEU A C 1
ATOM 2369 O O . LEU A 1 309 ? 26.484 -9.297 -12.922 1 97.5 309 LEU A O 1
ATOM 2373 N N . LYS A 1 310 ? 25.094 -7.562 -13.234 1 97.81 310 LYS A N 1
ATOM 2374 C CA . LYS A 1 310 ? 26.172 -6.578 -13.281 1 97.81 310 LYS A CA 1
ATOM 2375 C C . LYS A 1 310 ? 26.219 -5.746 -12 1 97.81 310 LYS A C 1
ATOM 2377 O O . LYS A 1 310 ? 27.266 -5.238 -11.609 1 97.81 310 LYS A O 1
ATOM 2382 N N . GLY A 1 311 ? 25.047 -5.598 -11.383 1 96.81 311 GLY A N 1
ATOM 2383 C CA . GLY A 1 311 ? 25.047 -4.762 -10.188 1 96.81 311 GLY A CA 1
ATOM 2384 C C . GLY A 1 311 ? 23.672 -4.645 -9.555 1 96.81 311 GLY A C 1
ATOM 2385 O O . GLY A 1 311 ? 22.719 -5.277 -10.008 1 96.81 311 GLY A O 1
ATOM 2386 N N . TYR A 1 312 ? 23.594 -3.836 -8.477 1 97.94 312 TYR A N 1
ATOM 2387 C CA . TYR A 1 312 ? 22.375 -3.592 -7.711 1 97.94 312 TYR A CA 1
ATOM 2388 C C . TYR A 1 312 ? 22.016 -2.111 -7.715 1 97.94 312 TYR A C 1
ATOM 2390 O O . TYR A 1 312 ? 22.812 -1.276 -8.172 1 97.94 312 TYR A O 1
ATOM 2398 N N . MET A 1 313 ? 20.875 -1.795 -7.297 1 98.5 313 MET A N 1
ATOM 2399 C CA . MET A 1 313 ? 20.453 -0.416 -7.07 1 98.5 313 MET A CA 1
ATOM 2400 C C . MET A 1 313 ? 20.797 0.03 -5.652 1 98.5 313 MET A C 1
ATOM 2402 O O . MET A 1 313 ? 20.391 -0.612 -4.68 1 98.5 313 MET A O 1
ATOM 2406 N N . HIS A 1 314 ? 21.391 1.214 -5.531 1 98.06 314 HIS A N 1
ATOM 2407 C CA . HIS A 1 314 ? 21.969 1.552 -4.238 1 98.06 314 HIS A CA 1
ATOM 2408 C C . HIS A 1 314 ? 21.469 2.902 -3.74 1 98.06 314 HIS A C 1
ATOM 2410 O O . HIS A 1 314 ? 21.281 3.83 -4.531 1 98.06 314 HIS A O 1
ATOM 2416 N N . SER A 1 315 ? 21.281 2.977 -2.471 1 96.56 315 SER A N 1
ATOM 2417 C CA . SER A 1 315 ? 21.328 4.23 -1.725 1 96.56 315 SER A CA 1
ATOM 2418 C C . SER A 1 315 ? 22.766 4.586 -1.324 1 96.56 315 SER A C 1
ATOM 2420 O O . SER A 1 315 ? 23.688 3.814 -1.568 1 96.56 315 SER A O 1
ATOM 2422 N N . ARG A 1 316 ? 22.922 5.742 -0.673 1 94.75 316 ARG A N 1
ATOM 2423 C CA . ARG A 1 316 ? 24.25 6.125 -0.208 1 94.75 316 ARG A CA 1
ATOM 2424 C C . ARG A 1 316 ? 24.797 5.113 0.794 1 94.75 316 ARG A C 1
ATOM 2426 O O . ARG A 1 316 ? 25.969 4.75 0.738 1 94.75 316 ARG A O 1
ATOM 2433 N N . ILE A 1 317 ? 23.953 4.656 1.671 1 93.56 317 ILE A N 1
ATOM 2434 C CA . ILE A 1 317 ? 24.375 3.758 2.736 1 93.56 317 ILE A CA 1
ATOM 2435 C C . ILE A 1 317 ? 24.797 2.412 2.143 1 93.56 317 ILE A C 1
ATOM 2437 O O . ILE A 1 317 ? 25.859 1.885 2.465 1 93.56 317 ILE A O 1
ATOM 2441 N N . THR A 1 318 ? 23.938 1.853 1.27 1 95.5 318 THR A N 1
ATOM 2442 C CA . THR A 1 318 ? 24.281 0.551 0.702 1 95.5 318 THR A CA 1
ATOM 2443 C C . THR A 1 318 ? 25.453 0.666 -0.255 1 95.5 318 THR A C 1
ATOM 2445 O O . THR A 1 318 ? 26.266 -0.26 -0.367 1 95.5 318 THR A O 1
ATOM 2448 N N . ALA A 1 319 ? 25.562 1.761 -0.946 1 96.44 319 ALA A N 1
ATOM 2449 C CA . ALA A 1 319 ? 26.719 1.972 -1.811 1 96.44 319 ALA A CA 1
ATOM 2450 C C . ALA A 1 319 ? 28.016 1.938 -1.008 1 96.44 319 ALA A C 1
ATOM 2452 O O . ALA A 1 319 ? 28.984 1.31 -1.422 1 96.44 319 ALA A O 1
ATOM 2453 N N . LYS A 1 320 ? 28.047 2.609 0.097 1 94.31 320 LYS A N 1
ATOM 2454 C CA . LYS A 1 320 ? 29.219 2.605 0.969 1 94.31 320 LYS A CA 1
ATOM 2455 C C . LYS A 1 320 ? 29.531 1.195 1.458 1 94.31 320 LYS A C 1
ATOM 2457 O O . LYS A 1 320 ? 30.688 0.767 1.432 1 94.31 320 LYS A O 1
ATOM 2462 N N . LYS A 1 321 ? 28.516 0.501 1.865 1 93.5 321 LYS A N 1
ATOM 2463 C CA . LYS A 1 321 ? 28.688 -0.848 2.396 1 93.5 321 LYS A CA 1
ATOM 2464 C C . LYS A 1 321 ? 29.266 -1.787 1.337 1 93.5 321 LYS A C 1
ATOM 2466 O O . LYS A 1 321 ? 30.062 -2.672 1.649 1 93.5 321 LYS A O 1
ATOM 2471 N N . PHE A 1 322 ? 28.812 -1.615 0.165 1 95.62 322 PHE A N 1
ATOM 2472 C CA . PHE A 1 322 ? 29.219 -2.498 -0.923 1 95.62 322 PHE A CA 1
ATOM 2473 C C . PHE A 1 322 ? 30.453 -1.956 -1.631 1 95.62 322 PHE A C 1
ATOM 2475 O O . PHE A 1 322 ? 30.938 -2.559 -2.588 1 95.62 322 PHE A O 1
ATOM 2482 N N . ASN A 1 323 ? 30.906 -0.805 -1.222 1 95.75 323 ASN A N 1
ATOM 2483 C CA . ASN A 1 323 ? 32.094 -0.147 -1.774 1 95.75 323 ASN A CA 1
ATOM 2484 C C . ASN A 1 323 ? 31.906 0.156 -3.26 1 95.75 323 ASN A C 1
ATOM 2486 O O . ASN A 1 323 ? 32.75 -0.208 -4.074 1 95.75 323 ASN A O 1
ATOM 2490 N N . VAL A 1 324 ? 30.75 0.7 -3.59 1 96.81 324 VAL A N 1
ATOM 2491 C CA . VAL A 1 324 ? 30.438 1.167 -4.938 1 96.81 324 VAL A CA 1
ATOM 2492 C C . VAL A 1 324 ? 29.891 2.588 -4.879 1 96.81 324 VAL A C 1
ATOM 2494 O O . VAL A 1 324 ? 29.672 3.133 -3.793 1 96.81 324 VAL A O 1
ATOM 2497 N N . ARG A 1 325 ? 29.766 3.213 -5.992 1 95.88 325 ARG A N 1
ATOM 2498 C CA . ARG A 1 325 ? 29.156 4.535 -6.051 1 95.88 325 ARG A CA 1
ATOM 2499 C C . ARG A 1 325 ? 27.625 4.434 -5.965 1 95.88 325 ARG A C 1
ATOM 2501 O O . ARG A 1 325 ? 27.031 3.471 -6.453 1 95.88 325 ARG A O 1
ATOM 2508 N N . PRO A 1 326 ? 27.016 5.457 -5.312 1 96.69 326 PRO A N 1
ATOM 2509 C CA . PRO A 1 326 ? 25.547 5.457 -5.348 1 96.69 326 PRO A CA 1
ATOM 2510 C C . PRO A 1 326 ? 25 5.488 -6.773 1 96.69 326 PRO A C 1
ATOM 2512 O O . PRO A 1 326 ? 25.578 6.137 -7.648 1 96.69 326 PRO A O 1
ATOM 2515 N N . SER A 1 327 ? 23.891 4.828 -7.02 1 97.88 327 SER A N 1
ATOM 2516 C CA . SER A 1 327 ? 23.375 4.652 -8.367 1 97.88 327 SER A CA 1
ATOM 2517 C C . SER A 1 327 ? 22.219 5.605 -8.641 1 97.88 327 SER A C 1
ATOM 2519 O O . SER A 1 327 ? 21.609 5.562 -9.711 1 97.88 327 SER A O 1
ATOM 2521 N N . GLY A 1 328 ? 21.844 6.492 -7.684 1 98.06 328 GLY A N 1
ATOM 2522 C CA . GLY A 1 328 ? 20.719 7.402 -7.855 1 98.06 328 GLY A CA 1
ATOM 2523 C C . GLY A 1 328 ? 19.375 6.762 -7.555 1 98.06 328 GLY A C 1
ATOM 2524 O O . GLY A 1 328 ? 18.344 7.156 -8.109 1 98.06 328 GLY A O 1
ATOM 2525 N N . ASN A 1 329 ? 19.406 5.758 -6.664 1 98.69 329 ASN A N 1
ATOM 2526 C CA . ASN A 1 329 ? 18.188 4.992 -6.375 1 98.69 329 ASN A CA 1
ATOM 2527 C C . ASN A 1 329 ? 17.75 5.168 -4.922 1 98.69 329 ASN A C 1
ATOM 2529 O O . ASN A 1 329 ? 16.875 4.449 -4.445 1 98.69 329 ASN A O 1
ATOM 2533 N N . GLY A 1 330 ? 18.422 6.074 -4.129 1 98.38 330 GLY A N 1
ATOM 2534 C CA . GLY A 1 330 ? 17.922 6.375 -2.793 1 98.38 330 GLY A CA 1
ATOM 2535 C C . GLY A 1 330 ? 16.672 7.234 -2.797 1 98.38 330 GLY A C 1
ATOM 2536 O O . GLY A 1 330 ? 16.766 8.461 -2.871 1 98.38 330 GLY A O 1
ATOM 2537 N N . ARG A 1 331 ? 15.586 6.656 -2.656 1 98.5 331 ARG A N 1
ATOM 2538 C CA . ARG A 1 331 ? 14.32 7.371 -2.807 1 98.5 331 ARG A CA 1
ATOM 2539 C C . ARG A 1 331 ? 13.461 7.227 -1.557 1 98.5 331 ARG A C 1
ATOM 2541 O O . ARG A 1 331 ? 13.711 6.352 -0.725 1 98.5 331 ARG A O 1
ATOM 2548 N N . ARG A 1 332 ? 12.531 8.078 -1.375 1 98.19 332 ARG A N 1
ATOM 2549 C CA . ARG A 1 332 ? 11.578 8.109 -0.271 1 98.19 332 ARG A CA 1
ATOM 2550 C C . ARG A 1 332 ? 10.219 8.617 -0.735 1 98.19 332 ARG A C 1
ATOM 2552 O O . ARG A 1 332 ? 10.125 9.32 -1.741 1 98.19 332 ARG A O 1
ATOM 2559 N N . GLN A 1 333 ? 9.164 8.258 0.001 1 97 333 GLN A N 1
ATOM 2560 C CA . GLN A 1 333 ? 7.82 8.711 -0.333 1 97 333 GLN A CA 1
ATOM 2561 C C . GLN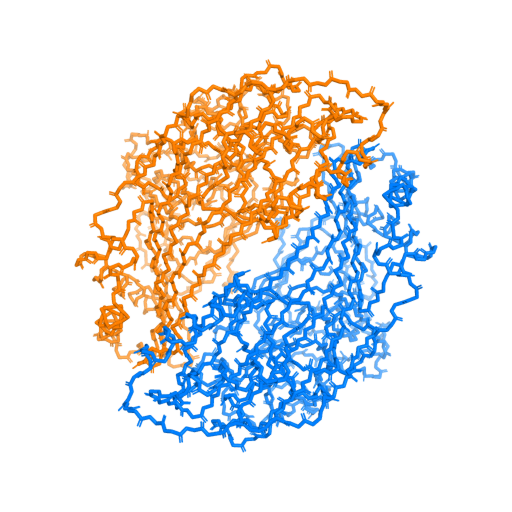 A 1 333 ? 7.672 10.211 -0.113 1 97 333 GLN A C 1
ATOM 2563 O O . GLN A 1 333 ? 7.055 10.906 -0.925 1 97 333 GLN A O 1
ATOM 2568 N N . ASN A 1 334 ? 8.195 10.734 0.938 1 97.5 334 ASN A N 1
ATOM 2569 C CA . ASN A 1 334 ? 8.141 12.125 1.358 1 97.5 334 ASN A CA 1
ATOM 2570 C C . ASN A 1 334 ? 9.039 12.383 2.568 1 97.5 334 ASN A C 1
ATOM 2572 O O . ASN A 1 334 ? 9.797 11.5 2.98 1 97.5 334 ASN A O 1
ATOM 2576 N N . PHE A 1 335 ? 8.945 13.539 3.176 1 97.75 335 PHE A N 1
ATOM 2577 C CA . PHE A 1 335 ? 9.891 13.953 4.199 1 97.75 335 PHE A CA 1
ATOM 2578 C C . PHE A 1 335 ? 9.711 13.141 5.473 1 97.75 335 PHE A C 1
ATOM 2580 O O . PHE A 1 335 ? 10.562 13.172 6.367 1 97.75 335 PHE A O 1
ATOM 2587 N N . ARG A 1 336 ? 8.68 12.32 5.535 1 97 336 ARG A N 1
ATOM 2588 C CA . ARG A 1 336 ? 8.383 11.586 6.758 1 97 336 ARG A CA 1
ATOM 2589 C C . ARG A 1 336 ? 9.164 10.273 6.809 1 97 336 ARG A C 1
ATOM 2591 O O . ARG A 1 336 ? 9.156 9.578 7.828 1 97 336 ARG A O 1
ATOM 2598 N N . TYR A 1 337 ? 9.844 9.945 5.68 1 96.44 337 TYR A N 1
ATOM 2599 C CA . TYR A 1 337 ? 10.508 8.656 5.566 1 96.44 337 TYR A CA 1
ATOM 2600 C C . TYR A 1 337 ? 11.984 8.828 5.234 1 96.44 337 TYR A C 1
ATOM 2602 O O . TYR A 1 337 ? 12.352 9.711 4.461 1 96.44 337 TYR A O 1
ATOM 2610 N N . PRO A 1 338 ? 12.82 7.891 5.785 1 97.06 338 PRO A N 1
ATOM 2611 C CA . PRO A 1 338 ? 14.18 7.836 5.254 1 97.06 338 PRO A CA 1
ATOM 2612 C C . PRO A 1 338 ? 14.242 7.242 3.848 1 97.06 338 PRO A C 1
ATOM 2614 O O . PRO A 1 338 ? 13.391 6.438 3.475 1 97.06 338 PRO A O 1
ATOM 2617 N N . PRO A 1 339 ? 15.25 7.633 3.104 1 97.69 339 PRO A N 1
ATOM 2618 C CA . PRO A 1 339 ? 15.406 7.031 1.775 1 97.69 339 PRO A CA 1
ATOM 2619 C C . PRO A 1 339 ? 15.953 5.609 1.832 1 97.69 339 PRO A C 1
ATOM 2621 O O . PRO A 1 339 ? 16.781 5.297 2.686 1 97.69 339 PRO A O 1
ATOM 2624 N N . ILE A 1 340 ? 15.539 4.801 0.925 1 96.56 340 ILE A N 1
ATOM 2625 C CA . ILE A 1 340 ? 16.031 3.439 0.742 1 96.56 340 ILE A CA 1
ATOM 2626 C C . ILE A 1 340 ? 16.203 3.146 -0.748 1 96.56 340 ILE A C 1
ATOM 2628 O O . ILE A 1 340 ? 15.719 3.902 -1.593 1 96.56 340 ILE A O 1
ATOM 2632 N N . PRO A 1 341 ? 16.953 2.078 -1.029 1 97.69 341 PRO A N 1
ATOM 2633 C CA . PRO A 1 341 ? 17.062 1.722 -2.447 1 97.69 341 PRO A CA 1
ATOM 2634 C C . PRO A 1 341 ? 15.703 1.396 -3.072 1 97.69 341 PRO A C 1
ATOM 2636 O O . PRO A 1 341 ? 14.977 0.535 -2.57 1 97.69 341 PRO A O 1
ATOM 2639 N N . ARG A 1 342 ? 15.383 2.123 -4.121 1 98 342 ARG A N 1
ATOM 2640 C CA . ARG A 1 342 ? 14.125 1.904 -4.836 1 98 342 ARG A CA 1
ATOM 2641 C C . ARG A 1 342 ? 14.344 1.93 -6.344 1 98 342 ARG A C 1
ATOM 2643 O O . ARG A 1 342 ? 15.188 2.682 -6.844 1 98 342 ARG A O 1
ATOM 2650 N N . MET A 1 343 ? 13.484 1.239 -7.047 1 97.75 343 MET A N 1
ATOM 2651 C CA . MET A 1 343 ? 13.438 1.309 -8.508 1 97.75 343 MET A CA 1
ATOM 2652 C C . MET A 1 343 ? 12.977 2.686 -8.969 1 97.75 343 MET A C 1
ATOM 2654 O O . MET A 1 343 ? 12.328 3.412 -8.219 1 97.75 343 MET A O 1
ATOM 2658 N N . THR A 1 344 ? 13.359 3.061 -10.195 1 98.31 344 THR A N 1
ATOM 2659 C CA . THR A 1 344 ? 12.844 4.227 -10.906 1 98.31 344 THR A CA 1
ATOM 2660 C C . THR A 1 344 ? 12.031 3.805 -12.125 1 98.31 344 THR A C 1
ATOM 2662 O O . THR A 1 344 ? 10.867 3.426 -12.008 1 98.31 344 THR A O 1
ATOM 2665 N N . ASN A 1 345 ? 12.664 3.834 -13.32 1 98.12 345 ASN A N 1
ATOM 2666 C CA . ASN A 1 345 ? 12.117 3.209 -14.516 1 98.12 345 ASN A CA 1
ATOM 2667 C C . ASN A 1 345 ? 12.859 1.929 -14.883 1 98.12 345 ASN A C 1
ATOM 2669 O O . ASN A 1 345 ? 13.992 1.98 -15.367 1 98.12 345 ASN A O 1
ATOM 2673 N N . THR A 1 346 ? 12.258 0.808 -14.688 1 97.69 346 THR A N 1
ATOM 2674 C CA . THR A 1 346 ? 12.906 -0.49 -14.844 1 97.69 346 THR A CA 1
ATOM 2675 C C . THR A 1 346 ? 12.312 -1.245 -16.031 1 97.69 346 THR A C 1
ATOM 2677 O O . THR A 1 346 ? 11.102 -1.42 -16.125 1 97.69 346 THR A O 1
ATOM 2680 N N . PHE A 1 347 ? 13.18 -1.697 -16.938 1 97.44 347 PHE A N 1
ATOM 2681 C CA . PHE A 1 347 ? 12.656 -2.346 -18.141 1 97.44 347 PHE A CA 1
ATOM 2682 C C . PHE A 1 347 ? 13.695 -3.275 -18.75 1 97.44 347 PHE A C 1
ATOM 2684 O O . PHE A 1 347 ? 14.883 -3.18 -18.438 1 97.44 347 PHE A O 1
ATOM 2691 N N . ILE A 1 348 ? 13.188 -4.215 -19.516 1 97.5 348 ILE A N 1
ATOM 2692 C CA . ILE A 1 348 ? 14.023 -5.062 -20.359 1 97.5 348 ILE A CA 1
ATOM 2693 C C . ILE A 1 348 ? 14.148 -4.434 -21.75 1 97.5 348 ILE A C 1
ATOM 2695 O O . ILE A 1 348 ? 13.172 -3.922 -22.297 1 97.5 348 ILE A O 1
ATOM 2699 N N . LEU A 1 349 ? 15.336 -4.5 -22.25 1 97.81 349 LEU A N 1
ATOM 2700 C CA . LEU A 1 349 ? 15.578 -3.941 -23.578 1 97.81 349 LEU A CA 1
ATOM 2701 C C . LEU A 1 349 ? 14.977 -4.832 -24.656 1 97.81 349 LEU A C 1
ATOM 2703 O O . LEU A 1 349 ? 14.93 -6.055 -24.516 1 97.81 349 LEU A O 1
ATOM 2707 N N . PRO A 1 350 ? 14.562 -4.199 -25.766 1 98 350 PRO A N 1
ATOM 2708 C CA . PRO A 1 350 ? 13.984 -4.973 -26.859 1 98 350 PRO A CA 1
ATOM 2709 C C . PRO A 1 350 ? 15 -5.918 -27.516 1 98 350 PRO A C 1
ATOM 2711 O O . PRO A 1 350 ? 16.203 -5.66 -27.469 1 98 350 PRO A O 1
ATOM 2714 N N . GLY A 1 351 ? 14.398 -7.027 -27.984 1 97.81 351 GLY A N 1
ATOM 2715 C CA . GLY A 1 351 ? 15.141 -7.953 -28.828 1 97.81 351 GLY A CA 1
ATOM 2716 C C . GLY A 1 351 ? 14.789 -7.836 -30.297 1 97.81 351 GLY A C 1
ATOM 2717 O O . GLY A 1 351 ? 14.602 -6.73 -30.812 1 97.81 351 GLY A O 1
ATOM 2718 N N . GLU A 1 352 ? 14.836 -8.992 -30.938 1 96.81 352 GLU A N 1
ATOM 2719 C CA . GLU A 1 352 ? 14.703 -8.93 -32.406 1 96.81 352 GLU A CA 1
ATOM 2720 C C . GLU A 1 352 ? 13.492 -9.727 -32.875 1 96.81 352 GLU A C 1
ATOM 2722 O O . GLU A 1 352 ? 13.102 -9.641 -34.031 1 96.81 352 GLU A O 1
ATOM 2727 N N . SER A 1 353 ? 12.859 -10.398 -32.031 1 97.44 353 SER A N 1
ATOM 2728 C CA . SER A 1 353 ? 11.797 -11.312 -32.438 1 97.44 353 SER A CA 1
ATOM 2729 C C . SER A 1 353 ? 10.523 -10.547 -32.781 1 97.44 353 SER A C 1
ATOM 2731 O O . SER A 1 353 ? 10.258 -9.484 -32.219 1 97.44 353 SER A O 1
ATOM 2733 N N . LYS A 1 354 ? 9.781 -11.148 -33.719 1 97.12 354 LYS A N 1
ATOM 2734 C CA . LYS A 1 354 ? 8.469 -10.617 -34.031 1 97.12 354 LYS A CA 1
ATOM 2735 C C . LYS A 1 354 ? 7.379 -11.281 -33.188 1 97.12 354 LYS A C 1
ATOM 2737 O O . LYS A 1 354 ? 7.43 -12.492 -32.938 1 97.12 354 LYS A O 1
ATOM 2742 N N . VAL A 1 355 ? 6.41 -10.5 -32.906 1 95.75 355 VAL A N 1
ATOM 2743 C CA . VAL A 1 355 ? 5.328 -10.992 -32.062 1 95.75 355 VAL A CA 1
ATOM 2744 C C . VAL A 1 355 ? 4.605 -12.141 -32.75 1 95.75 355 VAL A C 1
ATOM 2746 O O . VAL A 1 355 ? 4.227 -13.125 -32.125 1 95.75 355 VAL A O 1
ATOM 2749 N N . GLU A 1 356 ? 4.414 -11.992 -34.062 1 96 356 GLU A N 1
ATOM 2750 C CA . GLU A 1 356 ? 3.729 -13.023 -34.844 1 96 356 GLU A CA 1
ATOM 2751 C C . GLU A 1 356 ? 4.453 -14.367 -34.719 1 96 356 GLU A C 1
ATOM 2753 O O . GLU A 1 356 ? 3.816 -15.414 -34.625 1 96 356 GLU A O 1
ATOM 2758 N N . ASP A 1 357 ? 5.719 -14.344 -34.75 1 97 357 ASP A N 1
ATOM 2759 C CA . ASP A 1 357 ? 6.52 -15.562 -34.625 1 97 357 ASP A CA 1
ATOM 2760 C C . ASP A 1 357 ? 6.348 -16.203 -33.25 1 97 357 ASP A C 1
ATOM 2762 O O . ASP A 1 357 ? 6.352 -17.438 -33.125 1 97 357 ASP A O 1
ATOM 2766 N N . MET A 1 358 ? 6.211 -15.391 -32.25 1 97.31 358 MET A N 1
ATOM 2767 C CA . MET A 1 358 ? 6.023 -15.891 -30.891 1 97.31 358 MET A CA 1
ATOM 2768 C C . MET A 1 358 ? 4.676 -16.594 -30.75 1 97.31 358 MET A C 1
ATOM 2770 O O . MET A 1 358 ? 4.594 -17.672 -30.156 1 97.31 358 MET A O 1
ATOM 2774 N N . LEU A 1 359 ? 3.701 -15.953 -31.344 1 97.12 359 LEU A N 1
ATOM 2775 C CA . LEU A 1 359 ? 2.367 -16.547 -31.266 1 97.12 359 LEU A CA 1
ATOM 2776 C C . LEU A 1 359 ? 2.318 -17.875 -32 1 97.12 359 LEU A C 1
ATOM 2778 O O . LEU A 1 359 ? 1.649 -18.812 -31.562 1 97.12 359 LEU A O 1
ATOM 2782 N N . GLN A 1 360 ? 3.043 -17.953 -33.062 1 96.69 360 GLN A N 1
ATOM 2783 C CA . GLN A 1 360 ? 3.061 -19.172 -33.875 1 96.69 360 GLN A CA 1
ATOM 2784 C C . GLN A 1 360 ? 3.705 -20.328 -33.094 1 96.69 360 GLN A C 1
ATOM 2786 O O . GLN A 1 360 ? 3.469 -21.5 -33.406 1 96.69 360 GLN A O 1
ATOM 2791 N N . ARG A 1 361 ? 4.422 -20.031 -32.094 1 95.44 361 ARG A N 1
ATOM 2792 C CA . ARG A 1 361 ? 5.082 -21.047 -31.281 1 95.44 361 ARG A CA 1
ATOM 2793 C C . ARG A 1 361 ? 4.117 -21.656 -30.266 1 95.44 361 ARG A C 1
ATOM 2795 O O . ARG A 1 361 ? 4.398 -22.703 -29.688 1 95.44 361 ARG A O 1
ATOM 2802 N N . LEU A 1 362 ? 2.996 -21 -30.141 1 96.81 362 LEU A N 1
ATOM 2803 C CA . LEU A 1 362 ? 2.025 -21.5 -29.172 1 96.81 362 LEU A CA 1
ATOM 2804 C C . LEU A 1 362 ? 1.141 -22.578 -29.781 1 96.81 362 LEU A C 1
ATOM 2806 O O . LEU A 1 362 ? 0.199 -22.266 -30.516 1 96.81 362 LEU A O 1
ATOM 2810 N N . GLU A 1 363 ? 1.453 -23.812 -29.5 1 96.56 363 GLU A N 1
ATOM 2811 C CA . GLU A 1 363 ? 0.484 -24.844 -29.828 1 96.56 363 GLU A CA 1
ATOM 2812 C C . GLU A 1 363 ? -0.795 -24.688 -29.016 1 96.56 363 GLU A C 1
ATOM 2814 O O . GLU A 1 363 ? -1.898 -24.75 -29.562 1 96.56 363 GLU A O 1
ATOM 2819 N N . ARG A 1 364 ? -0.609 -24.594 -27.781 1 96.56 364 ARG A N 1
ATOM 2820 C CA . ARG A 1 364 ? -1.634 -24.203 -26.812 1 96.56 364 ARG A CA 1
ATOM 2821 C C . ARG A 1 364 ? -1.045 -23.328 -25.703 1 96.56 364 ARG A C 1
ATOM 2823 O O . ARG A 1 364 ? -0.135 -23.75 -25 1 96.56 364 ARG A O 1
ATOM 2830 N N . GLY A 1 365 ? -1.508 -22.109 -25.688 1 97.06 365 GLY A N 1
ATOM 2831 C CA . GLY A 1 365 ? -0.979 -21.188 -24.688 1 97.06 365 GLY A CA 1
ATOM 2832 C C . GLY A 1 365 ? -1.815 -19.938 -24.531 1 97.06 365 GLY A C 1
ATOM 2833 O O . GLY A 1 365 ? -2.955 -19.875 -25 1 97.06 365 GLY A O 1
ATOM 2834 N N . ILE A 1 366 ? -1.281 -19.047 -23.766 1 97.12 366 ILE A N 1
ATOM 2835 C CA . ILE A 1 366 ? -2.021 -17.828 -23.453 1 97.12 366 ILE A CA 1
ATOM 2836 C C . ILE A 1 366 ? -1.256 -16.625 -23.969 1 97.12 366 ILE A C 1
ATOM 2838 O O . ILE A 1 366 ? -0.03 -16.547 -23.859 1 97.12 366 ILE A O 1
ATOM 2842 N N . TYR A 1 367 ? -1.973 -15.719 -24.609 1 97.31 367 TYR A N 1
ATOM 2843 C CA . TYR A 1 367 ? -1.468 -14.391 -24.953 1 97.31 367 TYR A CA 1
ATOM 2844 C C . TYR A 1 367 ? -1.985 -13.344 -23.984 1 97.31 367 TYR A C 1
ATOM 2846 O O . TYR A 1 367 ? -3.189 -13.078 -23.922 1 97.31 367 TYR A O 1
ATOM 2854 N N . VAL A 1 368 ? -1.054 -12.742 -23.188 1 96.56 368 VAL A N 1
ATOM 2855 C CA . VAL A 1 368 ? -1.414 -11.766 -22.172 1 96.56 368 VAL A CA 1
ATOM 2856 C C . VAL A 1 368 ? -1.214 -10.352 -22.719 1 96.56 368 VAL A C 1
ATOM 2858 O O . VAL A 1 368 ? -0.101 -9.977 -23.094 1 96.56 368 VAL A O 1
ATOM 2861 N N . VAL A 1 369 ? -2.254 -9.602 -22.703 1 95.38 369 VAL A N 1
ATOM 2862 C CA . VAL A 1 369 ? -2.188 -8.242 -23.234 1 95.38 369 VAL A CA 1
ATOM 2863 C C . VAL A 1 369 ? -2.018 -7.258 -22.078 1 95.38 369 VAL A C 1
ATOM 2865 O O . VAL A 1 369 ? -1.293 -6.266 -22.203 1 95.38 369 VAL A O 1
ATOM 2868 N N . LYS A 1 370 ? -2.723 -7.5 -20.969 1 92.62 370 LYS A N 1
ATOM 2869 C CA . LYS A 1 370 ? -2.66 -6.637 -19.797 1 92.62 370 LYS A CA 1
ATOM 2870 C C . LYS A 1 370 ? -2.613 -7.461 -18.516 1 92.62 370 LYS A C 1
ATOM 2872 O O . LYS A 1 370 ? -3.359 -8.43 -18.359 1 92.62 370 LYS A O 1
ATOM 2877 N N . MET A 1 371 ? -1.684 -6.957 -17.703 1 88.25 371 MET A N 1
ATOM 2878 C CA . MET A 1 371 ? -1.555 -7.602 -16.406 1 88.25 371 MET A CA 1
ATOM 2879 C C . MET A 1 371 ? -2.244 -6.781 -15.32 1 88.25 371 MET A C 1
ATOM 2881 O O . MET A 1 371 ? -2.371 -5.562 -15.445 1 88.25 371 MET A O 1
ATOM 2885 N N . GLY A 1 372 ? -2.82 -7.508 -14.359 1 77.88 372 GLY A N 1
ATOM 2886 C CA . GLY A 1 372 ? -3.367 -6.84 -13.195 1 77.88 372 GLY A CA 1
ATOM 2887 C C . GLY A 1 372 ? -2.41 -6.82 -12.016 1 77.88 372 GLY A C 1
ATOM 2888 O O . GLY A 1 372 ? -1.193 -6.887 -12.195 1 77.88 372 GLY A O 1
ATOM 2889 N N . GLY A 1 373 ? -3.02 -6.492 -10.797 1 67.81 373 GLY A N 1
ATOM 2890 C CA . GLY A 1 373 ? -2.229 -6.469 -9.578 1 67.81 373 GLY A CA 1
ATOM 2891 C C . GLY A 1 373 ? -1.746 -7.844 -9.148 1 67.81 373 GLY A C 1
ATOM 2892 O O . GLY A 1 373 ? -2.184 -8.859 -9.695 1 67.81 373 GLY A O 1
ATOM 2893 N N . GLY A 1 374 ? -0.708 -7.965 -8.492 1 67.62 374 GLY A N 1
ATOM 2894 C CA . GLY A 1 374 ? -0.157 -9.211 -7.984 1 67.62 374 GLY A CA 1
ATOM 2895 C C . GLY A 1 374 ? 0.595 -9.047 -6.68 1 67.62 374 GLY A C 1
ATOM 2896 O O . GLY A 1 374 ? 0.47 -8.023 -6.008 1 67.62 374 GLY A O 1
ATOM 2897 N N . GLN A 1 375 ? 0.963 -10.141 -6.129 1 65.75 375 GLN A N 1
ATOM 2898 C CA . GLN A 1 375 ? 1.764 -10.219 -4.914 1 65.75 375 GLN A CA 1
ATOM 2899 C C . GLN A 1 375 ? 3.033 -11.039 -5.141 1 65.75 375 GLN A C 1
ATOM 2901 O O . GLN A 1 375 ? 3.023 -12.016 -5.895 1 65.75 375 GLN A O 1
ATOM 2906 N N . VAL A 1 376 ? 4.09 -10.531 -4.625 1 69.06 376 VAL A N 1
ATOM 2907 C CA . VAL A 1 376 ? 5.352 -11.258 -4.684 1 69.06 376 VAL A CA 1
ATOM 2908 C C . VAL A 1 376 ? 5.898 -11.453 -3.273 1 69.06 376 VAL A C 1
ATOM 2910 O O . VAL A 1 376 ? 5.785 -10.57 -2.424 1 69.06 376 VAL A O 1
ATOM 2913 N N . ASP A 1 377 ? 6.379 -12.641 -3.012 1 67.69 377 ASP A N 1
ATOM 2914 C CA . ASP A 1 377 ? 7.258 -12.883 -1.872 1 67.69 377 ASP A CA 1
ATOM 2915 C C . ASP A 1 377 ? 8.727 -12.688 -2.258 1 67.69 377 ASP A C 1
ATOM 2917 O O . ASP A 1 377 ? 9.32 -13.562 -2.896 1 67.69 377 ASP A O 1
ATOM 2921 N N . THR A 1 378 ? 9.219 -11.609 -1.836 1 65.06 378 THR A N 1
ATOM 2922 C CA . THR A 1 378 ? 10.555 -11.234 -2.295 1 65.06 378 THR A CA 1
ATOM 2923 C C . THR A 1 378 ? 11.602 -12.195 -1.756 1 65.06 378 THR A C 1
ATOM 2925 O O . THR A 1 378 ? 12.711 -12.281 -2.297 1 65.06 378 THR A O 1
ATOM 2928 N N . THR A 1 379 ? 11.258 -12.836 -0.713 1 64.5 379 THR A N 1
ATOM 2929 C CA . THR A 1 379 ? 12.195 -13.781 -0.116 1 64.5 379 THR A CA 1
ATOM 2930 C C . THR A 1 379 ? 12.266 -15.062 -0.936 1 64.5 379 THR A C 1
ATOM 2932 O O . THR A 1 379 ? 13.352 -15.508 -1.31 1 64.5 379 THR A O 1
ATOM 2935 N N . SER A 1 380 ? 11.094 -15.555 -1.269 1 65.88 380 SER A N 1
ATOM 2936 C CA . SER A 1 380 ? 11.078 -16.797 -2.027 1 65.88 380 SER A CA 1
ATOM 2937 C C . SER A 1 380 ? 11.148 -16.531 -3.527 1 65.88 380 SER A C 1
ATOM 2939 O O . SER A 1 380 ? 11.555 -17.406 -4.301 1 65.88 380 SER A O 1
ATOM 2941 N N . GLY A 1 381 ? 10.727 -15.375 -3.914 1 70.81 381 GLY A N 1
ATOM 2942 C CA . GLY A 1 381 ? 10.633 -15.031 -5.324 1 70.81 381 GLY A CA 1
ATOM 2943 C C . GLY A 1 381 ? 9.328 -15.477 -5.961 1 70.81 381 GLY A C 1
ATOM 2944 O O . GLY A 1 381 ? 9.094 -15.219 -7.145 1 70.81 381 GLY A O 1
ATOM 2945 N N . ASP A 1 382 ? 8.516 -16.109 -5.195 1 74.06 382 ASP A N 1
ATOM 2946 C CA . ASP A 1 382 ? 7.23 -16.547 -5.723 1 74.06 382 ASP A CA 1
ATOM 2947 C C . ASP A 1 382 ? 6.297 -15.367 -5.977 1 74.06 382 ASP A C 1
ATOM 2949 O O . ASP A 1 382 ? 6.273 -14.414 -5.199 1 74.06 382 ASP A O 1
ATOM 2953 N N . PHE A 1 383 ? 5.59 -15.469 -7.203 1 76.31 383 PHE A N 1
ATOM 2954 C CA . PHE A 1 383 ? 4.676 -14.375 -7.512 1 76.31 383 PHE A CA 1
ATOM 2955 C C . PHE A 1 383 ? 3.348 -14.914 -8.031 1 76.31 383 PHE A C 1
ATOM 2957 O O . PHE A 1 383 ? 3.279 -16.047 -8.523 1 76.31 383 PHE A O 1
ATOM 2964 N N . VAL A 1 384 ? 2.314 -14.164 -7.855 1 75.44 384 VAL A N 1
ATOM 2965 C CA . VAL A 1 384 ? 0.998 -14.367 -8.453 1 75.44 384 VAL A CA 1
ATOM 2966 C C . VAL A 1 384 ? 0.477 -13.055 -9.023 1 75.44 384 VAL A C 1
ATOM 2968 O O . VAL A 1 384 ? 0.406 -12.047 -8.32 1 75.44 384 VAL A O 1
ATOM 2971 N N . PHE A 1 385 ? 0.191 -13.039 -10.344 1 81.5 385 PHE A N 1
ATOM 2972 C CA . PHE A 1 385 ? -0.356 -11.859 -11 1 81.5 385 PHE A CA 1
ATOM 2973 C C . PHE A 1 385 ? -1.688 -12.18 -11.672 1 81.5 385 PHE A C 1
ATOM 2975 O O . PHE A 1 385 ? -1.844 -13.242 -12.273 1 81.5 385 PHE A O 1
ATOM 2982 N N . GLY A 1 386 ? -2.57 -11.273 -11.531 1 80.88 386 GLY A N 1
ATOM 2983 C CA . GLY A 1 386 ? -3.797 -11.414 -12.305 1 80.88 386 GLY A CA 1
ATOM 2984 C C . GLY A 1 386 ? -3.641 -11.008 -13.758 1 80.88 386 GLY A C 1
ATOM 2985 O O . GLY A 1 386 ? -2.877 -10.094 -14.07 1 80.88 386 GLY A O 1
ATOM 2986 N N . ILE A 1 387 ? -4.355 -11.688 -14.641 1 88 387 ILE A N 1
ATOM 2987 C CA . ILE A 1 387 ? -4.441 -11.281 -16.047 1 88 387 ILE A CA 1
ATOM 2988 C C . ILE A 1 387 ? -5.703 -10.453 -16.266 1 88 387 ILE A C 1
ATOM 2990 O O . ILE A 1 387 ? -6.816 -10.938 -16.047 1 88 387 ILE A O 1
ATOM 2994 N N . GLU A 1 388 ? -5.551 -9.258 -16.703 1 89 388 GLU A N 1
ATOM 2995 C CA . GLU A 1 388 ? -6.691 -8.367 -16.922 1 89 388 GLU A CA 1
ATOM 2996 C C . GLU A 1 388 ? -7.234 -8.508 -18.328 1 89 388 GLU A C 1
ATOM 2998 O O . GLU A 1 388 ? -8.414 -8.258 -18.578 1 89 388 GLU A O 1
ATOM 3003 N N . GLU A 1 389 ? -6.355 -8.844 -19.234 1 94.44 389 GLU A N 1
ATOM 3004 C CA . GLU A 1 389 ? -6.723 -9.148 -20.609 1 94.44 389 GLU A CA 1
ATOM 3005 C C . GLU A 1 389 ? -5.805 -10.211 -21.203 1 94.44 389 GLU A C 1
ATOM 3007 O O . GLU A 1 389 ? -4.594 -10.008 -21.312 1 94.44 389 GLU A O 1
ATOM 3012 N N . GLY A 1 390 ? -6.383 -11.273 -21.516 1 96.19 390 GLY A N 1
ATOM 3013 C CA . GLY A 1 390 ? -5.645 -12.375 -22.109 1 96.19 390 GLY A CA 1
ATOM 3014 C C . GLY A 1 390 ? -6.488 -13.219 -23.047 1 96.19 390 GLY A C 1
ATOM 3015 O O . GLY A 1 390 ? -7.715 -13.094 -23.078 1 96.19 390 GLY A O 1
ATOM 3016 N N . TYR A 1 391 ? -5.781 -14.039 -23.844 1 97.44 391 TYR A N 1
ATOM 3017 C CA . TYR A 1 391 ? -6.43 -14.859 -24.859 1 97.44 391 TYR A CA 1
ATOM 3018 C C . TYR A 1 391 ? -5.855 -16.266 -24.875 1 97.44 391 TYR A C 1
ATOM 3020 O O . TYR A 1 391 ? -4.645 -16.453 -24.719 1 97.44 391 TYR A O 1
ATOM 3028 N N . LEU A 1 392 ? -6.789 -17.203 -25.109 1 97.19 392 LEU A N 1
ATOM 3029 C CA . LEU A 1 392 ? -6.324 -18.531 -25.453 1 97.19 392 LEU A CA 1
ATOM 3030 C C . LEU A 1 392 ? -5.836 -18.578 -26.906 1 97.19 392 LEU A C 1
ATOM 3032 O O . LEU A 1 392 ? -6.504 -18.062 -27.797 1 97.19 392 LEU A O 1
ATOM 3036 N N . VAL A 1 393 ? -4.684 -19.078 -27.078 1 97.81 393 VAL A N 1
ATOM 3037 C CA . VAL A 1 393 ? -4.109 -19.25 -28.406 1 97.81 393 VAL A CA 1
ATOM 3038 C C . VAL A 1 393 ? -3.926 -20.734 -28.719 1 97.81 393 VAL A C 1
ATOM 3040 O O . VAL A 1 393 ? -3.396 -21.484 -27.891 1 97.81 393 VAL A O 1
ATOM 3043 N N . ILE A 1 394 ? -4.43 -21.172 -29.844 1 97.56 394 ILE A N 1
ATOM 3044 C CA . ILE A 1 394 ? -4.258 -22.531 -30.312 1 97.56 394 ILE A CA 1
ATOM 3045 C C . ILE A 1 394 ? -3.633 -22.516 -31.719 1 97.56 394 ILE A C 1
ATOM 3047 O O . ILE A 1 394 ? -4.172 -21.906 -32.625 1 97.56 394 ILE A O 1
ATOM 3051 N N . ASN A 1 395 ? -2.572 -23.156 -31.812 1 97 395 ASN A N 1
ATOM 3052 C CA . ASN A 1 395 ? -1.846 -23.266 -33.062 1 97 395 ASN A CA 1
ATOM 3053 C C . ASN A 1 395 ? -1.579 -21.891 -33.688 1 97 395 ASN A C 1
ATOM 3055 O O . ASN A 1 395 ? -1.863 -21.656 -34.844 1 97 395 ASN A O 1
ATOM 3059 N N . GLY A 1 396 ? -1.194 -20.969 -32.812 1 96.38 396 GLY A N 1
ATOM 3060 C CA . GLY A 1 396 ? -0.753 -19.641 -33.25 1 96.38 396 GLY A CA 1
ATOM 3061 C C . GLY A 1 396 ? -1.899 -18.672 -33.469 1 96.38 396 GLY A C 1
ATOM 3062 O O . GLY A 1 396 ? -1.678 -17.516 -33.781 1 96.38 396 GLY A O 1
ATOM 3063 N N . GLU A 1 397 ? -3.061 -19.188 -33.281 1 97.19 397 GLU A N 1
ATOM 3064 C CA . GLU A 1 397 ? -4.227 -18.344 -33.531 1 97.19 397 GLU A CA 1
ATOM 3065 C C . GLU A 1 397 ? -4.961 -18 -32.25 1 97.19 397 GLU A C 1
ATOM 3067 O O . GLU A 1 397 ? -5.227 -18.875 -31.422 1 97.19 397 GLU A O 1
ATOM 3072 N N . ILE A 1 398 ? -5.277 -16.75 -32.156 1 96.94 398 ILE A N 1
ATOM 3073 C CA . ILE A 1 398 ? -6.074 -16.312 -31.016 1 96.94 398 ILE A CA 1
ATOM 3074 C C . ILE A 1 398 ? -7.496 -16.844 -31.141 1 96.94 398 ILE A C 1
ATOM 3076 O O . ILE A 1 398 ? -8.172 -16.594 -32.125 1 96.94 398 ILE A O 1
ATOM 3080 N N . LYS A 1 399 ? -7.973 -17.516 -30.172 1 96.44 399 LYS A N 1
ATOM 3081 C CA . LYS A 1 399 ? -9.289 -18.156 -30.234 1 96.44 399 LYS A CA 1
ATOM 3082 C C . LYS A 1 399 ? -10.344 -17.297 -29.531 1 96.44 399 LYS A C 1
ATOM 3084 O O . LYS A 1 399 ? -11.32 -16.875 -30.156 1 96.44 399 LYS A O 1
ATOM 3089 N N . HIS A 1 400 ? -10.172 -17.031 -28.281 1 96.88 400 HIS A N 1
ATOM 3090 C CA . HIS A 1 400 ? -11.133 -16.234 -27.516 1 96.88 400 HIS A CA 1
ATOM 3091 C C . HIS A 1 400 ? -10.484 -15.633 -26.266 1 96.88 400 HIS A C 1
ATOM 3093 O O . HIS A 1 400 ? -9.461 -16.125 -25.797 1 96.88 400 HIS A O 1
ATOM 3099 N N . PRO A 1 401 ? -11.078 -14.531 -25.781 1 96.88 401 PRO A N 1
ATOM 3100 C CA . PRO A 1 401 ? -10.594 -13.977 -24.516 1 96.88 401 PRO A CA 1
ATOM 3101 C C . PRO A 1 401 ? -10.914 -14.867 -23.312 1 96.88 401 PRO A C 1
ATOM 3103 O O . PRO A 1 401 ? -11.875 -15.641 -23.359 1 96.88 401 PRO A O 1
ATOM 3106 N N . ILE A 1 402 ? -10.062 -14.727 -22.328 1 94 402 ILE A N 1
ATOM 3107 C CA . ILE A 1 402 ? -10.266 -15.523 -21.125 1 94 402 ILE A CA 1
ATOM 3108 C C . ILE A 1 402 ? -10.391 -14.602 -19.906 1 94 402 ILE A C 1
ATOM 3110 O O . ILE A 1 402 ? -9.93 -13.453 -19.938 1 94 402 ILE A O 1
ATOM 3114 N N . ARG A 1 403 ? -11.062 -15.039 -18.906 1 88.44 403 ARG A N 1
ATOM 3115 C CA . ARG A 1 403 ? -11.156 -14.297 -17.656 1 88.44 403 ARG A CA 1
ATOM 3116 C C . ARG A 1 403 ? -10.844 -15.188 -16.469 1 88.44 403 ARG A C 1
ATOM 3118 O O . ARG A 1 403 ? -10.93 -16.422 -16.562 1 88.44 403 ARG A O 1
ATOM 3125 N N . GLY A 1 404 ? -10.391 -14.539 -15.438 1 78 404 GLY A N 1
ATOM 3126 C CA . GLY A 1 404 ? -10.148 -15.258 -14.195 1 78 404 GLY A CA 1
ATOM 3127 C C . GLY A 1 404 ? -8.828 -15.992 -14.172 1 78 404 GLY A C 1
ATOM 3128 O O . GLY A 1 404 ? -8.68 -16.984 -13.461 1 78 404 GLY A O 1
ATOM 3129 N N . ALA A 1 405 ? -7.926 -15.562 -14.93 1 83.81 405 ALA A N 1
ATOM 3130 C CA . ALA A 1 405 ? -6.633 -16.234 -15 1 83.81 405 ALA A CA 1
ATOM 3131 C C . ALA A 1 405 ? -5.59 -15.516 -14.148 1 83.81 405 ALA A C 1
ATOM 3133 O O . ALA A 1 405 ? -5.621 -14.289 -14.031 1 83.81 405 ALA A O 1
ATOM 3134 N N . THR A 1 406 ? -4.703 -16.281 -13.562 1 82.81 406 THR A N 1
ATOM 3135 C CA . THR A 1 406 ? -3.543 -15.758 -12.844 1 82.81 406 THR A CA 1
ATOM 3136 C C . THR A 1 406 ? -2.256 -16.391 -13.359 1 82.81 406 THR A C 1
ATOM 3138 O O . THR A 1 406 ? -2.26 -17.547 -13.797 1 82.81 406 THR A O 1
ATOM 3141 N N . LEU A 1 407 ? -1.223 -15.594 -13.344 1 86.06 407 LEU A N 1
ATOM 3142 C CA . LEU A 1 407 ? 0.122 -16.094 -13.609 1 86.06 407 LEU A CA 1
ATOM 3143 C C . LEU A 1 407 ? 0.844 -16.422 -12.305 1 86.06 407 LEU A C 1
ATOM 3145 O O . LEU A 1 407 ? 0.94 -15.57 -11.414 1 86.06 407 LEU A O 1
ATOM 3149 N N . ILE A 1 408 ? 1.265 -17.625 -12.234 1 79.81 408 ILE A N 1
ATOM 3150 C CA . ILE A 1 408 ? 1.958 -18.078 -11.039 1 79.81 408 ILE A CA 1
ATOM 3151 C C . ILE A 1 408 ? 3.357 -18.562 -11.398 1 79.81 408 ILE A C 1
ATOM 3153 O O . ILE A 1 408 ? 3.527 -19.328 -12.359 1 79.81 408 ILE A O 1
ATOM 3157 N N . GLY A 1 409 ? 4.301 -18.125 -10.609 1 79.44 409 GLY A N 1
ATOM 3158 C CA . GLY A 1 409 ? 5.652 -18.578 -10.891 1 79.44 409 GLY A CA 1
ATOM 3159 C C . GLY A 1 409 ? 6.68 -18.047 -9.906 1 79.44 409 GLY A C 1
ATOM 3160 O O . GLY A 1 409 ? 6.324 -17.594 -8.82 1 79.44 409 GLY A O 1
ATOM 3161 N N . ASN A 1 410 ? 7.93 -18.359 -10.305 1 80.94 410 ASN A N 1
ATOM 3162 C CA . ASN A 1 410 ? 9.094 -17.906 -9.562 1 80.94 410 ASN A CA 1
ATOM 3163 C C . ASN A 1 410 ? 9.992 -17.016 -10.422 1 80.94 410 ASN A C 1
ATOM 3165 O O . ASN A 1 410 ? 10.359 -17.391 -11.539 1 80.94 410 ASN A O 1
ATOM 3169 N N . GLY A 1 411 ? 10.398 -15.883 -9.883 1 82.56 411 GLY A N 1
ATOM 3170 C CA . GLY A 1 411 ? 11.086 -14.844 -10.633 1 82.56 411 GLY A CA 1
ATOM 3171 C C . GLY A 1 411 ? 12.305 -15.359 -11.375 1 82.56 411 GLY A C 1
ATOM 3172 O O . GLY A 1 411 ? 12.344 -15.336 -12.609 1 82.56 411 GLY A O 1
ATOM 3173 N N . PRO A 1 412 ? 13.258 -15.852 -10.648 1 82.44 412 PRO A N 1
ATOM 3174 C CA . PRO A 1 412 ? 14.477 -16.344 -11.297 1 82.44 412 PRO A CA 1
ATOM 3175 C C . PRO A 1 412 ? 14.203 -17.438 -12.32 1 82.44 412 PRO A C 1
ATOM 3177 O O . PRO A 1 412 ? 14.82 -17.453 -13.391 1 82.44 412 PRO A O 1
ATOM 3180 N N . LYS A 1 413 ? 13.312 -18.281 -12.109 1 85.94 413 LYS A N 1
ATOM 3181 C CA . LYS A 1 413 ? 13.008 -19.375 -13.023 1 85.94 413 LYS A CA 1
ATOM 3182 C C . LYS A 1 413 ? 12.359 -18.859 -14.305 1 85.94 413 LYS A C 1
ATOM 3184 O O . LYS A 1 413 ? 12.664 -19.328 -15.398 1 85.94 413 LYS A O 1
ATOM 3189 N N . ILE A 1 414 ? 11.523 -17.922 -14.109 1 88.69 414 ILE A N 1
ATOM 3190 C CA . ILE A 1 414 ? 10.805 -17.391 -15.266 1 88.69 414 ILE A CA 1
ATOM 3191 C C . ILE A 1 414 ? 11.773 -16.656 -16.188 1 88.69 414 ILE A C 1
ATOM 3193 O O . ILE A 1 414 ? 11.641 -16.734 -17.422 1 88.69 414 ILE A O 1
ATOM 3197 N N . LEU A 1 415 ? 12.742 -15.945 -15.648 1 91.56 415 LEU A N 1
ATOM 3198 C CA . LEU A 1 415 ? 13.711 -15.219 -16.453 1 91.56 415 LEU A CA 1
ATOM 3199 C C . LEU A 1 415 ? 14.547 -16.172 -17.312 1 91.56 415 LEU A C 1
ATOM 3201 O O . LEU A 1 415 ? 14.93 -15.836 -18.438 1 91.56 415 LEU A O 1
ATOM 3205 N N . GLU A 1 416 ? 14.734 -17.281 -16.781 1 92.06 416 GLU A N 1
ATOM 3206 C CA . GLU A 1 416 ? 15.5 -18.297 -17.5 1 92.06 416 GLU A CA 1
ATOM 3207 C C . GLU A 1 416 ? 14.68 -18.922 -18.609 1 92.06 416 GLU A C 1
ATOM 3209 O O . GLU A 1 416 ? 15.234 -19.422 -19.594 1 92.06 416 GLU A O 1
ATOM 3214 N N . LYS A 1 417 ? 13.422 -18.875 -18.469 1 94.5 417 LYS A N 1
ATOM 3215 C CA . LYS A 1 417 ? 12.531 -19.547 -19.406 1 94.5 417 LYS A CA 1
ATOM 3216 C C . LYS A 1 417 ? 12.117 -18.625 -20.547 1 94.5 417 LYS A C 1
ATOM 3218 O O . LYS A 1 417 ? 11.344 -19.016 -21.422 1 94.5 417 LYS A O 1
ATOM 3223 N N . ILE A 1 418 ? 12.656 -17.422 -20.5 1 95.94 418 ILE A N 1
ATOM 3224 C CA . ILE A 1 418 ? 12.414 -16.516 -21.625 1 95.94 418 ILE A CA 1
ATOM 3225 C C . ILE A 1 418 ? 13.164 -17 -22.859 1 95.94 418 ILE A C 1
ATOM 3227 O O . ILE A 1 418 ? 14.398 -17.078 -22.859 1 95.94 418 ILE A O 1
ATOM 3231 N N . GLU A 1 419 ? 12.398 -17.219 -23.938 1 97.31 419 GLU A N 1
ATOM 3232 C CA . GLU A 1 419 ? 13.016 -17.812 -25.109 1 97.31 419 GLU A CA 1
ATOM 3233 C C . GLU A 1 419 ? 13.062 -16.828 -26.266 1 97.31 419 GLU A C 1
ATOM 3235 O O . GLU A 1 419 ? 13.883 -16.969 -27.188 1 97.31 419 GLU A O 1
ATOM 3240 N N . MET A 1 420 ? 12.133 -15.922 -26.297 1 97.88 420 MET A N 1
ATOM 3241 C CA . MET A 1 420 ? 12.109 -14.898 -27.328 1 97.88 420 MET A CA 1
ATOM 3242 C C . MET A 1 420 ? 11.781 -13.531 -26.734 1 97.88 420 MET A C 1
ATOM 3244 O O . MET A 1 420 ? 10.984 -13.438 -25.797 1 97.88 420 MET A O 1
ATOM 3248 N N . ILE A 1 421 ? 12.375 -12.523 -27.219 1 98 421 ILE A N 1
ATOM 3249 C CA . ILE A 1 421 ? 12.109 -11.148 -26.844 1 98 421 ILE A CA 1
ATOM 3250 C C . ILE A 1 421 ? 11.766 -10.32 -28.078 1 98 421 ILE A C 1
ATOM 3252 O O . ILE A 1 421 ? 12.5 -10.336 -29.062 1 98 421 ILE A O 1
ATOM 3256 N N . GLY A 1 422 ? 10.672 -9.68 -28 1 98.19 422 GLY A N 1
ATOM 3257 C CA . GLY A 1 422 ? 10.172 -8.898 -29.125 1 98.19 422 GLY A CA 1
ATOM 3258 C C . GLY A 1 422 ? 10.961 -7.617 -29.359 1 98.19 422 GLY A C 1
ATOM 3259 O O . GLY A 1 422 ? 11.766 -7.219 -28.516 1 98.19 422 GLY A O 1
ATOM 3260 N N . ASN A 1 423 ? 10.648 -6.949 -30.531 1 97.62 423 ASN A N 1
ATOM 3261 C CA . ASN A 1 423 ? 11.312 -5.699 -30.875 1 97.62 423 ASN A CA 1
ATOM 3262 C C . ASN A 1 423 ? 10.469 -4.488 -30.5 1 97.62 423 ASN A C 1
ATOM 3264 O O . ASN A 1 423 ? 10.805 -3.355 -30.859 1 97.62 423 ASN A O 1
ATOM 3268 N N . ASP A 1 424 ? 9.484 -4.695 -29.875 1 96.94 424 ASP A N 1
ATOM 3269 C CA . ASP A 1 424 ? 8.602 -3.656 -29.359 1 96.94 424 ASP A CA 1
ATOM 3270 C C . ASP A 1 424 ? 8.875 -3.373 -27.891 1 96.94 424 ASP A C 1
ATOM 3272 O O . ASP A 1 424 ? 9.594 -4.125 -27.234 1 96.94 424 ASP A O 1
ATOM 3276 N N . ILE A 1 425 ? 8.383 -2.236 -27.375 1 96.25 425 ILE A N 1
ATOM 3277 C CA . ILE A 1 425 ? 8.531 -1.961 -25.953 1 96.25 425 ILE A CA 1
ATOM 3278 C C . ILE A 1 425 ? 7.336 -1.157 -25.453 1 96.25 425 ILE A C 1
ATOM 3280 O O . ILE A 1 425 ?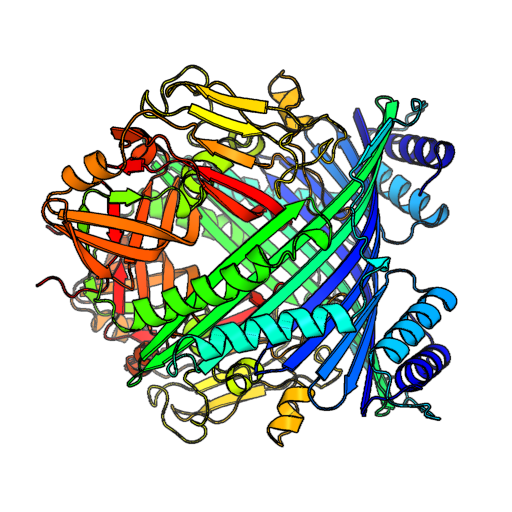 6.824 -0.288 -26.156 1 96.25 425 ILE A O 1
ATOM 3284 N N . GLY A 1 426 ? 6.863 -1.52 -24.406 1 95.75 426 GLY A N 1
ATOM 3285 C CA . GLY A 1 426 ? 5.801 -0.792 -23.734 1 95.75 426 GLY A CA 1
ATOM 3286 C C . GLY A 1 426 ? 6.121 -0.478 -22.281 1 95.75 426 GLY A C 1
ATOM 3287 O O . GLY A 1 426 ? 6.84 -1.231 -21.625 1 95.75 426 GLY A O 1
ATOM 3288 N N . PHE A 1 427 ? 5.555 0.695 -21.812 1 95.69 427 PHE A N 1
ATOM 3289 C CA . PHE A 1 427 ? 5.77 1.146 -20.453 1 95.69 427 PHE A CA 1
ATOM 3290 C C . PHE A 1 427 ? 4.441 1.336 -19.719 1 95.69 427 PHE A C 1
ATOM 3292 O O . PHE A 1 427 ? 3.426 1.648 -20.344 1 95.69 427 PHE A O 1
ATOM 3299 N N . ALA A 1 428 ? 4.492 1.099 -18.469 1 94.19 428 ALA A N 1
ATOM 3300 C CA . ALA A 1 428 ? 3.332 1.353 -17.625 1 94.19 428 ALA A CA 1
ATOM 3301 C C . ALA A 1 428 ? 3.75 2.004 -16.312 1 94.19 428 ALA A C 1
ATOM 3303 O O . ALA A 1 428 ? 4.676 1.535 -15.641 1 94.19 428 ALA A O 1
ATOM 3304 N N . PRO A 1 429 ? 3.064 3.104 -16 1 95.5 429 PRO A N 1
ATOM 3305 C CA . PRO A 1 429 ? 3.357 3.738 -14.719 1 95.5 429 PRO A CA 1
ATOM 3306 C C . PRO A 1 429 ? 2.705 3.016 -13.539 1 95.5 429 PRO A C 1
ATOM 3308 O O . PRO A 1 429 ? 1.748 2.26 -13.727 1 95.5 429 PRO A O 1
ATOM 3311 N N . GLY A 1 430 ? 3.303 3.217 -12.328 1 92.31 430 GLY A N 1
ATOM 3312 C CA . GLY A 1 430 ? 2.707 2.682 -11.117 1 92.31 430 GLY A CA 1
ATOM 3313 C C . GLY A 1 430 ? 3.346 3.219 -9.852 1 92.31 430 GLY A C 1
ATOM 3314 O O . GLY A 1 430 ? 4.234 4.07 -9.914 1 92.31 430 GLY A O 1
ATOM 3315 N N . THR A 1 431 ? 2.773 2.785 -8.758 1 92.44 431 THR A N 1
ATOM 3316 C CA . THR A 1 431 ? 3.338 3.062 -7.445 1 92.44 431 THR A CA 1
ATOM 3317 C C . THR A 1 431 ? 3.898 1.79 -6.816 1 92.44 431 THR A C 1
ATOM 3319 O O . THR A 1 431 ? 3.211 0.769 -6.754 1 92.44 431 THR A O 1
ATOM 3322 N N . CYS A 1 432 ? 5.082 1.894 -6.426 1 91.94 432 CYS A N 1
ATOM 3323 C CA . CYS A 1 432 ? 5.738 0.748 -5.809 1 91.94 432 CYS A CA 1
ATOM 3324 C C . CYS A 1 432 ? 5.801 0.903 -4.293 1 91.94 432 CYS A C 1
ATOM 3326 O O . CYS A 1 432 ? 6.277 1.922 -3.791 1 91.94 432 CYS A O 1
ATOM 3328 N N . GLY A 1 433 ? 5.332 -0.094 -3.607 1 88.81 433 GLY A N 1
ATOM 3329 C CA . GLY A 1 433 ? 5.363 -0.093 -2.154 1 88.81 433 GLY A CA 1
ATOM 3330 C C . GLY A 1 433 ? 6.504 -0.918 -1.583 1 88.81 433 GLY A C 1
ATOM 3331 O O . GLY A 1 433 ? 6.809 -1.998 -2.094 1 88.81 433 GLY A O 1
ATOM 3332 N N . LYS A 1 434 ? 7.168 -0.425 -0.54 1 87.62 434 LYS A N 1
ATOM 3333 C CA . LYS A 1 434 ? 8.203 -1.118 0.225 1 87.62 434 LYS A CA 1
ATOM 3334 C C . LYS A 1 434 ? 8.383 -0.485 1.601 1 87.62 434 LYS A C 1
ATOM 3336 O O . LYS A 1 434 ? 8.555 0.731 1.713 1 87.62 434 LYS A O 1
ATOM 3341 N N . ASP A 1 435 ? 8.344 -1.267 2.678 1 83.5 435 ASP A N 1
ATOM 3342 C CA . ASP A 1 435 ? 8.578 -0.825 4.051 1 83.5 435 ASP A CA 1
ATOM 3343 C C . ASP A 1 435 ? 7.637 0.316 4.426 1 83.5 435 ASP A C 1
ATOM 3345 O O . ASP A 1 435 ? 8.07 1.343 4.949 1 83.5 435 ASP A O 1
ATOM 3349 N N . GLY A 1 436 ? 6.426 0.227 3.986 1 79.94 436 GLY A N 1
ATOM 3350 C CA . GLY A 1 436 ? 5.371 1.14 4.391 1 79.94 436 GLY A CA 1
ATOM 3351 C C . GLY A 1 436 ? 5.336 2.414 3.568 1 79.94 436 GLY A C 1
ATOM 3352 O O . GLY A 1 436 ? 4.504 3.293 3.811 1 79.94 436 GLY A O 1
ATOM 3353 N N . GLN A 1 437 ? 6.203 2.549 2.602 1 91.69 437 GLN A N 1
ATOM 3354 C CA . GLN A 1 437 ? 6.18 3.76 1.79 1 91.69 437 GLN A CA 1
ATOM 3355 C C . GLN A 1 437 ? 5.957 3.43 0.316 1 91.69 437 GLN A C 1
ATOM 3357 O O . GLN A 1 437 ? 6.234 2.312 -0.124 1 91.69 437 GLN A O 1
ATOM 3362 N N . GLY A 1 438 ? 5.402 4.352 -0.437 1 93.88 438 GLY A N 1
ATOM 3363 C CA . GLY A 1 438 ? 5.133 4.238 -1.862 1 93.88 438 GLY A CA 1
ATOM 3364 C C . GLY A 1 438 ? 5.836 5.297 -2.689 1 93.88 438 GLY A C 1
ATOM 3365 O O . GLY A 1 438 ? 5.898 6.461 -2.293 1 93.88 438 GLY A O 1
ATOM 3366 N N . VAL A 1 439 ? 6.406 4.883 -3.818 1 97.06 439 VAL A N 1
ATOM 3367 C CA . VAL A 1 439 ? 7.047 5.836 -4.715 1 97.06 439 VAL A CA 1
ATOM 3368 C C . VAL A 1 439 ? 6.582 5.594 -6.148 1 97.06 439 VAL A C 1
ATOM 3370 O O . VAL A 1 439 ? 6.223 4.469 -6.508 1 97.06 439 VAL A O 1
ATOM 3373 N N . PRO A 1 440 ? 6.574 6.625 -6.969 1 97.69 440 PRO A N 1
ATOM 3374 C CA . PRO A 1 440 ? 6.227 6.434 -8.375 1 97.69 440 PRO A CA 1
ATOM 3375 C C . PRO A 1 440 ? 7.305 5.684 -9.156 1 97.69 440 PRO A C 1
ATOM 3377 O O . PRO A 1 440 ? 8.492 5.969 -9 1 97.69 440 PRO A O 1
ATOM 3380 N N . VAL A 1 441 ? 6.914 4.785 -9.977 1 97.62 441 VAL A N 1
ATOM 3381 C CA . VAL A 1 441 ? 7.824 4.027 -10.828 1 97.62 441 VAL A CA 1
ATOM 3382 C C . VAL A 1 441 ? 7.215 3.863 -12.219 1 97.62 441 VAL A C 1
ATOM 3384 O O . VAL A 1 441 ? 6.02 4.102 -12.406 1 97.62 441 VAL A O 1
ATOM 3387 N N . THR A 1 442 ? 8.023 3.521 -13.164 1 97.38 442 THR A N 1
ATOM 3388 C CA . THR A 1 442 ? 7.613 3.031 -14.469 1 97.38 442 THR A CA 1
ATOM 3389 C C . THR A 1 442 ? 8.273 1.692 -14.781 1 97.38 442 THR A C 1
ATOM 3391 O O . THR A 1 442 ? 9.477 1.516 -14.539 1 97.38 442 THR A O 1
ATOM 3394 N N . ASP A 1 443 ? 7.488 0.82 -15.266 1 95.56 443 ASP A N 1
ATOM 3395 C CA . ASP A 1 443 ? 8.008 -0.487 -15.664 1 95.56 443 ASP A CA 1
ATOM 3396 C C . ASP A 1 443 ? 7.758 -0.751 -17.141 1 95.56 443 ASP A C 1
ATOM 3398 O O . ASP A 1 443 ? 6.715 -0.367 -17.688 1 95.56 443 ASP A O 1
ATOM 3402 N N . GLY A 1 444 ? 8.758 -1.405 -17.734 1 96.19 444 GLY A N 1
ATOM 3403 C CA . GLY A 1 444 ? 8.625 -1.661 -19.156 1 96.19 444 GLY A CA 1
ATOM 3404 C C . GLY A 1 444 ? 9.219 -2.988 -19.594 1 96.19 444 GLY A C 1
ATOM 3405 O O . GLY A 1 444 ? 10.156 -3.486 -18.953 1 96.19 444 GLY A O 1
ATOM 3406 N N . MET A 1 445 ? 8.641 -3.451 -20.641 1 96.56 445 MET A N 1
ATOM 3407 C CA . MET A 1 445 ? 9.188 -4.652 -21.266 1 96.56 445 MET A CA 1
ATOM 3408 C C . MET A 1 445 ? 8.734 -4.766 -22.703 1 96.56 445 MET A C 1
ATOM 3410 O O . MET A 1 445 ? 7.73 -4.168 -23.094 1 96.56 445 MET A O 1
ATOM 3414 N N . PRO A 1 446 ? 9.555 -5.5 -23.5 1 97.75 446 PRO A N 1
ATOM 3415 C CA . PRO A 1 446 ? 9.047 -5.961 -24.797 1 97.75 446 PRO A CA 1
ATOM 3416 C C . PRO A 1 446 ? 8.133 -7.18 -24.672 1 97.75 446 PRO A C 1
ATOM 3418 O O . PRO A 1 446 ? 7.918 -7.68 -23.562 1 97.75 446 PRO A O 1
ATOM 3421 N N . THR A 1 447 ? 7.523 -7.496 -25.797 1 98.06 447 THR A N 1
ATOM 3422 C CA . THR A 1 447 ? 6.809 -8.773 -25.781 1 98.06 447 THR A CA 1
ATOM 3423 C C . THR A 1 447 ? 7.762 -9.922 -25.469 1 98.06 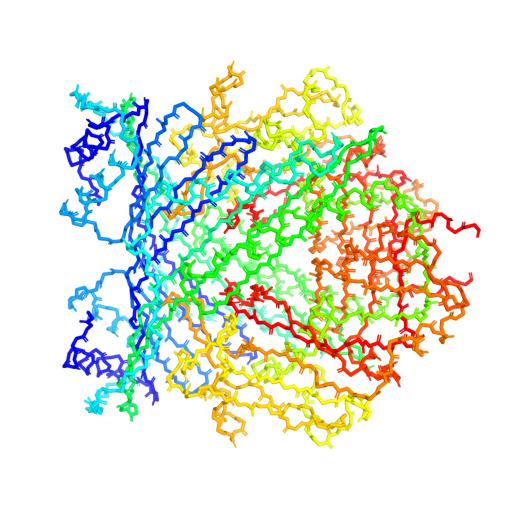447 THR A C 1
ATOM 3425 O O . THR A 1 447 ? 8.875 -9.977 -26 1 98.06 447 THR A O 1
ATOM 3428 N N . LEU A 1 448 ? 7.348 -10.75 -24.594 1 97.56 448 LEU A N 1
ATOM 3429 C CA . LEU A 1 448 ? 8.172 -11.875 -24.172 1 97.56 448 LEU A CA 1
ATOM 3430 C C . LEU A 1 448 ? 7.465 -13.203 -24.453 1 97.56 448 LEU A C 1
ATOM 3432 O O . LEU A 1 448 ? 6.25 -13.312 -24.266 1 97.56 448 LEU A O 1
ATOM 3436 N N . PHE A 1 449 ? 8.227 -14.156 -24.938 1 98.06 449 PHE A N 1
ATOM 3437 C CA . PHE A 1 449 ? 7.785 -15.539 -24.984 1 98.06 449 PHE A CA 1
ATOM 3438 C C . PHE A 1 449 ? 8.414 -16.359 -23.875 1 98.06 449 PHE A C 1
ATOM 3440 O O . PHE A 1 449 ? 9.641 -16.5 -23.812 1 98.06 449 PHE A O 1
ATOM 3447 N N . ILE A 1 450 ? 7.586 -16.828 -23.031 1 96.19 450 ILE A N 1
ATOM 3448 C CA . ILE A 1 450 ? 8.008 -17.688 -21.938 1 96.19 450 ILE A CA 1
ATOM 3449 C C . ILE A 1 450 ? 7.527 -19.125 -22.172 1 96.19 450 ILE A C 1
ATOM 3451 O O . ILE A 1 450 ? 6.324 -19.359 -22.297 1 96.19 450 ILE A O 1
ATOM 3455 N N . SER A 1 451 ? 8.367 -20.031 -22.125 1 95.88 451 SER A N 1
ATOM 3456 C CA . SER A 1 451 ? 8.078 -21.391 -22.578 1 95.88 451 SER A CA 1
ATOM 3457 C C . SER A 1 451 ? 7.168 -22.109 -21.578 1 95.88 451 SER A C 1
ATOM 3459 O O . SER A 1 451 ? 6.375 -22.969 -21.969 1 95.88 451 SER A O 1
ATOM 3461 N N . GLU A 1 452 ? 7.367 -21.781 -20.344 1 92.69 452 GLU A N 1
ATOM 3462 C CA . GLU A 1 452 ? 6.598 -22.484 -19.312 1 92.69 452 GLU A CA 1
ATOM 3463 C C . GLU A 1 452 ? 6.277 -21.562 -18.141 1 92.69 452 GLU A C 1
ATOM 3465 O O . GLU A 1 452 ? 7.184 -21.016 -17.516 1 92.69 452 GLU A O 1
ATOM 3470 N N . ILE A 1 453 ? 4.98 -21.422 -17.875 1 89.25 453 ILE A N 1
ATOM 3471 C CA . ILE A 1 453 ? 4.512 -20.734 -16.688 1 89.25 453 ILE A CA 1
ATOM 3472 C C . ILE A 1 453 ? 3.17 -21.312 -16.25 1 89.25 453 ILE A C 1
ATOM 3474 O O . ILE A 1 453 ? 2.416 -21.844 -17.062 1 89.25 453 ILE A O 1
ATOM 3478 N N . THR A 1 454 ? 2.93 -21.266 -15.016 1 85.12 454 THR A N 1
ATOM 3479 C CA . THR A 1 454 ? 1.689 -21.828 -14.492 1 85.12 454 THR A CA 1
ATOM 3480 C C . THR A 1 454 ? 0.551 -20.812 -14.602 1 85.12 454 THR A C 1
ATOM 3482 O O . THR A 1 454 ? 0.696 -19.672 -14.188 1 85.12 454 THR A O 1
ATOM 3485 N N . ILE A 1 455 ? -0.511 -21.25 -15.117 1 85.62 455 ILE A N 1
ATOM 3486 C CA . ILE A 1 455 ? -1.743 -20.469 -15.18 1 85.62 455 ILE A CA 1
ATOM 3487 C C . ILE A 1 455 ? -2.74 -21.016 -14.148 1 85.62 455 ILE A C 1
ATOM 3489 O O . ILE A 1 455 ? -3.076 -22.203 -14.164 1 85.62 455 ILE A O 1
ATOM 3493 N N . GLY A 1 456 ? -3.123 -20.172 -13.211 1 76.56 456 GLY A N 1
ATOM 3494 C CA . GLY A 1 456 ? -4.242 -20.484 -12.336 1 76.56 456 GLY A CA 1
ATOM 3495 C C . GLY A 1 456 ? -5.586 -20.078 -12.914 1 76.56 456 GLY A C 1
ATOM 3496 O O . GLY A 1 456 ? -5.844 -18.891 -13.117 1 76.56 456 GLY A O 1
ATOM 3497 N N . GLY A 1 457 ? -6.395 -21.062 -13.359 1 71.38 457 GLY A N 1
ATOM 3498 C CA . GLY A 1 457 ? -7.684 -20.797 -13.984 1 71.38 457 GLY A CA 1
ATOM 3499 C C . GLY A 1 457 ? -8.852 -21.406 -13.234 1 71.38 457 GLY A C 1
ATOM 3500 O O . GLY A 1 457 ? -8.648 -22.188 -12.305 1 71.38 457 GLY A O 1
ATOM 3501 N N . THR A 1 458 ? -10.039 -20.922 -13.453 1 61.53 458 THR A N 1
ATOM 3502 C CA . THR A 1 458 ? -11.258 -21.359 -12.781 1 61.53 458 THR A CA 1
ATOM 3503 C C . THR A 1 458 ? -11.984 -22.406 -13.602 1 61.53 458 THR A C 1
ATOM 3505 O O . THR A 1 458 ? -13.031 -22.922 -13.188 1 61.53 458 THR A O 1
ATOM 3508 N N . GLU A 1 459 ? -11.32 -22.672 -14.766 1 60.53 459 GLU A N 1
ATOM 3509 C CA . GLU A 1 459 ? -11.992 -23.703 -15.562 1 60.53 459 GLU A CA 1
ATOM 3510 C C . GLU A 1 459 ? -11.891 -25.062 -14.891 1 60.53 459 GLU A C 1
ATOM 3512 O O . GLU A 1 459 ? -10.828 -25.438 -14.383 1 60.53 459 GLU A O 1
ATOM 3517 N N . LYS A 1 460 ? -13.117 -25.609 -14.531 1 52.44 460 LYS A N 1
ATOM 3518 C CA . LYS A 1 460 ? -13.195 -26.984 -14.039 1 52.44 460 LYS A CA 1
ATOM 3519 C C . LYS A 1 460 ? -12.516 -27.953 -15 1 52.44 460 LYS A C 1
ATOM 3521 O O . LYS A 1 460 ? -12.758 -27.906 -16.203 1 52.44 460 LYS A O 1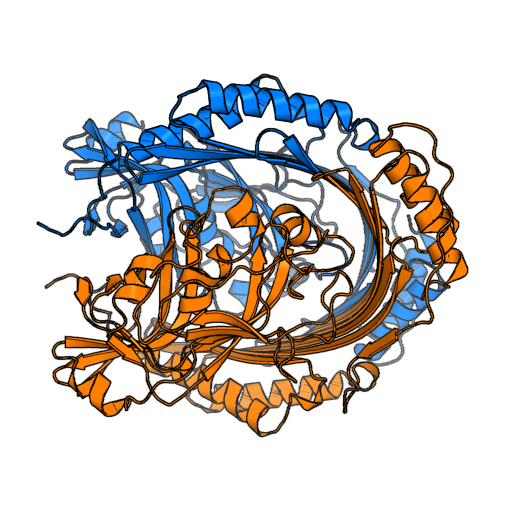
ATOM 3526 N N . GLY A 1 461 ? -11.156 -28.25 -14.844 1 40.09 461 GLY A N 1
ATOM 3527 C CA . GLY A 1 461 ? -10.531 -29.266 -15.688 1 40.09 461 GLY A CA 1
ATOM 3528 C C . GLY A 1 461 ? -11.516 -30.266 -16.25 1 40.09 461 GLY A C 1
ATOM 3529 O O . GLY A 1 461 ? -12.383 -30.75 -15.531 1 40.09 461 GLY A O 1
ATOM 3530 N N . GLU A 1 462 ? -11.883 -30.172 -17.453 1 33.34 462 GLU A N 1
ATOM 3531 C CA . GLU A 1 462 ? -12.477 -31.375 -18.031 1 33.34 462 GLU A CA 1
ATOM 3532 C C . GLU A 1 462 ? -11.617 -32.594 -17.766 1 33.34 462 GLU A C 1
ATOM 3534 O O . GLU A 1 462 ? -10.391 -32.531 -17.812 1 33.34 462 GLU A O 1
ATOM 3539 N N . MET B 1 1 ? -4.023 23.078 19.969 1 79.12 1 MET B N 1
ATOM 3540 C CA . MET B 1 1 ? -5.285 22.906 19.25 1 79.12 1 MET B CA 1
ATOM 3541 C C . MET B 1 1 ? -5.914 24.25 18.922 1 79.12 1 MET B C 1
ATOM 3543 O O . MET B 1 1 ? -5.555 25.266 19.5 1 79.12 1 MET B O 1
ATOM 3547 N N . ILE B 1 2 ? -6.789 24.203 17.938 1 90.31 2 ILE B N 1
ATOM 3548 C CA . ILE B 1 2 ? -7.441 25.438 17.484 1 90.31 2 ILE B CA 1
ATOM 3549 C C . ILE B 1 2 ? -8.523 25.844 18.469 1 90.31 2 ILE B C 1
ATOM 3551 O O . ILE B 1 2 ? -9.219 25 19.031 1 90.31 2 ILE B O 1
ATOM 3555 N N . SER B 1 3 ? -8.68 27.109 18.734 1 94.12 3 SER B N 1
ATOM 3556 C CA . SER B 1 3 ? -9.688 27.594 19.672 1 94.12 3 SER B CA 1
ATOM 3557 C C . SER B 1 3 ? -11.086 27.5 19.062 1 94.12 3 SER B C 1
ATOM 3559 O O . SER B 1 3 ? -11.242 27.422 17.844 1 94.12 3 SER B O 1
ATOM 3561 N N . LYS B 1 4 ? -12.008 27.547 19.984 1 96.5 4 LYS B N 1
ATOM 3562 C CA . LYS B 1 4 ? -13.414 27.484 19.578 1 96.5 4 LYS B CA 1
ATOM 3563 C C . LYS B 1 4 ? -13.75 28.641 18.625 1 96.5 4 LYS B C 1
ATOM 3565 O O . LYS B 1 4 ? -14.398 28.422 17.609 1 96.5 4 LYS B O 1
ATOM 3570 N N . SER B 1 5 ? -13.297 29.797 18.938 1 96.75 5 SER B N 1
ATOM 3571 C CA . SER B 1 5 ? -13.602 30.984 18.141 1 96.75 5 SER B CA 1
ATOM 3572 C C . SER B 1 5 ? -13 30.875 16.75 1 96.75 5 SER B C 1
ATOM 3574 O O . SER B 1 5 ? -13.641 31.25 15.766 1 96.75 5 SER B O 1
ATOM 3576 N N . ILE B 1 6 ? -11.812 30.406 16.703 1 97.38 6 ILE B N 1
ATOM 3577 C CA . ILE B 1 6 ? -11.156 30.25 15.406 1 97.38 6 ILE B CA 1
ATOM 3578 C C . ILE B 1 6 ? -11.891 29.203 14.57 1 97.38 6 ILE B C 1
ATOM 3580 O O . ILE B 1 6 ? -12.117 29.406 13.375 1 97.38 6 ILE B O 1
ATOM 3584 N N . ALA B 1 7 ? -12.273 28.125 15.203 1 97.94 7 ALA B N 1
ATOM 3585 C CA . ALA B 1 7 ? -13.008 27.078 14.492 1 97.94 7 ALA B CA 1
ATOM 3586 C C . ALA B 1 7 ? -14.312 27.625 13.914 1 97.94 7 ALA B C 1
ATOM 3588 O O . ALA B 1 7 ? -14.648 27.359 12.758 1 97.94 7 ALA B O 1
ATOM 3589 N N . GLU B 1 8 ? -15.023 28.375 14.703 1 98.25 8 GLU B N 1
ATOM 3590 C CA . GLU B 1 8 ? -16.281 28.984 14.25 1 98.25 8 GLU B CA 1
ATOM 3591 C C . GLU B 1 8 ? -16.047 29.891 13.055 1 98.25 8 GLU B C 1
ATOM 3593 O O . GLU B 1 8 ? -16.781 29.828 12.062 1 98.25 8 GLU B O 1
ATOM 3598 N N . GLU B 1 9 ? -15.062 30.688 13.172 1 97.75 9 GLU B N 1
ATOM 3599 C CA . GLU B 1 9 ? -14.75 31.625 12.102 1 97.75 9 GLU B CA 1
ATOM 3600 C C . GLU B 1 9 ? -14.438 30.875 10.797 1 97.75 9 GLU B C 1
ATOM 3602 O O . GLU B 1 9 ? -14.938 31.25 9.734 1 97.75 9 GLU B O 1
ATOM 3607 N N . ILE B 1 10 ? -13.609 29.906 10.898 1 98 10 ILE B N 1
ATOM 3608 C CA . ILE B 1 10 ? -13.156 29.156 9.727 1 98 10 ILE B CA 1
ATOM 3609 C C . ILE B 1 10 ? -14.344 28.438 9.078 1 98 10 ILE B C 1
ATOM 3611 O O . ILE B 1 10 ? -14.477 28.422 7.855 1 98 10 ILE B O 1
ATOM 3615 N N . LEU B 1 11 ? -15.203 27.875 9.906 1 98.25 11 LEU B N 1
ATOM 3616 C CA . LEU B 1 11 ? -16.391 27.203 9.406 1 98.25 11 LEU B CA 1
ATOM 3617 C C . LEU B 1 11 ? -17.312 28.203 8.703 1 98.25 11 LEU B C 1
ATOM 3619 O O . LEU B 1 11 ? -17.891 27.875 7.66 1 98.25 11 LEU B O 1
ATOM 3623 N N . GLU B 1 12 ? -17.438 29.344 9.242 1 98 12 GLU B N 1
ATOM 3624 C CA . GLU B 1 12 ? -18.281 30.391 8.633 1 98 12 GLU B CA 1
ATOM 3625 C C . GLU B 1 12 ? -17.719 30.812 7.273 1 98 12 GLU B C 1
ATOM 3627 O O . GLU B 1 12 ? -18.469 30.938 6.305 1 98 12 GLU B O 1
ATOM 3632 N N . ILE B 1 13 ? -16.469 31 7.199 1 97.44 13 ILE B N 1
ATOM 3633 C CA . ILE B 1 13 ? -15.828 31.391 5.941 1 97.44 13 ILE B CA 1
ATOM 3634 C C . ILE B 1 13 ? -16.031 30.297 4.898 1 97.44 13 ILE B C 1
ATOM 3636 O O . ILE B 1 13 ? -16.359 30.594 3.742 1 97.44 13 ILE B O 1
ATOM 3640 N N . SER B 1 14 ? -15.898 29.062 5.293 1 96.69 14 SER B N 1
ATOM 3641 C CA . SER B 1 14 ? -15.961 27.938 4.359 1 96.69 14 SER B CA 1
ATOM 3642 C C . SER B 1 14 ? -17.344 27.828 3.721 1 96.69 14 SER B C 1
ATOM 3644 O O . SER B 1 14 ? -17.469 27.344 2.592 1 96.69 14 SER B O 1
ATOM 3646 N N . LEU B 1 15 ? -18.344 28.312 4.371 1 96.62 15 LEU B N 1
ATOM 3647 C CA . LEU B 1 15 ? -19.703 28.219 3.85 1 96.62 15 LEU B CA 1
ATOM 3648 C C . LEU B 1 15 ? -20.156 29.562 3.268 1 96.62 15 LEU B C 1
ATOM 3650 O O . LEU B 1 15 ? -21.297 29.688 2.822 1 96.62 15 LEU B O 1
ATOM 3654 N N . SER B 1 16 ? -19.344 30.484 3.213 1 95.56 16 SER B N 1
ATOM 3655 C CA . SER B 1 16 ? -19.719 31.844 2.855 1 95.56 16 SER B CA 1
ATOM 3656 C C . SER B 1 16 ? -20.141 31.938 1.395 1 95.56 16 SER B C 1
ATOM 3658 O O . SER B 1 16 ? -20.797 32.906 0.989 1 95.56 16 SER B O 1
ATOM 3660 N N . LYS B 1 17 ? -19.75 30.953 0.611 1 94.19 17 LYS B N 1
ATOM 3661 C CA . LYS B 1 17 ? -20.109 30.984 -0.805 1 94.19 17 LYS B CA 1
ATOM 3662 C C . LYS B 1 17 ? -21.031 29.812 -1.167 1 94.19 17 LYS B C 1
ATOM 3664 O O . LYS B 1 17 ? -21.203 29.5 -2.346 1 94.19 17 LYS B O 1
ATOM 3669 N N . GLY B 1 18 ? -21.438 29.125 -0.149 1 91.5 18 GLY B N 1
ATOM 3670 C CA . GLY B 1 18 ? -22.344 28.016 -0.383 1 91.5 18 GLY B CA 1
ATOM 3671 C C . GLY B 1 18 ? -21.953 26.766 0.377 1 91.5 18 GLY B C 1
ATOM 3672 O O . GLY B 1 18 ? -21.016 26.766 1.167 1 91.5 18 GLY B O 1
ATOM 3673 N N . GLY B 1 19 ? -22.828 25.688 0.211 1 93.31 19 GLY B N 1
ATOM 3674 C CA . GLY B 1 19 ? -22.625 24.422 0.9 1 93.31 19 GLY B CA 1
ATOM 3675 C C . GLY B 1 19 ? -23.688 24.141 1.95 1 93.31 19 GLY B C 1
ATOM 3676 O O . GLY B 1 19 ? -24.312 25.062 2.467 1 93.31 19 GLY B O 1
ATOM 3677 N N . ASP B 1 20 ? -23.844 22.875 2.262 1 93.94 20 ASP B N 1
ATOM 3678 C CA . ASP B 1 20 ? -24.859 22.422 3.201 1 93.94 20 ASP B CA 1
ATOM 3679 C C . ASP B 1 20 ? -24.266 22.141 4.574 1 93.94 20 ASP B C 1
ATOM 3681 O O . ASP B 1 20 ? -24.969 22.188 5.586 1 93.94 20 ASP B O 1
ATOM 3685 N N . PHE B 1 21 ? -23.047 21.844 4.57 1 95.44 21 PHE B N 1
ATOM 3686 C CA . PHE B 1 21 ? -22.375 21.375 5.773 1 95.44 21 PHE B CA 1
ATOM 3687 C C . PHE B 1 21 ? -20.875 21.578 5.656 1 95.44 21 PHE B C 1
ATOM 3689 O O . PHE B 1 21 ? -20.297 21.438 4.57 1 95.44 21 PHE B O 1
ATOM 3696 N N . SER B 1 22 ? -20.234 21.938 6.738 1 97.62 22 SER B N 1
ATOM 3697 C CA . SER B 1 22 ? -18.781 22.031 6.773 1 97.62 22 SER B CA 1
ATOM 3698 C C . SER B 1 22 ? -18.219 21.438 8.055 1 97.62 22 SER B C 1
ATOM 3700 O O . SER B 1 22 ? -18.875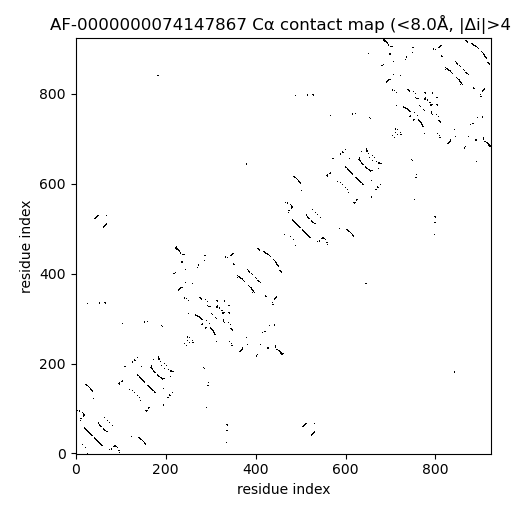 21.469 9.102 1 97.62 22 SER B O 1
ATOM 3702 N N . GLU B 1 23 ? -17.047 20.891 7.934 1 98.31 23 GLU B N 1
ATOM 3703 C CA . GLU B 1 23 ? -16.391 20.219 9.062 1 98.31 23 GLU B CA 1
ATOM 3704 C C . GLU B 1 23 ? -14.883 20.453 9.039 1 98.31 23 GLU B C 1
ATOM 3706 O O . GLU B 1 23 ? -14.25 20.359 7.988 1 98.31 23 GLU B O 1
ATOM 3711 N N . LEU B 1 24 ? -14.43 20.797 10.18 1 98.25 24 LEU B N 1
ATOM 3712 C CA . LEU B 1 24 ? -13 20.953 10.414 1 98.25 24 LEU B CA 1
ATOM 3713 C C . LEU B 1 24 ? -12.438 19.766 11.188 1 98.25 24 LEU B C 1
ATOM 3715 O O . LEU B 1 24 ? -13.016 19.344 12.188 1 98.25 24 LEU B O 1
ATOM 3719 N N . PHE B 1 25 ? -11.367 19.203 10.734 1 98.5 25 PHE B N 1
ATOM 3720 C CA . PHE B 1 25 ? -10.625 18.125 11.383 1 98.5 25 PHE B CA 1
ATOM 3721 C C . PHE B 1 25 ? -9.188 18.547 11.641 1 98.5 25 PHE B C 1
ATOM 3723 O O . PHE B 1 25 ? -8.375 18.609 10.719 1 98.5 25 PHE B O 1
ATOM 3730 N N . PHE B 1 26 ? -8.883 18.844 12.859 1 98.25 26 PHE B N 1
ATOM 3731 C CA . PHE B 1 26 ? -7.539 19.188 13.297 1 98.25 26 PHE B CA 1
ATOM 3732 C C . PHE B 1 26 ? -6.832 17.984 13.906 1 98.25 26 PHE B C 1
ATOM 3734 O O . PHE B 1 26 ? -7.426 17.25 14.703 1 98.25 26 PHE B O 1
ATOM 3741 N N . GLU B 1 27 ? -5.523 17.812 13.516 1 97.94 27 GLU B N 1
ATOM 3742 C CA . GLU B 1 27 ? -4.805 16.625 13.961 1 97.94 27 GLU B CA 1
ATOM 3743 C C . GLU B 1 27 ? -3.385 16.969 14.398 1 97.94 27 GLU B C 1
ATOM 3745 O O . GLU B 1 27 ? -2.684 17.719 13.711 1 97.94 27 GLU B O 1
ATOM 3750 N N . VAL B 1 28 ? -3.004 16.516 15.562 1 96.69 28 VAL B N 1
ATOM 3751 C CA . VAL B 1 28 ? -1.616 16.438 16.016 1 96.69 28 VAL B CA 1
ATOM 3752 C C . VAL B 1 28 ? -1.233 14.984 16.266 1 96.69 28 VAL B C 1
ATOM 3754 O O . VAL B 1 28 ? -1.889 14.289 17.047 1 96.69 28 VAL B O 1
ATOM 3757 N N . SER B 1 29 ? -0.189 14.57 15.602 1 95.88 29 SER B N 1
ATOM 3758 C CA . SER B 1 29 ? 0.217 13.18 15.773 1 95.88 29 SER B CA 1
ATOM 3759 C C . SER B 1 29 ? 1.71 13.07 16.062 1 95.88 29 SER B C 1
ATOM 3761 O O . SER B 1 29 ? 2.52 13.773 15.453 1 95.88 29 SER B O 1
ATOM 3763 N N . ASN B 1 30 ? 2.043 12.305 17.062 1 94.19 30 ASN B N 1
ATOM 3764 C CA . ASN B 1 30 ? 3.406 11.891 17.359 1 94.19 30 ASN B CA 1
ATOM 3765 C C . ASN B 1 30 ? 3.619 10.406 17.094 1 94.19 30 ASN B C 1
ATOM 3767 O O . ASN B 1 30 ? 2.791 9.57 17.469 1 94.19 30 ASN B O 1
ATOM 3771 N N . SER B 1 31 ? 4.68 10.094 16.406 1 93.69 31 SER B N 1
ATOM 3772 C CA . SER B 1 31 ? 4.891 8.703 16.016 1 93.69 31 SER B CA 1
ATOM 3773 C C . SER B 1 31 ? 6.301 8.242 16.375 1 93.69 31 SER B C 1
ATOM 3775 O O . SER B 1 31 ? 7.234 9.055 16.391 1 93.69 31 SER B O 1
ATOM 3777 N N . LEU B 1 32 ? 6.441 7 16.688 1 92.38 32 LEU B N 1
ATOM 3778 C CA . LEU B 1 32 ? 7.703 6.289 16.859 1 92.38 32 LEU B CA 1
ATOM 3779 C C . LEU B 1 32 ? 7.723 5.004 16.047 1 92.38 32 LEU B C 1
ATOM 3781 O O . LEU B 1 32 ? 6.719 4.293 15.969 1 92.38 32 LEU B O 1
ATOM 3785 N N . TYR B 1 33 ? 8.797 4.777 15.383 1 92.94 33 TYR B N 1
ATOM 3786 C CA . TYR B 1 33 ? 9.008 3.592 14.562 1 92.94 33 TYR B CA 1
ATOM 3787 C C . TYR B 1 33 ? 10.406 3.027 14.75 1 92.94 33 TYR B C 1
ATOM 3789 O O . TYR B 1 33 ? 11.398 3.734 14.562 1 92.94 33 TYR B O 1
ATOM 3797 N N . PHE B 1 34 ? 10.508 1.756 15.164 1 93.06 34 PHE B N 1
ATOM 3798 C CA . PHE B 1 34 ? 11.773 1.035 15.289 1 93.06 34 PHE B CA 1
ATOM 3799 C C . PHE B 1 34 ? 11.82 -0.143 14.32 1 93.06 34 PHE B C 1
ATOM 3801 O O . PHE B 1 34 ? 10.867 -0.92 14.234 1 93.06 34 PHE B O 1
ATOM 3808 N N . TYR B 1 35 ? 12.867 -0.225 13.641 1 92.81 35 TYR B N 1
ATOM 3809 C CA . TYR B 1 35 ? 13.109 -1.326 12.719 1 92.81 35 TYR B CA 1
ATOM 3810 C C . TYR B 1 35 ? 14.391 -2.068 13.078 1 92.81 35 TYR B C 1
ATOM 3812 O O . TYR B 1 35 ? 15.492 -1.526 12.93 1 92.81 35 TYR B O 1
ATOM 3820 N N . PHE B 1 36 ? 14.219 -3.273 13.539 1 93.75 36 PHE B N 1
ATOM 3821 C CA . PHE B 1 36 ? 15.328 -4.129 13.938 1 93.75 36 PHE B CA 1
ATOM 3822 C C . PHE B 1 36 ? 15.531 -5.254 12.93 1 93.75 36 PHE B C 1
ATOM 3824 O O . PHE B 1 36 ? 14.594 -5.988 12.609 1 93.75 36 PHE B O 1
ATOM 3831 N N . ASP B 1 37 ? 16.75 -5.289 12.477 1 90.31 37 ASP B N 1
ATOM 3832 C CA . ASP B 1 37 ? 17.094 -6.262 11.445 1 90.31 37 ASP B CA 1
ATOM 3833 C C . ASP B 1 37 ? 18.578 -6.586 11.477 1 90.31 37 ASP B C 1
ATOM 3835 O O . ASP B 1 37 ? 19.391 -5.754 11.875 1 90.31 37 ASP B O 1
ATOM 3839 N N . ASP B 1 38 ? 18.953 -7.855 11.133 1 86 38 ASP B N 1
ATOM 3840 C CA . ASP B 1 38 ? 20.344 -8.281 11.047 1 86 38 ASP B CA 1
ATOM 3841 C C . ASP B 1 38 ? 21.078 -8.023 12.367 1 86 38 ASP B C 1
ATOM 3843 O O . ASP B 1 38 ? 22.141 -7.398 12.383 1 86 38 ASP B O 1
ATOM 3847 N N . ASN B 1 39 ? 20.422 -8.266 13.43 1 89.5 39 ASN B N 1
ATOM 3848 C CA . ASN B 1 39 ? 20.953 -8.266 14.781 1 89.5 39 ASN B CA 1
ATOM 3849 C C . ASN B 1 39 ? 21.234 -6.844 15.273 1 89.5 39 ASN B C 1
ATOM 3851 O O . ASN B 1 39 ? 22.062 -6.641 16.156 1 89.5 39 ASN B O 1
ATOM 3855 N N . LYS B 1 40 ? 20.578 -5.883 14.641 1 89.5 40 LYS B N 1
ATOM 3856 C CA . LYS B 1 40 ? 20.781 -4.516 15.102 1 89.5 40 LYS B CA 1
ATOM 3857 C C . LYS B 1 40 ? 19.547 -3.652 14.852 1 89.5 40 LYS B C 1
ATOM 3859 O O . LYS B 1 40 ? 18.703 -4.008 14.031 1 89.5 40 LYS B O 1
ATOM 3864 N N . LEU B 1 41 ? 19.5 -2.529 15.57 1 91.06 41 LEU B N 1
ATOM 3865 C CA . LEU B 1 41 ? 18.531 -1.491 15.258 1 91.06 41 LEU B CA 1
ATOM 3866 C C . LEU B 1 41 ? 18.938 -0.714 14.016 1 91.06 41 LEU B C 1
ATOM 3868 O O . LEU B 1 41 ? 19.781 0.176 14.078 1 91.06 41 LEU B O 1
ATOM 3872 N N . GLU B 1 42 ? 18.328 -0.972 12.961 1 89.38 42 GLU B N 1
ATOM 3873 C CA . GLU B 1 42 ? 18.719 -0.359 11.695 1 89.38 42 GLU B CA 1
ATOM 3874 C C . GLU B 1 42 ? 18.141 1.052 11.57 1 89.38 42 GLU B C 1
ATOM 3876 O O . GLU B 1 42 ? 18.766 1.926 10.961 1 89.38 42 GLU B O 1
ATOM 3881 N N . GLU B 1 43 ? 16.984 1.19 12.047 1 90.56 43 GLU B N 1
ATOM 3882 C CA . GLU B 1 43 ? 16.328 2.49 11.93 1 90.56 43 GLU B CA 1
ATOM 3883 C C . GLU B 1 43 ? 15.555 2.842 13.195 1 90.56 43 GLU B C 1
ATOM 3885 O O . GLU B 1 43 ? 14.906 1.979 13.789 1 90.56 43 GLU B O 1
ATOM 3890 N N . ALA B 1 44 ? 15.68 4.062 13.594 1 90.56 44 ALA B N 1
ATOM 3891 C CA . ALA B 1 44 ? 14.828 4.707 14.594 1 90.56 44 ALA B CA 1
ATOM 3892 C C . ALA B 1 44 ? 14.266 6.023 14.062 1 90.56 44 ALA B C 1
ATOM 3894 O O . ALA B 1 44 ? 15.016 6.941 13.734 1 90.56 44 ALA B O 1
ATOM 3895 N N . VAL B 1 45 ? 12.938 6.074 13.984 1 92.06 45 VAL B N 1
ATOM 3896 C CA . VAL B 1 45 ? 12.281 7.242 13.406 1 92.06 45 VAL B CA 1
ATOM 3897 C C . VAL B 1 45 ? 11.32 7.855 14.422 1 92.06 45 VAL B C 1
ATOM 3899 O O . VAL B 1 45 ? 10.508 7.148 15.016 1 92.06 45 VAL B O 1
ATOM 3902 N N . ALA B 1 46 ? 11.438 9.125 14.633 1 92.38 46 ALA B N 1
ATOM 3903 C CA . ALA B 1 46 ? 10.5 9.891 15.438 1 92.38 46 ALA B CA 1
ATOM 3904 C C . ALA B 1 46 ? 9.883 11.031 14.633 1 92.38 46 ALA B C 1
ATOM 3906 O O . ALA B 1 46 ? 10.578 11.703 13.867 1 92.38 46 ALA B O 1
ATOM 3907 N N . GLY B 1 47 ? 8.562 11.203 14.805 1 93.62 47 GLY B N 1
ATOM 3908 C CA . GLY B 1 47 ? 7.922 12.203 13.969 1 93.62 47 GLY B CA 1
ATOM 3909 C C . GLY B 1 47 ? 6.836 12.977 14.695 1 93.62 47 GLY B C 1
ATOM 3910 O O . GLY B 1 47 ? 6.172 12.438 15.586 1 93.62 47 GLY B O 1
ATOM 3911 N N . GLU B 1 48 ? 6.645 14.242 14.273 1 93.94 48 GLU B N 1
ATOM 3912 C CA . GLU B 1 48 ? 5.531 15.102 14.672 1 93.94 48 GLU B CA 1
ATOM 3913 C C . GLU B 1 48 ? 4.82 15.688 13.453 1 93.94 48 GLU B C 1
ATOM 3915 O O . GLU B 1 48 ? 5.453 16.312 12.602 1 93.94 48 GLU B O 1
ATOM 3920 N N . ASP B 1 49 ? 3.523 15.469 13.406 1 95.19 49 ASP B N 1
ATOM 3921 C CA . ASP B 1 49 ? 2.695 15.961 12.312 1 95.19 49 ASP B CA 1
ATOM 3922 C C . ASP B 1 49 ? 1.531 16.797 12.836 1 95.19 49 ASP B C 1
ATOM 3924 O O . ASP B 1 49 ? 0.841 16.391 13.773 1 95.19 49 ASP B O 1
ATOM 3928 N N . VAL B 1 50 ? 1.375 17.969 12.289 1 96.62 50 VAL B N 1
ATOM 3929 C CA . VAL B 1 50 ? 0.233 18.812 12.609 1 96.62 50 VAL B CA 1
ATOM 3930 C C . VAL B 1 50 ? -0.409 19.328 11.328 1 96.62 50 VAL B C 1
ATOM 3932 O O . VAL B 1 50 ? 0.292 19.719 10.391 1 96.62 50 VAL B O 1
ATOM 3935 N N . GLY B 1 51 ? -1.697 19.203 11.242 1 97.31 51 GLY B N 1
ATOM 3936 C CA . GLY B 1 51 ? -2.393 19.703 10.07 1 97.31 51 GLY B CA 1
ATOM 3937 C C . GLY B 1 51 ? -3.896 19.781 10.25 1 97.31 51 GLY B C 1
ATOM 3938 O O . GLY B 1 51 ? -4.418 19.422 11.305 1 97.31 51 GLY B O 1
ATOM 3939 N N . VAL B 1 52 ? -4.551 20.391 9.227 1 98 52 VAL B N 1
ATOM 3940 C CA . VAL B 1 52 ? -5.996 20.594 9.273 1 98 52 VAL B CA 1
ATOM 3941 C C . VAL B 1 52 ? -6.617 20.203 7.938 1 98 52 VAL B C 1
ATOM 3943 O O . VAL B 1 52 ? -6.066 20.484 6.875 1 98 52 VAL B O 1
ATOM 3946 N N . GLY B 1 53 ? -7.645 19.375 8.062 1 98.12 53 GLY B N 1
ATOM 3947 C CA . GLY B 1 53 ? -8.547 19.172 6.941 1 98.12 53 GLY B CA 1
ATOM 3948 C C . GLY B 1 53 ? -9.852 19.922 7.074 1 98.12 53 GLY B C 1
ATOM 3949 O O . GLY B 1 53 ? -10.398 20.047 8.172 1 98.12 53 GLY B O 1
ATOM 3950 N N . LEU B 1 54 ? -10.312 20.5 5.957 1 98.25 54 LEU B N 1
ATOM 3951 C CA . LEU B 1 54 ? -11.586 21.219 5.883 1 98.25 54 LEU B CA 1
ATOM 3952 C C . LEU B 1 54 ? -12.461 20.656 4.766 1 98.25 54 LEU B C 1
ATOM 3954 O O . LEU B 1 54 ? -12 20.5 3.635 1 98.25 54 LEU B O 1
ATOM 3958 N N . ARG B 1 55 ? -13.664 20.344 5.148 1 97.88 55 ARG B N 1
ATOM 3959 C CA . ARG B 1 55 ? -14.602 19.719 4.219 1 97.88 55 ARG B CA 1
ATOM 3960 C C . ARG B 1 55 ? -15.859 20.562 4.059 1 97.88 55 ARG B C 1
ATOM 3962 O O . ARG B 1 55 ? -16.391 21.094 5.039 1 97.88 55 ARG B O 1
ATOM 3969 N N . VAL B 1 56 ? -16.297 20.812 2.842 1 96.44 56 VAL B N 1
ATOM 3970 C CA . VAL B 1 56 ? -17.594 21.391 2.527 1 96.44 56 VAL B CA 1
ATOM 3971 C C . VAL B 1 56 ? -18.406 20.406 1.683 1 96.44 56 VAL B C 1
ATOM 3973 O O . VAL B 1 56 ? -17.922 19.891 0.684 1 96.44 56 VAL B O 1
ATOM 3976 N N . ILE B 1 57 ? -19.609 20.156 2.164 1 94.88 57 ILE B N 1
ATOM 3977 C CA . ILE B 1 57 ? -20.516 19.266 1.444 1 94.88 57 ILE B CA 1
ATOM 3978 C C . ILE B 1 57 ? -21.594 20.094 0.739 1 94.88 57 ILE B C 1
ATOM 3980 O O . ILE B 1 57 ? -22.188 20.984 1.338 1 94.88 57 ILE B O 1
ATOM 3984 N N . LEU B 1 58 ? -21.781 19.906 -0.482 1 93 58 LEU B N 1
ATOM 3985 C CA . LEU B 1 58 ? -22.875 20.453 -1.287 1 93 58 LEU B CA 1
ATOM 3986 C C . LEU B 1 58 ? -23.656 19.328 -1.971 1 93 58 LEU B C 1
ATOM 3988 O O . LEU B 1 58 ? -23.219 18.797 -2.986 1 93 58 LEU B O 1
ATOM 3992 N N . GLY B 1 59 ? -24.812 19.078 -1.44 1 87.88 59 GLY B N 1
ATOM 3993 C CA . GLY B 1 59 ? -25.531 17.891 -1.907 1 87.88 59 GLY B CA 1
ATOM 3994 C C . GLY B 1 59 ? -24.797 16.594 -1.604 1 87.88 59 GLY B C 1
ATOM 3995 O O . GLY B 1 59 ? -24.531 16.281 -0.442 1 87.88 59 GLY B O 1
ATOM 3996 N N . ASP B 1 60 ? -24.422 15.984 -2.656 1 84.81 60 ASP B N 1
ATOM 3997 C CA . ASP B 1 60 ? -23.703 14.719 -2.486 1 84.81 60 ASP B CA 1
ATOM 3998 C C . ASP B 1 60 ? -22.25 14.867 -2.898 1 84.81 60 ASP B C 1
ATOM 4000 O O . ASP B 1 60 ? -21.547 13.867 -3.107 1 84.81 60 ASP B O 1
ATOM 4004 N N . ARG B 1 61 ? -21.844 16.141 -3.02 1 88.75 61 ARG B N 1
ATOM 4005 C CA . ARG B 1 61 ? -20.484 16.422 -3.43 1 88.75 61 ARG B CA 1
ATOM 4006 C C . ARG B 1 61 ? -19.625 16.875 -2.242 1 88.75 61 ARG B C 1
ATOM 4008 O O . ARG B 1 61 ? -20.109 17.594 -1.369 1 88.75 61 ARG B O 1
ATOM 4015 N N . THR B 1 62 ? -18.406 16.406 -2.279 1 93.81 62 THR B N 1
ATOM 4016 C CA . THR B 1 62 ? -17.484 16.766 -1.213 1 93.81 62 THR B CA 1
ATOM 4017 C C . THR B 1 62 ? -16.344 17.625 -1.755 1 93.81 62 THR B C 1
ATOM 4019 O O . THR B 1 62 ? -15.648 17.234 -2.693 1 93.81 62 THR B O 1
ATOM 4022 N N . PHE B 1 63 ? -16.234 18.766 -1.292 1 93.94 63 PHE B N 1
ATOM 4023 C CA . PHE B 1 63 ? -15.07 19.625 -1.503 1 93.94 63 PHE B CA 1
ATOM 4024 C C . PHE B 1 63 ? -14.164 19.625 -0.278 1 93.94 63 PHE B C 1
ATOM 4026 O O . PHE B 1 63 ? -14.609 19.938 0.83 1 93.94 63 PHE B O 1
ATOM 4033 N N . TYR B 1 64 ? -12.898 19.297 -0.46 1 96.19 64 TYR B N 1
ATOM 4034 C CA . TYR B 1 64 ? -12 19.094 0.667 1 96.19 64 TYR B CA 1
ATOM 4035 C C . TYR B 1 64 ? -10.68 19.812 0.448 1 96.19 64 TYR B C 1
ATOM 4037 O O . TYR B 1 64 ? -10.164 19.859 -0.674 1 96.19 64 TYR B O 1
ATOM 4045 N N . GLY B 1 65 ? -10.188 20.391 1.49 1 96.5 65 GLY B N 1
ATOM 4046 C CA . GLY B 1 65 ? -8.859 20.984 1.522 1 96.5 65 GLY B CA 1
ATOM 4047 C C . GLY B 1 65 ? -8.102 20.672 2.797 1 96.5 65 GLY B C 1
ATOM 4048 O O . GLY B 1 65 ? -8.703 20.453 3.85 1 96.5 65 GLY B O 1
ATOM 4049 N N . TYR B 1 66 ? -6.773 20.625 2.67 1 97.19 66 TYR B N 1
ATOM 4050 C CA . TYR B 1 66 ? -5.977 20.438 3.879 1 97.19 66 TYR B CA 1
ATOM 4051 C C . TYR B 1 66 ? -4.703 21.266 3.824 1 97.19 66 TYR B C 1
ATOM 4053 O O . TYR B 1 66 ? -4.266 21.672 2.744 1 97.19 66 TYR B O 1
ATOM 4061 N N . THR B 1 67 ? -4.129 21.578 5.008 1 96.69 67 THR B N 1
ATOM 4062 C CA . THR B 1 67 ? -2.9 22.359 5.113 1 96.69 67 THR B CA 1
ATOM 4063 C C . THR B 1 67 ? -2.143 22 6.387 1 96.69 67 THR B C 1
ATOM 4065 O O . THR B 1 67 ? -2.74 21.531 7.359 1 96.69 67 THR B O 1
ATOM 4068 N N . THR B 1 68 ? -0.827 22.156 6.301 1 95.5 68 THR B N 1
ATOM 4069 C CA . THR B 1 68 ? -0.004 22.047 7.5 1 95.5 68 THR B CA 1
ATOM 4070 C C . THR B 1 68 ? 0.327 23.422 8.062 1 95.5 68 THR B C 1
ATOM 4072 O O . THR B 1 68 ? 0.982 23.531 9.102 1 95.5 68 THR B O 1
ATOM 4075 N N . ASP B 1 69 ? -0.121 24.5 7.398 1 93.81 69 ASP B N 1
ATOM 4076 C CA . ASP B 1 69 ? -0.048 25.844 7.953 1 93.81 69 ASP B CA 1
ATOM 4077 C C . ASP B 1 69 ? -1.232 26.125 8.875 1 93.81 69 ASP B C 1
ATOM 4079 O O . ASP B 1 69 ? -2.258 26.641 8.438 1 93.81 69 ASP B O 1
ATOM 4083 N N . ILE B 1 70 ? -0.973 25.984 10.141 1 94.06 70 ILE B N 1
ATOM 4084 C CA . ILE B 1 70 ? -2.082 26.031 11.094 1 94.06 70 ILE B CA 1
ATOM 4085 C C . ILE B 1 70 ? -2.213 27.453 11.648 1 94.06 70 ILE B C 1
ATOM 4087 O O . ILE B 1 70 ? -2.908 27.672 12.648 1 94.06 70 ILE B O 1
ATOM 4091 N N . SER B 1 71 ? -1.518 28.375 11.039 1 93.81 71 SER B N 1
ATOM 4092 C CA . SER B 1 71 ? -1.725 29.766 11.43 1 93.81 71 SER B CA 1
ATOM 4093 C C . SER B 1 71 ? -3.119 30.25 11.039 1 93.81 71 SER B C 1
ATOM 4095 O O . SER B 1 71 ? -3.771 29.641 10.188 1 93.81 71 SER B O 1
ATOM 4097 N N . LEU B 1 72 ? -3.586 31.281 11.719 1 95.69 72 LEU B N 1
ATOM 4098 C CA . LEU B 1 72 ? -4.887 31.844 11.375 1 95.69 72 LEU B CA 1
ATOM 4099 C C . LEU B 1 72 ? -4.941 32.219 9.898 1 95.69 72 LEU B C 1
ATOM 4101 O O . LEU B 1 72 ? -5.949 31.984 9.227 1 95.69 72 LEU B O 1
ATOM 4105 N N . MET B 1 73 ? -3.857 32.781 9.438 1 95.19 73 MET B N 1
ATOM 4106 C CA . MET B 1 73 ? -3.783 33.156 8.031 1 95.19 73 MET B CA 1
ATOM 4107 C C . MET B 1 73 ? -3.877 31.953 7.125 1 95.19 73 MET B C 1
ATOM 4109 O O . MET B 1 73 ? -4.574 31.969 6.109 1 95.19 73 MET B O 1
ATOM 4113 N N . GLY B 1 74 ? -3.121 30.906 7.512 1 94.56 74 GLY B N 1
ATOM 4114 C CA . GLY B 1 74 ? -3.172 29.672 6.738 1 94.56 74 GLY B CA 1
ATOM 4115 C C . GLY B 1 74 ? -4.551 29.031 6.719 1 94.56 74 GLY B C 1
ATOM 4116 O O . GLY B 1 74 ? -5.012 28.578 5.672 1 94.56 74 GLY B O 1
ATOM 4117 N N . LEU B 1 75 ? -5.215 29.109 7.824 1 97.25 75 LEU B N 1
ATOM 4118 C CA . LEU B 1 75 ? -6.551 28.531 7.938 1 97.25 75 LEU B CA 1
ATOM 4119 C C . LEU B 1 75 ? -7.57 29.344 7.148 1 97.25 75 LEU B C 1
ATOM 4121 O O . LEU B 1 75 ? -8.445 28.781 6.488 1 97.25 75 LEU B O 1
ATOM 4125 N N . ARG B 1 76 ? -7.453 30.625 7.188 1 97.38 76 ARG B N 1
ATOM 4126 C CA . ARG B 1 76 ? -8.328 31.5 6.418 1 97.38 76 ARG B CA 1
ATOM 4127 C C . ARG B 1 76 ? -8.156 31.266 4.918 1 97.38 76 ARG B C 1
ATOM 4129 O O . ARG B 1 76 ? -9.141 31.219 4.18 1 97.38 76 ARG B O 1
ATOM 4136 N N . LYS B 1 77 ? -6.918 31.156 4.574 1 95.94 77 LYS B N 1
ATOM 4137 C CA . LYS B 1 77 ? -6.629 30.906 3.168 1 95.94 77 LYS B CA 1
ATOM 4138 C C . LYS B 1 77 ? -7.277 29.594 2.699 1 95.94 77 LYS B C 1
ATOM 4140 O O . LYS B 1 77 ? -7.898 29.562 1.637 1 95.94 77 LYS B O 1
ATOM 4145 N N . LEU B 1 78 ? -7.141 28.578 3.459 1 95.81 78 LEU B N 1
ATOM 4146 C CA . LEU B 1 78 ? -7.742 27.281 3.15 1 95.81 78 LEU B CA 1
ATOM 4147 C C . LEU B 1 78 ? -9.258 27.406 3.023 1 95.81 78 LEU B C 1
ATOM 4149 O O . LEU B 1 78 ? -9.844 26.922 2.059 1 95.81 78 LEU B O 1
ATOM 4153 N N . ALA B 1 79 ? -9.883 28.062 3.975 1 97.06 79 ALA B N 1
ATOM 4154 C CA . ALA B 1 79 ? -11.336 28.203 4.008 1 97.06 79 ALA B CA 1
ATOM 4155 C C . ALA B 1 79 ? -11.836 29 2.812 1 97.06 79 ALA B C 1
ATOM 4157 O O . ALA B 1 79 ? -12.836 28.641 2.191 1 97.06 79 ALA B O 1
ATOM 4158 N N . LYS B 1 80 ? -11.156 30.047 2.486 1 95.25 80 LYS B N 1
ATOM 4159 C CA . LYS B 1 80 ? -11.547 30.891 1.356 1 95.25 80 LYS B CA 1
ATOM 4160 C C . LYS B 1 80 ? -11.438 30.125 0.041 1 95.25 80 LYS B C 1
ATOM 4162 O O . LYS B 1 80 ? -12.32 30.219 -0.814 1 95.25 80 LYS B O 1
ATOM 4167 N N . ASN B 1 81 ? -10.328 29.469 -0.06 1 91.5 81 ASN B N 1
ATOM 4168 C CA . ASN B 1 81 ? -10.141 28.672 -1.268 1 91.5 81 ASN B CA 1
ATOM 4169 C C . ASN B 1 81 ? -11.258 27.641 -1.447 1 91.5 81 ASN B C 1
ATOM 4171 O O . ASN B 1 81 ? -11.766 27.453 -2.557 1 91.5 81 ASN B O 1
ATOM 4175 N N . LEU B 1 82 ? -11.594 27 -0.401 1 92.5 82 LEU B N 1
ATOM 4176 C CA . LEU B 1 82 ? -12.641 25.984 -0.463 1 92.5 82 LEU B CA 1
ATOM 4177 C C . LEU B 1 82 ? -13.992 26.625 -0.773 1 92.5 82 LEU B C 1
ATOM 4179 O O . LEU B 1 82 ? -14.789 26.062 -1.533 1 92.5 82 LEU B O 1
ATOM 4183 N N . ALA B 1 83 ? -14.266 27.766 -0.185 1 93.69 83 ALA B N 1
ATOM 4184 C CA . ALA B 1 83 ? -15.508 28.484 -0.448 1 93.69 83 ALA B CA 1
ATOM 4185 C C . ALA B 1 83 ? -15.625 28.859 -1.924 1 93.69 83 ALA B C 1
ATOM 4187 O O . ALA B 1 83 ? -16.688 28.703 -2.523 1 93.69 83 ALA B O 1
ATOM 4188 N N . GLU B 1 84 ? -14.57 29.25 -2.486 1 89 84 GLU B N 1
ATOM 4189 C CA . GLU B 1 84 ? -14.562 29.641 -3.891 1 89 84 GLU B CA 1
ATOM 4190 C C . GLU B 1 84 ? -14.789 28.453 -4.809 1 89 84 GLU B C 1
ATOM 4192 O O . GLU B 1 84 ? -15.406 28.578 -5.863 1 89 84 GLU B O 1
ATOM 4197 N N . ALA B 1 85 ? -14.297 27.375 -4.406 1 84.62 85 ALA B N 1
ATOM 4198 C CA . ALA B 1 85 ? -14.453 26.156 -5.195 1 84.62 85 ALA B CA 1
ATOM 4199 C C . ALA B 1 85 ? -15.914 25.719 -5.242 1 84.62 85 ALA B C 1
ATOM 4201 O O . ALA B 1 85 ? -16.375 25.188 -6.258 1 84.62 85 ALA B O 1
ATOM 4202 N N . VAL B 1 86 ? -16.656 25.812 -4.297 1 83.75 86 VAL B N 1
ATOM 4203 C CA . VAL B 1 86 ? -18.062 25.438 -4.191 1 83.75 86 VAL B CA 1
ATOM 4204 C C . VAL B 1 86 ? -18.938 26.5 -4.855 1 83.75 86 VAL B C 1
ATOM 4206 O O . VAL B 1 86 ? -19.797 26.188 -5.684 1 83.75 86 VAL B O 1
ATOM 4209 N N . PHE B 1 87 ? -18.625 27.609 -4.812 1 78.19 87 PHE B N 1
ATOM 4210 C CA . PHE B 1 87 ? -19.266 28.875 -5.18 1 78.19 87 PHE B CA 1
ATOM 4211 C C . PHE B 1 87 ? -20.656 28.641 -5.746 1 78.19 87 PHE B C 1
ATOM 4213 O O . PHE B 1 87 ? -20.797 28.047 -6.82 1 78.19 87 PHE B O 1
ATOM 4220 N N . GLN B 1 88 ? -21.562 29.078 -5.016 1 82.5 88 GLN B N 1
ATOM 4221 C CA . GLN B 1 88 ? -22.969 29.094 -5.406 1 82.5 88 GLN B CA 1
ATOM 4222 C C . GLN B 1 88 ? -23.562 30.5 -5.254 1 82.5 88 GLN B C 1
ATOM 4224 O O . GLN B 1 88 ? -24.547 30.828 -5.898 1 82.5 88 GLN B O 1
ATOM 4229 N N . GLY B 1 89 ? -23.016 31.219 -4.371 1 85.19 89 GLY B N 1
ATOM 4230 C CA . GLY B 1 89 ? -23.469 32.562 -4.008 1 85.19 89 GLY B CA 1
ATOM 4231 C C . GLY B 1 89 ? -23.062 32.969 -2.605 1 85.19 89 GLY B C 1
ATOM 4232 O O . GLY B 1 89 ? -22.688 32.125 -1.791 1 85.19 89 GLY B O 1
ATOM 4233 N N . ASP B 1 90 ? -23.109 34.188 -2.398 1 87.44 90 ASP B N 1
ATOM 4234 C CA . ASP B 1 90 ? -22.719 34.688 -1.079 1 87.44 90 ASP B CA 1
ATOM 4235 C C . ASP B 1 90 ? -23.75 34.281 -0.023 1 87.44 90 ASP B C 1
ATOM 4237 O O . ASP B 1 90 ? -24.953 34.344 -0.266 1 87.44 90 ASP B O 1
ATOM 4241 N N . LYS B 1 91 ? -23.234 33.781 1.097 1 89.81 91 LYS B N 1
ATOM 4242 C CA . LYS B 1 91 ? -24.078 33.406 2.229 1 89.81 91 LYS B CA 1
ATOM 4243 C C . LYS B 1 91 ? -23.516 33.969 3.537 1 89.81 91 LYS B C 1
ATOM 4245 O O . LYS B 1 91 ? -22.297 34.031 3.727 1 89.81 91 LYS B O 1
ATOM 4250 N N . ASP B 1 92 ? -24.469 34.406 4.324 1 88.06 92 ASP B N 1
ATOM 4251 C CA . ASP B 1 92 ? -24.109 34.812 5.684 1 88.06 92 ASP B CA 1
ATOM 4252 C C . ASP B 1 92 ? -24.516 33.719 6.688 1 88.06 92 ASP B C 1
ATOM 4254 O O . ASP B 1 92 ? -25.703 33.5 6.914 1 88.06 92 ASP B O 1
ATOM 4258 N N . ILE B 1 93 ? -23.531 33.094 7.195 1 90.44 93 ILE B N 1
ATOM 4259 C CA . ILE B 1 93 ? -23.797 31.969 8.102 1 90.44 93 ILE B CA 1
ATOM 4260 C C . ILE B 1 93 ? -23.109 32.219 9.438 1 90.44 93 ILE B C 1
ATOM 4262 O O . ILE B 1 93 ? -21.984 32.719 9.484 1 90.44 93 ILE B O 1
ATOM 4266 N N . LYS B 1 94 ? -23.875 31.969 10.492 1 94.56 94 LYS B N 1
ATOM 4267 C CA . LYS B 1 94 ? -23.297 31.984 11.836 1 94.56 94 LYS B CA 1
ATOM 4268 C C . LYS B 1 94 ? -23.203 30.578 12.406 1 94.56 94 LYS B C 1
ATOM 4270 O O . LYS B 1 94 ? -24.188 29.812 12.359 1 94.56 94 LYS B O 1
ATOM 4275 N N . VAL B 1 95 ? -22.031 30.25 12.898 1 96 95 VAL B N 1
ATOM 4276 C CA . VAL B 1 95 ? -21.812 28.922 13.477 1 96 95 VAL B CA 1
ATOM 4277 C C . VAL B 1 95 ? -21.562 29.062 14.977 1 96 95 VAL B C 1
ATOM 4279 O O . VAL B 1 95 ? -20.75 29.875 15.406 1 96 95 VAL B O 1
ATOM 4282 N N . VAL B 1 96 ? -22.359 28.281 15.758 1 96.62 96 VAL B N 1
ATOM 4283 C CA . VAL B 1 96 ? -22.156 28.219 17.203 1 96.62 96 VAL B CA 1
ATOM 4284 C C . VAL B 1 96 ? -21.828 26.781 17.609 1 96.62 96 VAL B C 1
ATOM 4286 O O . VAL B 1 96 ? -22.625 25.875 17.406 1 96.62 96 VAL B O 1
ATOM 4289 N N . LEU B 1 97 ? -20.672 26.656 18.156 1 96.88 97 LEU B N 1
ATOM 4290 C CA . LEU B 1 97 ? -20.219 25.328 18.594 1 96.88 97 LEU B CA 1
ATOM 4291 C C . LEU B 1 97 ? -20.641 25.062 20.031 1 96.88 97 LEU B C 1
ATOM 4293 O O . LEU B 1 97 ? -20.703 25.969 20.844 1 96.88 97 LEU B O 1
ATOM 4297 N N . SER B 1 98 ? -20.891 23.844 20.328 1 94.31 98 SER B N 1
ATOM 4298 C CA . SER B 1 98 ? -21.203 23.406 21.688 1 94.31 98 SER B CA 1
ATOM 4299 C C . SER B 1 98 ? -19.953 23.453 22.578 1 94.31 98 SER B C 1
ATOM 4301 O O . SER B 1 98 ? -18.875 23.859 22.125 1 94.31 98 SER B O 1
ATOM 4303 N N . GLU B 1 99 ? -20.297 23.078 23.844 1 91.06 99 GLU B N 1
ATOM 4304 C CA . GLU B 1 99 ? -19.141 22.797 24.703 1 91.06 99 GLU B CA 1
ATOM 4305 C C . GLU B 1 99 ? -18.375 21.578 24.219 1 91.06 99 GLU B C 1
ATOM 4307 O O . GLU B 1 99 ? -18.953 20.656 23.656 1 91.06 99 GLU B O 1
ATOM 4312 N N . LYS B 1 100 ? -17.188 21.688 24.547 1 91.19 100 LYS B N 1
ATOM 4313 C CA . LYS B 1 100 ? -16.297 20.641 24.031 1 91.19 100 LYS B CA 1
ATOM 4314 C C . LYS B 1 100 ? -16.562 19.297 24.703 1 91.19 100 LYS B C 1
ATOM 4316 O O . LYS B 1 100 ? -16.609 19.219 25.938 1 91.19 100 LYS B O 1
ATOM 4321 N N . ASP B 1 101 ? -16.781 18.25 23.859 1 92.5 101 ASP B N 1
ATOM 4322 C CA . ASP B 1 101 ? -16.797 16.859 24.328 1 92.5 101 ASP B CA 1
ATOM 4323 C C . ASP B 1 101 ? -15.406 16.234 24.203 1 92.5 101 ASP B C 1
ATOM 4325 O O . ASP B 1 101 ? -14.781 16.312 23.141 1 92.5 101 ASP B O 1
ATOM 4329 N N . GLU B 1 102 ? -14.984 15.672 25.25 1 93.25 102 GLU B N 1
ATOM 4330 C CA . GLU B 1 102 ? -13.641 15.117 25.25 1 93.25 102 GLU B CA 1
ATOM 4331 C C . GLU B 1 102 ? -13.664 13.602 25.438 1 93.25 102 GLU B C 1
ATOM 4333 O O . GLU B 1 102 ? -14.281 13.094 26.375 1 93.25 102 GLU B O 1
ATOM 4338 N N . TYR B 1 103 ? -13.078 12.992 24.438 1 92.56 103 TYR B N 1
ATOM 4339 C CA . TYR B 1 103 ? -12.891 11.547 24.5 1 92.56 103 TYR B CA 1
ATOM 4340 C C . TYR B 1 103 ? -11.406 11.188 24.484 1 92.56 103 TYR B C 1
ATOM 4342 O O . TYR B 1 103 ? -10.555 12.07 24.391 1 92.56 103 TYR B O 1
ATOM 4350 N N . GLY B 1 104 ? -11.148 9.875 24.625 1 85.62 104 GLY B N 1
ATOM 4351 C CA . GLY B 1 104 ? -9.781 9.43 24.391 1 85.62 104 GLY B CA 1
ATOM 4352 C C . GLY B 1 104 ? -9.289 8.453 25.438 1 85.62 104 GLY B C 1
ATOM 4353 O O . GLY B 1 104 ? -9.914 8.289 26.484 1 85.62 104 GLY B O 1
ATOM 4354 N N . ILE B 1 105 ? -8.266 7.879 25.062 1 83.69 105 ILE B N 1
ATOM 4355 C CA . ILE B 1 105 ? -7.66 6.906 25.969 1 83.69 105 ILE B CA 1
ATOM 4356 C C . ILE B 1 105 ? -6.516 7.559 26.734 1 83.69 105 ILE B C 1
ATOM 4358 O O . ILE B 1 105 ? -5.992 8.594 26.328 1 83.69 105 ILE B O 1
ATOM 4362 N N . ARG B 1 106 ? -6.281 7.02 27.875 1 82.44 106 ARG B N 1
ATOM 4363 C CA . ARG B 1 106 ? -5.086 7.34 28.656 1 82.44 106 ARG B CA 1
ATOM 4364 C C . ARG B 1 106 ? -4.145 6.141 28.719 1 82.44 106 ARG B C 1
ATOM 4366 O O . ARG B 1 106 ? -4.34 5.238 29.547 1 82.44 106 ARG B O 1
ATOM 4373 N N . PRO B 1 107 ? -3.174 6.293 27.828 1 85.31 107 PRO B N 1
ATOM 4374 C CA . PRO B 1 107 ? -2.26 5.148 27.859 1 85.31 107 PRO B CA 1
ATOM 4375 C C . PRO B 1 107 ? -1.517 5.027 29.188 1 85.31 107 PRO B C 1
ATOM 4377 O O . PRO B 1 107 ? -1.233 6.043 29.844 1 85.31 107 PRO B O 1
ATOM 4380 N N . LEU B 1 108 ? -1.253 3.832 29.625 1 80.19 108 LEU B N 1
ATOM 4381 C CA . LEU B 1 108 ? -0.46 3.617 30.828 1 80.19 108 LEU B CA 1
ATOM 4382 C C . LEU B 1 108 ? 0.984 4.059 30.625 1 80.19 108 LEU B C 1
ATOM 4384 O O . LEU B 1 108 ? 1.606 4.617 31.531 1 80.19 108 LEU B O 1
ATOM 4388 N N . LYS B 1 109 ? 1.508 3.855 29.406 1 80.75 109 LYS B N 1
ATOM 4389 C CA . LYS B 1 109 ? 2.832 4.301 28.984 1 80.75 109 LYS B CA 1
ATOM 4390 C C . LYS B 1 109 ? 2.746 5.133 27.703 1 80.75 109 LYS B C 1
ATOM 4392 O O . LYS B 1 109 ? 2.496 4.598 26.625 1 80.75 109 LYS B O 1
ATOM 4397 N N . ASP B 1 110 ? 3.127 6.371 27.891 1 78.31 110 ASP B N 1
ATOM 4398 C CA . ASP B 1 110 ? 2.994 7.309 26.781 1 78.31 110 ASP B CA 1
ATOM 4399 C C . ASP B 1 110 ? 4.234 7.285 25.891 1 78.31 110 ASP B C 1
ATOM 4401 O O . ASP B 1 110 ? 5.316 6.898 26.344 1 78.31 110 ASP B O 1
ATOM 4405 N N . ILE B 1 111 ? 4.121 7.715 24.75 1 72.56 111 ILE B N 1
ATOM 4406 C CA . ILE B 1 111 ? 5.176 7.75 23.75 1 72.56 111 ILE B CA 1
ATOM 4407 C C . ILE B 1 111 ? 6.336 8.617 24.25 1 72.56 111 ILE B C 1
ATOM 4409 O O . ILE B 1 111 ? 7.5 8.32 23.969 1 72.56 111 ILE B O 1
ATOM 4413 N N . GLY B 1 112 ? 5.953 9.602 24.906 1 69.81 112 GLY B N 1
ATOM 4414 C CA . GLY B 1 112 ? 6.98 10.492 25.422 1 69.81 112 GLY B CA 1
ATOM 4415 C C . GLY B 1 112 ? 7.852 9.844 26.484 1 69.81 112 GLY B C 1
ATOM 4416 O O . GLY B 1 112 ? 8.961 10.305 26.75 1 69.81 112 GLY B O 1
ATOM 4417 N N . SER B 1 113 ? 7.336 8.852 26.953 1 66.12 113 SER B N 1
ATOM 4418 C CA . SER B 1 113 ? 8.07 8.164 28.016 1 66.12 113 SER B CA 1
ATOM 4419 C C . SER B 1 113 ? 8.922 7.039 27.438 1 66.12 113 SER B C 1
ATOM 4421 O O . SER B 1 113 ? 9.68 6.395 28.172 1 66.12 113 SER B O 1
ATOM 4423 N N . PHE B 1 114 ? 8.766 6.957 26.203 1 66.06 114 PHE B N 1
ATOM 4424 C CA . PHE B 1 114 ? 9.516 5.871 25.578 1 66.06 114 PHE B CA 1
ATOM 4425 C C . PHE B 1 114 ? 10.938 6.305 25.266 1 66.06 114 PHE B C 1
ATOM 4427 O O . PHE B 1 114 ? 11.156 7.352 24.656 1 66.06 114 PHE B O 1
ATOM 4434 N N . GLU B 1 115 ? 11.758 5.523 25.891 1 72 115 GLU B N 1
ATOM 4435 C CA . GLU B 1 115 ? 13.164 5.742 25.578 1 72 115 GLU B CA 1
ATOM 4436 C C . GLU B 1 115 ? 13.641 4.828 24.453 1 72 115 GLU B C 1
ATOM 4438 O O . GLU B 1 115 ? 13.344 3.629 24.453 1 72 115 GLU B O 1
ATOM 4443 N N . ILE B 1 116 ? 14.312 5.383 23.594 1 77.5 116 ILE B N 1
ATOM 4444 C CA . ILE B 1 116 ? 14.852 4.645 22.453 1 77.5 116 ILE B CA 1
ATOM 4445 C C . ILE B 1 116 ? 15.586 3.402 22.938 1 77.5 116 ILE B C 1
ATOM 4447 O O . ILE B 1 116 ? 15.469 2.328 22.344 1 77.5 116 ILE B O 1
ATOM 4451 N N . LYS B 1 117 ? 16.234 3.574 24.016 1 81 117 LYS B N 1
ATOM 4452 C CA . LYS B 1 117 ? 17 2.459 24.578 1 81 117 LYS B CA 1
ATOM 4453 C C . LYS B 1 117 ? 16.094 1.294 24.938 1 81 117 LYS B C 1
ATOM 4455 O O . LYS B 1 117 ? 16.438 0.131 24.719 1 81 117 LYS B O 1
ATOM 4460 N N . GLU B 1 118 ? 14.992 1.607 25.5 1 84.94 118 GLU B N 1
ATOM 4461 C CA . GLU B 1 118 ? 14.047 0.562 25.875 1 84.94 118 GLU B CA 1
ATOM 4462 C C . GLU B 1 118 ? 13.539 -0.195 24.656 1 84.94 118 GLU B C 1
ATOM 4464 O O . GLU B 1 118 ? 13.43 -1.423 24.672 1 84.94 118 GLU B O 1
ATOM 4469 N N . GLY B 1 119 ? 13.195 0.494 23.641 1 87.44 119 GLY B N 1
ATOM 4470 C CA . GLY B 1 119 ? 12.773 -0.142 22.406 1 87.44 119 GLY B CA 1
ATOM 4471 C C . GLY B 1 119 ? 13.82 -1.058 21.812 1 87.44 119 GLY B C 1
ATOM 4472 O O . GLY B 1 119 ? 13.523 -2.186 21.406 1 87.44 119 GLY B O 1
ATOM 4473 N N . LYS B 1 120 ? 15 -0.601 21.875 1 88.75 120 LYS B N 1
ATOM 4474 C CA . LYS B 1 120 ? 16.125 -1.379 21.359 1 88.75 120 LYS B CA 1
ATOM 4475 C C . LYS B 1 120 ? 16.297 -2.68 22.141 1 88.75 120 LYS B C 1
ATOM 4477 O O . LYS B 1 120 ? 16.516 -3.74 21.547 1 88.75 120 LYS B O 1
ATOM 4482 N N . ASP B 1 121 ? 16.188 -2.572 23.406 1 92.81 121 ASP B N 1
ATOM 4483 C CA . ASP B 1 121 ? 16.375 -3.744 24.266 1 92.81 121 ASP B CA 1
ATOM 4484 C C . ASP B 1 121 ? 15.305 -4.793 24 1 92.81 121 ASP B C 1
ATOM 4486 O O . ASP B 1 121 ? 15.594 -5.988 23.922 1 92.81 121 ASP B O 1
ATOM 4490 N N . ILE B 1 122 ? 14.125 -4.34 23.891 1 94.5 122 ILE B N 1
ATOM 4491 C CA . ILE B 1 122 ? 13.016 -5.25 23.641 1 94.5 122 ILE B CA 1
ATOM 4492 C C . ILE B 1 122 ? 13.219 -5.957 22.297 1 94.5 122 ILE B C 1
ATOM 4494 O O . ILE B 1 122 ? 13.062 -7.176 22.203 1 94.5 122 ILE B O 1
ATOM 4498 N N . LEU B 1 123 ? 13.602 -5.234 21.344 1 96 123 LEU B N 1
ATOM 4499 C CA . LEU B 1 123 ? 13.797 -5.789 20.016 1 96 123 LEU B CA 1
ATOM 4500 C C . LEU B 1 123 ? 14.961 -6.77 20 1 96 123 LEU B C 1
ATOM 4502 O O . LEU B 1 123 ? 14.922 -7.777 19.281 1 96 123 LEU B O 1
ATOM 4506 N N . LYS B 1 124 ? 15.969 -6.465 20.766 1 95.94 124 LYS B N 1
ATOM 4507 C CA . LYS B 1 124 ? 17.109 -7.367 20.891 1 95.94 124 LYS B CA 1
ATOM 4508 C C . LYS B 1 124 ? 16.688 -8.695 21.516 1 95.94 124 LYS B C 1
ATOM 4510 O O . LYS B 1 124 ? 17.109 -9.758 21.062 1 95.94 124 LYS B O 1
ATOM 4515 N N . ILE B 1 125 ? 15.93 -8.609 22.516 1 97.19 125 ILE B N 1
ATOM 4516 C CA . ILE B 1 125 ? 15.43 -9.805 23.172 1 97.19 125 ILE B CA 1
ATOM 4517 C C . ILE B 1 125 ? 14.625 -10.648 22.188 1 97.19 125 ILE B C 1
ATOM 4519 O O . ILE B 1 125 ? 14.805 -11.867 22.109 1 97.19 125 ILE B O 1
ATOM 4523 N N . MET B 1 126 ? 13.719 -10.031 21.453 1 97.81 126 MET B N 1
ATOM 4524 C CA . MET B 1 126 ? 12.914 -10.742 20.469 1 97.81 126 MET B CA 1
ATOM 4525 C C . MET B 1 126 ? 13.805 -11.422 19.438 1 97.81 126 MET B C 1
ATOM 4527 O O . MET B 1 126 ? 13.547 -12.555 19.031 1 97.81 126 MET B O 1
ATOM 4531 N N . ASN B 1 127 ? 14.812 -10.719 19.047 1 97.69 127 ASN B N 1
ATOM 4532 C CA . ASN B 1 127 ? 15.766 -11.258 18.078 1 97.69 127 ASN B CA 1
ATOM 4533 C C . ASN B 1 127 ? 16.453 -12.508 18.594 1 97.69 127 ASN B C 1
ATOM 4535 O O . ASN B 1 127 ? 16.562 -13.508 17.891 1 97.69 127 ASN B O 1
ATOM 4539 N N . GLU B 1 128 ? 16.922 -12.43 19.781 1 97.62 128 GLU B N 1
ATOM 4540 C CA . GLU B 1 128 ? 17.609 -13.562 20.406 1 97.62 128 GLU B CA 1
ATOM 4541 C C . GLU B 1 128 ? 16.688 -14.766 20.531 1 97.62 128 GLU B C 1
ATOM 4543 O O . GLU B 1 128 ? 17.094 -15.898 20.266 1 97.62 128 GLU B O 1
ATOM 4548 N N . LYS B 1 129 ? 15.523 -14.461 20.859 1 97.81 129 LYS B N 1
ATOM 4549 C CA . LYS B 1 129 ? 14.547 -15.539 21 1 97.81 129 LYS B CA 1
ATOM 4550 C C . LYS B 1 129 ? 14.234 -16.172 19.656 1 97.81 129 LYS B C 1
ATOM 4552 O O . LYS B 1 129 ? 14.148 -17.406 19.547 1 97.81 129 LYS B O 1
ATOM 4557 N N . ALA B 1 130 ? 14.031 -15.391 18.641 1 97.94 130 ALA B N 1
ATOM 4558 C CA . ALA B 1 130 ? 13.719 -15.906 17.312 1 97.94 130 ALA B CA 1
ATOM 4559 C C . ALA B 1 130 ? 14.859 -16.766 16.766 1 97.94 130 ALA B C 1
ATOM 4561 O O . ALA B 1 130 ? 14.641 -17.891 16.312 1 97.94 130 ALA B O 1
ATOM 4562 N N . ARG B 1 131 ? 16.031 -16.312 16.891 1 96.06 131 ARG B N 1
ATOM 4563 C CA . ARG B 1 131 ? 17.203 -17 16.359 1 96.06 131 ARG B CA 1
ATOM 4564 C C . ARG B 1 131 ? 17.531 -18.219 17.188 1 96.06 131 ARG B C 1
ATOM 4566 O O . ARG B 1 131 ? 18.125 -19.188 16.688 1 96.06 131 ARG B O 1
ATOM 4573 N N . GLY B 1 132 ? 17.188 -18.172 18.422 1 96.94 132 GLY B N 1
ATOM 4574 C CA . GLY B 1 132 ? 17.422 -19.281 19.328 1 96.94 132 GLY B CA 1
ATOM 4575 C C . GLY B 1 132 ? 16.438 -20.422 19.141 1 96.94 132 GLY B C 1
ATOM 4576 O O . GLY B 1 132 ? 16.656 -21.516 19.656 1 96.94 132 GLY B O 1
ATOM 4577 N N . TYR B 1 133 ? 15.422 -20.203 18.438 1 97.69 133 TYR B N 1
ATOM 4578 C CA . TYR B 1 133 ? 14.398 -21.219 18.234 1 97.69 133 TYR B CA 1
ATOM 4579 C C . TYR B 1 133 ? 14.953 -22.406 17.469 1 97.69 133 TYR B C 1
ATOM 4581 O O . TYR B 1 133 ? 14.656 -23.562 17.797 1 97.69 133 TYR B O 1
ATOM 4589 N N . ASP B 1 134 ? 15.633 -22.188 16.391 1 97.75 134 ASP B N 1
ATOM 4590 C CA . ASP B 1 134 ? 16.188 -23.203 15.492 1 97.75 134 ASP B CA 1
ATOM 4591 C C . ASP B 1 134 ? 17.359 -22.641 14.695 1 97.75 134 ASP B C 1
ATOM 4593 O O . ASP B 1 134 ? 17.328 -21.484 14.258 1 97.75 134 ASP B O 1
ATOM 4597 N N . SER B 1 135 ? 18.375 -23.422 14.406 1 96.75 135 SER B N 1
ATOM 4598 C CA . SER B 1 135 ? 19.578 -22.969 13.711 1 96.75 135 SER B CA 1
ATOM 4599 C C . SER B 1 135 ? 19.281 -22.625 12.258 1 96.75 135 SER B C 1
ATOM 4601 O O . SER B 1 135 ? 20.047 -21.906 11.617 1 96.75 135 SER B O 1
ATOM 4603 N N . ARG B 1 136 ? 18.234 -23.047 11.82 1 95.94 136 ARG B N 1
ATOM 4604 C CA . ARG B 1 136 ? 17.875 -22.797 10.43 1 95.94 136 ARG B CA 1
ATOM 4605 C C . ARG B 1 136 ? 17.266 -21.406 10.266 1 95.94 136 ARG B C 1
ATOM 4607 O O . ARG B 1 136 ? 17.047 -20.953 9.141 1 95.94 136 ARG B O 1
ATOM 4614 N N . ILE B 1 137 ? 17 -20.688 11.359 1 95.81 137 ILE B N 1
ATOM 4615 C CA . ILE B 1 137 ? 16.594 -19.297 11.281 1 95.81 137 ILE B CA 1
ATOM 4616 C C . ILE B 1 137 ? 17.812 -18.422 10.977 1 95.81 137 ILE B C 1
ATOM 4618 O O . ILE B 1 137 ? 18.703 -18.281 11.812 1 95.81 137 ILE B O 1
ATOM 4622 N N . VAL B 1 138 ? 17.781 -17.766 9.938 1 90.75 138 VAL B N 1
ATOM 4623 C CA . VAL B 1 138 ? 18.969 -17.062 9.5 1 90.75 138 VAL B CA 1
ATOM 4624 C C . VAL B 1 138 ? 18.781 -15.555 9.672 1 90.75 138 VAL B C 1
ATOM 4626 O O . VAL B 1 138 ? 19.75 -14.797 9.664 1 90.75 138 VAL B O 1
ATOM 4629 N N . GLN B 1 139 ? 17.547 -15.148 9.82 1 91.25 139 GLN B N 1
ATOM 4630 C CA . GLN B 1 139 ? 17.25 -13.727 9.977 1 91.25 139 GLN B CA 1
ATOM 4631 C C . GLN B 1 139 ? 15.961 -13.523 10.758 1 91.25 139 GLN B C 1
ATOM 4633 O O . GLN B 1 139 ? 15.062 -14.367 10.719 1 91.25 139 GLN B O 1
ATOM 4638 N N . PHE B 1 140 ? 15.898 -12.484 11.539 1 94.12 140 PHE B N 1
ATOM 4639 C CA . PHE B 1 140 ? 14.68 -12.047 12.211 1 94.12 140 PHE B CA 1
ATOM 4640 C C . PHE B 1 140 ? 14.539 -10.531 12.141 1 94.12 140 PHE B C 1
ATOM 4642 O O . PHE B 1 140 ? 15.445 -9.797 12.547 1 94.12 140 PHE B O 1
ATOM 4649 N N . THR B 1 141 ? 13.43 -10.117 11.516 1 94.25 141 THR B N 1
ATOM 4650 C CA . THR B 1 141 ? 13.07 -8.703 11.438 1 94.25 141 THR B CA 1
ATOM 4651 C C . THR B 1 141 ? 11.93 -8.383 12.391 1 94.25 141 THR B C 1
ATOM 4653 O O . THR B 1 141 ? 10.961 -9.133 12.484 1 94.25 141 THR B O 1
ATOM 4656 N N . SER B 1 142 ? 12.078 -7.324 13.086 1 96.25 142 SER B N 1
ATOM 4657 C CA . SER B 1 142 ? 10.992 -6.902 13.953 1 96.25 142 SER B CA 1
ATOM 4658 C C . SER B 1 142 ? 10.812 -5.387 13.922 1 96.25 142 SER B C 1
ATOM 4660 O O . SER B 1 142 ? 11.766 -4.652 13.664 1 96.25 142 SER B O 1
ATOM 4662 N N . VAL B 1 143 ? 9.555 -4.926 14.125 1 95.19 143 VAL B N 1
ATOM 4663 C CA . VAL B 1 143 ? 9.188 -3.514 14.062 1 95.19 143 VAL B CA 1
ATOM 4664 C C . VAL B 1 143 ? 8.266 -3.17 15.227 1 95.19 143 VAL B C 1
ATOM 4666 O O . VAL B 1 143 ? 7.395 -3.963 15.594 1 95.19 143 VAL B O 1
ATOM 4669 N N . ILE B 1 144 ? 8.516 -2.043 15.797 1 94.81 144 ILE B N 1
ATOM 4670 C CA . ILE B 1 144 ? 7.582 -1.423 16.734 1 94.81 144 ILE B CA 1
ATOM 4671 C C . ILE B 1 144 ? 7.137 -0.066 16.188 1 94.81 144 ILE B C 1
ATOM 4673 O O . ILE B 1 144 ? 7.969 0.757 15.797 1 94.81 144 ILE B O 1
ATOM 4677 N N . ARG B 1 145 ? 5.84 0.124 16.156 1 94.75 145 ARG B N 1
ATOM 4678 C CA . ARG B 1 145 ? 5.262 1.396 15.742 1 94.75 145 ARG B CA 1
ATOM 4679 C C . ARG B 1 145 ? 4.25 1.898 16.766 1 94.75 145 ARG B C 1
ATOM 4681 O O . ARG B 1 145 ? 3.377 1.146 17.203 1 94.75 145 ARG B O 1
ATOM 4688 N N . THR B 1 146 ? 4.367 3.127 17.141 1 93.88 146 THR B N 1
ATOM 4689 C CA . THR B 1 146 ? 3.402 3.768 18.031 1 93.88 146 THR B CA 1
ATOM 4690 C C . THR B 1 146 ? 3.002 5.137 17.484 1 93.88 146 THR B C 1
ATOM 4692 O O . THR B 1 146 ? 3.846 5.891 17 1 93.88 146 THR B O 1
ATOM 4695 N N . VAL B 1 147 ? 1.748 5.422 17.578 1 95.38 147 VAL B N 1
ATOM 4696 C CA . VAL B 1 147 ? 1.223 6.723 17.172 1 95.38 147 VAL B CA 1
ATOM 4697 C C . VAL B 1 147 ? 0.31 7.273 18.266 1 95.38 147 VAL B C 1
ATOM 4699 O O . VAL B 1 147 ? -0.56 6.562 18.766 1 95.38 147 VAL B O 1
ATOM 4702 N N . ASP B 1 148 ? 0.56 8.43 18.688 1 95.81 148 ASP B N 1
ATOM 4703 C CA . ASP B 1 148 ? -0.308 9.219 19.547 1 95.81 148 ASP B CA 1
ATOM 4704 C C . ASP B 1 148 ? -0.974 10.352 18.766 1 95.81 148 ASP B C 1
ATOM 4706 O O . ASP B 1 148 ? -0.327 11.352 18.438 1 95.81 148 ASP B O 1
ATOM 4710 N N . GLN B 1 149 ? -2.223 10.156 18.531 1 96.56 149 GLN B N 1
ATOM 4711 C CA . GLN B 1 149 ? -2.98 11.078 17.688 1 96.56 149 GLN B CA 1
ATOM 4712 C C . GLN B 1 149 ? -4.012 11.852 18.516 1 96.56 149 GLN B C 1
ATOM 4714 O O . GLN B 1 149 ? -4.844 11.25 19.188 1 96.56 149 GLN B O 1
ATOM 4719 N N . LYS B 1 150 ? -3.961 13.125 18.469 1 96.69 150 LYS B N 1
ATOM 4720 C CA . LYS B 1 150 ? -4.98 14.008 19.031 1 96.69 150 LYS B CA 1
ATOM 4721 C C . LYS B 1 150 ? -5.746 14.727 17.922 1 96.69 150 LYS B C 1
ATOM 4723 O O . LYS B 1 150 ? -5.141 15.328 17.031 1 96.69 150 LYS B O 1
ATOM 4728 N N . ILE B 1 151 ? -7.047 14.617 18.016 1 97.69 151 ILE B N 1
ATOM 4729 C CA . ILE B 1 151 ? -7.836 15.242 16.969 1 97.69 151 ILE B CA 1
ATOM 4730 C C . ILE B 1 151 ? -8.867 16.188 17.578 1 97.69 151 ILE B C 1
ATOM 4732 O O . ILE B 1 151 ? -9.234 16.031 18.75 1 97.69 151 ILE B O 1
ATOM 4736 N N . LEU B 1 152 ? -9.281 17.125 16.828 1 98.12 152 LEU B N 1
ATOM 4737 C CA . LEU B 1 152 ? -10.398 18.031 17.109 1 98.12 152 LEU B CA 1
ATOM 4738 C C . LEU B 1 152 ? -11.336 18.109 15.906 1 98.12 152 LEU B C 1
ATOM 4740 O O . LEU B 1 152 ? -10.898 18.359 14.781 1 98.12 152 LEU B O 1
ATOM 4744 N N . ILE B 1 153 ? -12.578 17.812 16.172 1 98.38 153 ILE B N 1
ATOM 4745 C CA . ILE B 1 153 ? -13.609 17.875 15.133 1 98.38 153 ILE B CA 1
ATOM 4746 C C . ILE B 1 153 ? -14.609 18.984 15.469 1 98.38 153 ILE B C 1
ATOM 4748 O O . ILE B 1 153 ? -15.156 19.016 16.578 1 98.38 153 ILE B O 1
ATOM 4752 N N . ALA B 1 154 ? -14.82 19.844 14.555 1 98.44 154 ALA B N 1
ATOM 4753 C CA . ALA B 1 154 ? -15.844 20.891 14.648 1 98.44 154 ALA B CA 1
ATOM 4754 C C . ALA B 1 154 ? -16.656 20.969 13.359 1 98.44 154 ALA B C 1
ATOM 4756 O O . ALA B 1 154 ? -16.109 20.859 12.258 1 98.44 154 ALA B O 1
ATOM 4757 N N . ASN B 1 155 ? -17.938 21.078 13.516 1 97.88 155 ASN B N 1
ATOM 4758 C CA . ASN B 1 155 ? -18.719 21.141 12.289 1 97.88 155 ASN B CA 1
ATOM 4759 C C . ASN B 1 155 ? -19.891 22.125 12.422 1 97.88 155 ASN B C 1
ATOM 4761 O O . ASN B 1 155 ? -20.125 22.672 13.508 1 97.88 155 ASN B O 1
ATOM 4765 N N . THR B 1 156 ? -20.594 22.375 11.367 1 96.94 156 THR B N 1
ATOM 4766 C CA . THR B 1 156 ? -21.594 23.422 11.289 1 96.94 156 THR B CA 1
ATOM 4767 C C . THR B 1 156 ? -22.891 22.969 11.961 1 96.94 156 THR B C 1
ATOM 4769 O O . THR B 1 156 ? -23.828 23.766 12.086 1 96.94 156 THR B O 1
ATOM 4772 N N . GLU B 1 157 ? -22.969 21.781 12.414 1 95.12 157 GLU B N 1
ATOM 4773 C CA . GLU B 1 157 ? -24.109 21.328 13.203 1 95.12 157 GLU B CA 1
ATOM 4774 C C . GLU B 1 157 ? -23.891 21.578 14.688 1 95.12 157 GLU B C 1
ATOM 4776 O O . GLU B 1 157 ? -24.766 21.312 15.508 1 95.12 157 GLU B O 1
ATOM 4781 N N . GLY B 1 158 ? -22.703 22.031 15 1 96.75 158 GLY B N 1
ATOM 4782 C CA . GLY B 1 158 ? -22.453 22.5 16.359 1 96.75 158 GLY B CA 1
ATOM 4783 C C . GLY B 1 158 ? -21.516 21.594 17.141 1 96.75 158 GLY B C 1
ATOM 4784 O O . GLY B 1 158 ? -21.172 21.891 18.281 1 96.75 158 GLY B O 1
ATOM 4785 N N . ASP B 1 159 ? -21.047 20.531 16.547 1 96.75 159 ASP B N 1
ATOM 4786 C CA . ASP B 1 159 ? -20.156 19.609 17.234 1 96.75 159 ASP B CA 1
ATOM 4787 C C . ASP B 1 159 ? -18.797 20.25 17.5 1 96.75 159 ASP B C 1
ATOM 4789 O O . ASP B 1 159 ? -18.266 20.984 16.672 1 96.75 159 ASP B O 1
ATOM 4793 N N . PHE B 1 160 ? -18.297 20.078 18.594 1 98.06 160 PHE B N 1
ATOM 4794 C CA . PHE B 1 160 ? -16.953 20.438 19.047 1 98.06 160 PHE B CA 1
ATOM 4795 C C . PHE B 1 160 ? -16.375 19.328 19.922 1 98.06 160 PHE B C 1
ATOM 4797 O O . PHE B 1 160 ? -16.641 19.281 21.125 1 98.06 160 PHE B O 1
ATOM 4804 N N . ILE B 1 161 ? -15.555 18.469 19.281 1 97.81 161 ILE B N 1
ATOM 4805 C CA . ILE B 1 161 ? -15.188 17.188 19.891 1 97.81 161 ILE B CA 1
ATOM 4806 C C . ILE B 1 161 ? -13.672 17.016 19.844 1 97.81 161 ILE B C 1
ATOM 4808 O O . ILE B 1 161 ? -13.039 17.297 18.828 1 97.81 161 ILE B O 1
ATOM 4812 N N . GLU B 1 162 ? -13.086 16.594 20.922 1 97.12 162 GLU B N 1
ATOM 4813 C CA . GLU B 1 162 ? -11.688 16.172 20.969 1 97.12 162 GLU B CA 1
ATOM 4814 C C . GLU B 1 162 ? -11.57 14.688 21.281 1 97.12 162 GLU B C 1
ATOM 4816 O O . GLU B 1 162 ? -12.359 14.156 22.062 1 97.12 162 GLU B O 1
ATOM 4821 N N . ASP B 1 163 ? -10.688 14.039 20.641 1 96.75 163 ASP B N 1
ATOM 4822 C CA . ASP B 1 163 ? -10.406 12.625 20.875 1 96.75 163 ASP B CA 1
ATOM 4823 C C . ASP B 1 163 ? -8.906 12.344 20.828 1 96.75 163 ASP B C 1
ATOM 4825 O O . ASP B 1 163 ? -8.195 12.891 19.984 1 96.75 163 ASP B O 1
ATOM 4829 N N . ARG B 1 164 ? -8.391 11.641 21.766 1 96.19 164 ARG B N 1
ATOM 4830 C CA . ARG B 1 164 ? -7.008 11.172 21.766 1 96.19 164 ARG B CA 1
ATOM 4831 C C . ARG B 1 164 ? -6.938 9.672 21.484 1 96.19 164 ARG B C 1
ATOM 4833 O O . ARG B 1 164 ? -7.543 8.875 22.203 1 96.19 164 ARG B O 1
ATOM 4840 N N . ARG B 1 165 ? -6.223 9.281 20.531 1 96.5 165 ARG B N 1
ATOM 4841 C CA . ARG B 1 165 ? -6.102 7.902 20.094 1 96.5 165 ARG B CA 1
ATOM 4842 C C . ARG B 1 165 ? -4.645 7.449 20.094 1 96.5 165 ARG B C 1
ATOM 4844 O O . ARG B 1 165 ? -3.799 8.047 19.422 1 96.5 165 ARG B O 1
ATOM 4851 N N . VAL B 1 166 ? -4.352 6.469 20.891 1 96.25 166 VAL B N 1
ATOM 4852 C CA . VAL B 1 166 ? -3.012 5.895 20.953 1 96.25 166 VAL B CA 1
ATOM 4853 C C . VAL B 1 166 ? -3.039 4.457 20.438 1 96.25 166 VAL B C 1
ATOM 4855 O O . VAL B 1 166 ? -3.834 3.637 20.891 1 96.25 166 VAL B O 1
ATOM 4858 N N . ARG B 1 167 ? -2.244 4.199 19.422 1 96.94 167 ARG B N 1
ATOM 4859 C CA . ARG B 1 167 ? -2.186 2.865 18.844 1 96.94 167 ARG B CA 1
ATOM 4860 C C . ARG B 1 167 ? -0.748 2.363 18.766 1 96.94 167 ARG B C 1
ATOM 4862 O O . ARG B 1 167 ? 0.16 3.119 18.406 1 96.94 167 ARG B O 1
ATOM 4869 N N . THR B 1 168 ? -0.554 1.178 19.125 1 95.94 168 THR B N 1
ATOM 4870 C CA . THR B 1 168 ? 0.745 0.517 19.062 1 95.94 168 THR B CA 1
ATOM 4871 C C . THR B 1 168 ? 0.632 -0.812 18.312 1 95.94 168 THR B C 1
ATOM 4873 O O . THR B 1 168 ? -0.344 -1.544 18.484 1 95.94 168 THR B O 1
ATOM 4876 N N . ALA B 1 169 ? 1.57 -1.084 17.469 1 96.62 169 ALA B N 1
ATOM 4877 C CA . ALA B 1 169 ? 1.675 -2.35 16.75 1 96.62 169 ALA B CA 1
ATOM 4878 C C . ALA B 1 169 ? 3.1 -2.896 16.812 1 96.62 169 ALA B C 1
ATOM 4880 O O . ALA B 1 169 ? 4.066 -2.131 16.781 1 96.62 169 ALA B O 1
ATOM 4881 N N . VAL B 1 170 ? 3.201 -4.188 16.922 1 96.44 170 VAL B N 1
ATOM 4882 C CA . VAL B 1 170 ? 4.488 -4.871 16.859 1 96.44 170 VAL B CA 1
ATOM 4883 C C . VAL B 1 170 ? 4.379 -6.102 15.969 1 96.44 170 VAL B C 1
ATOM 4885 O O . VAL B 1 170 ? 3.373 -6.816 16 1 96.44 170 VAL B O 1
ATOM 4888 N N . TYR B 1 171 ? 5.328 -6.277 15.148 1 94.88 171 TYR B N 1
ATOM 4889 C CA . TYR B 1 171 ? 5.344 -7.512 14.375 1 94.88 171 TYR B CA 1
ATOM 4890 C C . TYR B 1 171 ? 6.758 -8.055 14.234 1 94.88 171 TYR B C 1
ATOM 4892 O O . TYR B 1 171 ? 7.73 -7.344 14.5 1 94.88 171 TYR B O 1
ATOM 4900 N N . GLY B 1 172 ? 6.836 -9.344 13.906 1 95.81 172 GLY B N 1
ATOM 4901 C CA . GLY B 1 172 ? 8.062 -10.078 13.656 1 95.81 172 GLY B CA 1
ATOM 4902 C C . GLY B 1 172 ? 7.984 -10.992 12.445 1 95.81 172 GLY B C 1
ATOM 4903 O O . GLY B 1 172 ? 6.941 -11.594 12.188 1 95.81 172 GLY B O 1
ATOM 4904 N N . LEU B 1 173 ? 9.055 -11.031 11.719 1 93.88 173 LEU B N 1
ATOM 4905 C CA . LEU B 1 173 ? 9.195 -11.891 10.547 1 93.88 173 LEU B CA 1
ATOM 4906 C C . LEU B 1 173 ? 10.484 -12.703 10.625 1 93.88 173 LEU B C 1
ATOM 4908 O O . LEU B 1 173 ? 11.578 -12.141 10.664 1 93.88 173 LEU B O 1
ATOM 4912 N N . SER B 1 174 ? 10.336 -13.992 10.648 1 95 174 SER B N 1
ATOM 4913 C CA . SER B 1 174 ? 11.484 -14.891 10.641 1 95 174 SER B CA 1
ATOM 4914 C C . SER B 1 174 ? 11.727 -15.461 9.242 1 95 174 SER B C 1
ATOM 4916 O O . SER B 1 174 ? 10.781 -15.781 8.523 1 95 174 SER B O 1
ATOM 4918 N N . VAL B 1 175 ? 12.984 -15.609 8.953 1 91.06 175 VAL B N 1
ATOM 4919 C CA . VAL B 1 175 ? 13.398 -16.25 7.715 1 91.06 175 VAL B CA 1
ATOM 4920 C C . VAL B 1 175 ? 14.148 -17.547 8.031 1 91.06 175 VAL B C 1
ATOM 4922 O O . VAL B 1 175 ? 15.164 -17.531 8.727 1 91.06 175 VAL B O 1
ATOM 4925 N N . GLY B 1 176 ? 13.656 -18.594 7.516 1 92.25 176 GLY B N 1
ATOM 4926 C CA . GLY B 1 176 ? 14.328 -19.875 7.602 1 92.25 176 GLY B CA 1
ATOM 4927 C C . GLY B 1 176 ? 14.953 -20.312 6.293 1 92.25 176 GLY B C 1
ATOM 4928 O O . GLY B 1 176 ? 14.398 -20.062 5.219 1 92.25 176 GLY B O 1
ATOM 4929 N N . SER B 1 177 ? 16.094 -20.969 6.441 1 89.75 177 SER B N 1
ATOM 4930 C CA . SER B 1 177 ? 16.797 -21.469 5.262 1 89.75 177 SER B CA 1
ATOM 4931 C C . SER B 1 177 ? 17.344 -22.875 5.508 1 89.75 177 SER B C 1
ATOM 4933 O O . SER B 1 177 ? 17.984 -23.125 6.539 1 89.75 177 SER B O 1
ATOM 4935 N N . TYR B 1 178 ? 17.016 -23.719 4.52 1 90 178 TYR B N 1
ATOM 4936 C CA . TYR B 1 178 ? 17.516 -25.078 4.59 1 90 178 TYR B CA 1
ATOM 4937 C C . TYR B 1 178 ? 17.609 -25.703 3.197 1 90 178 TYR B C 1
ATOM 4939 O O . TYR B 1 178 ? 16.625 -25.781 2.475 1 90 178 TYR B O 1
ATOM 4947 N N . ASN B 1 179 ? 18.781 -26.234 2.816 1 85.88 179 ASN B N 1
ATOM 4948 C CA . ASN B 1 179 ? 19.031 -26.906 1.554 1 85.88 179 ASN B CA 1
ATOM 4949 C C . ASN B 1 179 ? 18.5 -26.109 0.368 1 85.88 179 ASN B C 1
ATOM 4951 O O . ASN B 1 179 ? 17.781 -26.656 -0.474 1 85.88 179 ASN B O 1
ATOM 4955 N N . GLY B 1 180 ? 18.703 -24.906 0.429 1 74.94 180 GLY B N 1
ATOM 4956 C CA . GLY B 1 180 ? 18.359 -24.062 -0.703 1 74.94 180 GLY B CA 1
ATOM 4957 C C . GLY B 1 180 ? 16.922 -23.562 -0.667 1 74.94 180 GLY B C 1
ATOM 4958 O O . GLY B 1 180 ? 16.516 -22.781 -1.518 1 74.94 180 GLY B O 1
ATOM 4959 N N . ILE B 1 181 ? 16.188 -24.016 0.304 1 79.88 181 ILE B N 1
ATOM 4960 C CA . ILE B 1 181 ? 14.805 -23.578 0.445 1 79.88 181 ILE B CA 1
ATOM 4961 C C . ILE B 1 181 ? 14.719 -22.469 1.49 1 79.88 181 ILE B C 1
ATOM 4963 O O . ILE B 1 181 ? 15.312 -22.562 2.564 1 79.88 181 ILE B O 1
ATOM 4967 N N . ILE B 1 182 ? 14.023 -21.391 1.143 1 84 182 ILE B N 1
ATOM 4968 C CA . ILE B 1 182 ? 13.836 -20.281 2.059 1 84 182 ILE B CA 1
ATOM 4969 C C . ILE B 1 182 ? 12.344 -20.078 2.338 1 84 182 ILE B C 1
ATOM 4971 O O . ILE B 1 182 ? 11.531 -20.062 1.411 1 84 182 ILE B O 1
ATOM 4975 N N . GLN B 1 183 ? 11.969 -20.062 3.553 1 86.88 183 GLN B N 1
ATOM 4976 C CA . GLN B 1 183 ? 10.594 -19.828 3.979 1 86.88 183 GLN B CA 1
ATOM 4977 C C . GLN B 1 183 ? 10.523 -18.766 5.066 1 86.88 183 GLN B C 1
ATOM 4979 O O . GLN B 1 183 ? 11.508 -18.531 5.773 1 86.88 183 GLN B O 1
ATOM 4984 N N . THR B 1 184 ? 9.383 -18.125 5.18 1 89 184 THR B N 1
ATOM 4985 C CA . THR B 1 184 ? 9.219 -17.047 6.16 1 89 184 THR B CA 1
ATOM 4986 C C . THR B 1 184 ? 8.016 -17.312 7.055 1 89 184 THR B C 1
ATOM 4988 O O . THR B 1 184 ? 7.09 -18.031 6.668 1 89 184 THR B O 1
ATOM 4991 N N . GLY B 1 185 ? 8.055 -16.828 8.234 1 91.62 185 GLY B N 1
ATOM 4992 C CA . GLY B 1 185 ? 6.953 -16.781 9.18 1 91.62 185 GLY B CA 1
ATOM 4993 C C . GLY B 1 185 ? 6.754 -15.398 9.781 1 91.62 185 GLY B C 1
ATOM 4994 O O . GLY B 1 185 ? 7.723 -14.688 10.047 1 91.62 185 GLY B O 1
ATOM 4995 N N . TYR B 1 186 ? 5.449 -15.055 10.031 1 90.75 186 TYR B N 1
ATOM 4996 C CA . TYR B 1 186 ? 5.078 -13.703 10.438 1 90.75 186 TYR B CA 1
ATOM 4997 C C . TYR B 1 186 ? 4.09 -13.742 11.602 1 90.75 186 TYR B C 1
ATOM 4999 O O . TYR B 1 186 ? 3.26 -14.648 11.688 1 90.75 186 TYR B O 1
ATOM 5007 N N . GLU B 1 187 ? 4.262 -12.781 12.508 1 94.88 187 GLU B N 1
ATOM 5008 C CA . GLU B 1 187 ? 3.311 -12.594 13.594 1 94.88 187 GLU B CA 1
ATOM 5009 C C . GLU B 1 187 ? 3.201 -11.117 13.977 1 94.88 187 GLU B C 1
ATOM 5011 O O . GLU B 1 187 ? 4.176 -10.367 13.867 1 94.88 187 GLU B O 1
ATOM 5016 N N . THR B 1 188 ? 1.93 -10.75 14.406 1 95.19 188 THR B N 1
ATOM 5017 C CA . THR B 1 188 ? 1.713 -9.344 14.742 1 95.19 188 THR B CA 1
ATOM 5018 C C . THR B 1 188 ? 0.728 -9.211 15.898 1 95.19 188 THR B C 1
ATOM 5020 O O . THR B 1 188 ? -0.147 -10.062 16.078 1 95.19 188 THR B O 1
ATOM 5023 N N . VAL B 1 189 ? 0.946 -8.203 16.672 1 96.62 189 VAL B N 1
ATOM 5024 C CA . VAL B 1 189 ? 0.029 -7.758 17.719 1 96.62 189 VAL B CA 1
ATOM 5025 C C . VAL B 1 189 ? -0.135 -6.242 17.656 1 96.62 189 VAL B C 1
ATOM 5027 O O . VAL B 1 189 ? 0.834 -5.516 17.406 1 96.62 189 VAL B O 1
ATOM 5030 N N . ALA B 1 190 ? -1.375 -5.797 17.766 1 97.19 190 ALA B N 1
ATOM 5031 C CA . ALA B 1 190 ? -1.645 -4.359 17.75 1 97.19 190 ALA B CA 1
ATOM 5032 C C . ALA B 1 190 ? -2.922 -4.031 18.516 1 97.19 190 ALA B C 1
ATOM 5034 O O . ALA B 1 190 ? -3.766 -4.902 18.734 1 97.19 190 ALA B O 1
ATOM 5035 N N . GLY B 1 191 ? -3.043 -2.801 18.922 1 96.56 191 GLY B N 1
ATOM 5036 C CA . GLY B 1 191 ? -4.238 -2.336 19.609 1 96.56 191 GLY B CA 1
ATOM 5037 C C . GLY B 1 191 ? -4.23 -0.842 19.875 1 96.56 191 GLY B C 1
ATOM 5038 O O . GLY B 1 191 ? -3.273 -0.149 19.516 1 96.56 191 GLY B O 1
ATOM 5039 N N . THR B 1 192 ? -5.375 -0.383 20.297 1 96.19 192 THR B N 1
ATOM 5040 C CA . THR B 1 192 ? -5.48 0.972 20.812 1 96.19 192 THR B CA 1
ATOM 5041 C C . THR B 1 192 ? -4.965 1.035 22.25 1 96.19 192 THR B C 1
ATOM 5043 O O . THR B 1 192 ? -5.754 1.054 23.203 1 96.19 192 THR B O 1
ATOM 5046 N N . VAL B 1 193 ? -3.678 1.101 22.297 1 94.19 193 VAL B N 1
ATOM 5047 C CA . VAL B 1 193 ? -2.941 1.014 23.562 1 94.19 193 VAL B CA 1
ATOM 5048 C C . VAL B 1 193 ? -1.56 1.643 23.391 1 94.19 193 VAL B C 1
ATOM 5050 O O . VAL B 1 193 ? -1.058 1.767 22.281 1 94.19 193 VAL B O 1
ATOM 5053 N N . GLY B 1 194 ? -1.022 2.035 24.5 1 92.12 194 GLY B N 1
ATOM 5054 C CA . GLY B 1 194 ? 0.333 2.562 24.469 1 92.12 194 GLY B CA 1
ATOM 5055 C C . GLY B 1 194 ? 1.394 1.478 24.438 1 92.12 194 GLY B C 1
ATOM 5056 O O . GLY B 1 194 ? 1.152 0.377 23.938 1 92.12 194 GLY B O 1
ATOM 5057 N N . TRP B 1 195 ? 2.547 1.746 24.906 1 88.31 195 TRP B N 1
ATOM 5058 C CA . TRP B 1 195 ? 3.689 0.84 24.844 1 88.31 195 TRP B CA 1
ATOM 5059 C C . TRP B 1 195 ? 3.52 -0.313 25.828 1 88.31 195 TRP B C 1
ATOM 5061 O O . TRP B 1 195 ? 4.242 -1.311 25.75 1 88.31 195 TRP B O 1
ATOM 5071 N N . GLU B 1 196 ? 2.502 -0.163 26.672 1 91.44 196 GLU B N 1
ATOM 5072 C CA . GLU B 1 196 ? 2.209 -1.255 27.594 1 91.44 196 GLU B CA 1
ATOM 5073 C C . GLU B 1 196 ? 1.784 -2.514 26.844 1 91.44 196 GLU B C 1
ATOM 5075 O O . GLU B 1 196 ? 1.733 -3.602 27.422 1 91.44 196 GLU B O 1
ATOM 5080 N N . LEU B 1 197 ? 1.565 -2.363 25.578 1 93.38 197 LEU B N 1
ATOM 5081 C CA . LEU B 1 197 ? 1.295 -3.523 24.734 1 93.38 197 LEU B CA 1
ATOM 5082 C C . LEU B 1 197 ? 2.441 -4.527 24.812 1 93.38 197 LEU B C 1
ATOM 5084 O O . LEU B 1 197 ? 2.225 -5.734 24.688 1 93.38 197 LEU B O 1
ATOM 5088 N N . LEU B 1 198 ? 3.652 -4.059 25.031 1 93.81 198 LEU B N 1
ATOM 5089 C CA . LEU B 1 198 ? 4.859 -4.879 24.969 1 93.81 198 LEU B CA 1
ATOM 5090 C C . LEU B 1 198 ? 5.086 -5.602 26.297 1 93.81 198 LEU B C 1
ATOM 5092 O O . LEU B 1 198 ? 6.105 -5.391 26.953 1 93.81 198 LEU B O 1
ATOM 5096 N N . THR B 1 199 ? 4.164 -6.477 26.594 1 94.44 199 THR B N 1
ATOM 5097 C CA . THR B 1 199 ? 4.277 -7.336 27.766 1 94.44 199 THR B CA 1
ATOM 5098 C C . THR B 1 199 ? 5.254 -8.484 27.5 1 94.44 199 THR B C 1
ATOM 5100 O O . THR B 1 199 ? 5.652 -8.719 26.359 1 94.44 199 THR B O 1
ATOM 5103 N N . GLU B 1 200 ? 5.559 -9.195 28.531 1 95.75 200 GLU B N 1
ATOM 5104 C CA . GLU B 1 200 ? 6.398 -10.383 28.406 1 95.75 200 GLU B CA 1
ATOM 5105 C C . GLU B 1 200 ? 5.762 -11.414 27.469 1 95.75 200 GLU B C 1
ATOM 5107 O O . GLU B 1 200 ? 6.453 -12.07 26.703 1 95.75 200 GLU B O 1
ATOM 5112 N N . GLU B 1 201 ? 4.551 -11.492 27.562 1 96.81 201 GLU B N 1
ATOM 5113 C CA . GLU B 1 201 ? 3.826 -12.438 26.719 1 96.81 201 GLU B CA 1
ATOM 5114 C C . GLU B 1 201 ? 3.984 -12.094 25.234 1 96.81 201 GLU B C 1
ATOM 5116 O O . GLU B 1 201 ? 4.258 -12.969 24.422 1 96.81 201 GLU B O 1
ATOM 5121 N N . VAL B 1 202 ? 3.801 -10.859 24.938 1 96.31 202 VAL B N 1
ATOM 5122 C CA . VAL B 1 202 ? 3.904 -10.414 23.547 1 96.31 202 VAL B CA 1
ATOM 5123 C C . VAL B 1 202 ? 5.34 -10.586 23.047 1 96.31 202 VAL B C 1
ATOM 5125 O O . VAL B 1 202 ? 5.566 -11.086 21.953 1 96.31 202 VAL B O 1
ATOM 5128 N N . ILE B 1 203 ? 6.293 -10.273 23.906 1 96.75 203 ILE B N 1
ATOM 5129 C CA . ILE B 1 203 ? 7.711 -10.312 23.578 1 96.75 203 ILE B CA 1
ATOM 5130 C C . ILE B 1 203 ? 8.141 -11.758 23.312 1 96.75 203 ILE B C 1
ATOM 5132 O O . ILE B 1 203 ? 9.023 -12.008 22.484 1 96.75 203 ILE B O 1
ATOM 5136 N N . ASN B 1 204 ? 7.465 -12.664 23.938 1 97.56 204 ASN B N 1
ATOM 5137 C CA . ASN B 1 204 ? 7.773 -14.07 23.75 1 97.56 204 ASN B CA 1
ATOM 5138 C C . ASN B 1 204 ? 6.984 -14.664 22.578 1 97.56 204 ASN B C 1
ATOM 5140 O O . ASN B 1 204 ? 7.52 -15.453 21.812 1 97.56 204 ASN B O 1
ATOM 5144 N N . LYS B 1 205 ? 5.809 -14.258 22.422 1 97.38 205 LYS B N 1
ATOM 5145 C CA . LYS B 1 205 ? 4.891 -14.859 21.453 1 97.38 205 LYS B CA 1
ATOM 5146 C C . LYS B 1 205 ? 5.312 -14.547 20.016 1 97.38 205 LYS B C 1
ATOM 5148 O O . LYS B 1 205 ? 5.312 -15.422 19.156 1 97.38 205 LYS B O 1
ATOM 5153 N N . ILE B 1 206 ? 5.684 -13.367 19.734 1 97.62 206 ILE B N 1
ATOM 5154 C CA . ILE B 1 206 ? 5.918 -12.898 18.375 1 97.62 206 ILE B CA 1
ATOM 5155 C C . ILE B 1 206 ? 7.102 -13.648 17.766 1 97.62 206 ILE B C 1
ATOM 5157 O O . ILE B 1 206 ? 6.965 -14.305 16.734 1 97.62 206 ILE B O 1
ATOM 5161 N N . PRO B 1 207 ? 8.258 -13.617 18.453 1 98.06 207 PRO B N 1
ATOM 5162 C CA . PRO B 1 207 ? 9.367 -14.352 17.844 1 98.06 207 PRO B CA 1
ATOM 5163 C C . PRO B 1 207 ? 9.125 -15.859 17.812 1 98.06 207 PRO B C 1
ATOM 5165 O O . PRO B 1 207 ? 9.562 -16.531 16.875 1 98.06 207 PRO B O 1
ATOM 5168 N N . TYR B 1 208 ? 8.461 -16.359 18.734 1 98.12 208 TYR B N 1
ATOM 5169 C CA . TYR B 1 208 ? 8.188 -17.797 18.766 1 98.12 208 TYR B CA 1
ATOM 5170 C C . TYR B 1 208 ? 7.309 -18.203 17.594 1 98.12 208 TYR B C 1
ATOM 5172 O O . TYR B 1 208 ? 7.668 -19.094 16.828 1 98.12 208 TYR B O 1
ATOM 5180 N N . GLU B 1 209 ? 6.188 -17.547 17.453 1 97.44 209 GLU B N 1
ATOM 5181 C CA . GLU B 1 209 ? 5.234 -17.922 16.422 1 97.44 209 GLU B CA 1
ATOM 5182 C C . GLU B 1 209 ? 5.812 -17.688 15.023 1 97.44 209 GLU B C 1
ATOM 5184 O O . GLU B 1 209 ? 5.602 -18.5 14.117 1 97.44 209 GLU B O 1
ATOM 5189 N N . ALA B 1 210 ? 6.496 -16.609 14.828 1 96.69 210 ALA B N 1
ATOM 5190 C CA . ALA B 1 210 ? 7.117 -16.328 13.539 1 96.69 210 ALA B CA 1
ATOM 5191 C C . ALA B 1 210 ? 8.141 -17.391 13.164 1 96.69 210 ALA B C 1
ATOM 5193 O O . ALA B 1 210 ? 8.133 -17.906 12.047 1 96.69 210 ALA B O 1
ATOM 5194 N N . SER B 1 211 ? 8.977 -17.766 14.125 1 98 211 SER B N 1
ATOM 5195 C CA . SER B 1 211 ? 10.031 -18.734 13.867 1 98 211 SER B CA 1
ATOM 5196 C C . SER B 1 211 ? 9.469 -20.141 13.688 1 98 211 SER B C 1
ATOM 5198 O O . SER B 1 211 ? 9.891 -20.891 12.797 1 98 211 SER B O 1
ATOM 5200 N N . ARG B 1 212 ? 8.578 -20.453 14.523 1 97.75 212 ARG B N 1
ATOM 5201 C CA . ARG B 1 212 ? 7.922 -21.75 14.414 1 97.75 212 ARG B CA 1
ATOM 5202 C C . ARG B 1 212 ? 7.316 -21.938 13.023 1 97.75 212 ARG B C 1
ATOM 5204 O O . ARG B 1 212 ? 7.496 -22.984 12.398 1 97.75 212 ARG B O 1
ATOM 5211 N N . ARG B 1 213 ? 6.645 -21 12.547 1 95.69 213 ARG B N 1
ATOM 5212 C CA . ARG B 1 213 ? 5.984 -21.078 11.25 1 95.69 213 ARG B CA 1
ATOM 5213 C C . ARG B 1 213 ? 7.008 -21.172 10.125 1 95.69 213 ARG B C 1
ATOM 5215 O O . ARG B 1 213 ? 6.828 -21.938 9.172 1 95.69 213 ARG B O 1
ATOM 5222 N N . ALA B 1 214 ? 8.055 -20.359 10.188 1 94.38 214 ALA B N 1
ATOM 5223 C CA . ALA B 1 214 ? 9.102 -20.406 9.172 1 94.38 214 ALA B CA 1
ATOM 5224 C C . ALA B 1 214 ? 9.695 -21.812 9.07 1 94.38 214 ALA B C 1
ATOM 5226 O O . ALA B 1 214 ? 9.875 -22.344 7.977 1 94.38 214 ALA B O 1
ATOM 5227 N N . ILE B 1 215 ? 9.969 -22.406 10.203 1 96.94 215 ILE B N 1
ATOM 5228 C CA . ILE B 1 215 ? 10.594 -23.734 10.242 1 96.94 215 ILE B CA 1
ATOM 5229 C C . ILE B 1 215 ? 9.602 -24.781 9.758 1 96.94 215 ILE B C 1
ATOM 5231 O O . ILE B 1 215 ? 9.961 -25.703 9.016 1 96.94 215 ILE B O 1
ATOM 5235 N N . LEU B 1 216 ? 8.375 -24.641 10.188 1 96.38 216 LEU B N 1
ATOM 5236 C CA . LEU B 1 216 ? 7.312 -25.531 9.75 1 96.38 216 LEU B CA 1
ATOM 5237 C C . LEU B 1 216 ? 7.223 -25.578 8.234 1 96.38 216 LEU B C 1
ATOM 5239 O O . LEU B 1 216 ? 7.113 -26.656 7.641 1 96.38 216 LEU B O 1
ATOM 5243 N N . LEU B 1 217 ? 7.332 -24.516 7.617 1 92.81 217 LEU B N 1
ATOM 5244 C CA . LEU B 1 217 ? 7.137 -24.406 6.176 1 92.81 217 LEU B CA 1
ATOM 5245 C C . LEU B 1 217 ? 8.336 -24.969 5.422 1 92.81 217 LEU B C 1
ATOM 5247 O O . LEU B 1 217 ? 8.211 -25.359 4.262 1 92.81 217 LEU B O 1
ATOM 5251 N N . LEU B 1 218 ? 9.453 -25 6.066 1 92.31 218 LEU B N 1
ATOM 5252 C CA . LEU B 1 218 ? 10.617 -25.609 5.445 1 92.31 218 LEU B CA 1
ATOM 5253 C C . LEU B 1 218 ? 10.391 -27.094 5.211 1 92.31 218 LEU B C 1
ATOM 5255 O O . LEU B 1 218 ? 10.922 -27.672 4.258 1 92.31 218 LEU B O 1
ATOM 5259 N N . GLU B 1 219 ? 9.602 -27.609 5.996 1 93.44 219 GLU B N 1
ATOM 5260 C CA . GLU B 1 219 ? 9.383 -29.062 5.941 1 93.44 219 GLU B CA 1
ATOM 5261 C C . GLU B 1 219 ? 8.047 -29.391 5.285 1 93.44 219 GLU B C 1
ATOM 5263 O O . GLU B 1 219 ? 7.707 -30.562 5.109 1 93.44 219 GLU B O 1
ATOM 5268 N N . ALA B 1 220 ? 7.336 -28.422 4.992 1 94.38 220 ALA B N 1
ATOM 5269 C CA . ALA B 1 220 ? 5.988 -28.594 4.449 1 94.38 220 ALA B CA 1
ATOM 5270 C C . ALA B 1 220 ? 6.043 -29.156 3.029 1 94.38 220 ALA B C 1
ATOM 5272 O O . ALA B 1 220 ? 7.035 -28.969 2.32 1 94.38 220 ALA B O 1
ATOM 5273 N N . LYS B 1 221 ? 4.969 -29.844 2.697 1 92.75 221 LYS B N 1
ATOM 5274 C CA . LYS B 1 221 ? 4.828 -30.359 1.341 1 92.75 221 LYS B CA 1
ATOM 5275 C C . LYS B 1 221 ? 4.047 -29.391 0.455 1 92.75 221 LYS B C 1
ATOM 5277 O O . LYS B 1 221 ? 3.336 -28.516 0.957 1 92.75 221 LYS B O 1
ATOM 5282 N N . GLU B 1 222 ? 4.234 -29.578 -0.804 1 86.06 222 GLU B N 1
ATOM 5283 C CA . GLU B 1 222 ? 3.473 -28.75 -1.742 1 86.06 222 GLU B CA 1
ATOM 5284 C C . GLU B 1 222 ? 1.974 -29 -1.599 1 86.06 222 GLU B C 1
ATOM 5286 O O . GLU B 1 222 ? 1.54 -30.141 -1.398 1 86.06 222 GLU B O 1
ATOM 5291 N N . ALA B 1 223 ? 1.264 -27.953 -1.708 1 87.38 223 ALA B N 1
ATOM 5292 C CA . ALA B 1 223 ? -0.178 -28.031 -1.484 1 87.38 223 ALA B CA 1
ATOM 5293 C C . ALA B 1 223 ? -0.884 -28.703 -2.656 1 87.38 223 ALA B C 1
ATOM 5295 O O . ALA B 1 223 ? -0.494 -28.516 -3.811 1 87.38 223 ALA B O 1
ATOM 5296 N N . PRO B 1 224 ? -1.926 -29.422 -2.33 1 85.12 224 PRO B N 1
ATOM 5297 C CA . PRO B 1 224 ? -2.777 -29.922 -3.408 1 85.12 224 PRO B CA 1
ATOM 5298 C C . PRO B 1 224 ? -3.596 -28.828 -4.082 1 85.12 224 PRO B C 1
ATOM 5300 O O . PRO B 1 224 ? -3.668 -27.703 -3.574 1 85.12 224 PRO B O 1
ATOM 5303 N N . ALA B 1 225 ? -4.137 -29.172 -5.207 1 80.94 225 ALA B N 1
ATOM 5304 C CA . ALA B 1 225 ? -4.988 -28.219 -5.93 1 80.94 225 ALA B CA 1
ATOM 5305 C C . ALA B 1 225 ? -6.371 -28.828 -6.18 1 80.94 225 ALA B C 1
ATOM 5307 O O . ALA B 1 225 ? -6.516 -30.047 -6.309 1 80.94 225 ALA B O 1
ATOM 5308 N N . GLY B 1 226 ? -7.363 -27.953 -6.191 1 81.62 226 GLY B N 1
ATOM 5309 C CA . GLY B 1 226 ? -8.711 -28.391 -6.52 1 81.62 226 GLY B CA 1
ATOM 5310 C C . GLY B 1 226 ? -9.75 -27.906 -5.527 1 81.62 226 GLY B C 1
ATOM 5311 O O . GLY B 1 226 ? -9.422 -27.188 -4.582 1 81.62 226 GLY B O 1
ATOM 5312 N N . VAL B 1 227 ? -10.961 -28.25 -5.848 1 87.31 227 VAL B N 1
ATOM 5313 C CA . VAL B 1 227 ? -12.078 -27.906 -4.965 1 87.31 227 VAL B CA 1
ATOM 5314 C C . VAL B 1 227 ? -12.156 -28.906 -3.82 1 87.31 227 VAL B C 1
ATOM 5316 O O . VAL B 1 227 ? -12.148 -30.125 -4.047 1 87.31 227 VAL B O 1
ATOM 5319 N N . MET B 1 228 ? -12.211 -28.375 -2.613 1 92.44 228 MET B N 1
ATOM 5320 C CA . MET B 1 228 ? -12.289 -29.281 -1.462 1 92.44 228 MET B CA 1
ATOM 5321 C C . MET B 1 228 ? -12.812 -28.547 -0.233 1 92.44 228 MET B C 1
ATOM 5323 O O . MET B 1 228 ? -12.922 -27.312 -0.239 1 92.44 228 MET B O 1
ATOM 5327 N N . PRO B 1 229 ? -13.242 -29.312 0.775 1 96.62 229 PRO B N 1
ATOM 5328 C CA . PRO B 1 229 ? -13.641 -28.656 2.021 1 96.62 229 PRO B CA 1
ATOM 5329 C C . PRO B 1 229 ? -12.453 -28.109 2.814 1 96.62 229 PRO B C 1
ATOM 5331 O O . PRO B 1 229 ? -11.359 -28.688 2.752 1 96.62 229 PRO B O 1
ATOM 5334 N N . VAL B 1 230 ? -12.742 -27.062 3.521 1 97 230 VAL B N 1
ATOM 5335 C CA . VAL B 1 230 ? -11.68 -26.406 4.281 1 97 230 VAL B CA 1
ATOM 5336 C C . VAL B 1 230 ? -12.203 -26 5.656 1 97 230 VAL B C 1
ATOM 5338 O O . VAL B 1 230 ? -13.352 -25.562 5.793 1 97 230 VAL B O 1
ATOM 5341 N N . VAL B 1 231 ? -11.43 -26.266 6.641 1 97.94 231 VAL B N 1
ATOM 5342 C CA . VAL B 1 231 ? -11.641 -25.703 7.973 1 97.94 231 VAL B CA 1
ATOM 5343 C C . VAL B 1 231 ? -10.664 -24.562 8.219 1 97.94 231 VAL B C 1
ATOM 5345 O O . VAL B 1 231 ? -9.445 -24.734 8.133 1 97.94 231 VAL B O 1
ATOM 5348 N N . ILE B 1 232 ? -11.18 -23.375 8.492 1 96.69 232 ILE B N 1
ATOM 5349 C CA . ILE B 1 232 ? -10.328 -22.219 8.766 1 96.69 232 ILE B CA 1
ATOM 5350 C C . ILE B 1 232 ? -10.375 -21.891 10.258 1 96.69 232 ILE B C 1
ATOM 5352 O O . ILE B 1 232 ? -11.43 -21.547 10.789 1 96.69 232 ILE B O 1
ATOM 5356 N N . SER B 1 233 ? -9.258 -21.922 10.844 1 97 233 SER B N 1
ATOM 5357 C CA . SER B 1 233 ? -9.125 -21.719 12.281 1 97 233 SER B CA 1
ATOM 5358 C C . SER B 1 233 ? -9.438 -20.281 12.664 1 97 233 SER B C 1
ATOM 5360 O O . SER B 1 233 ? -9.227 -19.359 11.875 1 97 233 SER B O 1
ATOM 5362 N N . SER B 1 234 ? -9.859 -20.125 13.898 1 96.5 234 SER B N 1
ATOM 5363 C CA . SER B 1 234 ? -10.07 -18.797 14.453 1 96.5 234 SER B CA 1
ATOM 5364 C C . SER B 1 234 ? -8.758 -18.016 14.547 1 96.5 234 SER B C 1
ATOM 5366 O O . SER B 1 234 ? -8.758 -16.781 14.586 1 96.5 234 SER B O 1
ATOM 5368 N N . LYS B 1 235 ? -7.68 -18.656 14.5 1 93.5 235 LYS B N 1
ATOM 5369 C CA . LYS B 1 235 ? -6.363 -18.016 14.594 1 93.5 235 LYS B CA 1
ATOM 5370 C C . LYS B 1 235 ? -6.02 -17.281 13.297 1 93.5 235 LYS B C 1
ATOM 5372 O O . LYS B 1 235 ? -5.117 -16.438 13.281 1 93.5 235 LYS B O 1
ATOM 5377 N N . ALA B 1 236 ? -6.664 -17.656 12.242 1 89.94 236 ALA B N 1
ATOM 5378 C CA . ALA B 1 236 ? -6.371 -17.062 10.938 1 89.94 236 ALA B CA 1
ATOM 5379 C C . ALA B 1 236 ? -6.781 -15.594 10.898 1 89.94 236 ALA B C 1
ATOM 5381 O O . ALA B 1 236 ? -6.348 -14.844 10.023 1 89.94 236 ALA B O 1
ATOM 5382 N N . GLY B 1 237 ? -7.512 -15.359 11.93 1 84 237 GLY B N 1
ATOM 5383 C CA . GLY B 1 237 ? -8.062 -14.016 11.883 1 84 237 GLY B CA 1
ATOM 5384 C C . GLY B 1 237 ? -9.266 -13.898 10.969 1 84 237 GLY B C 1
ATOM 5385 O O . GLY B 1 237 ? -9.828 -14.906 10.539 1 84 237 GLY B O 1
ATOM 5386 N N . GLY B 1 238 ? -9.836 -12.68 10.664 1 86.56 238 GLY B N 1
ATOM 5387 C CA . GLY B 1 238 ? -11.078 -12.453 9.938 1 86.56 238 GLY B CA 1
ATOM 5388 C C . GLY B 1 238 ? -10.867 -11.805 8.586 1 86.56 238 GLY B C 1
ATOM 5389 O O . GLY B 1 238 ? -11.727 -11.062 8.109 1 86.56 238 GLY B O 1
ATOM 5390 N N . VAL B 1 239 ? -9.656 -12.188 7.984 1 84.38 239 VAL B N 1
ATOM 5391 C CA . VAL B 1 239 ? -9.352 -11.539 6.711 1 84.38 239 VAL B CA 1
ATOM 5392 C C . VAL B 1 239 ? -10.344 -12.008 5.648 1 84.38 239 VAL B C 1
ATOM 5394 O O . VAL B 1 239 ? -10.75 -11.227 4.785 1 84.38 239 VAL B O 1
ATOM 5397 N N . LEU B 1 240 ? -10.711 -13.266 5.664 1 85.06 240 LEU B N 1
ATOM 5398 C CA . LEU B 1 240 ? -11.695 -13.797 4.727 1 85.06 240 LEU B CA 1
ATOM 5399 C C . LEU B 1 240 ? -12.992 -12.992 4.785 1 85.06 240 LEU B C 1
ATOM 5401 O O . LEU B 1 240 ? -13.523 -12.594 3.748 1 85.06 240 LEU B O 1
ATOM 5405 N N . ILE B 1 241 ? -13.43 -12.766 5.953 1 87.88 241 ILE B N 1
ATOM 5406 C CA . ILE B 1 241 ? -14.695 -12.07 6.141 1 87.88 241 ILE B CA 1
ATOM 5407 C C . ILE B 1 241 ? -14.539 -10.602 5.758 1 87.88 241 ILE B C 1
ATOM 5409 O O . ILE B 1 241 ? -15.453 -10 5.184 1 87.88 241 ILE B O 1
ATOM 5413 N N . HIS B 1 242 ? -13.43 -10.016 6.109 1 89.06 242 HIS B N 1
ATOM 5414 C CA . HIS B 1 242 ? -13.117 -8.633 5.777 1 89.06 242 HIS B CA 1
ATOM 5415 C C . HIS B 1 242 ? -13.219 -8.383 4.277 1 89.06 242 HIS B C 1
ATOM 5417 O O . HIS B 1 242 ? -13.867 -7.43 3.842 1 89.06 242 HIS B O 1
ATOM 5423 N N . GLU B 1 243 ? -12.641 -9.234 3.525 1 80.88 243 GLU B N 1
ATOM 5424 C CA . GLU B 1 243 ? -12.586 -9.07 2.076 1 80.88 243 GLU B CA 1
ATOM 5425 C C . GLU B 1 243 ? -13.859 -9.57 1.413 1 80.88 243 GLU B C 1
ATOM 5427 O O . GLU B 1 243 ? -14.352 -8.969 0.456 1 80.88 243 GLU B O 1
ATOM 5432 N N . ALA B 1 244 ? -14.422 -10.703 1.872 1 79.12 244 ALA B N 1
ATOM 5433 C CA . ALA B 1 244 ? -15.57 -11.352 1.234 1 79.12 244 ALA B CA 1
ATOM 5434 C C . ALA B 1 244 ? -16.828 -10.516 1.408 1 79.12 244 ALA B C 1
ATOM 5436 O O . ALA B 1 244 ? -17.703 -10.508 0.536 1 79.12 244 ALA B O 1
ATOM 5437 N N . VAL B 1 245 ? -16.906 -9.82 2.559 1 87.19 245 VAL B N 1
ATOM 5438 C CA . VAL B 1 245 ? -18.203 -9.211 2.83 1 87.19 245 VAL B CA 1
ATOM 5439 C C . VAL B 1 245 ? -18 -7.805 3.4 1 87.19 245 VAL B C 1
ATOM 5441 O O . VAL B 1 245 ? -18.828 -6.918 3.189 1 87.19 245 VAL B O 1
ATOM 5444 N N . GLY B 1 246 ? -16.969 -7.617 4.156 1 91.25 246 GLY B N 1
ATOM 5445 C CA . GLY B 1 246 ? -16.797 -6.367 4.875 1 91.25 246 GLY B CA 1
ATOM 5446 C C . GLY B 1 246 ? -16.859 -5.145 3.977 1 91.25 246 GLY B C 1
ATOM 5447 O O . GLY B 1 246 ? -17.719 -4.281 4.148 1 91.25 246 GLY B O 1
ATOM 5448 N N . HIS B 1 247 ? -16.109 -5.109 2.975 1 90 247 HIS B N 1
ATOM 5449 C CA . HIS B 1 247 ? -16.062 -3.971 2.062 1 90 247 HIS B CA 1
ATOM 5450 C C . HIS B 1 247 ? -17.391 -3.801 1.336 1 90 247 HIS B C 1
ATOM 5452 O O . HIS B 1 247 ? -17.859 -2.676 1.123 1 90 247 HIS B O 1
ATOM 5458 N N . GLY B 1 248 ? -17.922 -4.898 0.937 1 89.25 248 GLY B N 1
ATOM 5459 C CA . GLY B 1 248 ? -19.203 -4.852 0.237 1 89.25 248 GLY B CA 1
ATOM 5460 C C . GLY B 1 248 ? -20.312 -4.211 1.054 1 89.25 248 GLY B C 1
ATOM 5461 O O . GLY B 1 248 ? -21.328 -3.787 0.503 1 89.25 248 GLY B O 1
ATOM 5462 N N . LEU B 1 249 ? -20.078 -4.129 2.328 1 94.31 249 LEU B N 1
ATOM 5463 C CA . LEU B 1 249 ? -21.125 -3.582 3.201 1 94.31 249 LEU B CA 1
ATOM 5464 C C . LEU B 1 249 ? -20.812 -2.135 3.572 1 94.31 249 LEU B C 1
ATOM 5466 O O . LEU B 1 249 ? -21.516 -1.537 4.395 1 94.31 249 LEU B O 1
ATOM 5470 N N . GLU B 1 250 ? -19.828 -1.584 3.051 1 95.94 250 GLU B N 1
ATOM 5471 C CA . GLU B 1 250 ? -19.594 -0.146 3.15 1 95.94 250 GLU B CA 1
ATOM 5472 C C . GLU B 1 250 ? -20.516 0.629 2.217 1 95.94 250 GLU B C 1
ATOM 5474 O O . GLU B 1 250 ? -20.484 0.425 1.002 1 95.94 250 GLU B O 1
ATOM 5479 N N . ALA B 1 251 ? -21.172 1.546 2.713 1 96.62 251 ALA B N 1
ATOM 5480 C CA . ALA B 1 251 ? -22.359 2.115 2.08 1 96.62 251 ALA B CA 1
ATOM 5481 C C . ALA B 1 251 ? -22 2.887 0.818 1 96.62 251 ALA B C 1
ATOM 5483 O O . ALA B 1 251 ? -22.812 3.027 -0.093 1 96.62 251 ALA B O 1
ATOM 5484 N N . ASP B 1 252 ? -20.844 3.465 0.798 1 92.88 252 ASP B N 1
ATOM 5485 C CA . ASP B 1 252 ? -20.469 4.211 -0.396 1 92.88 252 ASP B CA 1
ATOM 5486 C C . ASP B 1 252 ? -20.359 3.293 -1.61 1 92.88 252 ASP B C 1
ATOM 5488 O O . ASP B 1 252 ? -20.719 3.68 -2.723 1 92.88 252 ASP B O 1
ATOM 5492 N N . LEU B 1 253 ? -19.875 2.088 -1.431 1 88.94 253 LEU B N 1
ATOM 5493 C CA . LEU B 1 253 ? -19.797 1.128 -2.527 1 88.94 253 LEU B CA 1
ATOM 5494 C C . LEU B 1 253 ? -21.203 0.688 -2.949 1 88.94 253 LEU B C 1
ATOM 5496 O O . LEU B 1 253 ? -21.453 0.477 -4.137 1 88.94 253 LEU B O 1
ATOM 5500 N N . VAL B 1 254 ? -22.062 0.513 -1.973 1 90.31 254 VAL B N 1
ATOM 5501 C CA . VAL B 1 254 ? -23.453 0.177 -2.246 1 90.31 254 VAL B CA 1
ATOM 5502 C C . VAL B 1 254 ? -24.109 1.299 -3.051 1 90.31 254 VAL B C 1
ATOM 5504 O O . VAL B 1 254 ? -24.797 1.043 -4.043 1 90.31 254 VAL B O 1
ATOM 5507 N N . ASP B 1 255 ? -23.875 2.471 -2.604 1 90.19 255 ASP B N 1
ATOM 5508 C CA . ASP B 1 255 ? -24.453 3.648 -3.246 1 90.19 255 ASP B CA 1
ATOM 5509 C C . ASP B 1 255 ? -24.016 3.756 -4.703 1 90.19 255 ASP B C 1
ATOM 5511 O O . ASP B 1 255 ? -24.797 4.141 -5.57 1 90.19 255 ASP B O 1
ATOM 5515 N N . LYS B 1 256 ? -22.828 3.395 -4.926 1 82.5 256 LYS B N 1
ATOM 5516 C CA . LYS B 1 256 ? -22.234 3.506 -6.262 1 82.5 256 LYS B CA 1
ATOM 5517 C C . LYS B 1 256 ? -22.672 2.344 -7.148 1 82.5 256 LYS B C 1
ATOM 5519 O O . LYS B 1 256 ? -22.422 2.346 -8.352 1 82.5 256 LYS B O 1
ATOM 5524 N N . GLY B 1 257 ? -23.266 1.326 -6.547 1 80.44 257 GLY B N 1
ATOM 5525 C CA . GLY B 1 257 ? -23.766 0.187 -7.305 1 80.44 257 GLY B CA 1
ATOM 5526 C C . GLY B 1 257 ? -22.688 -0.845 -7.598 1 80.44 257 GLY B C 1
ATOM 5527 O O . GLY B 1 257 ? -22.859 -1.686 -8.484 1 80.44 257 GLY B O 1
ATOM 5528 N N . VAL B 1 258 ? -21.609 -0.766 -6.941 1 77.69 258 VAL B N 1
ATOM 5529 C CA . VAL B 1 258 ? -20.516 -1.691 -7.199 1 77.69 258 VAL B CA 1
ATOM 5530 C C . VAL B 1 258 ? -20.438 -2.732 -6.086 1 77.69 258 VAL B C 1
ATOM 5532 O O . VAL B 1 258 ? -19.375 -3.301 -5.828 1 77.69 258 VAL B O 1
ATOM 5535 N N . SER B 1 259 ? -21.469 -2.898 -5.414 1 84.5 259 SER B N 1
ATOM 5536 C CA . SER B 1 259 ? -21.547 -3.926 -4.383 1 84.5 259 SER B CA 1
ATOM 5537 C C . SER B 1 259 ? -22.625 -4.957 -4.719 1 84.5 259 SER B C 1
ATOM 5539 O O . SER B 1 259 ? -23.734 -4.594 -5.109 1 84.5 259 SER B O 1
ATOM 5541 N N . VAL B 1 260 ? -22.328 -6.219 -4.484 1 80.88 260 VAL B N 1
ATOM 5542 C CA . VAL B 1 260 ? -23.281 -7.309 -4.723 1 80.88 260 VAL B CA 1
ATOM 5543 C C . VAL B 1 260 ? -24.391 -7.262 -3.682 1 80.88 260 VAL B C 1
ATOM 5545 O O . VAL B 1 260 ? -25.422 -7.922 -3.838 1 80.88 260 VAL B O 1
ATOM 5548 N N . TYR B 1 261 ? -24.25 -6.422 -2.662 1 88.19 261 TYR B N 1
ATOM 5549 C CA . TYR B 1 261 ? -25.219 -6.383 -1.571 1 88.19 261 TYR B CA 1
ATOM 5550 C C . TYR B 1 261 ? -26.234 -5.254 -1.775 1 88.19 261 TYR B C 1
ATOM 5552 O O . TYR B 1 261 ? -27.141 -5.07 -0.96 1 88.19 261 TYR B O 1
ATOM 5560 N N . LYS B 1 262 ? -26.062 -4.512 -2.818 1 89.12 262 LYS B N 1
ATOM 5561 C CA . LYS B 1 262 ? -26.984 -3.416 -3.084 1 89.12 262 LYS B CA 1
ATOM 5562 C C . LYS B 1 262 ? -28.422 -3.92 -3.162 1 89.12 262 LYS B C 1
ATOM 5564 O O . LYS B 1 262 ? -28.719 -4.879 -3.881 1 89.12 262 LYS B O 1
ATOM 5569 N N . GLY B 1 263 ? -29.281 -3.297 -2.381 1 91.56 263 GLY B N 1
ATOM 5570 C CA . GLY B 1 263 ? -30.703 -3.586 -2.436 1 91.56 263 GLY B CA 1
ATOM 5571 C C . GLY B 1 263 ? -31.062 -4.883 -1.74 1 91.56 263 GLY B C 1
ATOM 5572 O O . GLY B 1 263 ? -32.188 -5.375 -1.89 1 91.56 263 GLY B O 1
ATOM 5573 N N . LYS B 1 264 ? -30.281 -5.418 -0.949 1 93.69 264 LYS B N 1
ATOM 5574 C CA . LYS B 1 264 ? -30.547 -6.754 -0.42 1 93.69 264 LYS B CA 1
ATOM 5575 C C . LYS B 1 264 ? -30.891 -6.699 1.063 1 93.69 264 LYS B C 1
ATOM 5577 O O . LYS B 1 264 ? -30.906 -7.73 1.743 1 93.69 264 LYS B O 1
ATOM 5582 N N . ILE B 1 265 ? -31.094 -5.555 1.585 1 96.38 265 ILE B N 1
ATOM 5583 C CA . ILE B 1 265 ? -31.516 -5.465 2.98 1 96.38 265 ILE B CA 1
ATOM 5584 C C . ILE B 1 265 ? -32.781 -6.301 3.203 1 96.38 265 ILE B C 1
ATOM 5586 O O . ILE B 1 265 ? -33.75 -6.184 2.451 1 96.38 265 ILE B O 1
ATOM 5590 N N . GLY B 1 266 ? -32.719 -7.125 4.172 1 97.31 266 GLY B N 1
ATOM 5591 C CA . GLY B 1 266 ? -33.844 -7.984 4.484 1 97.31 266 GLY B CA 1
ATOM 5592 C C . GLY B 1 266 ? -33.781 -9.328 3.783 1 97.31 266 GLY B C 1
ATOM 5593 O O . GLY B 1 266 ? -34.594 -10.219 4.07 1 97.31 266 GLY B O 1
ATOM 5594 N N . GLU B 1 267 ? -32.812 -9.555 3.004 1 96.88 267 GLU B N 1
ATOM 5595 C CA . GLU B 1 267 ? -32.688 -10.805 2.262 1 96.88 267 GLU B CA 1
ATOM 5596 C C . GLU B 1 267 ? -31.594 -11.688 2.875 1 96.88 267 GLU B C 1
ATOM 5598 O O . GLU B 1 267 ? -30.734 -11.211 3.625 1 96.88 267 GLU B O 1
ATOM 5603 N N . LYS B 1 268 ? -31.75 -12.984 2.527 1 96.38 268 LYS B N 1
ATOM 5604 C CA . LYS B 1 268 ? -30.719 -13.922 2.934 1 96.38 268 LYS B CA 1
ATOM 5605 C C . LYS B 1 268 ? -29.469 -13.789 2.051 1 96.38 268 LYS B C 1
ATOM 5607 O O . LYS B 1 268 ? -29.562 -13.938 0.83 1 96.38 268 LYS B O 1
ATOM 5612 N N . VAL B 1 269 ? -28.328 -13.516 2.688 1 93.25 269 VAL B N 1
ATOM 5613 C CA . VAL B 1 269 ? -27.125 -13.289 1.907 1 93.25 269 VAL B CA 1
ATOM 5614 C C . VAL B 1 269 ? -26.016 -14.219 2.396 1 93.25 269 VAL B C 1
ATOM 5616 O O . VAL B 1 269 ? -24.906 -14.203 1.863 1 93.25 269 VAL B O 1
ATOM 5619 N N . ALA B 1 270 ? -26.25 -15 3.404 1 94.5 270 ALA B N 1
ATOM 5620 C CA . ALA B 1 270 ? -25.297 -15.93 3.982 1 94.5 270 ALA B CA 1
ATOM 5621 C C . ALA B 1 270 ? -26 -17.094 4.66 1 94.5 270 ALA B C 1
ATOM 5623 O O . ALA B 1 270 ? -27.219 -17.109 4.77 1 94.5 270 ALA B O 1
ATOM 5624 N N . SER B 1 271 ? -25.172 -18.109 5.012 1 95.25 271 SER B N 1
ATOM 5625 C CA . SER B 1 271 ? -25.688 -19.188 5.848 1 95.25 271 SER B CA 1
ATOM 5626 C C . SER B 1 271 ? -26.438 -18.641 7.062 1 95.25 271 SER B C 1
ATOM 5628 O O . SER B 1 271 ? -26.062 -17.609 7.613 1 95.25 271 SER B O 1
ATOM 5630 N N . GLU B 1 272 ? -27.422 -19.391 7.461 1 96.94 272 GLU B N 1
ATOM 5631 C CA . GLU B 1 272 ? -28.219 -18.984 8.617 1 96.94 272 GLU B CA 1
ATOM 5632 C C . GLU B 1 272 ? -27.391 -19.016 9.898 1 96.94 272 GLU B C 1
ATOM 5634 O O . GLU B 1 272 ? -27.766 -18.406 10.898 1 96.94 272 GLU B O 1
ATOM 5639 N N . LEU B 1 273 ? -26.297 -19.594 9.875 1 97.25 273 LEU B N 1
ATOM 5640 C CA . LEU B 1 273 ? -25.406 -19.688 11.039 1 97.25 273 LEU B CA 1
ATOM 5641 C C . LEU B 1 273 ? -24.625 -18.391 11.234 1 97.25 273 LEU B C 1
ATOM 5643 O O . LEU B 1 273 ? -24.047 -18.156 12.297 1 97.25 273 LEU B O 1
ATOM 5647 N N . VAL B 1 274 ? -24.625 -17.516 10.258 1 97.06 274 VAL B N 1
ATOM 5648 C CA . VAL B 1 274 ? -23.688 -16.391 10.227 1 97.06 274 VAL B CA 1
ATOM 5649 C C . VAL B 1 274 ? -24.344 -15.148 10.82 1 97.06 274 VAL B C 1
ATOM 5651 O O . VAL B 1 274 ? -25.391 -14.695 10.344 1 97.06 274 VAL B O 1
ATOM 5654 N N . THR B 1 275 ? -23.781 -14.648 11.852 1 98.06 275 THR B N 1
ATOM 5655 C CA . THR B 1 275 ? -24.031 -13.305 12.352 1 98.06 275 THR B CA 1
ATOM 5656 C C . THR B 1 275 ? -22.766 -12.461 12.305 1 98.06 275 THR B C 1
ATOM 5658 O O . THR B 1 275 ? -21.766 -12.805 12.945 1 98.06 275 THR B O 1
ATOM 5661 N N . MET B 1 276 ? -22.812 -11.398 11.555 1 97.25 276 MET B N 1
ATOM 5662 C CA . MET B 1 276 ? -21.641 -10.547 11.352 1 97.25 276 MET B CA 1
ATOM 5663 C C . MET B 1 276 ? -21.859 -9.18 11.992 1 97.25 276 MET B C 1
ATOM 5665 O O . MET B 1 276 ? -22.938 -8.594 11.875 1 97.25 276 MET B O 1
ATOM 5669 N N . VAL B 1 277 ? -20.797 -8.68 12.617 1 98 277 VAL B N 1
ATOM 5670 C CA . VAL B 1 277 ? -20.859 -7.426 13.352 1 98 277 VAL B CA 1
ATOM 5671 C C . VAL B 1 277 ? -19.656 -6.551 13 1 98 277 VAL B C 1
ATOM 5673 O O . VAL B 1 277 ? -18.578 -7.062 12.688 1 98 277 VAL B O 1
ATOM 5676 N N . ASP B 1 278 ? -19.859 -5.254 12.914 1 98.5 278 ASP B N 1
ATOM 5677 C CA . ASP B 1 278 ? -18.797 -4.25 12.977 1 98.5 278 ASP B CA 1
ATOM 5678 C C . ASP B 1 278 ? -18.938 -3.396 14.234 1 98.5 278 ASP B C 1
ATOM 5680 O O . ASP B 1 278 ? -19.953 -2.73 14.445 1 98.5 278 ASP B O 1
ATOM 5684 N N . ALA B 1 279 ? -17.859 -3.408 15.062 1 98.25 279 ALA B N 1
ATOM 5685 C CA . ALA B 1 279 ? -17.984 -2.756 16.359 1 98.25 279 ALA B CA 1
ATOM 5686 C C . ALA B 1 279 ? -16.781 -1.865 16.641 1 98.25 279 ALA B C 1
ATOM 5688 O O . ALA B 1 279 ? -15.727 -2.348 17.078 1 98.25 279 ALA B O 1
ATOM 5689 N N . GLY B 1 280 ? -16.984 -0.575 16.5 1 97.12 280 GLY B N 1
ATOM 5690 C CA . GLY B 1 280 ? -15.922 0.368 16.797 1 97.12 280 GLY B CA 1
ATOM 5691 C C . GLY B 1 280 ? -15.773 0.645 18.281 1 97.12 280 GLY B C 1
ATOM 5692 O O . GLY B 1 280 ? -14.766 1.208 18.719 1 97.12 280 GLY B O 1
ATOM 5693 N N . VAL B 1 281 ? -16.609 0.13 19.109 1 95.06 281 VAL B N 1
ATOM 5694 C CA . VAL B 1 281 ? -16.703 0.488 20.516 1 95.06 281 VAL B CA 1
ATOM 5695 C C . VAL B 1 281 ? -15.906 -0.501 21.359 1 95.06 281 VAL B C 1
ATOM 5697 O O . VAL B 1 281 ? -15.734 -0.298 22.562 1 95.06 281 VAL B O 1
ATOM 5700 N N . LEU B 1 282 ? -15.367 -1.499 20.766 1 95.19 282 LEU B N 1
ATOM 5701 C CA . LEU B 1 282 ? -14.641 -2.506 21.531 1 95.19 282 LEU B CA 1
ATOM 5702 C C . LEU B 1 282 ? -13.312 -1.95 22.031 1 95.19 282 LEU B C 1
ATOM 5704 O O . LEU B 1 282 ? -12.445 -1.586 21.234 1 95.19 282 LEU B O 1
ATOM 5708 N N . GLU B 1 283 ? -13.141 -2.006 23.266 1 91.88 283 GLU B N 1
ATOM 5709 C CA . GLU B 1 283 ? -11.961 -1.401 23.891 1 91.88 283 GLU B CA 1
ATOM 5710 C C . GLU B 1 283 ? -10.695 -2.166 23.516 1 91.88 283 GLU B C 1
ATOM 5712 O O . GLU B 1 283 ? -10.68 -3.398 23.516 1 91.88 283 GLU B O 1
ATOM 5717 N N . GLY B 1 284 ? -9.742 -1.39 23.172 1 93.81 284 GLY B N 1
ATOM 5718 C CA . GLY B 1 284 ? -8.406 -1.947 23.016 1 93.81 284 GLY B CA 1
ATOM 5719 C C . GLY B 1 284 ? -8.133 -2.479 21.625 1 93.81 284 GLY B C 1
ATOM 5720 O O . GLY B 1 284 ? -6.984 -2.707 21.25 1 93.81 284 GLY B O 1
ATOM 5721 N N . MET B 1 285 ? -9.164 -2.703 20.812 1 96.62 285 MET B N 1
ATOM 5722 C CA . MET B 1 285 ? -8.984 -3.254 19.484 1 96.62 285 MET B CA 1
ATOM 5723 C C . MET B 1 285 ? -8.391 -2.213 18.531 1 96.62 285 MET B C 1
ATOM 5725 O O . MET B 1 285 ? -8.617 -1.015 18.703 1 96.62 285 MET B O 1
ATOM 5729 N N . TYR B 1 286 ? -7.691 -2.643 17.625 1 97.56 286 TYR B N 1
ATOM 5730 C CA . TYR B 1 286 ? -6.902 -1.772 16.75 1 97.56 286 TYR B CA 1
ATOM 5731 C C . TYR B 1 286 ? -7.801 -0.837 15.953 1 97.56 286 TYR B C 1
ATOM 5733 O O . TYR B 1 286 ? -7.406 0.285 15.625 1 97.56 286 TYR B O 1
ATOM 5741 N N . GLY B 1 287 ? -9.008 -1.278 15.648 1 97.62 287 GLY B N 1
ATOM 5742 C CA . GLY B 1 287 ? -9.938 -0.475 14.867 1 97.62 287 GLY B CA 1
ATOM 5743 C C . GLY B 1 287 ? -10.875 0.353 15.719 1 97.62 287 GLY B C 1
ATOM 5744 O O . GLY B 1 287 ? -11.812 0.969 15.203 1 97.62 287 GLY B O 1
ATOM 5745 N N . SER B 1 288 ? -10.641 0.44 16.953 1 97.31 288 SER B N 1
ATOM 5746 C CA . SER B 1 288 ? -11.578 1.074 17.875 1 97.31 288 SER B CA 1
ATOM 5747 C C . SER B 1 288 ? -11.273 2.557 18.047 1 97.31 288 SER B C 1
ATOM 5749 O O . SER B 1 288 ? -10.117 2.977 17.906 1 97.31 288 SER B O 1
ATOM 5751 N N . SER B 1 289 ? -12.258 3.316 18.328 1 96.56 289 SER B N 1
ATOM 5752 C CA . SER B 1 289 ? -12.211 4.715 18.734 1 96.56 289 SER B CA 1
ATOM 5753 C C . SER B 1 289 ? -13.508 5.137 19.422 1 96.56 289 SER B C 1
ATOM 5755 O O . SER B 1 289 ? -14.531 4.453 19.297 1 96.56 289 SER B O 1
ATOM 5757 N N . ALA B 1 290 ? -13.445 6.203 20.141 1 96.56 290 ALA B N 1
ATOM 5758 C CA . ALA B 1 290 ? -14.664 6.684 20.797 1 96.56 290 ALA B CA 1
ATOM 5759 C C . ALA B 1 290 ? -15.648 7.25 19.781 1 96.56 290 ALA B C 1
ATOM 5761 O O . ALA B 1 290 ? -16.859 7.012 19.875 1 96.56 290 ALA B O 1
ATOM 5762 N N . VAL B 1 291 ? -15.133 8.016 18.844 1 97.75 291 VAL B N 1
ATOM 5763 C CA . VAL B 1 291 ? -15.906 8.594 17.734 1 97.75 291 VAL B CA 1
ATOM 5764 C C . VAL B 1 291 ? -15.188 8.336 16.422 1 97.75 291 VAL B C 1
ATOM 5766 O O . VAL B 1 291 ? -13.977 8.133 16.391 1 97.75 291 VAL B O 1
ATOM 5769 N N . ASP B 1 292 ? -15.992 8.258 15.391 1 98.06 292 ASP B N 1
ATOM 5770 C CA . ASP B 1 292 ? -15.344 8.18 14.086 1 98.06 292 ASP B CA 1
ATOM 5771 C C . ASP B 1 292 ? -14.789 9.539 13.672 1 98.06 292 ASP B C 1
ATOM 5773 O O . ASP B 1 292 ? -14.75 10.477 14.477 1 98.06 292 ASP B O 1
ATOM 5777 N N . ASP B 1 293 ? -14.336 9.688 12.508 1 98.5 293 ASP B N 1
ATOM 5778 C CA . ASP B 1 293 ? -13.617 10.891 12.086 1 98.5 293 ASP B CA 1
ATOM 5779 C C . ASP B 1 293 ? -14.586 11.992 11.656 1 98.5 293 ASP B C 1
ATOM 5781 O O . ASP B 1 293 ? -14.164 13.031 11.148 1 98.5 293 ASP B O 1
ATOM 5785 N N . GLU B 1 294 ? -15.867 11.727 11.875 1 97.94 294 GLU B N 1
ATOM 5786 C CA . GLU B 1 294 ? -16.891 12.75 11.664 1 97.94 294 GLU B CA 1
ATOM 5787 C C . GLU B 1 294 ? -17.562 13.133 12.984 1 97.94 294 GLU B C 1
ATOM 5789 O O . GLU B 1 294 ? -18.562 13.859 12.984 1 97.94 294 GLU B O 1
ATOM 5794 N N . GLY B 1 295 ? -17.047 12.586 14.039 1 97 295 GLY B N 1
ATOM 5795 C CA . GLY B 1 295 ? -17.531 12.953 15.352 1 97 295 GLY B CA 1
ATOM 5796 C C . GLY B 1 295 ? -18.719 12.117 15.797 1 97 295 GLY B C 1
ATOM 5797 O O . GLY B 1 295 ? -19.344 12.414 16.828 1 97 295 GLY B O 1
ATOM 5798 N N . VAL B 1 296 ? -19.047 11.148 15.078 1 97.5 296 VAL B N 1
ATOM 5799 C CA . VAL B 1 296 ? -20.141 10.258 15.438 1 97.5 296 VAL B CA 1
ATOM 5800 C C . VAL B 1 296 ? -19.625 9.156 16.375 1 97.5 296 VAL B C 1
ATOM 5802 O O . VAL B 1 296 ? -18.609 8.531 16.094 1 97.5 296 VAL B O 1
ATOM 5805 N N . LYS B 1 297 ? -20.344 8.938 17.422 1 97 297 LYS B N 1
ATOM 5806 C CA . LYS B 1 297 ? -19.953 7.871 18.344 1 97 297 LYS B CA 1
ATOM 5807 C C . LYS B 1 297 ? -19.906 6.523 17.641 1 97 297 LYS B C 1
ATOM 5809 O O . LYS B 1 297 ? -20.797 6.219 16.828 1 97 297 LYS B O 1
ATOM 5814 N N . THR B 1 298 ? -18.844 5.781 17.875 1 96.88 298 THR B N 1
ATOM 5815 C CA . THR B 1 298 ? -18.781 4.434 17.312 1 96.88 298 THR B CA 1
ATOM 5816 C C . THR B 1 298 ? -19.797 3.523 18.016 1 96.88 298 THR B C 1
ATOM 5818 O O . THR B 1 298 ? -20.25 3.826 19.109 1 96.88 298 THR B O 1
ATOM 5821 N N . ASN B 1 299 ? -20.141 2.395 17.297 1 96.69 299 ASN B N 1
ATOM 5822 C CA . ASN B 1 299 ? -21.234 1.56 17.781 1 96.69 299 ASN B CA 1
ATOM 5823 C C . ASN B 1 299 ? -20.969 0.079 17.531 1 96.69 299 ASN B C 1
ATOM 5825 O O . ASN B 1 299 ? -19.922 -0.282 16.984 1 96.69 299 ASN B O 1
ATOM 5829 N N . TYR B 1 300 ? -21.875 -0.728 18.172 1 98 300 TYR B N 1
ATOM 5830 C CA . TYR B 1 300 ? -22 -2.15 17.859 1 98 300 TYR B CA 1
ATOM 5831 C C . TYR B 1 300 ? -23.047 -2.393 16.781 1 98 300 TYR B C 1
ATOM 5833 O O . TYR B 1 300 ? -24.234 -2.533 17.078 1 98 300 TYR B O 1
ATOM 5841 N N . ASN B 1 301 ? -22.625 -2.529 15.477 1 98.31 301 ASN B N 1
ATOM 5842 C CA . ASN B 1 301 ? -23.516 -2.631 14.336 1 98.31 301 ASN B CA 1
ATOM 5843 C C . ASN B 1 301 ? -23.672 -4.074 13.867 1 98.31 301 ASN B C 1
ATOM 5845 O O . ASN B 1 301 ? -22.75 -4.656 13.305 1 98.31 301 ASN B O 1
ATOM 5849 N N . VAL B 1 302 ? -24.859 -4.633 14.078 1 98.38 302 VAL B N 1
ATOM 5850 C CA . VAL B 1 302 ? -25.156 -5.938 13.492 1 98.38 302 VAL B CA 1
ATOM 5851 C C . VAL B 1 302 ? -25.469 -5.773 12.008 1 98.38 302 VAL B C 1
ATOM 5853 O O . VAL B 1 302 ? -26.516 -5.215 11.648 1 98.38 302 VAL B O 1
ATOM 5856 N N . LEU B 1 303 ? -24.672 -6.281 11.156 1 98.19 303 LEU B N 1
ATOM 5857 C CA . LEU B 1 303 ? -24.812 -6.07 9.719 1 98.19 303 LEU B CA 1
ATOM 5858 C C . LEU B 1 303 ? -25.547 -7.23 9.062 1 98.19 303 LEU B C 1
ATOM 5860 O O . LEU B 1 303 ? -26.312 -7.031 8.125 1 98.19 303 LEU B O 1
ATOM 5864 N N . ILE B 1 304 ? -25.203 -8.398 9.438 1 97.75 304 ILE B N 1
ATOM 5865 C CA . ILE B 1 304 ? -25.922 -9.617 9.062 1 97.75 304 ILE B CA 1
ATOM 5866 C C . ILE B 1 304 ? -26.375 -10.352 10.328 1 97.75 304 ILE B C 1
ATOM 5868 O O . ILE B 1 304 ? -25.578 -10.562 11.25 1 97.75 304 ILE B O 1
ATOM 5872 N N . ASP B 1 305 ? -27.625 -10.68 10.383 1 98.44 305 ASP B N 1
ATOM 5873 C CA . ASP B 1 305 ? -28.188 -11.414 11.5 1 98.44 305 ASP B CA 1
ATOM 5874 C C . ASP B 1 305 ? -28.75 -12.766 11.047 1 98.44 305 ASP B C 1
ATOM 5876 O O . ASP B 1 305 ? -29.828 -12.82 10.445 1 98.44 305 ASP B O 1
ATOM 5880 N N . ARG B 1 306 ? -28.031 -13.828 11.414 1 97.56 306 ARG B N 1
ATOM 5881 C CA . ARG B 1 306 ? -28.438 -15.18 11.055 1 97.56 306 ARG B CA 1
ATOM 5882 C C . ARG B 1 306 ? -28.719 -15.289 9.555 1 97.56 306 ARG B C 1
ATOM 5884 O O . ARG B 1 306 ? -29.797 -15.742 9.156 1 97.56 306 ARG B O 1
ATOM 5891 N N . GLY B 1 307 ? -27.812 -14.75 8.812 1 96.94 307 GLY B N 1
ATOM 5892 C CA . GLY B 1 307 ? -27.828 -14.875 7.367 1 96.94 307 GLY B CA 1
ATOM 5893 C C . GLY B 1 307 ? -28.578 -13.758 6.668 1 96.94 307 GLY B C 1
ATOM 5894 O O . GLY B 1 307 ? -28.484 -13.609 5.449 1 96.94 307 GLY B O 1
ATOM 5895 N N . ILE B 1 308 ? -29.312 -12.93 7.391 1 98.06 308 ILE B N 1
ATOM 5896 C CA . ILE B 1 308 ? -30.125 -11.883 6.801 1 98.06 308 ILE B CA 1
ATOM 5897 C C . ILE B 1 308 ? -29.406 -10.539 6.875 1 98.06 308 ILE B C 1
ATOM 5899 O O . ILE B 1 308 ? -28.938 -10.141 7.949 1 98.06 308 ILE B O 1
ATOM 5903 N N . LEU B 1 309 ? -29.328 -9.852 5.754 1 97.5 309 LEU B N 1
ATOM 5904 C CA . LEU B 1 309 ? -28.688 -8.547 5.723 1 97.5 309 LEU B CA 1
ATOM 5905 C C . LEU B 1 309 ? -29.531 -7.504 6.457 1 97.5 309 LEU B C 1
ATOM 5907 O O . LEU B 1 309 ? -30.703 -7.324 6.148 1 97.5 309 LEU B O 1
ATOM 5911 N N . LYS B 1 310 ? -28.922 -6.797 7.402 1 97.81 310 LYS B N 1
ATOM 5912 C CA . LYS B 1 310 ? -29.672 -5.867 8.242 1 97.81 310 LYS B CA 1
ATOM 5913 C C . LYS B 1 310 ? -29.312 -4.422 7.914 1 97.81 310 LYS B C 1
ATOM 5915 O O . LYS B 1 310 ? -30.125 -3.518 8.109 1 97.81 310 LYS B O 1
ATOM 5920 N N . GLY B 1 311 ? -28.109 -4.223 7.438 1 96.75 311 GLY B N 1
ATOM 5921 C CA . GLY B 1 311 ? -27.719 -2.85 7.16 1 96.75 311 GLY B CA 1
ATOM 5922 C C . GLY B 1 311 ? -26.312 -2.725 6.617 1 96.75 311 GLY B C 1
ATOM 5923 O O . GLY B 1 311 ? -25.625 -3.73 6.387 1 96.75 311 GLY B O 1
ATOM 5924 N N . TYR B 1 312 ? -25.875 -1.467 6.398 1 97.94 312 TYR B N 1
ATOM 5925 C CA . TYR B 1 312 ? -24.562 -1.119 5.871 1 97.94 312 TYR B CA 1
ATOM 5926 C C . TYR B 1 312 ? -23.797 -0.245 6.855 1 97.94 312 TYR B C 1
ATOM 5928 O O . TYR B 1 312 ? -24.359 0.216 7.855 1 97.94 312 TYR B O 1
ATOM 5936 N N . MET B 1 313 ? -22.578 -0.078 6.625 1 98.5 313 MET B N 1
ATOM 5937 C CA . MET B 1 313 ? -21.75 0.873 7.367 1 98.5 313 MET B CA 1
ATOM 5938 C C . MET B 1 313 ? -21.766 2.246 6.707 1 98.5 313 MET B C 1
ATOM 5940 O O . MET B 1 313 ? -21.469 2.373 5.52 1 98.5 313 MET B O 1
ATOM 5944 N N . HIS B 1 314 ? -21.984 3.293 7.512 1 98 314 HIS B N 1
ATOM 5945 C CA . HIS B 1 314 ? -22.281 4.578 6.895 1 98 314 HIS B CA 1
ATOM 5946 C C . HIS B 1 314 ? -21.359 5.672 7.41 1 98 314 HIS B C 1
ATOM 5948 O O . HIS B 1 314 ? -21.016 5.691 8.594 1 98 314 HIS B O 1
ATOM 5954 N N . SER B 1 315 ? -21.016 6.555 6.539 1 96.5 315 SER B N 1
ATOM 5955 C CA . SER B 1 315 ? -20.609 7.914 6.879 1 96.5 315 SER B CA 1
ATOM 5956 C C . SER B 1 315 ? -21.812 8.836 7.016 1 96.5 315 SER B C 1
ATOM 5958 O O . SER B 1 315 ? -22.953 8.422 6.77 1 96.5 315 SER B O 1
ATOM 5960 N N . ARG B 1 316 ? -21.562 10.094 7.348 1 94.62 316 ARG B N 1
ATOM 5961 C CA . ARG B 1 316 ? -22.656 11.055 7.449 1 94.62 316 ARG B CA 1
ATOM 5962 C C . ARG B 1 316 ? -23.344 11.234 6.102 1 94.62 316 ARG B C 1
ATOM 5964 O O . ARG B 1 316 ? -24.578 11.289 6.031 1 94.62 316 ARG B O 1
ATOM 5971 N N . ILE B 1 317 ? -22.578 11.281 5.07 1 93.44 317 ILE B N 1
ATOM 5972 C CA . ILE B 1 317 ? -23.109 11.547 3.742 1 93.44 317 ILE B CA 1
ATOM 5973 C C . ILE B 1 317 ? -23.969 10.367 3.285 1 93.44 317 ILE B C 1
ATOM 5975 O O . ILE B 1 317 ? -25.094 10.547 2.826 1 93.44 317 ILE B O 1
ATOM 5979 N N . THR B 1 318 ? -23.422 9.164 3.416 1 95.5 318 THR B N 1
ATOM 5980 C CA . THR B 1 318 ? -24.172 8 2.961 1 95.5 318 THR B CA 1
ATOM 5981 C C . THR B 1 318 ? -25.375 7.758 3.865 1 95.5 318 THR B C 1
ATOM 5983 O O . THR B 1 318 ? -26.422 7.297 3.402 1 95.5 318 THR B O 1
ATOM 5986 N N . ALA B 1 319 ? -25.25 8.031 5.117 1 96.38 319 ALA B N 1
ATOM 5987 C CA . ALA B 1 319 ? -26.391 7.906 6.02 1 96.38 319 ALA B CA 1
ATOM 5988 C C . ALA B 1 319 ? -27.531 8.812 5.582 1 96.38 319 ALA B C 1
ATOM 5990 O O . ALA B 1 319 ? -28.703 8.391 5.559 1 96.38 319 ALA B O 1
ATOM 5991 N N . LYS B 1 320 ? -27.25 10 5.27 1 94.25 320 LYS B N 1
ATOM 5992 C CA . LYS B 1 320 ? -28.25 10.938 4.789 1 94.25 320 LYS B CA 1
ATOM 5993 C C . LYS B 1 320 ? -28.906 10.43 3.502 1 94.25 320 LYS B C 1
ATOM 5995 O O . LYS B 1 320 ? -30.125 10.469 3.361 1 94.25 320 LYS B O 1
ATOM 6000 N N . LYS B 1 321 ? -28.094 9.977 2.615 1 93.5 321 LYS B N 1
ATOM 6001 C CA . LYS B 1 321 ? -28.578 9.5 1.325 1 93.5 321 LYS B CA 1
ATOM 6002 C C . LYS B 1 321 ? -29.516 8.305 1.503 1 93.5 321 LYS B C 1
ATOM 6004 O O . LYS B 1 321 ? -30.5 8.164 0.768 1 93.5 321 LYS B O 1
ATOM 6009 N N . PHE B 1 322 ? -29.172 7.496 2.396 1 95.62 322 PHE B N 1
ATOM 6010 C CA . PHE B 1 322 ? -29.938 6.277 2.613 1 95.62 322 PHE B CA 1
ATOM 6011 C C . PHE B 1 322 ? -31.047 6.504 3.641 1 95.62 322 PHE B C 1
ATOM 6013 O O . PHE B 1 322 ? -31.797 5.582 3.965 1 95.62 322 PHE B O 1
ATOM 6020 N N . ASN B 1 323 ? -31.094 7.668 4.191 1 95.75 323 ASN B N 1
ATOM 6021 C CA . ASN B 1 323 ? -32.094 8.062 5.184 1 95.75 323 ASN B CA 1
ATOM 6022 C C . ASN B 1 323 ? -32.031 7.184 6.434 1 95.75 323 ASN B C 1
ATOM 6024 O O . ASN B 1 323 ? -33.031 6.625 6.863 1 95.75 323 ASN B O 1
ATOM 6028 N N . VAL B 1 324 ? -30.797 6.984 6.914 1 96.81 324 VAL B N 1
ATOM 6029 C CA . VAL B 1 324 ? -30.531 6.273 8.156 1 96.81 324 VAL B CA 1
ATOM 6030 C C . VAL B 1 324 ? -29.578 7.098 9.031 1 96.81 324 VAL B C 1
ATOM 6032 O O . VAL B 1 324 ? -29.094 8.148 8.609 1 96.81 324 VAL B O 1
ATOM 6035 N N . ARG B 1 325 ? -29.422 6.719 10.227 1 95.81 325 ARG B N 1
ATOM 6036 C CA . ARG B 1 325 ? -28.469 7.379 11.109 1 95.81 325 ARG B CA 1
ATOM 6037 C C . ARG B 1 325 ? -27.031 6.938 10.797 1 95.81 325 ARG B C 1
ATOM 6039 O O . ARG B 1 325 ? -26.812 5.789 10.406 1 95.81 325 ARG B O 1
ATOM 6046 N N . PRO B 1 326 ? -26.078 7.871 10.969 1 96.62 326 PRO B N 1
ATOM 6047 C CA . PRO B 1 326 ? -24.688 7.43 10.82 1 96.62 326 PRO B CA 1
ATOM 6048 C C . PRO B 1 326 ? -24.328 6.305 11.789 1 96.62 326 PRO B C 1
ATOM 6050 O O . PRO B 1 326 ? -24.797 6.293 12.93 1 96.62 326 PRO B O 1
ATOM 6053 N N . SER B 1 327 ? -23.5 5.391 11.383 1 97.81 327 SER B N 1
ATOM 6054 C CA . SER B 1 327 ? -23.219 4.191 12.164 1 97.81 327 SER B CA 1
ATOM 6055 C C . SER B 1 327 ? -21.875 4.305 12.875 1 97.81 327 SER B C 1
ATOM 6057 O O . SER B 1 327 ? -21.422 3.361 13.531 1 97.81 327 SER B O 1
ATOM 6059 N N . GLY B 1 328 ? -21.141 5.445 12.75 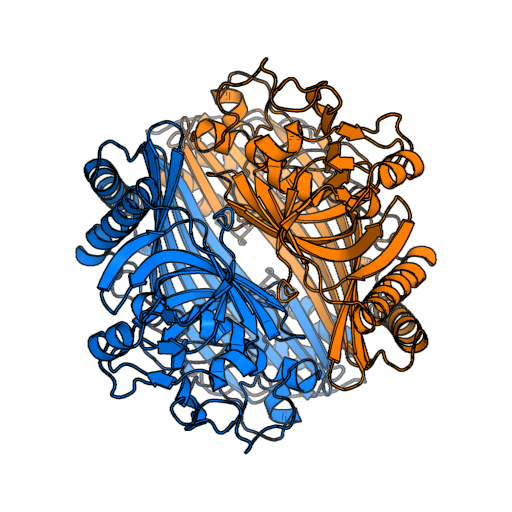1 98 328 GLY B N 1
ATOM 6060 C CA . GLY B 1 328 ? -19.844 5.605 13.367 1 98 328 GLY B CA 1
ATOM 6061 C C . GLY B 1 328 ? -18.719 5 12.547 1 98 328 GLY B C 1
ATOM 6062 O O . GLY B 1 328 ? -17.703 4.574 13.094 1 98 328 GLY B O 1
ATOM 6063 N N . ASN B 1 329 ? -18.922 4.949 11.227 1 98.69 329 ASN B N 1
ATOM 6064 C CA . ASN B 1 329 ? -17.953 4.297 10.344 1 98.69 329 ASN B CA 1
ATOM 6065 C C . ASN B 1 329 ? -17.312 5.285 9.383 1 98.69 329 ASN B C 1
ATOM 6067 O O . ASN B 1 329 ? -16.625 4.887 8.438 1 98.69 329 ASN B O 1
ATOM 6071 N N . GLY B 1 330 ? -17.609 6.629 9.516 1 98.31 330 GLY B N 1
ATOM 6072 C CA . GLY B 1 330 ? -16.891 7.613 8.711 1 98.31 330 GLY B CA 1
ATOM 6073 C C . GLY B 1 330 ? -15.461 7.824 9.148 1 98.31 330 GLY B C 1
ATOM 6074 O O . GLY B 1 330 ? -15.195 8.617 10.055 1 98.31 330 GLY B O 1
ATOM 6075 N N . ARG B 1 331 ? -14.562 7.215 8.516 1 98.44 331 ARG B N 1
ATOM 6076 C CA . ARG B 1 331 ? -13.172 7.223 8.969 1 98.44 331 ARG B CA 1
ATOM 6077 C C . ARG B 1 331 ? -12.25 7.746 7.871 1 98.44 331 ARG B C 1
ATOM 6079 O O . ARG B 1 331 ? -12.633 7.797 6.699 1 98.44 331 ARG B O 1
ATOM 6086 N N . ARG B 1 332 ? -11.102 8.188 8.227 1 98.19 332 ARG B N 1
ATOM 6087 C CA . ARG B 1 332 ? -10.062 8.688 7.34 1 98.19 332 ARG B CA 1
ATOM 6088 C C . ARG B 1 332 ? -8.672 8.312 7.855 1 98.19 332 ARG B C 1
ATOM 6090 O O . ARG B 1 332 ? -8.5 8.062 9.047 1 98.19 332 ARG B O 1
ATOM 6097 N N . GLN B 1 333 ? -7.688 8.281 6.957 1 97 333 GLN B N 1
ATOM 6098 C CA . GLN B 1 333 ? -6.32 7.965 7.344 1 97 333 GLN B CA 1
ATOM 6099 C C . GLN B 1 333 ? -5.723 9.07 8.211 1 97 333 GLN B C 1
ATOM 6101 O O . GLN B 1 333 ? -5.043 8.789 9.203 1 97 333 GLN B O 1
ATOM 6106 N N . ASN B 1 334 ? -5.941 10.297 7.875 1 97.5 334 ASN B N 1
ATOM 6107 C CA . ASN B 1 334 ? -5.441 11.5 8.531 1 97.5 334 ASN B CA 1
ATOM 6108 C C . ASN B 1 334 ? -6.078 12.758 7.953 1 97.5 334 ASN B C 1
ATOM 6110 O O . ASN B 1 334 ? -7.004 12.68 7.141 1 97.5 334 ASN B O 1
ATOM 6114 N N . PHE B 1 335 ? -5.578 13.922 8.305 1 97.75 335 PHE B N 1
ATOM 6115 C CA . PHE B 1 335 ? -6.238 15.18 7.98 1 97.75 335 PHE B CA 1
ATOM 6116 C C . PHE B 1 335 ? -6.148 15.469 6.484 1 97.75 335 PHE B C 1
ATOM 6118 O O . PHE B 1 335 ? -6.836 16.359 5.977 1 97.75 335 PHE B O 1
ATOM 6125 N N . ARG B 1 336 ? -5.395 14.664 5.75 1 96.94 336 ARG B N 1
ATOM 6126 C CA . ARG B 1 336 ? -5.184 14.938 4.332 1 96.94 336 ARG B CA 1
ATOM 6127 C C . ARG B 1 336 ? -6.293 14.32 3.484 1 96.94 336 ARG B C 1
ATOM 6129 O O . ARG B 1 336 ? -6.359 14.562 2.277 1 96.94 336 ARG B O 1
ATOM 6136 N N . TYR B 1 337 ? -7.152 13.523 4.16 1 96.44 337 TYR B N 1
ATOM 6137 C CA . TYR B 1 337 ? -8.164 12.773 3.428 1 96.44 337 TYR B CA 1
ATOM 6138 C C . TYR B 1 337 ? -9.562 13.078 3.961 1 96.44 337 TYR B C 1
ATOM 6140 O O . TYR B 1 337 ? -9.75 13.234 5.172 1 96.44 337 TYR B O 1
ATOM 6148 N N . PRO B 1 338 ? -10.562 13.102 3.01 1 97 338 PRO B N 1
ATOM 6149 C CA . PRO B 1 338 ? -11.938 13.086 3.516 1 97 338 PRO B CA 1
ATOM 6150 C C . PRO B 1 338 ? -12.336 11.742 4.113 1 97 338 PRO B C 1
ATOM 6152 O O . PRO B 1 338 ? -11.797 10.703 3.719 1 97 338 PRO B O 1
ATOM 6155 N N . PRO B 1 339 ? -13.281 11.75 5.051 1 97.62 339 PRO B N 1
ATOM 6156 C CA . PRO B 1 339 ? -13.766 10.484 5.602 1 97.62 339 PRO B CA 1
ATOM 6157 C C . PRO B 1 339 ? -14.68 9.734 4.641 1 97.62 339 PRO B C 1
ATOM 6159 O O . PRO B 1 339 ? -15.453 10.359 3.908 1 97.62 339 PRO B O 1
ATOM 6162 N N . ILE B 1 340 ? -14.617 8.461 4.668 1 96.56 340 ILE B N 1
ATOM 6163 C CA . ILE B 1 340 ? -15.492 7.57 3.92 1 96.56 340 ILE B CA 1
ATOM 6164 C C . ILE B 1 340 ? -15.914 6.395 4.801 1 96.56 340 ILE B C 1
ATOM 6166 O O . ILE B 1 340 ? -15.336 6.176 5.867 1 96.56 340 ILE B O 1
ATOM 6170 N N . PRO B 1 341 ? -16.984 5.711 4.359 1 97.69 341 PRO B N 1
ATOM 6171 C CA . PRO B 1 341 ? -17.344 4.523 5.137 1 97.69 341 PRO B CA 1
ATOM 6172 C C . PRO B 1 341 ? -16.234 3.488 5.195 1 97.69 341 PRO B C 1
ATOM 6174 O O . PRO B 1 341 ? -15.727 3.057 4.152 1 97.69 341 PRO B O 1
ATOM 6177 N N . ARG B 1 342 ? -15.836 3.15 6.406 1 98.06 342 ARG B N 1
ATOM 6178 C CA . ARG B 1 342 ? -14.789 2.15 6.613 1 98.06 342 ARG B CA 1
ATOM 6179 C C . ARG B 1 342 ? -15.172 1.188 7.734 1 98.06 342 ARG B C 1
ATOM 6181 O O . ARG B 1 342 ? -15.812 1.583 8.703 1 98.06 342 ARG B O 1
ATOM 6188 N N . MET B 1 343 ? -14.641 0.001 7.648 1 97.75 343 MET B N 1
ATOM 6189 C CA . MET B 1 343 ? -14.742 -0.975 8.734 1 97.75 343 MET B CA 1
ATOM 6190 C C . MET B 1 343 ? -13.969 -0.513 9.961 1 97.75 343 MET B C 1
ATOM 6192 O O . MET B 1 343 ? -13.055 0.303 9.844 1 97.75 343 MET B O 1
ATOM 6196 N N . THR B 1 344 ? -14.367 -1.015 11.148 1 98.31 344 THR B N 1
ATOM 6197 C CA . THR B 1 344 ? -13.633 -0.876 12.398 1 98.31 344 THR B CA 1
ATOM 6198 C C . THR B 1 344 ? -13.125 -2.232 12.883 1 98.31 344 THR B C 1
ATOM 6200 O O . THR B 1 344 ? -12.102 -2.73 12.398 1 98.31 344 THR B O 1
ATOM 6203 N N . ASN B 1 345 ? -13.852 -2.863 13.828 1 98.12 345 ASN B N 1
ATOM 6204 C CA . ASN B 1 345 ? -13.641 -4.266 14.18 1 98.12 345 ASN B CA 1
ATOM 6205 C C . ASN B 1 345 ? -14.766 -5.148 13.641 1 98.12 345 ASN B C 1
ATOM 6207 O O . ASN B 1 345 ? -15.883 -5.125 14.156 1 98.12 345 ASN B O 1
ATOM 6211 N N . THR B 1 346 ? -14.484 -5.93 12.664 1 97.69 346 THR B N 1
ATOM 6212 C CA . THR B 1 346 ? -15.484 -6.715 11.953 1 97.69 346 THR B CA 1
ATOM 6213 C C . THR B 1 346 ? -15.281 -8.211 12.211 1 97.69 346 THR B C 1
ATOM 6215 O O . THR B 1 346 ? -14.188 -8.734 12.008 1 97.69 346 THR B O 1
ATOM 6218 N N . PHE B 1 347 ? -16.344 -8.883 12.648 1 97.44 347 PHE B N 1
ATOM 6219 C CA . PHE B 1 347 ? -16.172 -10.289 12.984 1 97.44 347 PHE B CA 1
ATOM 6220 C C . PHE B 1 347 ? -17.5 -11.031 12.906 1 97.44 347 PHE B C 1
ATOM 6222 O O . PHE B 1 347 ? -18.562 -10.414 12.883 1 97.44 347 PHE B O 1
ATOM 6229 N N . ILE B 1 348 ? -17.375 -12.32 12.742 1 97.5 348 ILE B N 1
ATOM 6230 C CA . ILE B 1 348 ? -18.5 -13.234 12.859 1 97.5 348 ILE B CA 1
ATOM 6231 C C . ILE B 1 348 ? -18.609 -13.742 14.297 1 97.5 348 ILE B C 1
ATOM 6233 O O . ILE B 1 348 ? -17.594 -14.07 14.922 1 97.5 348 ILE B O 1
ATOM 6237 N N . LEU B 1 349 ? -19.812 -13.812 14.758 1 97.81 349 LEU B N 1
ATOM 6238 C CA . LEU B 1 349 ? -20.031 -14.289 16.109 1 97.81 349 LEU B CA 1
ATOM 6239 C C . LEU B 1 349 ? -19.844 -15.797 16.203 1 97.81 349 LEU B C 1
ATOM 6241 O O . LEU B 1 349 ? -20.141 -16.516 15.234 1 97.81 349 LEU B O 1
ATOM 6245 N N . PRO B 1 350 ? -19.406 -16.266 17.359 1 98 350 PRO B N 1
ATOM 6246 C CA . PRO B 1 350 ? -19.219 -17.703 17.547 1 98 350 PRO B CA 1
ATOM 6247 C C . PRO B 1 350 ? -20.531 -18.484 17.469 1 98 350 PRO B C 1
ATOM 6249 O O . PRO B 1 350 ? -21.594 -17.938 17.766 1 98 350 PRO B O 1
ATOM 6252 N N . GLY B 1 351 ? -20.328 -19.719 16.984 1 97.81 351 GLY B N 1
ATOM 6253 C CA . GLY B 1 351 ? -21.391 -20.703 17.031 1 97.81 351 GLY B CA 1
ATOM 6254 C C . GLY B 1 351 ? -21.203 -21.75 18.109 1 97.81 351 GLY B C 1
ATOM 6255 O O . GLY B 1 351 ? -20.766 -21.422 19.219 1 97.81 351 GLY B O 1
ATOM 6256 N N . GLU B 1 352 ? -21.656 -22.938 17.781 1 96.75 352 GLU B N 1
ATOM 6257 C CA . GLU B 1 352 ? -21.672 -23.953 18.844 1 96.75 352 GLU B CA 1
ATOM 6258 C C . GLU B 1 352 ? -20.812 -25.156 18.484 1 96.75 352 GLU B C 1
ATOM 6260 O O . GLU B 1 352 ? -20.547 -26.016 19.328 1 96.75 352 GLU B O 1
ATOM 6265 N N . SER B 1 353 ? -20.312 -25.188 17.328 1 97.38 353 SER B N 1
ATOM 6266 C CA . SER B 1 353 ? -19.609 -26.391 16.875 1 97.38 353 SER B CA 1
ATOM 6267 C C . SER B 1 353 ? -18.219 -26.484 17.484 1 97.38 353 SER B C 1
ATOM 6269 O O . SER B 1 353 ? -17.594 -25.469 17.797 1 97.38 353 SER B O 1
ATOM 6271 N N . LYS B 1 354 ? -17.812 -27.734 17.625 1 97.19 354 LYS B N 1
ATOM 6272 C CA . LYS B 1 354 ? -16.438 -27.984 18.078 1 97.19 354 LYS B CA 1
ATOM 6273 C C . LYS B 1 354 ? -15.5 -28.156 16.891 1 97.19 354 LYS B C 1
ATOM 6275 O O . LYS B 1 354 ? -15.867 -28.766 15.875 1 97.19 354 LYS B O 1
ATOM 6280 N N . VAL B 1 355 ? -14.312 -27.703 17.094 1 95.81 355 VAL B N 1
ATOM 6281 C CA . VAL B 1 355 ? -13.328 -27.75 16.031 1 95.81 355 VAL B CA 1
ATOM 6282 C C . VAL B 1 355 ? -13.047 -29.203 15.648 1 95.81 355 VAL B C 1
ATOM 6284 O O . VAL B 1 355 ? -12.898 -29.531 14.469 1 95.81 355 VAL B O 1
ATOM 6287 N N . GLU B 1 356 ? -12.984 -30.078 16.656 1 96.06 356 GLU B N 1
ATOM 6288 C CA . GLU B 1 356 ? -12.727 -31.484 16.406 1 96.06 356 GLU B CA 1
ATOM 6289 C C . GLU B 1 356 ? -13.781 -32.094 15.492 1 96.06 356 GLU B C 1
ATOM 6291 O O . GLU B 1 356 ? -13.461 -32.906 14.625 1 96.06 356 GLU B O 1
ATOM 6296 N N . ASP B 1 357 ? -14.984 -31.734 15.672 1 97 357 ASP B N 1
ATOM 6297 C CA . ASP B 1 357 ? -16.078 -32.219 14.844 1 97 357 ASP B CA 1
ATOM 6298 C C . ASP B 1 357 ? -15.938 -31.75 13.398 1 97 357 ASP B C 1
ATOM 6300 O O . ASP B 1 357 ? -16.281 -32.5 12.469 1 97 357 ASP B O 1
ATOM 6304 N N . MET B 1 358 ? -15.453 -30.562 13.234 1 97.31 358 MET B N 1
ATOM 6305 C CA . MET B 1 358 ? -15.258 -30 11.898 1 97.31 358 MET B CA 1
ATOM 6306 C C . MET B 1 358 ? -14.156 -30.766 11.148 1 97.31 358 MET B C 1
ATOM 6308 O O . MET B 1 358 ? -14.32 -31.078 9.969 1 97.31 358 MET B O 1
ATOM 6312 N N . LEU B 1 359 ? -13.125 -31.016 11.898 1 97.19 359 LEU B N 1
ATOM 6313 C CA . LEU B 1 359 ? -12.016 -31.734 11.281 1 97.19 359 LEU B CA 1
ATOM 6314 C C . LEU B 1 359 ? -12.438 -33.156 10.883 1 97.19 359 LEU B C 1
ATOM 6316 O O . LEU B 1 359 ? -12.016 -33.656 9.836 1 97.19 359 LEU B O 1
ATOM 6320 N N . GLN B 1 360 ? -13.258 -33.719 11.664 1 96.75 360 GLN B N 1
ATOM 6321 C CA . GLN B 1 360 ? -13.719 -35.094 11.398 1 96.75 360 GLN B CA 1
ATOM 6322 C C . GLN B 1 360 ? -14.578 -35.125 10.133 1 96.75 360 GLN B C 1
ATOM 6324 O O . GLN B 1 360 ? -14.727 -36.188 9.516 1 96.75 360 GLN B O 1
ATOM 6329 N N . ARG B 1 361 ? -15.062 -34.031 9.711 1 95.38 361 ARG B N 1
ATOM 6330 C CA . ARG B 1 361 ? -15.891 -33.969 8.508 1 95.38 361 ARG B CA 1
ATOM 6331 C C . ARG B 1 361 ? -15.031 -33.938 7.25 1 95.38 361 ARG B C 1
ATOM 6333 O O . ARG B 1 361 ? -15.539 -34.156 6.145 1 95.38 361 ARG B O 1
ATOM 6340 N N . LEU B 1 362 ? -13.758 -33.719 7.473 1 96.81 362 LEU B N 1
ATOM 6341 C CA . LEU B 1 362 ? -12.875 -33.656 6.316 1 96.81 362 LEU B CA 1
ATOM 6342 C C . LEU B 1 362 ? -12.414 -35.062 5.906 1 96.81 362 LEU B C 1
ATOM 6344 O O . LEU B 1 362 ? -11.516 -35.625 6.527 1 96.81 362 LEU B O 1
ATOM 6348 N N . GLU B 1 363 ? -13.031 -35.594 4.887 1 96.5 363 GLU B N 1
ATOM 6349 C CA . GLU B 1 363 ? -12.445 -36.781 4.285 1 96.5 363 GLU B CA 1
ATOM 6350 C C . GLU B 1 363 ? -11.086 -36.5 3.656 1 96.5 363 GLU B C 1
ATOM 6352 O O . GLU B 1 363 ? -10.125 -37.219 3.869 1 96.5 363 GLU B O 1
ATOM 6357 N N . ARG B 1 364 ? -11.094 -35.5 2.867 1 96.62 364 ARG B N 1
ATOM 6358 C CA . ARG B 1 364 ? -9.898 -34.875 2.322 1 96.62 364 ARG B CA 1
ATOM 6359 C C . ARG B 1 364 ? -10.07 -33.375 2.207 1 96.62 364 ARG B C 1
ATOM 6361 O O . ARG B 1 364 ? -10.977 -32.906 1.512 1 96.62 364 ARG B O 1
ATOM 6368 N N . GLY B 1 365 ? -9.281 -32.688 2.98 1 97.06 365 GLY B N 1
ATOM 6369 C CA . GLY B 1 365 ? -9.406 -31.219 2.969 1 97.06 365 GLY B CA 1
ATOM 6370 C C . GLY B 1 365 ? -8.227 -30.516 3.625 1 97.06 365 GLY B C 1
ATOM 6371 O O . GLY B 1 365 ? -7.184 -31.141 3.859 1 97.06 365 GLY B O 1
ATOM 6372 N N . ILE B 1 366 ? -8.391 -29.25 3.75 1 97.19 366 ILE B N 1
ATOM 6373 C CA . ILE B 1 366 ? -7.297 -28.438 4.281 1 97.19 366 ILE B CA 1
ATOM 6374 C C . ILE B 1 366 ? -7.738 -27.766 5.582 1 97.19 366 ILE B C 1
ATOM 6376 O O . ILE B 1 366 ? -8.867 -27.297 5.691 1 97.19 366 ILE B O 1
ATOM 6380 N N . TYR B 1 367 ? -6.875 -27.828 6.574 1 97.38 367 TYR B N 1
ATOM 6381 C CA . TYR B 1 367 ? -7.012 -27.047 7.797 1 97.38 367 TYR B CA 1
ATOM 6382 C C . TYR B 1 367 ? -6.102 -25.828 7.766 1 97.38 367 TYR B C 1
ATOM 6384 O O . TYR B 1 367 ? -4.879 -25.953 7.77 1 97.38 367 TYR B O 1
ATOM 6392 N N . VAL B 1 368 ? -6.723 -24.625 7.738 1 96.62 368 VAL B N 1
ATOM 6393 C CA . VAL B 1 368 ? -5.977 -23.359 7.648 1 96.62 368 VAL B CA 1
ATOM 6394 C C . VAL B 1 368 ? -5.824 -22.75 9.039 1 96.62 368 VAL B C 1
ATOM 6396 O O . VAL B 1 368 ? -6.82 -22.438 9.695 1 96.62 368 VAL B O 1
ATOM 6399 N N . VAL B 1 369 ? -4.621 -22.547 9.406 1 95.5 369 VAL B N 1
ATOM 6400 C CA . VAL B 1 369 ? -4.355 -21.984 10.727 1 95.5 369 VAL B CA 1
ATOM 6401 C C . VAL B 1 369 ? -4.098 -20.484 10.609 1 95.5 369 VAL B C 1
ATOM 6403 O O . VAL B 1 369 ? -4.52 -19.703 11.469 1 95.5 369 VAL B O 1
ATOM 6406 N N . LYS B 1 370 ? -3.367 -20.078 9.57 1 92.75 370 LYS B N 1
ATOM 6407 C CA . LYS B 1 370 ? -3.045 -18.672 9.336 1 92.75 370 LYS B CA 1
ATOM 6408 C C . LYS B 1 370 ? -3.174 -18.312 7.863 1 92.75 370 LYS B C 1
ATOM 6410 O O . LYS B 1 370 ? -2.715 -19.062 6.996 1 92.75 370 LYS B O 1
ATOM 6415 N N . MET B 1 371 ? -3.818 -17.172 7.746 1 88.25 371 MET B N 1
ATOM 6416 C CA . MET B 1 371 ? -3.969 -16.656 6.387 1 88.25 371 MET B CA 1
ATOM 6417 C C . MET B 1 371 ? -2.957 -15.555 6.105 1 88.25 371 MET B C 1
ATOM 6419 O O . MET B 1 371 ? -2.51 -14.867 7.023 1 88.25 371 MET B O 1
ATOM 6423 N N . GLY B 1 372 ? -2.504 -15.531 4.852 1 78.06 372 GLY B N 1
ATOM 6424 C CA . GLY B 1 372 ? -1.657 -14.43 4.422 1 78.06 372 GLY B CA 1
ATOM 6425 C C . GLY B 1 372 ? -2.424 -13.328 3.715 1 78.06 372 GLY B C 1
ATOM 6426 O O . GLY B 1 372 ? -3.625 -13.156 3.936 1 78.06 372 GLY B O 1
ATOM 6427 N N . GLY B 1 373 ? -1.611 -12.43 3.01 1 67.56 373 GLY B N 1
ATOM 6428 C CA . GLY B 1 373 ? -2.217 -11.336 2.256 1 67.56 373 GLY B CA 1
ATOM 6429 C C . GLY B 1 373 ? -3.012 -11.82 1.057 1 67.56 373 GLY B C 1
ATOM 6430 O O . GLY B 1 373 ? -2.945 -12.992 0.688 1 67.56 373 GLY B O 1
ATOM 6431 N N . GLY B 1 374 ? -3.963 -11.172 0.635 1 67.56 374 GLY B N 1
ATOM 6432 C CA . GLY B 1 374 ? -4.777 -11.492 -0.527 1 67.56 374 GLY B CA 1
ATOM 6433 C C . GLY B 1 374 ? -5.293 -10.266 -1.25 1 67.56 374 GLY B C 1
ATOM 6434 O O . GLY B 1 374 ? -4.809 -9.148 -1.025 1 67.56 374 GLY B O 1
ATOM 6435 N N . GLN B 1 375 ? -5.875 -10.484 -2.367 1 65.88 375 GLN B N 1
ATOM 6436 C CA . GLN B 1 375 ? -6.516 -9.469 -3.188 1 65.88 375 GLN B CA 1
ATOM 6437 C C . GLN B 1 375 ? -7.984 -9.805 -3.441 1 65.88 375 GLN B C 1
ATOM 6439 O O . GLN B 1 375 ? -8.344 -10.977 -3.588 1 65.88 375 GLN B O 1
ATOM 6444 N N . VAL B 1 376 ? -8.797 -8.797 -3.314 1 68.81 376 VAL B N 1
ATOM 6445 C CA . VAL B 1 376 ? -10.211 -8.961 -3.627 1 68.81 376 VAL B CA 1
ATOM 6446 C C . VAL B 1 376 ? -10.617 -7.961 -4.703 1 68.81 376 VAL B C 1
ATOM 6448 O O . VAL B 1 376 ? -10.148 -6.82 -4.715 1 68.81 376 VAL B O 1
ATOM 6451 N N . ASP B 1 377 ? -11.383 -8.43 -5.645 1 67.38 377 ASP B N 1
ATOM 6452 C CA . ASP B 1 377 ? -12.156 -7.551 -6.52 1 67.38 377 ASP B CA 1
ATOM 6453 C C . ASP B 1 377 ? -13.539 -7.273 -5.941 1 67.38 377 ASP B C 1
ATOM 6455 O O . ASP B 1 377 ? -14.43 -8.125 -6.004 1 67.38 377 ASP B O 1
ATOM 6459 N N . THR B 1 378 ? -13.648 -6.125 -5.445 1 64.81 378 THR B N 1
ATOM 6460 C CA . THR B 1 378 ? -14.867 -5.812 -4.699 1 64.81 378 THR B CA 1
ATOM 6461 C C . THR B 1 378 ? -16.078 -5.777 -5.625 1 64.81 378 THR B C 1
ATOM 6463 O O . THR B 1 378 ? -17.219 -5.895 -5.172 1 64.81 378 THR B O 1
ATOM 6466 N N . THR B 1 379 ? -15.812 -5.586 -6.855 1 64.31 379 THR B N 1
ATOM 6467 C CA . THR B 1 379 ? -16.906 -5.531 -7.824 1 64.31 379 THR B CA 1
ATOM 6468 C C . THR B 1 379 ? -17.438 -6.93 -8.117 1 64.31 379 THR B C 1
ATOM 6470 O O . THR B 1 379 ? -18.641 -7.176 -8.031 1 64.31 379 THR B O 1
ATOM 6473 N N . SER B 1 380 ? -16.5 -7.82 -8.352 1 65.75 380 SER B N 1
ATOM 6474 C CA . SER B 1 380 ? -16.922 -9.18 -8.68 1 65.75 380 SER B CA 1
ATOM 6475 C C . SER B 1 380 ? -17.094 -10.023 -7.414 1 65.75 380 SER B C 1
ATOM 6477 O O . SER B 1 380 ? -17.812 -11.016 -7.418 1 65.75 380 SER B O 1
ATOM 6479 N N . GLY B 1 381 ? -16.391 -9.648 -6.395 1 70.62 381 GLY B N 1
ATOM 6480 C CA . GLY B 1 381 ? -16.375 -10.414 -5.16 1 70.62 381 GLY B CA 1
ATOM 6481 C C . GLY B 1 381 ? -15.344 -11.523 -5.164 1 70.62 381 GLY B C 1
ATOM 6482 O O . GLY B 1 381 ? -15.188 -12.242 -4.176 1 70.62 381 GLY B O 1
ATOM 6483 N N . ASP B 1 382 ? -14.664 -11.633 -6.242 1 74 382 ASP B N 1
ATOM 6484 C CA . ASP B 1 382 ? -13.633 -12.656 -6.332 1 74 382 ASP B CA 1
ATOM 6485 C C . ASP B 1 382 ? -12.438 -12.32 -5.441 1 74 382 ASP B C 1
ATOM 6487 O O . ASP B 1 382 ? -12.047 -11.156 -5.332 1 74 382 ASP B O 1
ATOM 6491 N N . PHE B 1 383 ? -11.93 -13.445 -4.727 1 76.31 383 PHE B N 1
ATOM 6492 C CA . PHE B 1 383 ? -10.781 -13.195 -3.863 1 76.31 383 PHE B CA 1
ATOM 6493 C C . PHE B 1 383 ? -9.734 -14.289 -4.023 1 76.31 383 PHE B C 1
ATOM 6495 O O . PHE B 1 383 ? -10.047 -15.398 -4.465 1 76.31 383 PHE B O 1
ATOM 6502 N N . VAL B 1 384 ? -8.523 -13.961 -3.748 1 75.69 384 VAL B N 1
ATOM 6503 C CA . VAL B 1 384 ? -7.402 -14.883 -3.633 1 75.69 384 VAL B CA 1
ATOM 6504 C C . VAL B 1 384 ? -6.594 -14.562 -2.377 1 75.69 384 VAL B C 1
ATOM 6506 O O . VAL B 1 384 ? -6.152 -13.43 -2.189 1 75.69 384 VAL B O 1
ATOM 6509 N N . PHE B 1 385 ? -6.469 -15.547 -1.469 1 81.44 385 PHE B N 1
ATOM 6510 C CA . PHE B 1 385 ? -5.688 -15.383 -0.25 1 81.44 385 PHE B CA 1
ATOM 6511 C C . PHE B 1 385 ? -4.594 -16.438 -0.161 1 81.44 385 PHE B C 1
ATOM 6513 O O . PHE B 1 385 ? -4.824 -17.609 -0.487 1 81.44 385 PHE B O 1
ATOM 6520 N N . GLY B 1 386 ? -3.486 -16 0.272 1 81 386 GLY B N 1
ATOM 6521 C CA . GLY B 1 386 ? -2.451 -16.984 0.57 1 81 386 GLY B CA 1
ATOM 6522 C C . GLY B 1 386 ? -2.656 -17.672 1.901 1 81 386 GLY B C 1
ATOM 6523 O O . GLY B 1 386 ? -3.156 -17.078 2.854 1 81 386 GLY B O 1
ATOM 6524 N N . ILE B 1 387 ? -2.27 -18.938 1.969 1 88.12 387 ILE B N 1
ATOM 6525 C CA . ILE B 1 387 ? -2.238 -19.672 3.232 1 88.12 387 ILE B CA 1
ATOM 6526 C C . ILE B 1 387 ? -0.827 -19.641 3.812 1 88.12 387 ILE B C 1
ATOM 6528 O O . ILE B 1 387 ? 0.117 -20.141 3.195 1 88.12 387 ILE B O 1
ATOM 6532 N N . GLU B 1 388 ? -0.67 -19.094 4.973 1 89 388 GLU B N 1
ATOM 6533 C CA . GLU B 1 388 ? 0.643 -18.984 5.602 1 89 388 GLU B CA 1
ATOM 6534 C C . GLU B 1 388 ? 0.954 -20.203 6.453 1 89 388 GLU B C 1
ATOM 6536 O O . GLU B 1 388 ? 2.121 -20.547 6.656 1 89 388 GLU B O 1
ATOM 6541 N N . GLU B 1 389 ? -0.098 -20.812 6.961 1 94.5 389 GLU B N 1
ATOM 6542 C CA . GLU B 1 389 ? 0.006 -22.062 7.691 1 94.5 389 GLU B CA 1
ATOM 6543 C C . GLU B 1 389 ? -1.241 -22.922 7.492 1 94.5 389 GLU B C 1
ATOM 6545 O O . GLU B 1 389 ? -2.346 -22.516 7.852 1 94.5 389 GLU B O 1
ATOM 6550 N N . GLY B 1 390 ? -1.041 -24.016 6.898 1 96.25 390 GLY B N 1
ATOM 6551 C CA . GLY B 1 390 ? -2.129 -24.953 6.652 1 96.25 390 GLY B CA 1
ATOM 6552 C C . GLY B 1 390 ? -1.681 -26.391 6.637 1 96.25 390 GLY B C 1
ATOM 6553 O O . GLY B 1 390 ? -0.482 -26.672 6.59 1 96.25 390 GLY B O 1
ATOM 6554 N N . TYR B 1 391 ? -2.678 -27.281 6.715 1 97.5 391 TYR B N 1
ATOM 6555 C CA . TYR B 1 391 ? -2.416 -28.719 6.793 1 97.5 391 TYR B CA 1
ATOM 6556 C C . TYR B 1 391 ? -3.373 -29.5 5.898 1 97.5 391 TYR B C 1
ATOM 6558 O O . TYR B 1 391 ? -4.559 -29.156 5.809 1 97.5 391 TYR B O 1
ATOM 6566 N N . LEU B 1 392 ? -2.777 -30.531 5.312 1 97.25 392 LEU B N 1
ATOM 6567 C CA . LEU B 1 392 ? -3.65 -31.531 4.699 1 97.25 392 LEU B CA 1
ATOM 6568 C C . LEU B 1 392 ? -4.293 -32.406 5.758 1 97.25 392 LEU B C 1
ATOM 6570 O O . LEU B 1 392 ? -3.615 -32.875 6.676 1 97.25 392 LEU B O 1
ATOM 6574 N N . VAL B 1 393 ? -5.559 -32.562 5.668 1 97.88 393 VAL B N 1
ATOM 6575 C CA . VAL B 1 393 ? -6.305 -33.406 6.574 1 97.88 393 VAL B CA 1
ATOM 6576 C C . VAL B 1 393 ? -6.941 -34.562 5.793 1 97.88 393 VAL B C 1
ATOM 6578 O O . VAL B 1 393 ? -7.566 -34.344 4.75 1 97.88 393 VAL B O 1
ATOM 6581 N N . ILE B 1 394 ? -6.723 -35.781 6.234 1 97.56 394 ILE B N 1
ATOM 6582 C CA . ILE B 1 394 ? -7.34 -36.969 5.656 1 97.56 394 ILE B CA 1
ATOM 6583 C C . ILE B 1 394 ? -8.094 -37.719 6.734 1 97.56 394 ILE B C 1
ATOM 6585 O O . ILE B 1 394 ? -7.508 -38.125 7.754 1 97.56 394 ILE B O 1
ATOM 6589 N N . ASN B 1 395 ? -9.289 -37.906 6.488 1 97 395 ASN B N 1
ATOM 6590 C CA . ASN B 1 395 ? -10.164 -38.656 7.406 1 97 395 ASN B CA 1
ATOM 6591 C C . ASN B 1 395 ? -10.086 -38.062 8.82 1 97 395 ASN B C 1
ATOM 6593 O O . ASN B 1 395 ? -9.891 -38.812 9.781 1 97 395 ASN B O 1
ATOM 6597 N N . GLY B 1 396 ? -10.078 -36.75 8.891 1 96.38 396 GLY B N 1
ATOM 6598 C CA . GLY B 1 396 ? -10.164 -36.062 10.156 1 96.38 396 GLY B CA 1
ATOM 6599 C C . GLY B 1 396 ? -8.82 -35.906 10.852 1 96.38 396 GLY B C 1
ATOM 6600 O O . GLY B 1 396 ? -8.727 -35.281 11.914 1 96.38 396 GLY B O 1
ATOM 6601 N N . GLU B 1 397 ? -7.852 -36.438 10.219 1 97.19 397 GLU B N 1
ATOM 6602 C CA . GLU B 1 397 ? -6.531 -36.406 10.844 1 97.19 397 GLU B CA 1
ATOM 6603 C C . GLU B 1 397 ? -5.586 -35.5 10.07 1 97.19 397 GLU B C 1
ATOM 6605 O O . GLU B 1 397 ? -5.488 -35.562 8.852 1 97.19 397 GLU B O 1
ATOM 6610 N N . ILE B 1 398 ? -4.914 -34.688 10.836 1 96.94 398 ILE B N 1
ATOM 6611 C CA . ILE B 1 398 ? -3.896 -33.844 10.227 1 96.94 398 ILE B CA 1
ATOM 6612 C C . ILE B 1 398 ? -2.713 -34.688 9.773 1 96.94 398 ILE B C 1
ATOM 6614 O O . ILE B 1 398 ? -2.105 -35.406 10.578 1 96.94 398 ILE B O 1
ATOM 6618 N N . LYS B 1 399 ? -2.338 -34.594 8.562 1 96.5 399 LYS B N 1
ATOM 6619 C CA . LYS B 1 399 ? -1.28 -35.438 8.008 1 96.5 399 LYS B CA 1
ATOM 6620 C C . LYS B 1 399 ? 0.052 -34.688 7.973 1 96.5 399 LYS B C 1
ATOM 6622 O O . LYS B 1 399 ? 1.029 -35.125 8.586 1 96.5 399 LYS B O 1
ATOM 6627 N N . HIS B 1 400 ? 0.12 -33.594 7.281 1 96.94 400 HIS B N 1
ATOM 6628 C CA . HIS B 1 400 ? 1.348 -32.812 7.172 1 96.94 400 HIS B CA 1
ATOM 6629 C C . HIS B 1 400 ? 1.053 -31.375 6.773 1 96.94 400 HIS B C 1
ATOM 6631 O O . HIS B 1 400 ? -0.013 -31.078 6.223 1 96.94 400 HIS B O 1
ATOM 6637 N N . PRO B 1 401 ? 1.993 -30.469 7.117 1 96.94 401 PRO B N 1
ATOM 6638 C CA . PRO B 1 401 ? 1.844 -29.078 6.66 1 96.94 401 PRO B CA 1
ATOM 6639 C C . PRO B 1 401 ? 2.033 -28.938 5.152 1 96.94 401 PRO B C 1
ATOM 6641 O O . PRO B 1 401 ? 2.717 -29.75 4.531 1 96.94 401 PRO B O 1
ATOM 6644 N N . ILE B 1 402 ? 1.38 -27.906 4.641 1 94 402 ILE B N 1
ATOM 6645 C CA . ILE B 1 402 ? 1.48 -27.656 3.209 1 94 402 ILE B CA 1
ATOM 6646 C C . ILE B 1 402 ? 2.008 -26.234 2.973 1 94 402 ILE B C 1
ATOM 6648 O O . ILE B 1 402 ? 1.902 -25.375 3.848 1 94 402 ILE B O 1
ATOM 6652 N N . ARG B 1 403 ? 2.623 -26.031 1.883 1 88.44 403 ARG B N 1
ATOM 6653 C CA . ARG B 1 403 ? 3.074 -24.703 1.497 1 88.44 403 ARG B CA 1
ATOM 6654 C C . ARG B 1 403 ? 2.666 -24.375 0.064 1 88.44 403 ARG B C 1
ATOM 6656 O O . ARG B 1 403 ? 2.389 -25.281 -0.727 1 88.44 403 ARG B O 1
ATOM 6663 N N . GLY B 1 404 ? 2.539 -23.109 -0.164 1 78 404 GLY B N 1
ATOM 6664 C CA . GLY B 1 404 ? 2.26 -22.656 -1.518 1 78 404 GLY B CA 1
ATOM 6665 C C . GLY B 1 404 ? 0.791 -22.75 -1.886 1 78 404 GLY B C 1
ATOM 6666 O O . GLY B 1 404 ? 0.448 -22.875 -3.064 1 78 404 GLY B O 1
ATOM 6667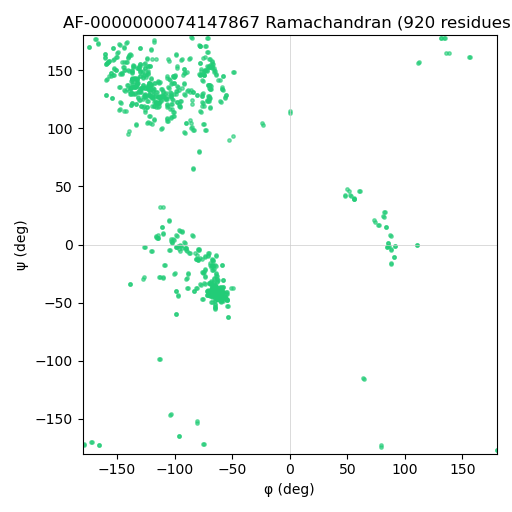 N N . ALA B 1 405 ? -0.043 -22.734 -0.944 1 83.75 405 ALA B N 1
ATOM 6668 C CA . ALA B 1 405 ? -1.474 -22.844 -1.21 1 83.75 405 ALA B CA 1
ATOM 6669 C C . ALA B 1 405 ? -2.154 -21.484 -1.185 1 83.75 405 ALA B C 1
ATOM 6671 O O . ALA B 1 405 ? -1.755 -20.594 -0.425 1 83.75 405 ALA B O 1
ATOM 6672 N N . THR B 1 406 ? -3.146 -21.328 -2.021 1 82.81 406 THR B N 1
ATOM 6673 C CA . THR B 1 406 ? -4.012 -20.141 -2.027 1 82.81 406 THR B CA 1
ATOM 6674 C C . THR B 1 406 ? -5.48 -20.562 -1.942 1 82.81 406 THR B C 1
ATOM 6676 O O . THR B 1 406 ? -5.863 -21.625 -2.432 1 82.81 406 THR B O 1
ATOM 6679 N N . LEU B 1 407 ? -6.234 -19.734 -1.27 1 85.94 407 LEU B N 1
ATOM 6680 C CA . LEU B 1 407 ? -7.688 -19.859 -1.268 1 85.94 407 LEU B CA 1
ATOM 6681 C C . LEU B 1 407 ? -8.312 -18.969 -2.33 1 85.94 407 LEU B C 1
ATOM 6683 O O . LEU B 1 407 ? -8.055 -17.75 -2.363 1 85.94 407 LEU B O 1
ATOM 6687 N N . ILE B 1 408 ? -9.047 -19.594 -3.156 1 79.81 408 ILE B N 1
ATOM 6688 C CA . ILE B 1 408 ? -9.695 -18.859 -4.238 1 79.81 408 ILE B CA 1
ATOM 6689 C C . ILE B 1 408 ? -11.203 -19.031 -4.148 1 79.81 408 ILE B C 1
ATOM 6691 O O . ILE B 1 408 ? -11.695 -20.156 -3.971 1 79.81 408 ILE B O 1
ATOM 6695 N N . GLY B 1 409 ? -11.891 -17.922 -4.289 1 79.19 409 GLY B N 1
ATOM 6696 C CA . GLY B 1 409 ? -13.336 -18.031 -4.234 1 79.19 409 GLY B CA 1
ATOM 6697 C C . GLY B 1 409 ? -14.047 -16.719 -4.445 1 79.19 409 GLY B C 1
ATOM 6698 O O . GLY B 1 409 ? -13.445 -15.758 -4.953 1 79.19 409 GLY B O 1
ATOM 6699 N N . ASN B 1 410 ? -15.359 -16.828 -4.219 1 80.81 410 ASN B N 1
ATOM 6700 C CA . ASN B 1 410 ? -16.25 -15.68 -4.293 1 80.81 410 ASN B CA 1
ATOM 6701 C C . ASN B 1 410 ? -16.938 -15.422 -2.957 1 80.81 410 ASN B C 1
ATOM 6703 O O . ASN B 1 410 ? -17.516 -16.328 -2.367 1 80.81 410 ASN B O 1
ATOM 6707 N N . GLY B 1 411 ? -16.938 -14.18 -2.521 1 82.62 411 GLY B N 1
ATOM 6708 C CA . GLY B 1 411 ? -17.391 -13.812 -1.188 1 82.62 411 GLY B CA 1
ATOM 6709 C C . GLY B 1 411 ? -18.781 -14.32 -0.861 1 82.62 411 GLY B C 1
ATOM 6710 O O . GLY B 1 411 ? -18.953 -15.148 0.038 1 82.62 411 GLY B O 1
ATOM 6711 N N . PRO B 1 412 ? -19.75 -13.883 -1.603 1 82.38 412 PRO B N 1
ATOM 6712 C CA . PRO B 1 412 ? -21.125 -14.305 -1.329 1 82.38 412 PRO B CA 1
ATOM 6713 C C . PRO B 1 412 ? -21.297 -15.82 -1.387 1 82.38 412 PRO B C 1
ATOM 6715 O O . PRO B 1 412 ? -22.016 -16.391 -0.558 1 82.38 412 PRO B O 1
ATOM 6718 N N . LYS B 1 413 ? -20.656 -16.484 -2.234 1 85.81 413 LYS B N 1
ATOM 6719 C CA . LYS B 1 413 ? -20.797 -17.938 -2.377 1 85.81 413 LYS B CA 1
ATOM 6720 C C . LYS B 1 413 ? -20.172 -18.656 -1.187 1 85.81 413 LYS B C 1
ATOM 6722 O O . LYS B 1 413 ? -20.734 -19.641 -0.694 1 85.81 413 LYS B O 1
ATOM 6727 N N . ILE B 1 414 ? -19.094 -18.141 -0.767 1 88.69 414 ILE B N 1
ATOM 6728 C CA . ILE B 1 414 ? -18.391 -18.781 0.336 1 88.69 414 ILE B CA 1
ATOM 6729 C C . ILE B 1 414 ? -19.219 -18.672 1.612 1 88.69 414 ILE B C 1
ATOM 6731 O O . ILE B 1 414 ? -19.266 -19.609 2.42 1 88.69 414 ILE B O 1
ATOM 6735 N N . LEU B 1 415 ? -19.875 -17.547 1.829 1 91.56 415 LEU B N 1
ATOM 6736 C CA . LEU B 1 415 ? -20.688 -17.344 3.027 1 91.56 415 LEU B CA 1
ATOM 6737 C C . LEU B 1 415 ? -21.844 -18.328 3.07 1 91.56 415 LEU B C 1
ATOM 6739 O O . LEU B 1 415 ? -22.25 -18.781 4.145 1 91.56 415 LEU B O 1
ATOM 6743 N N . GLU B 1 416 ? -22.266 -18.641 1.941 1 92 416 GLU B N 1
ATOM 6744 C CA . GLU B 1 416 ? -23.375 -19.594 1.851 1 92 416 GLU B CA 1
ATOM 6745 C C . GLU B 1 416 ? -22.906 -21.016 2.107 1 92 416 GLU B C 1
ATOM 6747 O O . GLU B 1 416 ? -23.688 -21.875 2.525 1 92 416 GLU B O 1
ATOM 6752 N N . LYS B 1 417 ? -21.688 -21.25 1.896 1 94.44 417 LYS B N 1
ATOM 6753 C CA . LYS B 1 417 ? -21.141 -22.594 1.981 1 94.44 417 LYS B CA 1
ATOM 6754 C C . LYS B 1 417 ? -20.609 -22.891 3.385 1 94.44 417 LYS B C 1
ATOM 6756 O O . LYS B 1 417 ? -20.094 -23.984 3.645 1 94.44 417 LYS B O 1
ATOM 6761 N N . ILE B 1 418 ? -20.781 -21.906 4.25 1 96 418 ILE B N 1
ATOM 6762 C CA . ILE B 1 418 ? -20.422 -22.156 5.641 1 96 418 ILE B CA 1
ATOM 6763 C C . ILE B 1 418 ? -21.422 -23.125 6.273 1 96 418 ILE B C 1
ATOM 6765 O O . ILE B 1 418 ? -22.609 -22.812 6.367 1 96 418 ILE B O 1
ATOM 6769 N N . GLU B 1 419 ? -20.875 -24.219 6.797 1 97.31 419 GLU B N 1
ATOM 6770 C CA . GLU B 1 419 ? -21.781 -25.266 7.297 1 97.31 419 GLU B CA 1
ATOM 6771 C C . GLU B 1 419 ? -21.672 -25.406 8.812 1 97.31 419 GLU B C 1
ATOM 6773 O O . GLU B 1 419 ? -22.594 -25.891 9.461 1 97.31 419 GLU B O 1
ATOM 6778 N N . MET B 1 420 ? -20.531 -25.078 9.336 1 97.88 420 MET B N 1
ATOM 6779 C CA . MET B 1 420 ? -20.328 -25.125 10.781 1 97.88 420 MET B CA 1
ATOM 6780 C C . MET B 1 420 ? -19.562 -23.891 11.266 1 97.88 420 MET B C 1
ATOM 6782 O O . MET B 1 420 ? -18.672 -23.406 10.57 1 97.88 420 MET B O 1
ATOM 6786 N N . ILE B 1 421 ? -19.891 -23.406 12.391 1 98.06 421 ILE B N 1
ATOM 6787 C CA . ILE B 1 421 ? -19.203 -22.312 13.039 1 98.06 421 ILE B CA 1
ATOM 6788 C C . ILE B 1 421 ? -18.781 -22.719 14.445 1 98.06 421 ILE B C 1
ATOM 6790 O O . ILE B 1 421 ? -19.594 -23.203 15.234 1 98.06 421 ILE B O 1
ATOM 6794 N N . GLY B 1 422 ? -17.547 -22.547 14.711 1 98.19 422 GLY B N 1
ATOM 6795 C CA . GLY B 1 422 ? -16.984 -22.953 15.984 1 98.19 422 GLY B CA 1
ATOM 6796 C C . GLY B 1 422 ? -17.391 -22.031 17.125 1 98.19 422 GLY B C 1
ATOM 6797 O O . GLY B 1 422 ? -17.953 -20.953 16.906 1 98.19 422 GLY B O 1
ATOM 6798 N N . ASN B 1 423 ? -17.031 -22.5 18.391 1 97.62 423 ASN B N 1
ATOM 6799 C CA . ASN B 1 423 ? -17.359 -21.719 19.578 1 97.62 423 ASN B CA 1
ATOM 6800 C C . ASN B 1 423 ? -16.156 -20.906 20.047 1 97.62 423 ASN B C 1
ATOM 6802 O O . ASN B 1 423 ? -16.188 -20.297 21.125 1 97.62 423 ASN B O 1
ATOM 6806 N N . ASP B 1 424 ? -15.211 -20.891 19.344 1 97 424 ASP B N 1
ATOM 6807 C CA . ASP B 1 424 ? -14.008 -20.094 19.578 1 97 424 ASP B CA 1
ATOM 6808 C C . ASP B 1 424 ? -14.016 -18.812 18.766 1 97 424 ASP B C 1
ATOM 6810 O O . ASP B 1 424 ? -14.828 -18.656 17.859 1 97 424 ASP B O 1
ATOM 6814 N N . ILE B 1 425 ? -13.172 -17.844 19.125 1 96.25 425 ILE B N 1
ATOM 6815 C CA . ILE B 1 425 ? -13.062 -16.625 18.328 1 96.25 425 ILE B CA 1
ATOM 6816 C C . ILE B 1 425 ? -11.633 -16.094 18.375 1 96.25 425 ILE B C 1
ATOM 6818 O O . ILE B 1 425 ? -10.984 -16.156 19.422 1 96.25 425 ILE B O 1
ATOM 6822 N N . GLY B 1 426 ? -11.164 -15.742 17.328 1 95.81 426 GLY B N 1
ATOM 6823 C CA . GLY B 1 426 ? -9.859 -15.094 17.219 1 95.81 426 GLY B CA 1
ATOM 6824 C C . GLY B 1 426 ? -9.906 -13.797 16.438 1 95.81 426 GLY B C 1
ATOM 6825 O O . GLY B 1 426 ? -10.734 -13.633 15.547 1 95.81 426 GLY B O 1
ATOM 6826 N N . PHE B 1 427 ? -8.984 -12.859 16.844 1 95.75 427 PHE B N 1
ATOM 6827 C CA . PHE B 1 427 ? -8.898 -11.555 16.203 1 95.75 427 PHE B CA 1
ATOM 6828 C C . PHE B 1 427 ? -7.5 -11.312 15.656 1 95.75 427 PHE B C 1
ATOM 6830 O O . PHE B 1 427 ? -6.52 -11.828 16.203 1 95.75 427 PHE B O 1
ATOM 6837 N N . ALA B 1 428 ? -7.457 -10.578 14.617 1 94.25 428 ALA B N 1
ATOM 6838 C CA . ALA B 1 428 ? -6.184 -10.148 14.047 1 94.25 428 ALA B CA 1
ATOM 6839 C C . ALA B 1 428 ? -6.238 -8.688 13.609 1 94.25 428 ALA B C 1
ATOM 6841 O O . ALA B 1 428 ? -7.18 -8.273 12.93 1 94.25 428 ALA B O 1
ATOM 6842 N N . PRO B 1 429 ? -5.246 -7.953 14.062 1 95.5 429 PRO B N 1
ATOM 6843 C CA . PRO B 1 429 ? -5.191 -6.555 13.617 1 95.5 429 PRO B CA 1
ATOM 6844 C C . PRO B 1 429 ? -4.641 -6.406 12.203 1 95.5 429 PRO B C 1
ATOM 6846 O O . PRO B 1 429 ? -3.971 -7.309 11.695 1 95.5 429 PRO B O 1
ATOM 6849 N N . GLY B 1 430 ? -5.016 -5.27 11.555 1 92.31 430 GLY B N 1
ATOM 6850 C CA . GLY B 1 430 ? -4.465 -4.953 10.242 1 92.31 430 GLY B CA 1
ATOM 6851 C C . GLY B 1 430 ? -4.77 -3.539 9.789 1 92.31 430 GLY B C 1
ATOM 6852 O O . GLY B 1 430 ? -5.375 -2.762 10.531 1 92.31 430 GLY B O 1
ATOM 6853 N N . THR B 1 431 ? -4.219 -3.236 8.648 1 92.5 431 THR B N 1
ATOM 6854 C CA . THR B 1 431 ? -4.523 -1.979 7.973 1 92.5 431 THR B CA 1
ATOM 6855 C C . THR B 1 431 ? -5.348 -2.225 6.711 1 92.5 431 THR B C 1
ATOM 6857 O O . THR B 1 431 ? -4.977 -3.053 5.875 1 92.5 431 THR B O 1
ATOM 6860 N N . CYS B 1 432 ? -6.398 -1.548 6.633 1 91.94 432 CYS B N 1
ATOM 6861 C CA . CYS B 1 432 ? -7.277 -1.7 5.48 1 91.94 432 CYS B CA 1
ATOM 6862 C C . CYS B 1 432 ? -7.117 -0.531 4.516 1 91.94 432 CYS B C 1
ATOM 6864 O O . CYS B 1 432 ? -7.219 0.629 4.918 1 91.94 432 CYS B O 1
ATOM 6866 N N . GLY B 1 433 ? -6.879 -0.849 3.287 1 88.81 433 GLY B N 1
ATOM 6867 C CA . GLY B 1 433 ? -6.734 0.171 2.258 1 88.81 433 GLY B CA 1
ATOM 6868 C C . GLY B 1 433 ? -7.984 0.344 1.414 1 88.81 433 GLY B C 1
ATOM 6869 O O . GLY B 1 433 ? -8.641 -0.638 1.056 1 88.81 433 GLY B O 1
ATOM 6870 N N . LYS B 1 434 ? -8.359 1.593 1.092 1 87.5 434 LYS B N 1
ATOM 6871 C CA . LYS B 1 434 ? -9.453 1.957 0.189 1 87.5 434 LYS B CA 1
ATOM 6872 C C . LYS B 1 434 ? -9.281 3.381 -0.332 1 87.5 434 LYS B C 1
ATOM 6874 O O . LYS B 1 434 ? -9.078 4.312 0.449 1 87.5 434 LYS B O 1
ATOM 6879 N N . ASP B 1 435 ? -9.344 3.594 -1.637 1 83.56 435 ASP B N 1
ATOM 6880 C CA . ASP B 1 435 ? -9.273 4.898 -2.281 1 83.56 435 ASP B CA 1
ATOM 6881 C C . ASP B 1 435 ? -7.996 5.641 -1.88 1 83.56 435 ASP B C 1
ATOM 6883 O O . ASP B 1 435 ? -8.047 6.812 -1.5 1 83.56 435 ASP B O 1
ATOM 6887 N N . GLY B 1 436 ? -6.93 4.93 -1.779 1 80 436 GLY B N 1
ATOM 6888 C CA . GLY B 1 436 ? -5.609 5.508 -1.567 1 80 436 GLY B CA 1
ATOM 6889 C C . GLY B 1 436 ? -5.305 5.773 -0.106 1 80 436 GLY B C 1
ATOM 6890 O O . GLY B 1 436 ? -4.234 6.289 0.226 1 80 436 GLY B O 1
ATOM 6891 N N . GLN B 1 437 ? -6.207 5.449 0.776 1 91.69 437 GLN B N 1
ATOM 6892 C CA . GLN B 1 437 ? -5.93 5.688 2.189 1 91.69 437 GLN B CA 1
ATOM 6893 C C . GLN B 1 437 ? -6 4.391 2.988 1 91.69 437 GLN B C 1
ATOM 6895 O O . GLN B 1 437 ? -6.652 3.432 2.57 1 91.69 437 GLN B O 1
ATOM 6900 N N . GLY B 1 438 ? -5.293 4.32 4.105 1 93.88 438 GLY B N 1
ATOM 6901 C CA . GLY B 1 438 ? -5.246 3.182 5.008 1 93.88 438 GLY B CA 1
ATOM 6902 C C . GLY B 1 438 ? -5.707 3.518 6.414 1 93.88 438 GLY B C 1
ATOM 6903 O O . GLY B 1 438 ? -5.391 4.586 6.938 1 93.88 438 GLY B O 1
ATOM 6904 N N . VAL B 1 439 ? -6.496 2.615 6.996 1 97.06 439 VAL B N 1
ATOM 6905 C CA . VAL B 1 439 ? -6.934 2.812 8.375 1 97.06 439 VAL B CA 1
ATOM 6906 C C . VAL B 1 439 ? -6.727 1.525 9.172 1 97.06 439 VAL B C 1
ATOM 6908 O O . VAL B 1 439 ? -6.75 0.429 8.609 1 97.06 439 VAL B O 1
ATOM 6911 N N . PRO B 1 440 ? -6.52 1.635 10.484 1 97.62 440 PRO B N 1
ATOM 6912 C CA . PRO B 1 440 ? -6.41 0.434 11.32 1 97.62 440 PRO B CA 1
ATOM 6913 C C . PRO B 1 440 ? -7.742 -0.292 11.484 1 97.62 440 PRO B C 1
ATOM 6915 O O . PRO B 1 440 ? -8.773 0.347 11.703 1 97.62 440 PRO B O 1
ATOM 6918 N N . VAL B 1 441 ? -7.723 -1.56 11.398 1 97.69 441 VAL B N 1
ATOM 6919 C CA . VAL B 1 441 ? -8.906 -2.398 11.586 1 97.69 441 VAL B CA 1
ATOM 6920 C C . VAL B 1 441 ? -8.523 -3.643 12.391 1 97.69 441 VAL B C 1
ATOM 6922 O O . VAL B 1 441 ? -7.344 -3.953 12.547 1 97.69 441 VAL B O 1
ATOM 6925 N N . THR B 1 442 ? -9.508 -4.289 12.938 1 97.44 442 THR B N 1
ATOM 6926 C CA . THR B 1 442 ? -9.414 -5.641 13.477 1 97.44 442 THR B CA 1
ATOM 6927 C C . THR B 1 442 ? -10.469 -6.551 12.852 1 97.44 442 THR B C 1
ATOM 6929 O O . THR B 1 442 ? -11.625 -6.16 12.703 1 97.44 442 THR B O 1
ATOM 6932 N N . ASP B 1 443 ? -10.023 -7.688 12.5 1 95.62 443 ASP B N 1
ATOM 6933 C CA . ASP B 1 443 ? -10.938 -8.68 11.938 1 95.62 443 ASP B CA 1
ATOM 6934 C C . ASP B 1 443 ? -10.945 -9.953 12.781 1 95.62 443 ASP B C 1
ATOM 6936 O O . ASP B 1 443 ? -9.914 -10.367 13.305 1 95.62 443 ASP B O 1
ATOM 6940 N N . GLY B 1 444 ? -12.156 -10.508 12.883 1 96.25 444 GLY B N 1
ATOM 6941 C CA . GLY B 1 444 ? -12.273 -11.703 13.703 1 96.25 444 GLY B CA 1
ATOM 6942 C C . GLY B 1 444 ? -13.266 -12.711 13.156 1 96.25 444 GLY B C 1
ATOM 6943 O O . GLY B 1 444 ? -14.219 -12.336 12.477 1 96.25 444 GLY B O 1
ATOM 6944 N N . MET B 1 445 ? -12.969 -13.906 13.516 1 96.56 445 MET B N 1
ATOM 6945 C CA . MET B 1 445 ? -13.906 -14.977 13.195 1 96.56 445 MET B CA 1
ATOM 6946 C C . MET B 1 445 ? -13.672 -16.188 14.094 1 96.56 445 MET B C 1
ATOM 6948 O O . MET B 1 445 ? -12.594 -16.344 14.656 1 96.56 445 MET B O 1
ATOM 6952 N N . PRO B 1 446 ? -14.75 -16.984 14.25 1 97.81 446 PRO B N 1
ATOM 6953 C CA . PRO B 1 446 ? -14.555 -18.344 14.789 1 97.81 446 PRO B CA 1
ATOM 6954 C C . PRO B 1 446 ? -14.023 -19.328 13.75 1 97.81 446 PRO B C 1
ATOM 6956 O O . PRO B 1 446 ? -13.828 -18.953 12.586 1 97.81 446 PRO B O 1
ATOM 6959 N N . THR B 1 447 ? -13.672 -20.484 14.258 1 98.12 447 THR B N 1
ATOM 6960 C CA . THR B 1 447 ? -13.359 -21.516 13.281 1 98.12 447 THR B CA 1
ATOM 6961 C C . THR B 1 447 ? -14.555 -21.781 12.383 1 98.12 447 THR B C 1
ATOM 6963 O O . THR B 1 447 ? -15.695 -21.875 12.852 1 98.12 447 THR B O 1
ATOM 6966 N N . LEU B 1 448 ? -14.305 -21.875 11.133 1 97.56 448 LEU B N 1
ATOM 6967 C CA . LEU B 1 448 ? -15.359 -22.094 10.148 1 97.56 448 LEU B CA 1
ATOM 6968 C C . LEU B 1 448 ? -15.094 -23.359 9.344 1 97.56 448 LEU B C 1
ATOM 6970 O O . LEU B 1 448 ? -13.953 -23.641 8.984 1 97.56 448 LEU B O 1
ATOM 6974 N N . PHE B 1 449 ? -16.156 -24.094 9.117 1 98.12 449 PHE B N 1
ATOM 6975 C CA . PHE B 1 449 ? -16.125 -25.188 8.141 1 98.12 449 PHE B CA 1
ATOM 6976 C C . PHE B 1 449 ? -16.844 -24.766 6.855 1 98.12 449 PHE B C 1
ATOM 6978 O O . PHE B 1 449 ? -18.031 -24.469 6.867 1 98.12 449 PHE B O 1
ATOM 6985 N N . ILE B 1 450 ? -16.094 -24.734 5.844 1 96.25 450 ILE B N 1
ATOM 6986 C CA . ILE B 1 450 ? -16.609 -24.422 4.516 1 96.25 450 ILE B CA 1
ATOM 6987 C C . ILE B 1 450 ? -16.594 -25.672 3.643 1 96.25 450 ILE B C 1
ATOM 6989 O O . ILE B 1 450 ? -15.539 -26.266 3.412 1 96.25 450 ILE B O 1
ATOM 6993 N N . SER B 1 451 ? -17.641 -26 3.074 1 95.88 451 SER B N 1
ATOM 6994 C CA . SER B 1 451 ? -17.812 -27.297 2.418 1 95.88 451 SER B CA 1
ATOM 6995 C C . SER B 1 451 ? -17.047 -27.359 1.104 1 95.88 451 SER B C 1
ATOM 6997 O O . SER B 1 451 ? -16.578 -28.422 0.691 1 95.88 451 SER B O 1
ATOM 6999 N N . GLU B 1 452 ? -16.984 -26.203 0.477 1 92.69 452 GLU B N 1
ATOM 7000 C CA . GLU B 1 452 ? -16.328 -26.188 -0.828 1 92.69 452 GLU B CA 1
ATOM 7001 C C . GLU B 1 452 ? -15.625 -24.859 -1.062 1 92.69 452 GLU B C 1
ATOM 7003 O O . GLU B 1 452 ? -16.25 -23.797 -1.026 1 92.69 452 GLU B O 1
ATOM 7008 N N . ILE B 1 453 ? -14.328 -24.953 -1.318 1 89.12 453 ILE B N 1
ATOM 7009 C CA . ILE B 1 453 ? -13.539 -23.797 -1.743 1 89.12 453 ILE B CA 1
ATOM 7010 C C . ILE B 1 453 ? -12.383 -24.266 -2.627 1 89.12 453 ILE B C 1
ATOM 7012 O O . ILE B 1 453 ? -11.914 -25.391 -2.504 1 89.12 453 ILE B O 1
ATOM 7016 N N . THR B 1 454 ? -12.008 -23.453 -3.488 1 85 454 THR B N 1
ATOM 7017 C CA . THR B 1 454 ? -10.93 -23.812 -4.402 1 85 454 THR B CA 1
ATOM 7018 C C . THR B 1 454 ? -9.562 -23.547 -3.766 1 85 454 THR B C 1
ATOM 7020 O O . THR B 1 454 ? -9.32 -22.453 -3.24 1 85 454 THR B O 1
ATOM 7023 N N . ILE B 1 455 ? -8.734 -24.5 -3.838 1 85.56 455 ILE B N 1
ATOM 7024 C CA . ILE B 1 455 ? -7.348 -24.375 -3.408 1 85.56 455 ILE B CA 1
ATOM 7025 C C . ILE B 1 455 ? -6.434 -24.312 -4.629 1 85.56 455 ILE B C 1
ATOM 7027 O O . ILE B 1 455 ? -6.453 -25.203 -5.477 1 85.56 455 ILE B O 1
ATOM 7031 N N . GLY B 1 456 ? -5.723 -23.203 -4.773 1 76.5 456 GLY B N 1
ATOM 7032 C CA . GLY B 1 456 ? -4.648 -23.125 -5.75 1 76.5 456 GLY B CA 1
ATOM 7033 C C . GLY B 1 456 ? -3.322 -23.641 -5.223 1 76.5 456 GLY B C 1
ATOM 7034 O O . GLY B 1 456 ? -2.729 -23.047 -4.328 1 76.5 456 GLY B O 1
ATOM 7035 N N . GLY B 1 457 ? -2.904 -24.859 -5.637 1 71.25 457 GLY B N 1
ATOM 7036 C CA . GLY B 1 457 ? -1.678 -25.469 -5.168 1 71.25 457 GLY B CA 1
ATOM 7037 C C . GLY B 1 457 ? -0.656 -25.688 -6.27 1 71.25 457 GLY B C 1
ATOM 7038 O O . GLY B 1 457 ? -0.952 -25.469 -7.445 1 71.25 457 GLY B O 1
ATOM 7039 N N . THR B 1 458 ? 0.581 -25.844 -5.957 1 61.16 458 THR B N 1
ATOM 7040 C CA . THR B 1 458 ? 1.699 -26 -6.883 1 61.16 458 THR B CA 1
ATOM 7041 C C . THR B 1 458 ? 1.994 -27.484 -7.137 1 61.16 458 THR B C 1
ATOM 7043 O O . THR B 1 458 ? 2.898 -27.812 -7.906 1 61.16 458 THR B O 1
ATOM 7046 N N . GLU B 1 459 ? 1.156 -28.266 -6.367 1 56.59 459 GLU B N 1
ATOM 7047 C CA . GLU B 1 459 ? 1.432 -29.672 -6.582 1 56.59 459 GLU B CA 1
ATOM 7048 C C . GLU B 1 459 ? 1.02 -30.109 -7.984 1 56.59 459 GLU B C 1
ATOM 7050 O O . GLU B 1 459 ? -0.021 -29.688 -8.492 1 56.59 459 GLU B O 1
ATOM 7055 N N . LYS B 1 460 ? 2.02 -30.594 -8.867 1 50.31 460 LYS B N 1
ATOM 7056 C CA . LYS B 1 460 ? 1.747 -31.203 -10.172 1 50.31 460 LYS B CA 1
ATOM 7057 C C . LYS B 1 460 ? 0.688 -32.281 -10.055 1 50.31 460 LYS B C 1
ATOM 7059 O O . LYS B 1 460 ? 0.728 -33.094 -9.125 1 50.31 460 LYS B O 1
ATOM 7064 N N . GLY B 1 461 ? -0.641 -32.031 -10.266 1 41.16 461 GLY B N 1
ATOM 7065 C CA . GLY B 1 461 ? -1.585 -33.125 -10.32 1 41.16 461 GLY B CA 1
ATOM 7066 C C . GLY B 1 461 ? -0.94 -34.438 -10.695 1 41.16 461 GLY B C 1
ATOM 7067 O O . GLY B 1 461 ? -0.122 -34.5 -11.617 1 41.16 461 GLY B O 1
ATOM 7068 N N . GLU B 1 462 ? -0.725 -35.375 -9.758 1 33.66 462 GLU B N 1
ATOM 7069 C CA . GLU B 1 462 ? -0.532 -36.719 -10.242 1 33.66 462 GLU B CA 1
ATOM 7070 C C . GLU B 1 462 ? -1.665 -37.156 -11.172 1 33.66 462 GLU B C 1
ATOM 7072 O O . GLU B 1 462 ? -2.822 -36.781 -10.953 1 33.66 462 GLU B O 1
#

Foldseek 3Di:
DDDPVLQQVLQQLLDQQHADKKKKKWKWKWKWKWKDKPLFTPDTDIDIATKMKMWGHDQLDIQIDMDSPPDSVVSSVRSNVNSVVVGDGGDGDGAAADPEAEEEDDAPDAPVNDDPVVVGVLVNLLFCLLCVPDVQFDMKMKMKMKMWMWMWMDMRVRYTYIYIFIKIKMKMKTWGDDPHDIFMFMDMDMWRHHPVSSDPCVSNPRSVRGNVLRVQAVPAAWDDWWKFKEKEAQLQAFVLVCLLPVVLQFQVCLVVVLHPCNPQAFHQQFALQWWKWFFQPDHTHFLHTQAASNRHGAGTDTQDHSRGGHHGAFDPSSCVVVVHDHRRQQHFQDNRDGTGGDGGEMEIAADADAPLVLLQPGQWYKYANHKADKDADRRQQKIKIAGSWMFIGHNSRTDGIHHDKIWIDGSSVQRHQWDDGHRDKHKDWDWDDDPHTIGIHMGMYHITIGGIITMDIPPPDD/DDDPVLQQVLQQLLDQQHADKKKKKWKWKWKWKWKDKPLFTPDTDIDIATKMKMWGHDQLDIQIDMDSPPDSVVSSVRSNVNSVVVGDGGDGDGAAADPEAEEEDDAPDAPVNDDPVVVGVLVNLLFCLLCVQDVQFDMKMKMKMKMWMWMWMDMRVRYTYIYIFIKIKMKMKTWGDDPHDIFMFMDMDMWRHHPVSSDPCVSNPRSVRGNVLRVQAVPAAWDDFWKFKEKEAQLQAAVLVCLLPVVLQFLVCLVVVLHPCNPQAFHFQFALQWWKWFFQPDHTHFLHTQAASNRHGAGTDTQAHSRGGHHGAFDPSSCVVVVHDHRRQQHFQDNRDGTGGDGGEMEIAADADAPLVLLQPGQWYKYANHKADKDADRRQQKIKIAGSWMFIGHNSRTDGIHHDKIWIDGSSVQRHQWDDGHRDKHKDWDWDDDPHTIGIHMGMYHITIGGIITMDIPPPDD

Sequence (924 aa):
MISKSIAEEILEISLSKGGDFSELFFEVSNSLYFYFDDNKLEEAVAGEDVGVGLRVILGDRTFYGYTTDISLMGLRKLAKNLAEAVFQGDKDIKVVLSEKDEYGIRPLKDIGSFEIKEGKDILKIMNEKARGYDSRIVQFTSVIRTVDQKILIANTEGDFIEDRRVRTAVYGLSVGSYNGIIQTGYETVAGTVGWELLTEEVINKIPYEASRRAILLLEAKEAPAGVMPVVISSKAGGVLIHEAVGHGLEADLVDKGVSVYKGKIGEKVASELVTMVDAGVLEGMYGSSAVDDEGVKTNYNVLIDRGILKGYMHSRITAKKFNVRPSGNGRRQNFRYPPIPRMTNTFILPGESKVEDMLQRLERGIYVVKMGGGQVDTTSGDFVFGIEEGYLVINGEIKHPIRGATLIGNGPKILEKIEMIGNDIGFAPGTCGKDGQGVPVTDGMPTLFISEITIGGTEKGEMISKSIAEEILEISLSKGGDFSELFFEVSNSLYFYFDDNKLEEAVAGEDVGVGLRVILGDRTFYGYTTDISLMGLRKLAKNLAEAVFQGDKDIKVVLSEKDEYGIRPLKDIGSFEIKEGKDILKIMNEKARGYDSRIVQFTSVIRTVDQKILIANTEGDFIEDRRVRTAVYGLSVGSYNGIIQTGYETVAGTVGWELLTEEVINKIPYEASRRAILLLEAKEAPAGVMPVVISSKAGGVLIHEAVGHGLEADLVDKGVSVYKGKIGEKVASELVTMVDAGVLEGMYGSSAVDDEGVKTNYNVLIDRGILKGYMHSRITAKKFNVRPSGNGRRQNFRYPPIPRMTNTFILPGESKVEDMLQRLERGIYVVKMGGGQVDTTSGDFVFGIEEGYLVINGEIKHPIRGATLIGNGPKILEKIEMIGNDIGFAPGTCGKDGQGVPVTDGMPTLFISEITIGGTEKGE

Solvent-accessible surface area (backbone atoms only — not comparable to full-atom values): 43942 Å² total; per-residue (Å²): 133,82,50,70,68,57,51,33,51,38,49,26,45,32,37,24,18,32,63,78,43,36,38,39,35,36,35,40,34,39,38,41,39,39,37,32,40,85,90,37,68,38,34,42,38,41,39,42,45,48,31,33,18,40,38,37,29,47,88,86,25,39,40,36,35,28,33,37,51,80,45,71,67,44,43,46,51,51,20,46,54,52,11,62,70,63,49,77,44,84,43,92,60,87,53,68,64,50,75,76,44,80,50,60,68,77,53,92,32,50,74,85,70,58,46,69,65,57,56,50,51,53,51,50,53,28,41,52,51,24,46,66,70,40,86,42,37,75,45,47,36,37,38,41,38,36,39,41,35,38,37,36,38,36,36,68,88,17,49,29,37,34,39,33,48,37,34,24,38,38,39,24,38,19,34,19,49,56,96,88,42,60,30,62,14,68,30,74,51,52,20,41,33,27,62,66,66,70,35,70,65,52,52,49,46,29,24,47,51,2,33,52,42,4,52,49,46,66,71,28,40,68,14,66,58,46,76,32,29,35,37,39,35,18,72,30,20,12,58,67,52,43,61,39,44,46,57,43,33,18,31,60,41,28,73,70,62,48,16,86,53,50,89,36,69,74,32,78,61,34,19,62,80,41,28,32,35,38,28,16,56,46,81,51,37,36,20,35,42,70,43,27,73,76,66,36,58,27,32,82,42,66,30,25,57,50,10,24,28,64,52,64,37,15,14,66,68,46,9,58,75,68,71,50,74,58,48,24,16,16,34,48,61,48,41,85,46,77,62,40,41,44,82,23,27,35,31,42,56,58,44,80,38,53,64,69,62,52,39,54,67,25,60,59,25,38,39,34,44,28,56,47,73,63,54,62,40,61,63,67,30,37,36,42,30,34,44,67,32,33,26,40,23,48,67,37,34,80,72,47,46,33,31,67,30,28,44,37,50,39,22,58,60,46,41,49,33,43,76,45,38,12,59,45,73,21,72,34,61,48,72,48,74,59,97,91,35,50,39,52,18,22,20,19,17,22,26,35,30,28,61,61,42,34,32,48,30,71,38,74,81,126,132,84,49,72,68,57,51,32,51,39,49,26,45,30,37,25,17,33,64,77,42,36,38,40,36,37,37,40,36,39,37,41,39,38,37,30,40,86,92,37,68,38,35,42,37,41,38,41,45,48,32,32,17,40,39,36,28,46,89,85,26,40,40,35,38,28,33,35,51,81,46,71,68,42,42,46,50,52,20,46,54,52,10,60,70,63,50,75,44,84,44,92,61,86,52,68,62,51,75,76,45,80,50,59,66,79,54,90,34,50,73,85,71,56,46,70,67,58,55,50,51,52,50,50,51,28,41,52,51,24,45,65,70,42,85,42,36,76,44,46,36,38,38,43,38,38,37,43,35,38,38,38,35,35,36,66,88,17,50,28,38,35,38,33,48,37,34,24,38,37,40,23,38,19,33,19,51,57,96,90,42,58,31,63,14,66,30,75,53,52,19,42,33,28,63,66,65,71,36,72,64,51,50,51,46,29,25,47,52,2,32,52,40,5,52,50,46,66,71,28,38,67,14,66,58,47,78,33,28,35,38,38,33,18,73,29,20,12,57,67,53,42,63,37,43,47,58,41,34,18,31,60,43,27,73,70,62,47,16,87,54,50,90,37,70,75,31,78,61,35,20,61,80,42,29,32,34,38,28,18,58,46,81,49,37,36,19,35,43,70,44,27,74,76,66,36,58,27,31,83,42,65,30,26,58,49,10,23,30,64,53,63,37,13,14,68,68,46,9,57,74,68,71,48,74,58,50,24,17,15,34,46,60,48,45,84,44,78,62,39,42,44,80,22,27,35,29,42,56,58,42,80,38,53,65,69,62,51,38,53,66,24,59,58,25,38,39,32,45,29,56,48,71,63,53,63,40,63,62,67,29,38,34,41,30,34,45,68,32,32,27,40,23,50,67,37,35,78,71,47,45,33,31,64,30,27,44,37,50,41,21,58,62,46,41,49,33,42,76,44,37,13,60,45,73,22,72,35,61,47,71,48,74,59,96,91,35,52,38,53,19,24,20,19,16,23,26,33,29,31,62,61,42,35,31,49,29,72,38,72,78,126

InterPro domains:
  IPR002510 Metalloprotease TldD/E, N-terminal domain [PF01523] (23-85)
  IPR025502 TldD [PIRSF004919] (4-458)
  IPR035068 Metalloprotease TldD/PmbA, N-terminal [G3DSA:3.30.2290.10] (3-220)
  IPR036059 Metalloprotease TldD/PmbA superfamily [SSF111283] (2-458)
  IPR045569 Metalloprotease TldD/E, C-terminal domain [PF19289] (226-457)
  IPR045570 Metalloprotease TldD/E, central domain [PF19290] (111-218)
  IPR051463 Peptidase U62 metalloprotease [PTHR30624] (2-458)

Radius of gyration: 27.02 Å; Cα contacts (8 Å, |Δi|>4): 2691; chains: 2; bounding box: 66×74×66 Å